Protein AF-0000000078517292 (afdb_homodimer)

Structure (mmCIF, N/CA/C/O backbone):
data_AF-0000000078517292-model_v1
#
loop_
_entity.id
_entity.type
_entity.pdbx_description
1 polymer 'Transcription factor, fungi'
#
loop_
_atom_site.group_PDB
_atom_site.id
_atom_site.type_symbol
_atom_site.label_atom_id
_atom_site.label_alt_id
_atom_site.label_comp_id
_atom_site.label_asym_id
_atom_site.label_entity_id
_atom_site.label_seq_id
_atom_site.pdbx_PDB_ins_code
_atom_site.Cartn_x
_atom_site.Cartn_y
_atom_site.Cartn_z
_atom_site.occupancy
_atom_site.B_iso_or_equiv
_atom_site.auth_seq_id
_atom_site.auth_comp_id
_atom_site.auth_asym_id
_atom_site.auth_atom_id
_atom_site.pdbx_PDB_model_num
ATOM 1 N N . MET A 1 1 ? 47.906 -2.555 8.75 1 21.08 1 MET A N 1
ATOM 2 C CA . MET A 1 1 ? 47.125 -3.656 8.203 1 21.08 1 MET A CA 1
ATOM 3 C C . MET A 1 1 ? 45.688 -3.246 8.023 1 21.08 1 MET A C 1
ATOM 5 O O . MET A 1 1 ? 45.031 -2.795 8.969 1 21.08 1 MET A O 1
ATOM 9 N N . ALA A 1 2 ? 45.156 -2.877 6.801 1 26.45 2 ALA A N 1
ATOM 10 C CA . ALA A 1 2 ? 43.812 -2.307 6.641 1 26.45 2 ALA A CA 1
ATOM 11 C C . ALA A 1 2 ? 42.781 -3.193 7.293 1 26.45 2 ALA A C 1
ATOM 13 O O . ALA A 1 2 ? 42.75 -4.406 7.074 1 26.45 2 ALA A O 1
ATOM 14 N N . ASP A 1 3 ? 42.281 -3.16 8.391 1 32.34 3 ASP A N 1
ATOM 15 C CA . ASP A 1 3 ? 41.375 -4.098 9.039 1 32.34 3 ASP A CA 1
ATOM 16 C C . ASP A 1 3 ? 40.25 -4.504 8.102 1 32.34 3 ASP A C 1
ATOM 18 O O . ASP A 1 3 ? 39.5 -3.65 7.594 1 32.34 3 ASP A O 1
ATOM 22 N N . PRO A 1 4 ? 40.219 -5.527 7.25 1 37.81 4 PRO A N 1
ATOM 23 C CA . PRO A 1 4 ? 39.656 -5.996 5.973 1 37.81 4 PRO A CA 1
ATOM 24 C C . PRO A 1 4 ? 38.156 -6.051 5.957 1 37.81 4 PRO A C 1
ATOM 26 O O . PRO A 1 4 ? 37.531 -6.246 4.902 1 37.81 4 PRO A O 1
ATOM 29 N N . THR A 1 5 ? 37.531 -6.48 6.934 1 38.91 5 THR A N 1
ATOM 30 C CA . THR A 1 5 ? 36.156 -6.922 7.055 1 38.91 5 THR A CA 1
ATOM 31 C C . THR A 1 5 ? 35.188 -5.789 6.711 1 38.91 5 THR A C 1
ATOM 33 O O . THR A 1 5 ? 34 -6.012 6.551 1 38.91 5 THR A O 1
ATOM 36 N N . ASN A 1 6 ? 35.438 -4.605 7.086 1 44.72 6 ASN A N 1
ATOM 37 C CA . ASN A 1 6 ? 34.625 -3.375 7.055 1 44.72 6 ASN A CA 1
ATOM 38 C C . ASN A 1 6 ? 34.375 -2.914 5.625 1 44.72 6 ASN A C 1
ATOM 40 O O . ASN A 1 6 ? 34 -1.766 5.398 1 44.72 6 ASN A O 1
ATOM 44 N N . SER A 1 7 ? 34.938 -3.566 4.582 1 52.31 7 SER A N 1
ATOM 45 C CA . SER A 1 7 ? 35.25 -3.074 3.246 1 52.31 7 SER A CA 1
ATOM 46 C C . SER A 1 7 ? 34.031 -3 2.371 1 52.31 7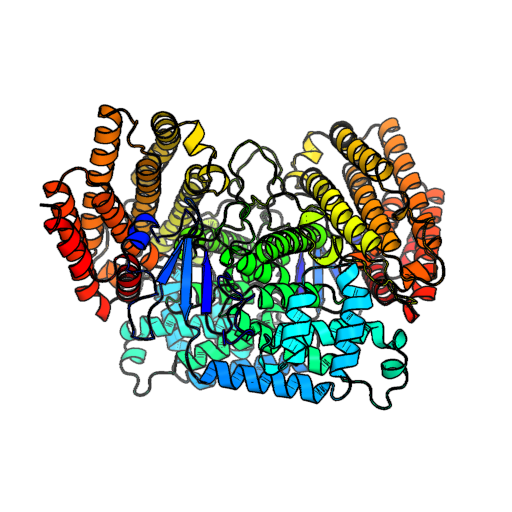 SER A C 1
ATOM 48 O O . SER A 1 7 ? 33.75 -1.963 1.767 1 52.31 7 SER A O 1
ATOM 50 N N . ARG A 1 8 ? 33.375 -4.246 2.152 1 54.84 8 ARG A N 1
ATOM 51 C CA . ARG A 1 8 ? 32.375 -4.211 1.077 1 54.84 8 ARG A CA 1
ATOM 52 C C . ARG A 1 8 ? 31.156 -3.396 1.482 1 54.84 8 ARG A C 1
ATOM 54 O O . ARG A 1 8 ? 30.422 -2.898 0.625 1 54.84 8 ARG A O 1
ATOM 61 N N . LEU A 1 9 ? 31.062 -3.232 2.762 1 60.78 9 LEU A N 1
ATOM 62 C CA . LEU A 1 9 ? 29.859 -2.561 3.258 1 60.78 9 LEU A CA 1
ATOM 63 C C . LEU A 1 9 ? 30.094 -1.059 3.387 1 60.78 9 LEU A C 1
ATOM 65 O O . LEU A 1 9 ? 29.156 -0.299 3.635 1 60.78 9 LEU A O 1
ATOM 69 N N . ASP A 1 10 ? 31.297 -0.71 3.094 1 65.06 10 ASP A N 1
ATOM 70 C CA . ASP A 1 10 ? 31.578 0.718 3.195 1 65.06 10 ASP A CA 1
ATOM 71 C C . ASP A 1 10 ? 30.875 1.5 2.094 1 65.06 10 ASP A C 1
ATOM 73 O O . ASP A 1 10 ? 30.938 1.127 0.92 1 65.06 10 ASP A O 1
ATOM 77 N N . GLY A 1 11 ? 30.094 2.391 2.463 1 67.25 11 GLY A N 1
ATOM 78 C CA . GLY A 1 11 ? 29.438 3.26 1.504 1 67.25 11 GLY A CA 1
ATOM 79 C C . GLY A 1 11 ? 28.047 2.785 1.124 1 67.25 11 GLY A C 1
ATOM 80 O O . GLY A 1 11 ? 27.391 3.375 0.257 1 67.25 11 GLY A O 1
ATOM 81 N N . THR A 1 12 ? 27.609 1.725 1.794 1 74.75 12 THR A N 1
ATOM 82 C CA . THR A 1 12 ? 26.312 1.182 1.438 1 74.75 12 THR A CA 1
ATOM 83 C C . THR A 1 12 ? 25.188 2.047 2.008 1 74.75 12 THR A C 1
ATOM 85 O O . THR A 1 12 ? 25.422 2.859 2.904 1 74.75 12 THR A O 1
ATOM 88 N N . LEU A 1 13 ? 24.172 2.018 1.21 1 73.44 13 LEU A N 1
ATOM 89 C CA . LEU A 1 13 ? 22.969 2.742 1.604 1 73.44 13 LEU A CA 1
ATOM 90 C C . LEU A 1 13 ? 21.922 1.793 2.191 1 73.44 13 LEU A C 1
ATOM 92 O O . LEU A 1 13 ? 21.297 1.028 1.46 1 73.44 13 LEU A O 1
ATOM 96 N N . GLY A 1 14 ? 21.953 1.544 3.512 1 64.56 14 GLY A N 1
ATOM 97 C CA . GLY A 1 14 ? 20.875 0.747 4.086 1 64.56 14 GLY A CA 1
ATOM 98 C C . GLY A 1 14 ? 21.344 -0.613 4.574 1 64.56 14 GLY A C 1
ATOM 99 O O . GLY A 1 14 ? 20.516 -1.468 4.914 1 64.56 14 GLY A O 1
ATOM 100 N N . LEU A 1 15 ? 22.594 -0.859 4.504 1 70.44 15 LEU A N 1
ATOM 101 C CA . LEU A 1 15 ? 23.047 -2.189 4.895 1 70.44 15 LEU A CA 1
ATOM 102 C C . LEU A 1 15 ? 23.906 -2.123 6.16 1 70.44 15 LEU A C 1
ATOM 104 O O . LEU A 1 15 ? 24.281 -3.158 6.711 1 70.44 15 LEU A O 1
ATOM 108 N N . GLU A 1 16 ? 24.062 -0.933 6.555 1 74.31 16 GLU A N 1
ATOM 109 C CA . GLU A 1 16 ? 24.781 -0.789 7.812 1 74.31 16 GLU A CA 1
ATOM 110 C C . GLU A 1 16 ? 23.922 -1.219 9 1 74.31 16 GLU A C 1
ATOM 112 O O . GLU A 1 16 ? 22.719 -0.952 9.031 1 74.31 16 GLU A O 1
ATOM 117 N N . LEU A 1 17 ? 24.531 -1.807 9.852 1 74 17 LEU A N 1
ATOM 118 C CA . LEU A 1 17 ? 23.812 -2.438 10.953 1 74 17 LEU A CA 1
ATOM 119 C C . LEU A 1 17 ? 23.219 -1.39 11.891 1 74 17 LEU A C 1
ATOM 121 O O . LEU A 1 17 ? 22.125 -1.576 12.422 1 74 17 LEU A O 1
ATOM 125 N N . HIS A 1 18 ? 23.859 -0.258 12.031 1 80.38 18 HIS A N 1
ATOM 126 C CA . HIS A 1 18 ? 23.422 0.654 13.086 1 80.38 18 HIS A CA 1
ATOM 127 C C . HIS A 1 18 ? 22.891 1.952 12.492 1 80.38 18 HIS A C 1
ATOM 129 O O . HIS A 1 18 ? 22.688 2.93 13.219 1 80.38 18 HIS A O 1
ATOM 135 N N . LEU A 1 19 ? 22.719 1.96 11.195 1 83.81 19 LEU A N 1
ATOM 136 C CA . LEU A 1 19 ? 22.156 3.127 10.523 1 83.81 19 LEU A CA 1
ATOM 137 C C . LEU A 1 19 ? 21.047 2.717 9.547 1 83.81 19 LEU A C 1
ATOM 139 O O . LEU A 1 19 ? 21.078 1.612 9 1 83.81 19 LEU A O 1
ATOM 143 N N . HIS A 1 20 ? 20.094 3.504 9.461 1 87.81 20 HIS A N 1
ATOM 144 C CA . HIS A 1 20 ? 19.125 3.322 8.391 1 87.81 20 HIS A CA 1
ATOM 145 C C . HIS A 1 20 ? 18.859 4.633 7.66 1 87.81 20 HIS A C 1
ATOM 147 O O . HIS A 1 20 ? 18.984 5.711 8.25 1 87.81 20 HIS A O 1
ATOM 153 N N . SER A 1 21 ? 18.656 4.57 6.441 1 90.25 21 SER A N 1
ATOM 154 C CA . SER A 1 21 ? 18.453 5.738 5.59 1 90.25 21 SER A CA 1
ATOM 155 C C . SER A 1 21 ? 17.062 5.75 4.977 1 90.25 21 SER A C 1
ATOM 157 O O . SER A 1 21 ? 16.531 4.699 4.609 1 90.25 21 SER A O 1
ATOM 159 N N . GLU A 1 22 ? 16.484 6.922 4.969 1 91.5 22 GLU A N 1
ATOM 160 C CA . GLU A 1 22 ? 15.164 7.109 4.375 1 91.5 22 GLU A CA 1
ATOM 161 C C . GLU A 1 22 ? 15.219 8.07 3.193 1 91.5 22 GLU A C 1
ATOM 163 O O . GLU A 1 22 ? 15.828 9.141 3.287 1 91.5 22 GLU A O 1
ATOM 168 N N . TYR A 1 23 ? 14.609 7.676 2.098 1 93.12 23 TYR A N 1
ATOM 169 C CA . TYR A 1 23 ? 14.586 8.477 0.877 1 93.12 23 TYR A CA 1
ATOM 170 C C . TYR A 1 23 ? 13.766 9.742 1.072 1 93.12 23 TYR A C 1
ATOM 172 O O . TYR A 1 23 ? 12.695 9.703 1.689 1 93.12 23 TYR A O 1
ATOM 180 N N . ILE A 1 24 ? 14.242 10.836 0.586 1 92.06 24 ILE A N 1
ATOM 181 C CA . ILE A 1 24 ? 13.516 12.102 0.625 1 92.06 24 ILE A CA 1
ATOM 182 C C . ILE A 1 24 ? 12.805 12.336 -0.708 1 92.06 24 ILE A C 1
ATOM 184 O O . ILE A 1 24 ? 13.43 12.734 -1.69 1 92.06 24 ILE A O 1
ATOM 188 N N . GLY A 1 25 ? 11.57 12.156 -0.739 1 93 25 GLY A N 1
ATOM 189 C CA . GLY A 1 25 ? 10.789 12.352 -1.954 1 93 25 GLY A CA 1
ATOM 190 C C . GLY A 1 25 ? 10.609 13.812 -2.309 1 93 25 GLY A C 1
ATOM 191 O O . GLY A 1 25 ? 10.758 14.688 -1.455 1 93 25 GLY A O 1
ATOM 192 N N . PRO A 1 26 ? 10.281 14.023 -3.521 1 92.44 26 PRO A N 1
ATOM 193 C CA . PRO A 1 26 ? 10.156 15.406 -3.986 1 92.44 26 PRO A CA 1
ATOM 194 C C . PRO A 1 26 ? 9.016 16.156 -3.295 1 92.44 26 PRO A C 1
ATOM 196 O O . PRO A 1 26 ? 9.047 17.391 -3.213 1 92.44 26 PRO A O 1
ATOM 199 N N . ALA A 1 27 ? 8.07 15.461 -2.844 1 94.19 27 ALA A N 1
ATOM 200 C CA . ALA A 1 27 ? 6.926 16.125 -2.219 1 94.19 27 ALA A CA 1
ATOM 201 C C . ALA A 1 27 ? 7.125 16.25 -0.713 1 94.19 27 ALA A C 1
ATOM 203 O O . ALA A 1 27 ? 6.312 16.875 -0.026 1 94.19 27 ALA A O 1
ATOM 204 N N . SER A 1 28 ? 8.211 15.727 -0.179 1 94.06 28 SER A N 1
ATOM 205 C CA . SER A 1 28 ? 8.5 15.781 1.25 1 94.06 28 SER A CA 1
ATOM 206 C C . SER A 1 28 ? 8.688 17.219 1.715 1 94.06 28 SER A C 1
ATOM 208 O O . SER A 1 28 ? 9.094 18.094 0.932 1 94.06 28 SER A O 1
ATOM 210 N N . TYR A 1 29 ? 8.422 17.438 2.971 1 92.5 29 TYR A N 1
ATOM 211 C CA . TYR A 1 29 ? 8.68 18.781 3.494 1 92.5 29 TYR A CA 1
ATOM 212 C C . TYR A 1 29 ? 10.18 19.047 3.557 1 92.5 29 TYR A C 1
ATOM 214 O O . TYR A 1 29 ? 10.602 20.219 3.594 1 92.5 29 TYR A O 1
ATOM 222 N N . HIS A 1 30 ? 10.992 18.016 3.488 1 89.44 30 HIS A N 1
ATOM 223 C CA . HIS A 1 30 ? 12.445 18.188 3.449 1 89.44 30 HIS A CA 1
ATOM 224 C C . HIS A 1 30 ? 12.875 18.891 2.164 1 89.44 30 HIS A C 1
ATOM 226 O O . HIS A 1 30 ? 12.32 18.625 1.094 1 89.44 30 HIS A O 1
ATOM 232 N N . GLU A 1 31 ? 13.812 19.688 2.352 1 86.94 31 GLU A N 1
ATOM 233 C CA . GLU A 1 31 ? 14.367 20.375 1.193 1 86.94 31 GLU A CA 1
ATOM 234 C C . GLU A 1 31 ? 15.836 20 0.98 1 86.94 31 GLU A C 1
ATOM 236 O O . GLU A 1 31 ? 16.703 20.422 1.744 1 86.94 31 GLU A O 1
ATOM 241 N N . PRO A 1 32 ? 16.062 19.344 -0.082 1 80.31 32 PRO A N 1
ATOM 242 C CA . PRO A 1 32 ? 17.438 18.875 -0.314 1 80.31 32 PRO A CA 1
ATOM 243 C C . PRO A 1 32 ? 18.453 20 -0.36 1 80.31 32 PRO A C 1
ATOM 245 O O . PRO A 1 32 ? 19.609 19.812 0.014 1 80.31 32 PRO A O 1
ATOM 248 N N . GLU A 1 33 ? 18.094 21.109 -0.796 1 78.69 33 GLU A N 1
ATOM 249 C CA . GLU A 1 33 ? 19 22.234 -0.878 1 78.69 33 GLU A CA 1
ATOM 250 C C . GLU A 1 33 ? 19.484 22.656 0.507 1 78.69 33 GLU A C 1
ATOM 252 O O . GLU A 1 33 ? 20.578 23.219 0.647 1 78.69 33 GLU A O 1
ATOM 257 N N . LEU A 1 34 ? 18.672 22.453 1.415 1 79.38 34 LEU A N 1
ATOM 258 C CA . LEU A 1 34 ? 19.016 22.828 2.783 1 79.38 34 LEU A CA 1
ATOM 259 C C . LEU A 1 34 ? 19.844 21.734 3.447 1 79.38 34 LEU A C 1
ATOM 261 O O . LEU A 1 34 ? 20.641 22.016 4.352 1 79.38 34 LEU A O 1
ATOM 265 N N . LEU A 1 35 ? 19.656 20.594 2.969 1 72 35 LEU A N 1
ATOM 266 C CA . LEU A 1 35 ? 20.344 19.438 3.561 1 72 35 LEU A CA 1
ATOM 267 C C . LEU A 1 35 ? 21.844 19.484 3.246 1 72 35 LEU A C 1
ATOM 269 O O . LEU A 1 35 ? 22.656 19.016 4.039 1 72 35 LEU A O 1
ATOM 273 N N . ASP A 1 36 ? 22.156 20.172 2.168 1 65.56 36 ASP A N 1
ATOM 274 C CA . ASP A 1 36 ? 23.547 20.266 1.743 1 65.56 36 ASP A CA 1
ATOM 275 C C . ASP A 1 36 ? 24.312 21.266 2.602 1 65.56 36 ASP A C 1
ATOM 277 O O . ASP A 1 36 ? 25.547 21.25 2.621 1 65.56 36 ASP A O 1
ATOM 281 N N . LEU A 1 37 ? 23.547 22.016 3.289 1 63.69 37 LEU A N 1
ATOM 282 C CA . LEU A 1 37 ? 24.188 23.031 4.137 1 63.69 37 LEU A CA 1
ATOM 283 C C . LEU A 1 37 ? 24.578 22.438 5.484 1 63.69 37 LEU A C 1
ATOM 285 O O . LEU A 1 37 ? 25.344 23.031 6.238 1 63.69 37 LEU A O 1
ATOM 289 N N . ARG A 1 38 ? 24.062 21.312 5.734 1 62.28 38 ARG A N 1
ATOM 290 C CA . ARG A 1 38 ? 24.375 20.641 6.996 1 62.28 38 ARG A CA 1
ATOM 291 C C . ARG A 1 38 ? 25.703 19.906 6.918 1 62.28 38 ARG A C 1
ATOM 293 O O . ARG A 1 38 ? 26.078 19.406 5.855 1 62.28 38 ARG A O 1
ATOM 300 N N . PRO A 1 39 ? 26.625 20.219 7.941 1 52.81 39 PRO A N 1
ATOM 301 C CA . PRO A 1 39 ? 27.859 19.438 7.926 1 52.81 39 PRO A CA 1
ATOM 302 C C . PRO A 1 39 ? 27.609 17.938 7.832 1 52.81 39 PRO A C 1
ATOM 304 O O . PRO A 1 39 ? 26.656 17.438 8.406 1 52.81 39 PRO A O 1
ATOM 307 N N . SER A 1 40 ? 28.016 17.359 6.695 1 47.69 40 SER A N 1
ATOM 308 C CA . SER A 1 40 ? 27.953 15.914 6.508 1 47.69 40 SER A CA 1
ATOM 309 C C . SER A 1 40 ? 28.344 15.172 7.785 1 47.69 40 SER A C 1
ATOM 311 O O . SER A 1 40 ? 29.062 15.711 8.625 1 47.69 40 SER A O 1
ATOM 313 N N . ALA A 1 41 ? 27.766 14.086 8.117 1 44.12 41 ALA A N 1
ATOM 314 C CA . ALA A 1 41 ? 28.062 13.188 9.234 1 44.12 41 ALA A CA 1
ATOM 315 C C . ALA A 1 41 ? 29.562 13.211 9.57 1 44.12 41 ALA A C 1
ATOM 317 O O . ALA A 1 41 ? 29.984 12.555 10.523 1 44.12 41 ALA A O 1
ATOM 318 N N . VAL A 1 42 ? 30.531 13.367 8.609 1 40.41 42 VAL A N 1
ATOM 319 C CA . VAL A 1 42 ? 31.891 13 9.016 1 40.41 42 VAL A CA 1
ATOM 320 C C . VAL A 1 42 ? 32.25 13.734 10.305 1 40.41 42 VAL A C 1
ATOM 322 O O . VAL A 1 42 ? 32.969 13.195 11.141 1 40.41 42 VAL A O 1
ATOM 325 N N . SER A 1 43 ? 32.219 15.039 10.328 1 37.28 43 SER A N 1
ATOM 326 C CA . SER A 1 43 ? 33 15.742 11.344 1 37.28 43 SER A CA 1
ATOM 327 C C . SER A 1 43 ? 32.312 15.711 12.695 1 37.28 43 SER A C 1
ATOM 329 O O . SER A 1 43 ? 32.875 16.156 13.703 1 37.28 43 SER A O 1
ATOM 331 N N . LEU A 1 44 ? 31.031 15.984 12.773 1 38.28 44 LEU A N 1
ATOM 332 C CA . LEU A 1 44 ? 30.625 16.297 14.141 1 38.28 44 LEU A CA 1
ATOM 333 C C . LEU A 1 44 ? 30.625 15.039 15.008 1 38.28 44 LEU A C 1
ATOM 335 O O . LEU A 1 44 ? 30.047 14.016 14.617 1 38.28 44 LEU A O 1
ATOM 339 N N . SER A 1 45 ? 31.531 14.875 15.836 1 36.88 45 SER A N 1
ATOM 340 C CA . SER A 1 45 ? 31.75 13.914 16.906 1 36.88 45 SER A CA 1
ATOM 341 C C . SER A 1 45 ? 30.422 13.336 17.406 1 36.88 45 SER A C 1
ATOM 343 O O . SER A 1 45 ? 30.422 12.32 18.109 1 36.88 45 SER A O 1
ATOM 345 N N . GLY A 1 46 ? 29.469 14.211 18.078 1 39.81 46 GLY A N 1
ATOM 346 C CA . GLY A 1 46 ? 28.422 13.719 18.969 1 39.81 46 GLY A CA 1
ATOM 347 C C . GLY A 1 46 ? 27.312 12.992 18.234 1 39.81 46 GLY A C 1
ATOM 348 O O . GLY A 1 46 ? 26.984 13.336 17.094 1 39.81 46 GLY A O 1
ATOM 349 N N . HIS A 1 47 ? 26.922 11.625 18.469 1 44.19 47 HIS A N 1
ATOM 350 C CA . HIS A 1 47 ? 26.188 10.414 18.141 1 44.19 47 HIS A CA 1
ATOM 351 C C . HIS A 1 47 ? 24.812 10.742 17.578 1 44.19 47 HIS A C 1
ATOM 353 O O . HIS A 1 47 ? 24.109 9.859 17.094 1 44.19 47 HIS A O 1
ATOM 359 N N . GLU A 1 48 ? 23.766 11.641 18.25 1 54.47 48 GLU A N 1
ATOM 360 C CA . GLU A 1 48 ? 22.328 11.492 18.375 1 54.47 48 GLU A CA 1
ATOM 361 C C . GLU A 1 48 ? 21.594 12.133 17.203 1 54.47 48 GLU A C 1
ATOM 363 O O . GLU A 1 48 ? 20.375 12.312 17.25 1 54.47 48 GLU A O 1
ATOM 368 N N . ARG A 1 49 ? 22.328 12.578 15.992 1 67.62 49 ARG A N 1
ATOM 369 C CA . ARG A 1 49 ? 21.469 13.352 15.109 1 67.62 49 ARG A CA 1
ATOM 370 C C . ARG A 1 49 ? 21.453 12.758 13.703 1 67.62 49 ARG A C 1
ATOM 372 O O . ARG A 1 49 ? 22.406 12.117 13.281 1 67.62 49 ARG A O 1
ATOM 379 N N . CYS A 1 50 ? 20.375 12.75 13.039 1 78.69 50 CYS A N 1
ATOM 380 C CA . CYS A 1 50 ? 20.156 12.367 11.648 1 78.69 50 CYS A CA 1
ATOM 381 C C . CYS A 1 50 ? 20.938 13.266 10.703 1 78.69 50 CYS A C 1
ATOM 383 O O . CYS A 1 50 ? 21.219 14.414 11.031 1 78.69 50 CYS A O 1
ATOM 385 N N . TYR A 1 51 ? 21.562 12.75 9.609 1 80.75 51 TYR A N 1
ATOM 386 C CA . TYR A 1 51 ? 22.281 13.562 8.633 1 80.75 51 TYR A CA 1
ATOM 387 C C . TYR A 1 51 ? 21.859 13.203 7.211 1 80.75 51 TYR A C 1
ATOM 389 O O . TYR A 1 51 ? 21.547 12.047 6.922 1 80.75 51 TYR A O 1
ATOM 397 N N . PRO A 1 52 ? 21.906 14.211 6.398 1 82.94 52 PRO A N 1
ATOM 398 C CA . PRO A 1 52 ? 21.547 13.977 5 1 82.94 52 PRO A CA 1
ATOM 399 C C . PRO A 1 52 ? 22.688 13.367 4.188 1 82.94 52 PRO A C 1
ATOM 401 O O . PRO A 1 52 ? 23.859 13.656 4.453 1 82.94 52 PRO A O 1
ATOM 404 N N . ARG A 1 53 ? 22.375 12.477 3.307 1 83.88 53 ARG A N 1
ATOM 405 C CA . ARG A 1 53 ? 23.328 11.875 2.377 1 83.88 53 ARG A CA 1
ATOM 406 C C . ARG A 1 53 ? 22.828 11.984 0.939 1 83.88 53 ARG A C 1
ATOM 408 O O . ARG A 1 53 ? 21.797 11.406 0.587 1 83.88 53 ARG A O 1
ATOM 415 N N . ARG A 1 54 ? 23.562 12.719 0.23 1 87.75 54 ARG A N 1
ATOM 416 C CA . ARG A 1 54 ? 23.25 12.836 -1.188 1 87.75 54 ARG A CA 1
ATOM 417 C C . ARG A 1 54 ? 23.906 11.734 -1.999 1 87.75 54 ARG A C 1
ATOM 419 O O . ARG A 1 54 ? 25.109 11.492 -1.861 1 87.75 54 ARG A O 1
ATOM 426 N N . VAL A 1 55 ? 23.141 11.062 -2.805 1 90.81 55 VAL A N 1
ATOM 427 C CA . VAL A 1 55 ? 23.688 9.953 -3.574 1 90.81 55 VAL A CA 1
ATOM 428 C C . VAL A 1 55 ? 23.859 10.367 -5.035 1 90.81 55 VAL A C 1
ATOM 430 O O . VAL A 1 55 ? 24.594 9.734 -5.785 1 90.81 55 VAL A O 1
ATOM 433 N N . ASN A 1 56 ? 23.156 11.258 -5.457 1 88.31 56 ASN A N 1
ATOM 434 C CA . ASN A 1 56 ? 23.344 11.914 -6.75 1 88.31 56 ASN A CA 1
ATOM 435 C C . ASN A 1 56 ? 22.703 13.297 -6.77 1 88.31 56 ASN A C 1
ATOM 437 O O . ASN A 1 56 ? 22.344 13.836 -5.719 1 88.31 56 ASN A O 1
ATOM 441 N N . GLN A 1 57 ? 22.625 13.93 -7.891 1 79 57 GLN A N 1
ATOM 442 C CA . GLN A 1 57 ? 22.156 15.312 -7.984 1 79 57 GLN A CA 1
ATOM 443 C C . GLN A 1 57 ? 20.672 15.414 -7.629 1 79 57 GLN A C 1
ATOM 445 O O . GLN A 1 57 ? 20.234 16.422 -7.094 1 79 57 GLN A O 1
ATOM 450 N N . SER A 1 58 ? 19.906 14.344 -7.801 1 81.62 58 SER A N 1
ATOM 451 C CA . SER A 1 58 ? 18.453 14.445 -7.68 1 81.62 58 SER A CA 1
ATOM 452 C C . SER A 1 58 ? 17.938 13.625 -6.5 1 81.62 58 SER A C 1
ATOM 454 O O . SER A 1 58 ? 16.75 13.695 -6.156 1 81.62 58 SER A O 1
ATOM 456 N N . ALA A 1 59 ? 18.859 12.836 -5.938 1 88.62 59 ALA A N 1
ATOM 457 C CA . ALA A 1 59 ? 18.375 11.93 -4.895 1 88.62 59 ALA A CA 1
ATOM 458 C C . ALA A 1 59 ? 19.156 12.125 -3.6 1 88.62 59 ALA A C 1
ATOM 460 O O . ALA A 1 59 ? 20.391 12.211 -3.617 1 88.62 59 ALA A O 1
ATOM 461 N N . ALA A 1 60 ? 18.422 12.281 -2.531 1 90 60 ALA A N 1
ATOM 462 C CA . ALA A 1 60 ? 19.016 12.438 -1.205 1 90 60 ALA A CA 1
ATOM 463 C C . ALA A 1 60 ? 18.281 11.586 -0.173 1 90 60 ALA A C 1
ATOM 465 O O . ALA A 1 60 ? 17.109 11.25 -0.354 1 90 60 ALA A O 1
ATOM 466 N N . PHE A 1 61 ? 19.016 11.188 0.824 1 90.62 61 PHE A N 1
ATOM 467 C CA . PHE A 1 61 ? 18.484 10.375 1.916 1 90.62 61 PHE A CA 1
ATOM 468 C C . PHE A 1 61 ? 18.766 11.031 3.262 1 90.62 61 PHE A C 1
ATOM 470 O O . PHE A 1 61 ? 19.719 11.812 3.391 1 90.62 61 PHE A O 1
ATOM 477 N N . MET A 1 62 ? 17.875 10.789 4.148 1 87.62 62 MET A N 1
ATOM 478 C CA . MET A 1 62 ? 18.156 11.117 5.539 1 87.62 62 MET A CA 1
ATOM 479 C C . MET A 1 62 ? 18.609 9.883 6.316 1 87.62 62 MET A C 1
ATOM 481 O O . MET A 1 62 ? 17.922 8.859 6.301 1 87.62 62 MET A O 1
ATOM 485 N N . THR A 1 63 ? 19.734 9.914 6.863 1 87.19 63 THR A N 1
ATOM 486 C CA . THR A 1 63 ? 20.297 8.773 7.59 1 87.19 63 THR A CA 1
ATOM 487 C C . THR A 1 63 ? 20.125 8.961 9.094 1 87.19 63 THR A C 1
ATOM 489 O O . THR A 1 63 ? 20.422 10.031 9.633 1 87.19 63 THR A O 1
ATOM 492 N N . TYR A 1 64 ? 19.609 7.965 9.742 1 83.88 64 TYR A N 1
ATOM 493 C CA . TYR A 1 64 ? 19.359 7.977 11.18 1 83.88 64 TYR A CA 1
ATOM 494 C C . TYR A 1 64 ? 20.172 6.891 11.883 1 83.88 64 TYR A C 1
ATOM 496 O O . TYR A 1 64 ? 20.328 5.785 11.359 1 83.88 64 TYR A O 1
ATOM 504 N N . PRO A 1 65 ? 20.75 7.262 13.016 1 83.19 65 PRO A N 1
ATOM 505 C CA . PRO A 1 65 ? 21.344 6.191 13.828 1 83.19 65 PRO A CA 1
ATOM 506 C C . PRO A 1 65 ? 20.281 5.312 14.492 1 83.19 65 PRO A C 1
ATOM 508 O O . PRO A 1 65 ? 19.234 5.805 14.898 1 83.19 65 PRO A O 1
ATOM 511 N N . ASP A 1 66 ? 20.516 4.074 14.422 1 77.75 66 ASP A N 1
ATOM 512 C CA . ASP A 1 66 ? 19.578 3.168 15.07 1 77.75 66 ASP A CA 1
ATOM 513 C C . ASP A 1 66 ? 19.641 3.309 16.594 1 77.75 66 ASP A C 1
ATOM 515 O O . ASP A 1 66 ? 20.703 3.531 17.156 1 77.75 66 ASP A O 1
ATOM 519 N N . LYS A 1 67 ? 18.656 3.898 17.047 1 63.34 67 LYS A N 1
ATOM 520 C CA . LYS A 1 67 ? 18.625 4.27 18.469 1 63.34 67 LYS A CA 1
ATOM 521 C C . LYS A 1 67 ? 19.438 3.291 19.312 1 63.34 67 LYS A C 1
ATOM 523 O O . LYS A 1 67 ? 19.938 2.293 18.797 1 63.34 67 LYS A O 1
ATOM 528 N N . ASP A 1 68 ? 18.906 2.684 20.469 1 60.78 68 ASP A N 1
ATOM 529 C CA . ASP A 1 68 ? 19.25 2.398 21.859 1 60.78 68 ASP A CA 1
ATOM 530 C C . ASP A 1 68 ? 19.812 0.988 22 1 60.78 68 ASP A C 1
ATOM 532 O O . ASP A 1 68 ? 19.562 0.125 21.156 1 60.78 68 ASP A O 1
ATOM 536 N N . SER A 1 69 ? 20.641 0.906 22.75 1 60.31 69 SER A N 1
ATOM 537 C CA . SER A 1 69 ? 21.203 -0.302 23.344 1 60.31 69 SER A CA 1
ATOM 538 C C . SER A 1 69 ? 20.141 -1.385 23.5 1 60.31 69 SER A C 1
ATOM 540 O O . SER A 1 69 ? 20.406 -2.561 23.25 1 60.31 69 SER A O 1
ATOM 542 N N . ALA A 1 70 ? 18.922 -0.942 23.578 1 61.19 70 ALA A N 1
ATOM 543 C CA . ALA A 1 70 ? 17.859 -1.916 23.812 1 61.19 70 ALA A CA 1
ATOM 544 C C . ALA A 1 70 ? 17.453 -2.611 22.516 1 61.19 70 ALA A C 1
ATOM 546 O O . ALA A 1 70 ? 17.203 -3.82 22.516 1 61.19 70 ALA A O 1
ATOM 547 N N . SER A 1 71 ? 17.562 -1.879 21.469 1 76.5 71 SER A N 1
ATOM 548 C CA . SER A 1 71 ? 17.219 -2.473 20.188 1 76.5 71 SER A CA 1
ATOM 549 C C . SER A 1 71 ? 18.281 -3.477 19.734 1 76.5 71 SER A C 1
ATOM 551 O O . SER A 1 71 ? 17.953 -4.535 19.203 1 76.5 71 SER A O 1
ATOM 553 N N . GLU A 1 72 ? 19.469 -3.121 20.094 1 82.81 72 GLU A N 1
ATOM 554 C CA . GLU A 1 72 ? 20.562 -4.027 19.734 1 82.81 72 GLU A CA 1
ATOM 555 C C . GLU A 1 72 ? 20.516 -5.305 20.562 1 82.81 72 GLU A C 1
ATOM 557 O O . GLU A 1 72 ? 20.734 -6.398 20.047 1 82.81 72 GLU A O 1
ATOM 562 N N . MET A 1 73 ? 20.203 -5.156 21.812 1 87 73 MET A N 1
ATOM 563 C CA . MET A 1 73 ? 20.094 -6.32 22.688 1 87 73 MET A CA 1
ATOM 564 C C . MET A 1 73 ? 18.953 -7.234 22.234 1 87 73 MET A C 1
ATOM 566 O O . MET A 1 73 ? 19.109 -8.461 22.234 1 87 73 MET A O 1
ATOM 570 N N . GLN A 1 74 ? 17.906 -6.594 21.906 1 88.19 74 GLN A N 1
ATOM 571 C CA . GLN A 1 74 ? 16.766 -7.371 21.438 1 88.19 74 GLN A CA 1
ATOM 572 C C . GLN A 1 74 ? 17.094 -8.078 20.125 1 88.19 74 GLN A C 1
ATOM 574 O O . GLN A 1 74 ? 16.688 -9.227 19.922 1 88.19 74 GLN A O 1
ATOM 579 N N . ARG A 1 75 ? 17.766 -7.414 19.266 1 90.38 75 ARG A N 1
ATOM 580 C CA . ARG A 1 75 ? 18.156 -7.996 17.984 1 90.38 75 ARG A CA 1
ATOM 581 C C . ARG A 1 75 ? 19 -9.25 18.188 1 90.38 75 ARG A C 1
ATOM 583 O O . ARG A 1 75 ? 18.719 -10.289 17.594 1 90.38 75 ARG A O 1
ATOM 590 N N . ILE A 1 76 ? 19.969 -9.125 19.094 1 93.06 76 ILE A N 1
ATOM 591 C CA . ILE A 1 76 ? 20.875 -10.242 19.359 1 93.06 76 ILE A CA 1
ATOM 592 C C . ILE A 1 76 ? 20.094 -11.383 20.016 1 93.06 76 ILE A C 1
ATOM 594 O O . ILE A 1 76 ? 20.297 -12.555 19.672 1 93.06 76 ILE A O 1
ATOM 598 N N . ALA A 1 77 ? 19.203 -11.039 20.875 1 95.19 77 ALA A N 1
ATOM 599 C CA . ALA A 1 77 ? 18.391 -12.047 21.531 1 95.19 77 ALA A CA 1
ATOM 600 C C . ALA A 1 77 ? 17.516 -12.797 20.516 1 95.19 77 ALA A C 1
ATOM 602 O O . ALA A 1 77 ? 17.359 -14.016 20.609 1 95.19 77 ALA A O 1
ATOM 603 N N . ASP A 1 78 ? 16.938 -12.078 19.625 1 95.31 78 ASP A N 1
ATOM 604 C CA . ASP A 1 78 ? 16.125 -12.695 18.594 1 95.31 78 ASP A CA 1
ATOM 605 C C . ASP A 1 78 ? 16.953 -13.633 17.719 1 95.31 78 ASP A C 1
ATOM 607 O O . ASP A 1 78 ? 16.516 -14.734 17.375 1 95.31 78 ASP A O 1
ATOM 611 N N . LEU A 1 79 ? 18.141 -13.219 17.391 1 96.25 79 LEU A N 1
ATOM 612 C CA . LEU A 1 79 ? 19.031 -14.023 16.562 1 96.25 79 LEU A CA 1
ATOM 613 C C . LEU A 1 79 ? 19.438 -15.312 17.281 1 96.25 79 LEU A C 1
ATOM 615 O O . LEU A 1 79 ? 19.469 -16.375 16.672 1 96.25 79 LEU A O 1
ATOM 619 N N . ASP A 1 80 ? 19.703 -15.156 18.531 1 97.19 80 ASP A N 1
ATOM 620 C CA . ASP A 1 80 ? 20.078 -16.328 19.312 1 97.19 80 ASP A CA 1
ATOM 621 C C . ASP A 1 80 ? 18.922 -17.328 19.391 1 97.19 80 ASP A C 1
ATOM 623 O O . ASP A 1 80 ? 19.125 -18.531 19.312 1 97.19 80 ASP A O 1
ATOM 627 N N . ARG A 1 81 ? 17.734 -16.812 19.578 1 96.94 81 ARG A N 1
ATOM 628 C CA . ARG A 1 81 ? 16.547 -17.672 19.625 1 96.94 81 ARG A CA 1
ATOM 629 C C . ARG A 1 81 ? 16.328 -18.375 18.281 1 96.94 81 ARG A C 1
ATOM 631 O O . ARG A 1 81 ? 15.984 -19.547 18.234 1 96.94 81 ARG A O 1
ATOM 638 N N . ILE A 1 82 ? 16.484 -17.641 17.203 1 97.25 82 ILE A N 1
ATOM 639 C CA . ILE A 1 82 ? 16.328 -18.188 15.852 1 97.25 82 ILE A CA 1
ATOM 640 C C . ILE A 1 82 ? 17.359 -19.281 15.609 1 97.25 82 ILE A C 1
ATOM 642 O O . ILE A 1 82 ? 17.031 -20.375 15.156 1 97.25 82 ILE A O 1
ATOM 646 N N . GLU A 1 83 ? 18.578 -19.016 16.016 1 95.69 83 GLU A N 1
ATOM 647 C CA . GLU A 1 83 ? 19.656 -20 15.82 1 95.69 83 GLU A CA 1
ATOM 648 C C . GLU A 1 83 ? 19.438 -21.234 16.688 1 95.69 83 GLU A C 1
ATOM 650 O O . GLU A 1 83 ? 19.703 -22.359 16.25 1 95.69 83 GLU A O 1
ATOM 655 N N . GLU A 1 84 ? 18.953 -21 17.844 1 95.44 84 GLU A N 1
ATOM 656 C CA . GLU A 1 84 ? 18.719 -22.109 18.766 1 95.44 84 GLU A CA 1
ATOM 657 C C . GLU A 1 84 ? 17.625 -23.031 18.266 1 95.44 84 GLU A C 1
ATOM 659 O O . GLU A 1 84 ? 17.656 -24.234 18.516 1 95.44 84 GLU A O 1
ATOM 664 N N . SER A 1 85 ? 16.688 -22.5 17.562 1 94.62 85 SER A N 1
ATOM 665 C CA . SER A 1 85 ? 15.539 -23.281 17.078 1 94.62 85 SER A CA 1
ATOM 666 C C . SER A 1 85 ? 15.953 -24.234 15.961 1 94.62 85 SER A C 1
ATOM 668 O O . SER A 1 85 ? 15.25 -25.203 15.68 1 94.62 85 SER A O 1
ATOM 670 N N . ILE A 1 86 ? 17.062 -23.984 15.305 1 94 86 ILE A N 1
ATOM 671 C CA . ILE A 1 86 ? 17.422 -24.797 14.141 1 94 86 ILE A CA 1
ATOM 672 C C . ILE A 1 86 ? 18.75 -25.5 14.383 1 94 86 ILE A C 1
ATOM 674 O O . ILE A 1 86 ? 19.172 -26.344 13.594 1 94 86 ILE A O 1
ATOM 678 N N . ARG A 1 87 ? 19.484 -25.203 15.406 1 90.62 87 ARG A N 1
ATOM 679 C CA . ARG A 1 87 ? 20.812 -25.766 15.664 1 90.62 87 ARG A CA 1
ATOM 680 C C . ARG A 1 87 ? 20.766 -27.297 15.664 1 90.62 87 ARG A C 1
ATOM 682 O O . ARG A 1 87 ? 19.844 -27.891 16.234 1 90.62 87 ARG A O 1
ATOM 689 N N . PRO A 1 88 ? 21.719 -27.922 15.031 1 92.69 88 PRO A N 1
ATOM 690 C CA . PRO A 1 88 ? 22.938 -27.469 14.367 1 92.69 88 PRO A CA 1
ATOM 691 C C . PRO A 1 88 ? 22.797 -27.422 12.844 1 92.69 88 PRO A C 1
ATOM 693 O O . PRO A 1 88 ? 23.781 -27.641 12.125 1 92.69 88 PRO A O 1
ATOM 696 N N . LEU A 1 89 ? 21.688 -27.188 12.383 1 94.44 89 LEU A N 1
ATOM 697 C CA . LEU A 1 89 ? 21.391 -27.359 10.969 1 94.44 89 LEU A CA 1
ATOM 698 C C . LEU A 1 89 ? 21.547 -26.031 10.227 1 94.44 89 LEU A C 1
ATOM 700 O O . LEU A 1 89 ? 21.281 -25.953 9.023 1 94.44 89 LEU A O 1
ATOM 704 N N . GLY A 1 90 ? 21.969 -24.984 10.844 1 94.31 90 GLY A N 1
ATOM 705 C CA . GLY A 1 90 ? 22.047 -23.656 10.281 1 94.31 90 GLY A CA 1
ATOM 706 C C . GLY A 1 90 ? 22.844 -23.594 8.992 1 94.31 90 GLY A C 1
ATOM 707 O O . GLY A 1 90 ? 22.297 -23.219 7.945 1 94.31 90 GLY A O 1
ATOM 708 N N . PRO A 1 91 ? 24.062 -24.031 9.039 1 94.69 91 PRO A N 1
ATOM 709 C CA . PRO A 1 91 ? 24.891 -23.969 7.828 1 94.69 91 PRO A CA 1
ATOM 710 C C . PRO A 1 91 ? 24.312 -24.812 6.684 1 94.69 91 PRO A C 1
ATOM 712 O O . PRO A 1 91 ? 24.406 -24.406 5.523 1 94.69 91 PRO A O 1
ATOM 715 N N . THR A 1 92 ? 23.766 -25.922 6.98 1 94.81 92 THR A N 1
ATOM 716 C CA . THR A 1 92 ? 23.188 -26.781 5.961 1 94.81 92 THR A CA 1
ATOM 717 C C . THR A 1 92 ? 21.984 -26.094 5.297 1 94.81 92 THR A C 1
ATOM 719 O O . THR A 1 92 ? 21.812 -26.188 4.078 1 94.81 92 THR A O 1
ATOM 722 N N . LEU A 1 93 ? 21.203 -25.422 6.117 1 96 93 LEU A N 1
ATOM 723 C CA . LEU A 1 93 ? 20.047 -24.719 5.594 1 96 93 LEU A CA 1
ATOM 724 C C . LEU A 1 93 ? 20.469 -23.562 4.691 1 96 93 LEU A C 1
ATOM 726 O O . LEU A 1 93 ? 19.859 -23.344 3.641 1 96 93 LEU A O 1
ATOM 730 N N . VAL A 1 94 ? 21.5 -22.828 5.105 1 95.94 94 VAL A N 1
ATOM 731 C CA . VAL A 1 94 ? 22 -21.719 4.309 1 95.94 94 VAL A CA 1
ATOM 732 C C . VAL A 1 94 ? 22.5 -22.234 2.959 1 95.94 94 VAL A C 1
ATOM 734 O O . VAL A 1 94 ? 22.203 -21.641 1.915 1 95.94 94 VAL A O 1
ATOM 737 N N . ASN A 1 95 ? 23.219 -23.312 2.965 1 93 95 ASN A N 1
ATOM 738 C CA . ASN A 1 95 ? 23.719 -23.891 1.729 1 93 95 ASN A CA 1
ATOM 739 C C . ASN A 1 95 ? 22.578 -24.359 0.824 1 93 95 ASN A C 1
ATOM 741 O O . ASN A 1 95 ? 22.641 -24.172 -0.394 1 93 95 ASN A O 1
ATOM 745 N N . LEU A 1 96 ? 21.656 -24.984 1.454 1 92.31 96 LEU A N 1
ATOM 746 C CA . LEU A 1 96 ? 20.5 -25.453 0.699 1 92.31 96 LEU A CA 1
ATOM 747 C C . LEU A 1 96 ? 19.75 -24.281 0.064 1 92.31 96 LEU A C 1
ATOM 749 O O . LEU A 1 96 ? 19.297 -24.375 -1.081 1 92.31 96 LEU A O 1
ATOM 753 N N . TYR A 1 97 ? 19.594 -23.203 0.763 1 94.62 97 TYR A N 1
ATOM 754 C CA . TYR A 1 97 ? 18.938 -22.016 0.249 1 94.62 97 TYR A CA 1
ATOM 755 C C . TYR A 1 97 ? 19.609 -21.516 -1.025 1 94.62 97 TYR A C 1
ATOM 757 O O . TYR A 1 97 ? 18.938 -21.25 -2.025 1 94.62 97 TYR A O 1
ATOM 765 N N . PHE A 1 98 ? 20.922 -21.328 -1.026 1 92.5 98 PHE A N 1
ATOM 766 C CA . PHE A 1 98 ? 21.641 -20.734 -2.146 1 92.5 98 PHE A CA 1
ATOM 767 C C . PHE A 1 98 ? 21.719 -21.703 -3.316 1 92.5 98 PHE A C 1
ATOM 769 O O . PHE A 1 98 ? 21.875 -21.281 -4.465 1 92.5 98 PHE A O 1
ATOM 776 N N . ARG A 1 99 ? 21.469 -22.984 -3.055 1 88.25 99 ARG A N 1
ATOM 777 C CA . ARG A 1 99 ? 21.516 -24 -4.113 1 88.25 99 ARG A CA 1
ATOM 778 C C . ARG A 1 99 ? 20.188 -24.062 -4.855 1 88.25 99 ARG A C 1
ATOM 780 O O . ARG A 1 99 ? 20.156 -24.391 -6.047 1 88.25 99 ARG A O 1
ATOM 787 N N . ILE A 1 100 ? 19.156 -23.703 -4.148 1 88.31 100 ILE A N 1
ATOM 788 C CA . ILE A 1 100 ? 17.844 -23.922 -4.758 1 88.31 100 ILE A CA 1
ATOM 789 C C . ILE A 1 100 ? 17.125 -22.594 -4.938 1 88.31 100 ILE A C 1
ATOM 791 O O . ILE A 1 100 ? 17 -22.094 -6.059 1 88.31 100 ILE A O 1
ATOM 795 N N . MET A 1 101 ? 16.844 -21.922 -3.838 1 89.62 101 MET A N 1
ATOM 796 C CA . MET A 1 101 ? 15.953 -20.766 -3.869 1 89.62 101 MET A CA 1
ATOM 797 C C . MET A 1 101 ? 16.656 -19.547 -4.477 1 89.62 101 MET A C 1
ATOM 799 O O . MET A 1 101 ? 16.062 -18.828 -5.273 1 89.62 101 MET A O 1
ATOM 803 N N . HIS A 1 102 ? 17.844 -19.281 -4.066 1 92.56 102 HIS A N 1
ATOM 804 C CA . HIS A 1 102 ? 18.562 -18.078 -4.504 1 92.56 102 HIS A CA 1
ATOM 805 C C . HIS A 1 102 ? 18.719 -18.062 -6.023 1 92.56 102 HIS A C 1
ATOM 807 O O . HIS A 1 102 ? 18.688 -17 -6.641 1 92.56 102 HIS A O 1
ATOM 813 N N . ARG A 1 103 ? 18.859 -19.188 -6.629 1 89.56 103 ARG A N 1
ATOM 814 C CA . ARG A 1 103 ? 19.094 -19.266 -8.07 1 89.56 103 ARG A CA 1
ATOM 815 C C . ARG A 1 103 ? 17.812 -18.922 -8.844 1 89.56 103 ARG A C 1
ATOM 817 O O . ARG A 1 103 ? 17.891 -18.406 -9.961 1 89.56 103 ARG A O 1
ATOM 824 N N . THR A 1 104 ? 16.703 -19.188 -8.258 1 88.25 104 THR A N 1
ATOM 825 C CA . THR A 1 104 ? 15.43 -18.906 -8.906 1 88.25 104 THR A CA 1
ATOM 826 C C . THR A 1 104 ? 14.922 -17.516 -8.523 1 88.25 104 THR A C 1
ATOM 828 O O . THR A 1 104 ? 14.289 -16.844 -9.328 1 88.25 104 THR A O 1
ATOM 831 N N . PHE A 1 105 ? 15.141 -17.156 -7.324 1 93.94 105 PHE A N 1
ATOM 832 C CA . PHE A 1 105 ? 14.703 -15.883 -6.754 1 93.94 105 PHE A CA 1
ATOM 833 C C . PHE A 1 105 ? 15.867 -15.141 -6.105 1 93.94 105 PHE A C 1
ATOM 835 O O . PHE A 1 105 ? 15.953 -15.078 -4.879 1 93.94 105 PHE A O 1
ATOM 842 N N . PRO A 1 106 ? 16.656 -14.5 -6.973 1 95.12 106 PRO A N 1
ATOM 843 C CA . PRO A 1 106 ? 17.953 -13.977 -6.539 1 95.12 106 PRO A CA 1
ATOM 844 C C . PRO A 1 106 ? 17.859 -12.586 -5.922 1 95.12 106 PRO A C 1
ATOM 846 O O . PRO A 1 106 ? 18.375 -11.617 -6.48 1 95.12 106 PRO A O 1
ATOM 849 N N . ILE A 1 107 ? 17.391 -12.492 -4.727 1 96.31 107 ILE A N 1
ATOM 850 C CA . ILE A 1 107 ? 17.188 -11.172 -4.129 1 96.31 107 ILE A CA 1
ATOM 851 C C . ILE A 1 107 ? 18.219 -10.953 -3.012 1 96.31 107 ILE A C 1
ATOM 853 O O . ILE A 1 107 ? 18.125 -9.984 -2.258 1 96.31 107 ILE A O 1
ATOM 857 N N . LEU A 1 108 ? 19.172 -11.898 -2.842 1 94.62 108 LEU A N 1
ATOM 858 C CA . LEU A 1 108 ? 20.312 -11.719 -1.938 1 94.62 108 LEU A CA 1
ATOM 859 C C . LEU A 1 108 ? 21.625 -11.672 -2.711 1 94.62 108 LEU A C 1
ATOM 861 O O . LEU A 1 108 ? 21.672 -12.031 -3.891 1 94.62 108 LEU A O 1
ATOM 865 N N . ASP A 1 109 ? 22.562 -11.094 -2.102 1 90.31 109 ASP A N 1
ATOM 866 C CA . ASP A 1 109 ? 23.938 -11.227 -2.584 1 90.31 109 ASP A CA 1
ATOM 867 C C . ASP A 1 109 ? 24.656 -12.359 -1.867 1 90.31 109 ASP A C 1
ATOM 869 O O . ASP A 1 109 ? 24.969 -12.258 -0.68 1 90.31 109 ASP A O 1
ATOM 873 N N . GLN A 1 110 ? 24.938 -13.383 -2.609 1 90.5 110 GLN A N 1
ATOM 874 C CA . GLN A 1 110 ? 25.484 -14.602 -2.023 1 90.5 110 GLN A CA 1
ATOM 875 C C . GLN A 1 110 ? 26.844 -14.336 -1.368 1 90.5 110 GLN A C 1
ATOM 877 O O . GLN A 1 110 ? 27.109 -14.812 -0.262 1 90.5 110 GLN A O 1
ATOM 882 N N . GLY A 1 111 ? 27.688 -13.602 -2.055 1 87 111 GLY A N 1
ATOM 883 C CA . GLY A 1 111 ? 29 -13.305 -1.514 1 87 111 GLY A CA 1
ATOM 884 C C . GLY A 1 111 ? 28.953 -12.555 -0.196 1 87 111 GLY A C 1
ATOM 885 O O . GLY A 1 111 ? 29.609 -12.945 0.773 1 87 111 GLY A O 1
ATOM 886 N N . VAL A 1 112 ? 28.156 -11.586 -0.141 1 86 112 VAL A N 1
ATOM 887 C CA . VAL A 1 112 ? 28.031 -10.758 1.052 1 86 112 VAL A CA 1
ATOM 888 C C . VAL A 1 112 ? 27.391 -11.57 2.182 1 86 112 VAL A C 1
ATOM 890 O O . VAL A 1 112 ? 27.828 -11.484 3.332 1 86 112 VAL A O 1
ATOM 893 N N . PHE A 1 113 ? 26.391 -12.375 1.878 1 91.56 113 PHE A N 1
ATOM 894 C CA . PHE A 1 113 ? 25.688 -13.172 2.873 1 91.56 113 PHE A CA 1
ATOM 895 C C . PHE A 1 113 ? 26.609 -14.203 3.5 1 91.56 113 PHE A C 1
ATOM 897 O O . PHE A 1 113 ? 26.656 -14.352 4.723 1 91.56 113 PHE A O 1
ATOM 904 N N . LEU A 1 114 ? 27.359 -14.883 2.682 1 91.88 114 LEU A N 1
ATOM 905 C CA . LEU A 1 114 ? 28.219 -15.961 3.17 1 91.88 114 LEU A CA 1
ATOM 906 C C . LEU A 1 114 ? 29.391 -15.406 3.965 1 91.88 114 LEU A C 1
ATOM 908 O O . LEU A 1 114 ? 29.844 -16.031 4.93 1 91.88 114 LEU A O 1
ATOM 912 N N . GLU A 1 115 ? 29.844 -14.266 3.535 1 88.56 115 GLU A N 1
ATOM 913 C CA . GLU A 1 115 ? 30.906 -13.617 4.301 1 88.56 115 GLU A CA 1
ATOM 914 C C . GLU A 1 115 ? 30.422 -13.234 5.699 1 88.56 115 GLU A C 1
ATOM 916 O O . GLU A 1 115 ? 31.109 -13.484 6.688 1 88.56 115 GLU A O 1
ATOM 921 N N . LYS A 1 116 ? 29.266 -12.672 5.738 1 89.12 116 LYS A N 1
ATOM 922 C CA . LYS A 1 116 ? 28.688 -12.289 7.023 1 89.12 116 LYS A CA 1
ATOM 923 C C . LYS A 1 116 ? 28.406 -13.516 7.891 1 89.12 116 LYS A C 1
ATOM 925 O O . LYS A 1 116 ? 28.656 -13.492 9.102 1 89.12 116 LYS A O 1
ATOM 930 N N . TYR A 1 117 ? 27.906 -14.57 7.301 1 92.31 117 TYR A N 1
ATOM 931 C CA . TYR A 1 117 ? 27.531 -15.781 8.031 1 92.31 117 TYR A CA 1
ATOM 932 C C . TYR A 1 117 ? 28.781 -16.484 8.562 1 92.31 117 TYR A C 1
ATOM 934 O O . TYR A 1 117 ? 28.734 -17.109 9.625 1 92.31 117 TYR A O 1
ATOM 942 N N . ALA A 1 118 ? 29.859 -16.391 7.781 1 92.38 118 ALA A N 1
ATOM 943 C CA . ALA A 1 118 ? 31.109 -16.984 8.211 1 92.38 118 ALA A CA 1
ATOM 944 C C . ALA A 1 118 ? 31.672 -16.281 9.445 1 92.38 118 ALA A C 1
ATOM 946 O O . ALA A 1 118 ? 32.312 -16.891 10.289 1 92.38 118 ALA A O 1
ATOM 947 N N . ARG A 1 119 ? 31.391 -15.047 9.547 1 91.88 119 ARG A N 1
ATOM 948 C CA . ARG A 1 119 ? 31.844 -14.289 10.719 1 91.88 119 ARG A CA 1
ATOM 949 C C . ARG A 1 119 ? 30.953 -14.57 11.922 1 91.88 119 ARG A C 1
ATOM 951 O O . ARG A 1 119 ? 31.406 -15.094 12.938 1 91.88 119 ARG A O 1
ATOM 958 N N . SER A 1 120 ? 29.688 -14.156 11.758 1 93.25 120 SER A N 1
ATOM 959 C CA . SER A 1 120 ? 28.734 -14.414 12.836 1 93.25 120 SER A CA 1
ATOM 960 C C . SER A 1 120 ? 27.297 -14.219 12.359 1 93.25 120 SER A C 1
ATOM 962 O O . SER A 1 120 ? 27 -13.273 11.633 1 93.25 120 SER A O 1
ATOM 964 N N . TYR A 1 121 ? 26.438 -15.125 12.844 1 93.69 121 TYR A N 1
ATOM 965 C CA . TYR A 1 121 ? 25.031 -14.969 12.523 1 93.69 121 TYR A CA 1
ATOM 966 C C . TYR A 1 121 ? 24.453 -13.734 13.211 1 93.69 121 TYR A C 1
ATOM 968 O O . TYR A 1 121 ? 23.375 -13.258 12.836 1 93.69 121 TYR A O 1
ATOM 976 N N . ARG A 1 122 ? 25.156 -13.156 14.172 1 91.75 122 ARG A N 1
ATOM 977 C CA . ARG A 1 122 ? 24.688 -12.016 14.953 1 91.75 122 ARG A CA 1
ATOM 978 C C . ARG A 1 122 ? 24.812 -10.719 14.164 1 91.75 122 ARG A C 1
ATOM 980 O O . ARG A 1 122 ? 24.344 -9.672 14.602 1 91.75 122 ARG A O 1
ATOM 987 N N . GLU A 1 123 ? 25.328 -10.812 12.953 1 88.94 123 GLU A N 1
ATOM 988 C CA . GLU A 1 123 ? 25.469 -9.633 12.102 1 88.94 123 GLU A CA 1
ATOM 989 C C . GLU A 1 123 ? 24.266 -9.461 11.18 1 88.94 123 GLU A C 1
ATOM 991 O O . GLU A 1 123 ? 24.156 -8.445 10.492 1 88.94 123 GLU A O 1
ATOM 996 N N . PHE A 1 124 ? 23.375 -10.383 11.289 1 92.5 124 PHE A N 1
ATOM 997 C CA . PHE A 1 124 ? 22.25 -10.367 10.359 1 92.5 124 PHE A CA 1
ATOM 998 C C . PHE A 1 124 ? 21.031 -9.68 10.984 1 92.5 124 PHE A C 1
ATOM 1000 O O . PHE A 1 124 ? 21 -9.469 12.195 1 92.5 124 PHE A O 1
ATOM 1007 N N . SER A 1 125 ? 20.172 -9.25 10.086 1 92.69 125 SER A N 1
ATOM 1008 C CA . SER A 1 125 ? 18.812 -8.969 10.523 1 92.69 125 SER A CA 1
ATOM 1009 C C . SER A 1 125 ? 18.078 -10.25 10.906 1 92.69 125 SER A C 1
ATOM 1011 O O . SER A 1 125 ? 18.094 -11.227 10.164 1 92.69 125 SER A O 1
ATOM 1013 N N . PRO A 1 126 ? 17.438 -10.242 12.047 1 95.88 126 PRO A N 1
ATOM 1014 C CA . PRO A 1 126 ? 16.812 -11.477 12.516 1 95.88 126 PRO A CA 1
ATOM 1015 C C . PRO A 1 126 ? 15.766 -12.008 11.531 1 95.88 126 PRO A C 1
ATOM 1017 O O . PRO A 1 126 ? 15.766 -13.203 11.219 1 95.88 126 PRO A O 1
ATOM 1020 N N . PRO A 1 127 ? 14.875 -11.172 11.031 1 96.25 127 PRO A N 1
ATOM 1021 C CA . PRO A 1 127 ? 13.891 -11.734 10.109 1 96.25 127 PRO A CA 1
ATOM 1022 C C . PRO A 1 127 ? 14.523 -12.281 8.828 1 96.25 127 PRO A C 1
ATOM 1024 O O . PRO A 1 127 ? 14.031 -13.25 8.258 1 96.25 127 PRO A O 1
ATOM 1027 N N . LEU A 1 128 ? 15.602 -11.734 8.352 1 96.69 128 LEU A N 1
ATOM 1028 C CA . LEU A 1 128 ? 16.234 -12.227 7.137 1 96.69 128 LEU A CA 1
ATOM 1029 C C . LEU A 1 128 ? 16.844 -13.617 7.359 1 96.69 128 LEU A C 1
ATOM 1031 O O . LEU A 1 128 ? 16.656 -14.508 6.531 1 96.69 128 LEU A O 1
ATOM 1035 N N . LEU A 1 129 ? 17.578 -13.711 8.453 1 97.5 129 LEU A N 1
ATOM 1036 C CA . LEU A 1 129 ? 18.156 -15.016 8.758 1 97.5 129 LEU A CA 1
ATOM 1037 C C . LEU A 1 129 ? 17.062 -16.062 8.914 1 97.5 129 LEU A C 1
ATOM 1039 O O . LEU A 1 129 ? 17.172 -17.172 8.367 1 97.5 129 LEU A O 1
ATOM 1043 N N . ALA A 1 130 ? 16.016 -15.711 9.641 1 97.75 130 ALA A N 1
ATOM 1044 C CA . ALA A 1 130 ? 14.906 -16.625 9.844 1 97.75 130 ALA A CA 1
ATOM 1045 C C . ALA A 1 130 ? 14.242 -16.984 8.516 1 97.75 130 ALA A C 1
ATOM 1047 O O . ALA A 1 130 ? 13.859 -18.141 8.297 1 97.75 130 ALA A O 1
ATOM 1048 N N . ALA A 1 131 ? 14.055 -15.992 7.66 1 96.94 131 ALA A N 1
ATOM 1049 C CA . ALA A 1 131 ? 13.422 -16.219 6.363 1 96.94 131 ALA A CA 1
ATOM 1050 C C . ALA A 1 131 ? 14.227 -17.203 5.52 1 96.94 131 ALA A C 1
ATOM 1052 O O . ALA A 1 131 ? 13.664 -18.094 4.883 1 96.94 131 ALA A O 1
ATOM 1053 N N . VAL A 1 132 ? 15.547 -17.031 5.508 1 97.31 132 VAL A N 1
ATOM 1054 C CA . VAL A 1 132 ? 16.422 -17.906 4.746 1 97.31 132 VAL A CA 1
ATOM 1055 C C . VAL A 1 132 ? 16.297 -19.344 5.277 1 97.31 132 VAL A C 1
ATOM 1057 O O . VAL A 1 132 ? 16.156 -20.281 4.5 1 97.31 132 VAL A O 1
ATOM 1060 N N . TYR A 1 133 ? 16.297 -19.5 6.613 1 97.19 133 TYR A N 1
ATOM 1061 C CA . TYR A 1 133 ? 16.141 -20.812 7.227 1 97.19 133 TYR A CA 1
ATOM 1062 C C . TYR A 1 133 ? 14.789 -21.422 6.883 1 97.19 133 TYR A C 1
ATOM 1064 O O . TYR A 1 133 ? 14.711 -22.594 6.523 1 97.19 133 TYR A O 1
ATOM 1072 N N . LEU A 1 134 ? 13.758 -20.641 6.941 1 94.94 134 LEU A N 1
ATOM 1073 C CA . LEU A 1 134 ? 12.391 -21.109 6.73 1 94.94 134 LEU A CA 1
ATOM 1074 C C . LEU A 1 134 ? 12.195 -21.578 5.293 1 94.94 134 LEU A C 1
ATOM 1076 O O . LEU A 1 134 ? 11.641 -22.656 5.059 1 94.94 134 LEU A O 1
ATOM 1080 N N . VAL A 1 135 ? 12.641 -20.812 4.379 1 92.94 135 VAL A N 1
ATOM 1081 C CA . VAL A 1 135 ? 12.477 -21.141 2.965 1 92.94 135 VAL A CA 1
ATOM 1082 C C . VAL A 1 135 ? 13.297 -22.391 2.627 1 92.94 135 VAL A C 1
ATOM 1084 O O . VAL A 1 135 ? 12.844 -23.234 1.853 1 92.94 135 VAL A O 1
ATOM 1087 N N . ALA A 1 136 ? 14.445 -22.469 3.219 1 93.5 136 ALA A N 1
ATOM 1088 C CA . ALA A 1 136 ? 15.281 -23.656 3.002 1 93.5 136 ALA A CA 1
ATOM 1089 C C . ALA A 1 136 ? 14.633 -24.891 3.602 1 93.5 136 ALA A C 1
ATOM 1091 O O . ALA A 1 136 ? 14.719 -25.984 3.029 1 93.5 136 ALA A O 1
ATOM 1092 N N . LEU A 1 137 ? 14 -24.734 4.75 1 91.81 137 LEU A N 1
ATOM 1093 C CA . LEU A 1 137 ? 13.367 -25.859 5.445 1 91.81 137 LEU A CA 1
ATOM 1094 C C . LEU A 1 137 ? 12.281 -26.484 4.586 1 91.81 137 LEU A C 1
ATOM 1096 O O . LEU A 1 137 ? 12.016 -27.688 4.691 1 91.81 137 LEU A O 1
ATOM 1100 N N . ASP A 1 138 ? 11.648 -25.734 3.746 1 86.19 138 ASP A N 1
ATOM 1101 C CA . ASP A 1 138 ? 10.617 -26.25 2.848 1 86.19 138 ASP A CA 1
ATOM 1102 C C . ASP A 1 138 ? 11.195 -27.234 1.846 1 86.19 138 ASP A C 1
ATOM 1104 O O . ASP A 1 138 ? 10.461 -28.047 1.257 1 86.19 138 ASP A O 1
ATOM 1108 N N . TRP A 1 139 ? 12.586 -27.297 1.757 1 86.44 139 TRP A N 1
ATOM 1109 C CA . TRP A 1 139 ? 13.273 -28.156 0.811 1 86.44 139 TRP A CA 1
ATOM 1110 C C . TRP A 1 139 ? 14.141 -29.188 1.542 1 86.44 139 TRP A C 1
ATOM 1112 O O . TRP A 1 139 ? 15.125 -29.688 0.988 1 86.44 139 TRP A O 1
ATOM 1122 N N . LYS A 1 140 ? 13.812 -29.469 2.715 1 87.19 140 LYS A N 1
ATOM 1123 C CA . LYS A 1 140 ? 14.648 -30.312 3.576 1 87.19 140 LYS A CA 1
ATOM 1124 C C . LYS A 1 140 ? 14.906 -31.672 2.936 1 87.19 140 LYS A C 1
ATOM 1126 O O . LYS A 1 140 ? 15.969 -32.25 3.146 1 87.19 140 LYS A O 1
ATOM 1131 N N . LEU A 1 141 ? 14.039 -32.188 2.127 1 84.25 141 LEU A N 1
ATOM 1132 C CA . LEU A 1 141 ? 14.156 -33.5 1.552 1 84.25 141 LEU A CA 1
ATOM 1133 C C . LEU A 1 141 ? 15.242 -33.562 0.486 1 84.25 141 LEU A C 1
ATOM 1135 O O . LEU A 1 141 ? 15.695 -34.625 0.093 1 84.25 141 LEU A O 1
ATOM 1139 N N . PHE A 1 142 ? 15.727 -32.406 0.066 1 84.5 142 PHE A N 1
ATOM 1140 C CA . PHE A 1 142 ? 16.719 -32.344 -1.006 1 84.5 142 PHE A CA 1
ATOM 1141 C C . PHE A 1 142 ? 18.125 -32.312 -0.44 1 84.5 142 PHE A C 1
ATOM 1143 O O . PHE A 1 142 ? 19.094 -32.219 -1.189 1 84.5 142 PHE A O 1
ATOM 1150 N N . ASP A 1 143 ? 18.203 -32.375 0.826 1 88.25 143 ASP A N 1
ATOM 1151 C CA . ASP A 1 143 ? 19.484 -32.469 1.514 1 88.25 143 ASP A CA 1
ATOM 1152 C C . ASP A 1 143 ? 19.531 -33.688 2.434 1 88.25 143 ASP A C 1
ATOM 1154 O O . ASP A 1 143 ? 18.656 -33.844 3.295 1 88.25 143 ASP A O 1
ATOM 1158 N N . ARG A 1 144 ? 20.547 -34.469 2.344 1 88.81 144 ARG A N 1
ATOM 1159 C CA . ARG A 1 144 ? 20.641 -35.719 3.072 1 88.81 144 ARG A CA 1
ATOM 1160 C C . ARG A 1 144 ? 20.703 -35.469 4.578 1 88.81 144 ARG A C 1
ATOM 1162 O O . ARG A 1 144 ? 20.062 -36.188 5.352 1 88.81 144 ARG A O 1
ATOM 1169 N N . THR A 1 145 ? 21.422 -34.531 4.922 1 89.88 145 THR A N 1
ATOM 1170 C CA . THR A 1 145 ? 21.578 -34.219 6.34 1 89.88 145 THR A CA 1
ATOM 1171 C C . THR A 1 145 ? 20.25 -33.781 6.949 1 89.88 145 THR A C 1
ATOM 1173 O O . THR A 1 145 ? 19.906 -34.188 8.062 1 89.88 145 THR A O 1
ATOM 1176 N N . LEU A 1 146 ? 19.531 -33 6.23 1 89.62 146 LEU A N 1
ATOM 1177 C CA . LEU A 1 146 ? 18.266 -32.469 6.719 1 89.62 146 LEU A CA 1
ATOM 1178 C C . LEU A 1 146 ? 17.172 -33.531 6.676 1 89.62 146 LEU A C 1
ATOM 1180 O O . LEU A 1 146 ? 16.328 -33.625 7.566 1 89.62 146 LEU A O 1
ATOM 1184 N N . ALA A 1 147 ? 17.234 -34.375 5.727 1 88.19 147 ALA A N 1
ATOM 1185 C CA . ALA A 1 147 ? 16.234 -35.406 5.555 1 88.19 147 ALA A CA 1
ATOM 1186 C C . ALA A 1 147 ? 16.344 -36.469 6.645 1 88.19 147 ALA A C 1
ATOM 1188 O O . ALA A 1 147 ? 15.352 -37.094 7.027 1 88.19 147 ALA A O 1
ATOM 1189 N N . THR A 1 148 ? 17.531 -36.656 7.109 1 89.75 148 THR A N 1
ATOM 1190 C CA . THR A 1 148 ? 17.766 -37.719 8.086 1 89.75 148 THR A CA 1
ATOM 1191 C C . THR A 1 148 ? 17.875 -37.125 9.492 1 89.75 148 THR A C 1
ATOM 1193 O O . THR A 1 148 ? 18.188 -37.844 10.438 1 89.75 148 THR A O 1
ATOM 1196 N N . ALA A 1 149 ? 17.672 -35.938 9.523 1 88 149 ALA A N 1
ATOM 1197 C CA . ALA A 1 149 ? 17.781 -35.312 10.844 1 88 149 ALA A CA 1
ATOM 1198 C C . ALA A 1 149 ? 16.766 -35.906 11.812 1 88 149 ALA A C 1
ATOM 1200 O O . ALA A 1 149 ? 15.609 -36.094 11.453 1 88 149 ALA A O 1
ATOM 1201 N N . PRO A 1 150 ? 17.188 -36.281 13.016 1 85.5 150 PRO A N 1
ATOM 1202 C CA . PRO A 1 150 ? 16.281 -36.906 13.992 1 85.5 150 PRO A CA 1
ATOM 1203 C C . PRO A 1 150 ? 15.133 -35.969 14.406 1 85.5 150 PRO A C 1
ATOM 1205 O O . PRO A 1 150 ? 14.023 -36.469 14.648 1 85.5 150 PRO A O 1
ATOM 1208 N N . ARG A 1 151 ? 15.461 -34.781 14.641 1 87 151 ARG A N 1
ATOM 1209 C CA . ARG A 1 151 ? 14.43 -33.812 15.016 1 87 151 ARG A CA 1
ATOM 1210 C C . ARG A 1 151 ? 14.266 -32.75 13.945 1 87 151 ARG A C 1
ATOM 1212 O O . ARG A 1 151 ? 15.242 -32.094 13.547 1 87 151 ARG A O 1
ATOM 1219 N N . THR A 1 152 ? 13.023 -32.625 13.461 1 85.62 152 THR A N 1
ATOM 1220 C CA . THR A 1 152 ? 12.742 -31.578 12.492 1 85.62 152 THR A CA 1
ATOM 1221 C C . THR A 1 152 ? 12.438 -30.266 13.203 1 85.62 152 THR A C 1
ATOM 1223 O O . THR A 1 152 ? 11.617 -30.219 14.133 1 85.62 152 THR A O 1
ATOM 1226 N N . PRO A 1 153 ? 13.125 -29.25 12.836 1 91.12 153 PRO A N 1
ATOM 1227 C CA . PRO A 1 153 ? 12.836 -27.953 13.445 1 91.12 153 PRO A CA 1
ATOM 1228 C C . PRO A 1 153 ? 11.375 -27.531 13.273 1 91.12 153 PRO A C 1
ATOM 1230 O O . PRO A 1 153 ? 10.742 -27.891 12.273 1 91.12 153 PRO A O 1
ATOM 1233 N N . ASP A 1 154 ? 10.898 -26.859 14.227 1 91.81 154 ASP A N 1
ATOM 1234 C CA . ASP A 1 154 ? 9.516 -26.375 14.203 1 91.81 154 ASP A CA 1
ATOM 1235 C C . ASP A 1 154 ? 9.383 -25.141 13.312 1 91.81 154 ASP A C 1
ATOM 1237 O O . ASP A 1 154 ? 9.648 -24.016 13.742 1 91.81 154 ASP A O 1
ATOM 1241 N N . ALA A 1 155 ? 8.906 -25.344 12.133 1 91 155 ALA A N 1
ATOM 1242 C CA . ALA A 1 155 ? 8.789 -24.281 11.141 1 91 155 ALA A CA 1
ATOM 1243 C C . ALA A 1 155 ? 7.805 -23.219 11.594 1 91 155 ALA A C 1
ATOM 1245 O O . ALA A 1 155 ? 8.008 -22.031 11.328 1 91 155 ALA A O 1
ATOM 1246 N N . GLU A 1 156 ? 6.781 -23.609 12.266 1 89.62 156 GLU A N 1
ATOM 1247 C CA . GLU A 1 156 ? 5.773 -22.672 12.727 1 89.62 156 GLU A CA 1
ATOM 1248 C C . GLU A 1 156 ? 6.336 -21.734 13.789 1 89.62 156 GLU A C 1
ATOM 1250 O O . GLU A 1 156 ? 6.07 -20.531 13.781 1 89.62 156 GLU A O 1
ATOM 1255 N N . ALA A 1 157 ? 7.062 -22.297 14.688 1 93 157 ALA A N 1
ATOM 1256 C CA . ALA A 1 157 ? 7.699 -21.484 15.727 1 93 157 ALA A CA 1
ATOM 1257 C C . ALA A 1 157 ? 8.703 -20.516 15.125 1 93 157 ALA A C 1
ATOM 1259 O O . ALA A 1 157 ? 8.812 -19.359 15.57 1 93 157 ALA A O 1
ATOM 1260 N N . LEU A 1 158 ? 9.5 -21 14.18 1 95.25 158 LEU A N 1
ATOM 1261 C CA . LEU A 1 158 ? 10.477 -20.156 13.508 1 95.25 158 LEU A CA 1
ATOM 1262 C C . LEU A 1 158 ? 9.789 -19.031 12.75 1 95.25 158 LEU A C 1
ATOM 1264 O O . LEU A 1 158 ? 10.281 -17.891 12.711 1 95.25 158 LEU A O 1
ATOM 1268 N N . GLU A 1 159 ? 8.688 -19.344 12.133 1 92.44 159 GLU A N 1
ATOM 1269 C CA . GLU A 1 159 ? 7.922 -18.328 11.422 1 92.44 159 GLU A CA 1
ATOM 1270 C C . GLU A 1 159 ? 7.395 -17.266 12.375 1 92.44 159 GLU A C 1
ATOM 1272 O O . GLU A 1 159 ? 7.391 -16.078 12.039 1 92.44 159 GLU A O 1
ATOM 1277 N N . ASP A 1 160 ? 6.926 -17.672 13.492 1 90.25 160 ASP A N 1
ATOM 1278 C CA . ASP A 1 160 ? 6.457 -16.734 14.5 1 90.25 160 ASP A CA 1
ATOM 1279 C C . ASP A 1 160 ? 7.582 -15.797 14.938 1 90.25 160 ASP A C 1
ATOM 1281 O O . ASP A 1 160 ? 7.371 -14.594 15.109 1 90.25 160 ASP A O 1
ATOM 1285 N N . LEU A 1 161 ? 8.719 -16.375 15.164 1 94.31 161 LEU A N 1
ATOM 1286 C CA . LEU A 1 161 ? 9.883 -15.578 15.531 1 94.31 161 LEU A CA 1
ATOM 1287 C C . LEU A 1 161 ? 10.234 -14.594 14.422 1 94.31 161 LEU A C 1
ATOM 1289 O O . LEU A 1 161 ? 10.562 -13.43 14.695 1 94.31 161 LEU A O 1
ATOM 1293 N N . ALA A 1 162 ? 10.188 -15.055 13.195 1 94.62 162 ALA A N 1
ATOM 1294 C CA . ALA A 1 162 ? 10.5 -14.211 12.039 1 94.62 162 ALA A CA 1
ATOM 1295 C C . ALA A 1 162 ? 9.539 -13.031 11.945 1 94.62 162 ALA A C 1
ATOM 1297 O O . ALA A 1 162 ? 9.969 -11.891 11.734 1 94.62 162 ALA A O 1
ATOM 1298 N N . MET A 1 163 ? 8.281 -13.289 12.18 1 90.31 163 MET A N 1
ATOM 1299 C CA . MET A 1 163 ? 7.27 -12.25 12.031 1 90.31 163 MET A CA 1
ATOM 1300 C C . MET A 1 163 ? 7.348 -11.25 13.172 1 90.31 163 MET A C 1
ATOM 1302 O O . MET A 1 163 ? 7.113 -10.055 12.977 1 90.31 163 MET A O 1
ATOM 1306 N N . GLN A 1 164 ? 7.645 -11.742 14.281 1 89.19 164 GLN A N 1
ATOM 1307 C CA . GLN A 1 164 ? 7.852 -10.844 15.406 1 89.19 164 GLN A CA 1
ATOM 1308 C C . GLN A 1 164 ? 9.047 -9.922 15.164 1 89.19 164 GLN A C 1
ATOM 1310 O O . GLN A 1 164 ? 8.969 -8.719 15.422 1 89.19 164 GLN A O 1
ATOM 1315 N N . ALA A 1 165 ? 10.094 -10.523 14.734 1 93.31 165 ALA A N 1
ATOM 1316 C CA . ALA A 1 165 ? 11.289 -9.734 14.438 1 93.31 165 ALA A CA 1
ATOM 1317 C C . ALA A 1 165 ? 11.031 -8.766 13.297 1 93.31 165 ALA A C 1
ATOM 1319 O O . ALA A 1 165 ? 11.578 -7.66 13.273 1 93.31 165 ALA A O 1
ATOM 1320 N N . MET A 1 166 ? 10.211 -9.18 12.375 1 92.38 166 MET A N 1
ATOM 1321 C CA . MET A 1 166 ? 9.859 -8.328 11.242 1 92.38 166 MET A CA 1
ATOM 1322 C C . MET A 1 166 ? 9.156 -7.059 11.711 1 92.38 166 MET A C 1
ATOM 1324 O O . MET A 1 166 ? 9.445 -5.969 11.211 1 92.38 166 MET A O 1
ATOM 1328 N N . ALA A 1 167 ? 8.297 -7.188 12.617 1 86.5 167 ALA A N 1
ATOM 1329 C CA . ALA A 1 167 ? 7.562 -6.039 13.148 1 86.5 167 ALA A CA 1
ATOM 1330 C C . ALA A 1 167 ? 8.516 -5.02 13.766 1 86.5 167 ALA A C 1
ATOM 1332 O O . ALA A 1 167 ? 8.305 -3.811 13.641 1 86.5 167 ALA A O 1
ATOM 1333 N N . ASP A 1 168 ? 9.516 -5.5 14.359 1 86.94 168 ASP A N 1
ATOM 1334 C CA . ASP A 1 168 ? 10.508 -4.617 14.961 1 86.94 168 ASP A CA 1
ATOM 1335 C C . ASP A 1 168 ? 11.383 -3.963 13.898 1 86.94 168 ASP A C 1
ATOM 1337 O O . ASP A 1 168 ? 11.703 -2.777 14 1 86.94 168 ASP A O 1
ATOM 1341 N N . ASP A 1 169 ? 11.766 -4.738 12.93 1 90 169 ASP A N 1
ATOM 1342 C CA . ASP A 1 169 ? 12.672 -4.246 11.891 1 90 169 ASP A CA 1
ATOM 1343 C C . ASP A 1 169 ? 11.977 -3.213 11.008 1 90 169 ASP A C 1
ATOM 1345 O O . ASP A 1 169 ? 12.633 -2.346 10.43 1 90 169 ASP A O 1
ATOM 1349 N N . LEU A 1 170 ? 10.711 -3.281 10.945 1 89.25 170 LEU A N 1
ATOM 1350 C CA . LEU A 1 170 ? 9.969 -2.363 10.086 1 89.25 170 LEU A CA 1
ATOM 1351 C C . LEU A 1 170 ? 10.031 -0.94 10.625 1 89.25 170 LEU A C 1
ATOM 1353 O O . LEU A 1 170 ? 9.773 0.019 9.898 1 89.25 170 LEU A O 1
ATOM 1357 N N . LYS A 1 171 ? 10.352 -0.798 11.859 1 84.25 171 LYS A N 1
ATOM 1358 C CA . LYS A 1 171 ? 10.492 0.529 12.453 1 84.25 171 LYS A CA 1
ATOM 1359 C C . LYS A 1 171 ? 11.789 1.195 12 1 84.25 171 LYS A C 1
ATOM 1361 O O . LYS A 1 171 ? 11.93 2.418 12.078 1 84.25 171 LYS A O 1
ATOM 1366 N N . ARG A 1 172 ? 12.727 0.399 11.547 1 88.62 172 ARG A N 1
ATOM 1367 C CA . ARG A 1 172 ? 14.016 0.846 11.023 1 88.62 172 ARG A CA 1
ATOM 1368 C C . ARG A 1 172 ? 14.25 0.3 9.617 1 88.62 172 ARG A C 1
ATOM 1370 O O . ARG A 1 172 ? 14.945 -0.705 9.445 1 88.62 172 ARG A O 1
ATOM 1377 N N . PRO A 1 173 ? 13.797 0.996 8.695 1 90 173 PRO A N 1
ATOM 1378 C CA . PRO A 1 173 ? 13.805 0.492 7.32 1 90 173 PRO A CA 1
ATOM 1379 C C . PRO A 1 173 ? 15.203 0.139 6.824 1 90 173 PRO A C 1
ATOM 1381 O O . PRO A 1 173 ? 16.109 0.974 6.875 1 90 173 PRO A O 1
ATOM 1384 N N . LYS A 1 174 ? 15.375 -1.079 6.41 1 92.38 174 LYS A N 1
ATOM 1385 C CA . LYS A 1 174 ? 16.609 -1.572 5.812 1 92.38 174 LYS A CA 1
ATOM 1386 C C . LYS A 1 174 ? 16.328 -2.504 4.637 1 92.38 174 LYS A C 1
ATOM 1388 O O . LYS A 1 174 ? 15.227 -3.068 4.543 1 92.38 174 LYS A O 1
ATOM 1393 N N . LEU A 1 175 ? 17.297 -2.658 3.742 1 94.56 175 LEU A N 1
ATOM 1394 C CA . LEU A 1 175 ? 17.141 -3.551 2.6 1 94.56 175 LEU A CA 1
ATOM 1395 C C . LEU A 1 175 ? 16.922 -4.988 3.057 1 94.56 175 LEU A C 1
ATOM 1397 O O . LEU A 1 175 ? 16.156 -5.73 2.432 1 94.56 175 LEU A O 1
ATOM 1401 N N . SER A 1 176 ? 17.562 -5.348 4.172 1 94.69 176 SER A N 1
ATOM 1402 C CA . SER A 1 176 ? 17.453 -6.707 4.688 1 94.69 176 SER A CA 1
ATOM 1403 C C . SER A 1 176 ? 16.016 -7.031 5.098 1 94.69 176 SER A C 1
ATOM 1405 O O . SER A 1 176 ? 15.562 -8.164 4.926 1 94.69 176 SER A O 1
ATOM 1407 N N . THR A 1 177 ? 15.32 -6.051 5.648 1 95 177 THR A N 1
ATOM 1408 C CA . THR A 1 177 ? 13.93 -6.258 6.035 1 95 177 THR A CA 1
ATOM 1409 C C . THR A 1 177 ? 13.062 -6.516 4.809 1 95 177 THR A C 1
ATOM 1411 O O . THR A 1 177 ? 12.164 -7.363 4.844 1 95 177 THR A O 1
ATOM 1414 N N . LEU A 1 178 ? 13.328 -5.758 3.752 1 96.56 178 LEU A N 1
ATOM 1415 C CA . LEU A 1 178 ? 12.617 -5.957 2.492 1 96.56 178 LEU A CA 1
ATOM 1416 C C . LEU A 1 178 ? 12.883 -7.352 1.933 1 96.56 178 LEU A C 1
ATOM 1418 O O . LEU A 1 178 ? 11.961 -8.031 1.479 1 96.56 178 LEU A O 1
ATOM 1422 N N . GLN A 1 179 ? 14.133 -7.754 1.981 1 97.19 179 GLN A N 1
ATOM 1423 C CA . GLN A 1 179 ? 14.516 -9.086 1.521 1 97.19 179 GLN A CA 1
ATOM 1424 C C . GLN A 1 179 ? 13.805 -10.172 2.322 1 97.19 179 GLN A C 1
ATOM 1426 O O . GLN A 1 179 ? 13.266 -11.117 1.748 1 97.19 179 GLN A O 1
ATOM 1431 N N . ALA A 1 180 ? 13.812 -10 3.617 1 96.88 180 ALA A N 1
ATOM 1432 C CA . ALA A 1 180 ? 13.172 -10.977 4.496 1 96.88 180 ALA A CA 1
ATOM 1433 C C . ALA A 1 180 ? 11.688 -11.109 4.176 1 96.88 180 ALA A C 1
ATOM 1435 O O . ALA A 1 180 ? 11.164 -12.219 4.043 1 96.88 180 ALA A O 1
ATOM 1436 N N . GLY A 1 181 ? 11.023 -9.945 4.051 1 96.25 181 GLY A N 1
ATOM 1437 C CA . GLY A 1 181 ? 9.594 -9.969 3.754 1 96.25 181 GLY A CA 1
ATOM 1438 C C . GLY A 1 181 ? 9.273 -10.633 2.43 1 96.25 181 GLY A C 1
ATOM 1439 O O . GLY A 1 181 ? 8.32 -11.414 2.34 1 96.25 181 GLY A O 1
ATOM 1440 N N . LEU A 1 182 ? 10.008 -10.375 1.407 1 96.75 182 LEU A N 1
ATOM 1441 C CA . LEU A 1 182 ? 9.781 -10.953 0.086 1 96.75 182 LEU A CA 1
ATOM 1442 C C . LEU A 1 182 ? 9.977 -12.461 0.109 1 96.75 182 LEU A C 1
ATOM 1444 O O . LEU A 1 182 ? 9.242 -13.203 -0.556 1 96.75 182 LEU A O 1
ATOM 1448 N N . LEU A 1 183 ? 10.977 -12.883 0.869 1 95.88 183 LEU A N 1
ATOM 1449 C CA . LEU A 1 183 ? 11.203 -14.32 0.988 1 95.88 183 LEU A CA 1
ATOM 1450 C C . LEU A 1 183 ? 10.055 -14.992 1.726 1 95.88 183 LEU A C 1
ATOM 1452 O O . LEU A 1 183 ? 9.562 -16.047 1.298 1 95.88 183 LEU A O 1
ATOM 1456 N N . LEU A 1 184 ? 9.625 -14.383 2.779 1 93.75 184 LEU A N 1
ATOM 1457 C CA . LEU A 1 184 ? 8.547 -14.953 3.578 1 93.75 184 LEU A CA 1
ATOM 1458 C C . LEU A 1 184 ? 7.258 -15.047 2.768 1 93.75 184 LEU A C 1
ATOM 1460 O O . LEU A 1 184 ? 6.477 -15.984 2.934 1 93.75 184 LEU A O 1
ATOM 1464 N N . LEU A 1 185 ? 7.039 -14.094 1.871 1 93.12 185 LEU A N 1
ATOM 1465 C CA . LEU A 1 185 ? 5.832 -14.047 1.054 1 93.12 185 LEU A CA 1
ATOM 1466 C C . LEU A 1 185 ? 5.832 -15.172 0.023 1 93.12 185 LEU A C 1
ATOM 1468 O O . LEU A 1 185 ? 4.797 -15.484 -0.565 1 93.12 185 LEU A O 1
ATOM 1472 N N . GLN A 1 186 ? 6.973 -15.734 -0.22 1 91.5 186 GLN A N 1
ATOM 1473 C CA . GLN A 1 186 ? 7.047 -16.797 -1.208 1 91.5 186 GLN A CA 1
ATOM 1474 C C . GLN A 1 186 ? 6.59 -18.125 -0.614 1 91.5 186 GLN A C 1
ATOM 1476 O O . GLN A 1 186 ? 6.375 -19.109 -1.343 1 91.5 186 GLN A O 1
ATOM 1481 N N . ARG A 1 187 ? 6.398 -18.047 0.715 1 85.12 187 ARG A N 1
ATOM 1482 C CA . ARG A 1 187 ? 5.949 -19.281 1.349 1 85.12 187 ARG A CA 1
ATOM 1483 C C . ARG A 1 187 ? 4.438 -19.438 1.232 1 85.12 187 ARG A C 1
ATOM 1485 O O . ARG A 1 187 ? 3.699 -18.453 1.276 1 85.12 187 ARG A O 1
ATOM 1492 N N . MET A 1 188 ? 3.861 -20.469 0.852 1 65.94 188 MET A N 1
ATOM 1493 C CA . MET A 1 188 ? 2.479 -20.734 0.471 1 65.94 188 MET A CA 1
ATOM 1494 C C . MET A 1 188 ? 1.533 -20.484 1.643 1 65.94 188 MET A C 1
ATOM 1496 O O . MET A 1 188 ? 0.386 -20.078 1.444 1 65.94 188 MET A O 1
ATOM 1500 N N . ARG A 1 189 ? 1.792 -20.781 2.912 1 58.12 189 ARG A N 1
ATOM 1501 C CA . ARG A 1 189 ? 0.822 -20.797 4 1 58.12 189 ARG A CA 1
ATOM 1502 C C . ARG A 1 189 ? 0.583 -19.375 4.527 1 58.12 189 ARG A C 1
ATOM 1504 O O . ARG A 1 189 ? -0.272 -19.172 5.391 1 58.12 189 ARG A O 1
ATOM 1511 N N . SER A 1 190 ? 1.318 -18.344 3.846 1 54.47 190 SER A N 1
ATOM 1512 C CA . SER A 1 190 ? 1.335 -17.078 4.594 1 54.47 190 SER A CA 1
ATOM 1513 C C . SER A 1 190 ? 0.098 -16.25 4.293 1 54.47 190 SER A C 1
ATOM 1515 O O . SER A 1 190 ? -0.252 -16.047 3.127 1 54.47 190 SER A O 1
ATOM 1517 N N . SER A 1 191 ? -0.885 -16.25 5.328 1 58.28 191 SER A N 1
ATOM 1518 C CA . SER A 1 191 ? -2.121 -15.477 5.375 1 58.28 191 SER A CA 1
ATOM 1519 C C . SER A 1 191 ? -1.836 -13.992 5.566 1 58.28 191 SER A C 1
ATOM 1521 O O . SER A 1 191 ? -2.721 -13.227 5.969 1 58.28 191 SER A O 1
ATOM 1523 N N . HIS A 1 192 ? -0.697 -13.578 5.199 1 62.66 192 HIS A N 1
ATOM 1524 C CA . HIS A 1 192 ? -0.425 -12.211 5.617 1 62.66 192 HIS A CA 1
ATOM 1525 C C . HIS A 1 192 ? -0.909 -11.211 4.574 1 62.66 192 HIS A C 1
ATOM 1527 O O . HIS A 1 192 ? -0.112 -10.688 3.793 1 62.66 192 HIS A O 1
ATOM 1533 N N . GLY A 1 193 ? -2.092 -10.945 4.809 1 79.19 193 GLY A N 1
ATOM 1534 C CA . GLY A 1 193 ? -2.783 -10.258 3.729 1 79.19 193 GLY A CA 1
ATOM 1535 C C . GLY A 1 193 ? -2.277 -8.852 3.488 1 79.19 193 GLY A C 1
ATOM 1536 O O . GLY A 1 193 ? -2.307 -8.359 2.359 1 79.19 193 GLY A O 1
ATOM 1537 N N . THR A 1 194 ? -1.609 -8.242 4.531 1 89.75 194 THR A N 1
ATOM 1538 C CA . THR A 1 194 ? -1.273 -6.836 4.344 1 89.75 194 THR A CA 1
ATOM 1539 C C . THR A 1 194 ? 0.236 -6.652 4.207 1 89.75 194 THR A C 1
ATOM 1541 O O . THR A 1 194 ? 0.711 -5.551 3.93 1 89.75 194 THR A O 1
ATOM 1544 N N . LEU A 1 195 ? 1.012 -7.695 4.32 1 92.25 195 LEU A N 1
ATOM 1545 C CA . LEU A 1 195 ? 2.469 -7.617 4.301 1 92.25 195 LEU A CA 1
ATOM 1546 C C . LEU A 1 195 ? 2.967 -7.059 2.973 1 92.25 195 LEU A C 1
ATOM 1548 O O . LEU A 1 195 ? 3.883 -6.234 2.945 1 92.25 195 LEU A O 1
ATOM 1552 N N . PRO A 1 196 ? 2.396 -7.492 1.851 1 94.56 196 PRO A N 1
ATOM 1553 C CA . PRO A 1 196 ? 2.883 -6.938 0.584 1 94.56 196 PRO A CA 1
ATOM 1554 C C . PRO A 1 196 ? 2.809 -5.414 0.541 1 94.56 196 PRO A C 1
ATOM 1556 O O . PRO A 1 196 ? 3.734 -4.762 0.051 1 94.56 196 PRO A O 1
ATOM 1559 N N . ALA A 1 197 ? 1.735 -4.867 1.066 1 95.5 197 ALA A N 1
ATOM 1560 C CA . ALA A 1 197 ? 1.596 -3.414 1.087 1 95.5 197 ALA A CA 1
ATOM 1561 C C . ALA A 1 197 ? 2.648 -2.775 1.988 1 95.5 197 ALA A C 1
ATOM 1563 O O . ALA A 1 197 ? 3.188 -1.713 1.667 1 95.5 197 ALA A O 1
ATOM 1564 N N . GLN A 1 198 ? 2.904 -3.371 3.051 1 94.69 198 GLN A N 1
ATOM 1565 C CA . GLN A 1 198 ? 3.934 -2.879 3.961 1 94.69 198 GLN A CA 1
ATOM 1566 C C . GLN A 1 198 ? 5.305 -2.883 3.293 1 94.69 198 GLN A C 1
ATOM 1568 O O . GLN A 1 198 ? 6.086 -1.942 3.463 1 94.69 198 GLN A O 1
ATOM 1573 N N . LEU A 1 199 ? 5.551 -3.936 2.621 1 96.44 199 LEU A N 1
ATOM 1574 C CA . LEU A 1 199 ? 6.844 -4.051 1.956 1 96.44 199 LEU A CA 1
ATOM 1575 C C . LEU A 1 199 ? 6.988 -3.002 0.859 1 96.44 199 LEU A C 1
ATOM 1577 O O . LEU A 1 199 ? 8.086 -2.488 0.625 1 96.44 199 LEU A O 1
ATOM 1581 N N . LEU A 1 200 ? 5.906 -2.742 0.168 1 96.88 200 LEU A N 1
ATOM 1582 C CA . LEU A 1 200 ? 5.969 -1.695 -0.846 1 96.88 200 LEU A CA 1
ATOM 1583 C C . LEU A 1 200 ? 6.27 -0.341 -0.213 1 96.88 200 LEU A C 1
ATOM 1585 O O . LEU A 1 200 ? 7.098 0.418 -0.723 1 96.88 200 LEU A O 1
ATOM 1589 N N . SER A 1 201 ? 5.582 -0.047 0.89 1 96.19 201 SER A N 1
ATOM 1590 C CA . SER A 1 201 ? 5.855 1.191 1.612 1 96.19 201 SER A CA 1
ATOM 1591 C C . SER A 1 201 ? 7.309 1.254 2.072 1 96.19 201 SER A C 1
ATOM 1593 O O . SER A 1 201 ? 7.949 2.303 1.979 1 96.19 201 SER A O 1
ATOM 1595 N N . LEU A 1 202 ? 7.809 0.161 2.543 1 95.88 202 LEU A N 1
ATOM 1596 C CA . LEU A 1 202 ? 9.211 0.062 2.934 1 95.88 202 LEU A CA 1
ATOM 1597 C C . LEU A 1 202 ? 10.125 0.307 1.739 1 95.88 202 LEU A C 1
ATOM 1599 O O . LEU A 1 202 ? 11.117 1.028 1.852 1 95.88 202 LEU A O 1
ATOM 1603 N N . GLY A 1 203 ? 9.789 -0.352 0.629 1 96.81 203 GLY A N 1
ATOM 1604 C CA . GLY A 1 203 ? 10.562 -0.133 -0.586 1 96.81 203 GLY A CA 1
ATOM 1605 C C . GLY A 1 203 ? 10.633 1.326 -0.994 1 96.81 203 GLY A C 1
ATOM 1606 O O . GLY A 1 203 ? 11.688 1.813 -1.4 1 96.81 203 GLY A O 1
ATOM 1607 N N . HIS A 1 204 ? 9.539 2.043 -0.844 1 96.38 204 HIS A N 1
ATOM 1608 C CA . HIS A 1 204 ? 9.508 3.469 -1.149 1 96.38 204 HIS A CA 1
ATOM 1609 C C . HIS A 1 204 ? 10.414 4.254 -0.201 1 96.38 204 HIS A C 1
ATOM 1611 O O . HIS A 1 204 ? 11.109 5.176 -0.625 1 96.38 204 HIS A O 1
ATOM 1617 N N . THR A 1 205 ? 10.336 3.885 1.046 1 94.88 205 THR A N 1
ATOM 1618 C CA . THR A 1 205 ? 11.156 4.555 2.051 1 94.88 205 THR A CA 1
ATOM 1619 C C . THR A 1 205 ? 12.641 4.359 1.756 1 94.88 205 THR A C 1
ATOM 1621 O O . THR A 1 205 ? 13.453 5.246 2.02 1 94.88 205 THR A O 1
ATOM 1624 N N . LEU A 1 206 ? 12.969 3.23 1.169 1 95.38 206 LEU A N 1
ATOM 1625 C CA . LEU A 1 206 ? 14.359 2.891 0.888 1 95.38 206 LEU A CA 1
ATOM 1626 C C . LEU A 1 206 ? 14.773 3.402 -0.487 1 95.38 206 LEU A C 1
ATOM 1628 O O . LEU A 1 206 ? 15.93 3.26 -0.881 1 95.38 206 LEU A O 1
ATOM 1632 N N . GLY A 1 207 ? 13.883 3.951 -1.239 1 95.75 207 GLY A N 1
ATOM 1633 C CA . GLY A 1 207 ? 14.188 4.488 -2.557 1 95.75 207 GLY A CA 1
ATOM 1634 C C . GLY A 1 207 ? 14.328 3.416 -3.619 1 95.75 207 GLY A C 1
ATOM 1635 O O . GLY A 1 207 ? 15.016 3.619 -4.621 1 95.75 207 GLY A O 1
ATOM 1636 N N . ILE A 1 208 ? 13.664 2.291 -3.41 1 96.56 208 ILE A N 1
ATOM 1637 C CA . ILE A 1 208 ? 13.773 1.158 -4.324 1 96.56 208 ILE A CA 1
ATOM 1638 C C . ILE A 1 208 ? 13.07 1.488 -5.641 1 96.56 208 ILE A C 1
ATOM 1640 O O . ILE A 1 208 ? 13.43 0.956 -6.691 1 96.56 208 ILE A O 1
ATOM 1644 N N . HIS A 1 209 ? 12.117 2.352 -5.656 1 95.75 209 HIS A N 1
ATOM 1645 C CA . HIS A 1 209 ? 11.297 2.676 -6.816 1 95.75 209 HIS A CA 1
ATOM 1646 C C . HIS A 1 209 ? 12 3.68 -7.727 1 95.75 209 HIS A C 1
ATOM 1648 O O . HIS A 1 209 ? 11.445 4.098 -8.742 1 95.75 209 HIS A O 1
ATOM 1654 N N . ILE A 1 210 ? 13.234 4.031 -7.402 1 94.56 210 ILE A N 1
ATOM 1655 C CA . ILE A 1 210 ? 13.969 5.055 -8.141 1 94.56 210 ILE A CA 1
ATOM 1656 C C . ILE A 1 210 ? 15.156 4.418 -8.859 1 94.56 210 ILE A C 1
ATOM 1658 O O . ILE A 1 210 ? 15.797 3.508 -8.336 1 94.56 210 ILE A O 1
ATOM 1662 N N . ASP A 1 211 ? 15.422 4.879 -10.039 1 93.81 211 ASP A N 1
ATOM 1663 C CA . ASP A 1 211 ? 16.578 4.422 -10.797 1 93.81 211 ASP A CA 1
ATOM 1664 C C . ASP A 1 211 ? 17.875 4.809 -10.094 1 93.81 211 ASP A C 1
ATOM 1666 O O . ASP A 1 211 ? 18.203 5.992 -9.984 1 93.81 211 ASP A O 1
ATOM 1670 N N . CYS A 1 212 ? 18.656 3.852 -9.688 1 94.62 212 CYS A N 1
ATOM 1671 C CA . CYS A 1 212 ? 19.844 4.113 -8.891 1 94.62 212 CYS A CA 1
ATOM 1672 C C . CYS A 1 212 ? 21.109 4.039 -9.758 1 94.62 212 CYS A C 1
ATOM 1674 O O . CYS A 1 212 ? 22.219 3.938 -9.242 1 94.62 212 CYS A O 1
ATOM 1676 N N . THR A 1 213 ? 21 4.004 -11.039 1 93.25 213 THR A N 1
ATOM 1677 C CA . THR A 1 213 ? 22.125 3.848 -11.953 1 93.25 213 THR A CA 1
ATOM 1678 C C . THR A 1 213 ? 23.188 4.91 -11.688 1 93.25 213 THR A C 1
ATOM 1680 O O . THR A 1 213 ? 24.391 4.621 -11.742 1 93.25 213 THR A O 1
ATOM 1683 N N . GLY A 1 214 ? 22.859 6.082 -11.383 1 91.94 214 GLY A N 1
ATOM 1684 C CA . GLY A 1 214 ? 23.797 7.176 -11.195 1 91.94 214 GLY A CA 1
ATOM 1685 C C . GLY A 1 214 ? 24.109 7.453 -9.734 1 91.94 214 GLY A C 1
ATOM 1686 O O . GLY A 1 214 ? 24.719 8.469 -9.406 1 91.94 214 GLY A O 1
ATOM 1687 N N . TRP A 1 215 ? 23.75 6.578 -8.828 1 93.56 215 TRP A N 1
ATOM 1688 C CA . TRP A 1 215 ? 23.938 6.816 -7.402 1 93.56 215 TRP A CA 1
ATOM 1689 C C . TRP A 1 215 ? 25.375 6.539 -6.988 1 93.56 215 TRP A C 1
ATOM 1691 O O . TRP A 1 215 ? 26.031 5.648 -7.543 1 93.56 215 TRP A O 1
ATOM 1701 N N . LYS A 1 216 ? 25.891 7.297 -6.039 1 92.19 216 LYS A N 1
ATOM 1702 C CA . LYS A 1 216 ? 27.203 7.066 -5.457 1 92.19 216 LYS A CA 1
ATOM 1703 C C . LYS A 1 216 ? 27.156 5.984 -4.379 1 92.19 216 LYS A C 1
ATOM 1705 O O . LYS A 1 216 ? 27.375 6.258 -3.201 1 92.19 216 LYS A O 1
ATOM 1710 N N . ILE A 1 217 ? 26.906 4.77 -4.773 1 91.56 217 ILE A N 1
ATOM 1711 C CA . ILE A 1 217 ? 26.891 3.568 -3.949 1 91.56 217 ILE A CA 1
ATOM 1712 C C . ILE A 1 217 ? 27.594 2.428 -4.691 1 91.56 217 ILE A C 1
ATOM 1714 O O . ILE A 1 217 ? 27.844 2.521 -5.895 1 91.56 217 ILE A O 1
ATOM 1718 N N . PRO A 1 218 ? 27.969 1.372 -3.975 1 90.12 218 PRO A N 1
ATOM 1719 C CA . PRO A 1 218 ? 28.656 0.265 -4.648 1 90.12 218 PRO A CA 1
ATOM 1720 C C . PRO A 1 218 ? 27.812 -0.36 -5.758 1 90.12 218 PRO A C 1
ATOM 1722 O O . PRO A 1 218 ? 26.594 -0.449 -5.633 1 90.12 218 PRO A O 1
ATOM 1725 N N . GLU A 1 219 ? 28.5 -0.861 -6.801 1 90.12 219 GLU A N 1
ATOM 1726 C CA . GLU A 1 219 ? 27.828 -1.42 -7.973 1 90.12 219 GLU A CA 1
ATOM 1727 C C . GLU A 1 219 ? 26.984 -2.631 -7.594 1 90.12 219 GLU A C 1
ATOM 1729 O O . GLU A 1 219 ? 25.906 -2.836 -8.156 1 90.12 219 GLU A O 1
ATOM 1734 N N . TRP A 1 220 ? 27.453 -3.416 -6.707 1 88.56 220 TRP A N 1
ATOM 1735 C CA . TRP A 1 220 ? 26.703 -4.609 -6.324 1 88.56 220 TRP A CA 1
ATOM 1736 C C . TRP A 1 220 ? 25.375 -4.23 -5.66 1 88.56 220 TRP A C 1
ATOM 1738 O O . TRP A 1 220 ? 24.375 -4.941 -5.805 1 88.56 220 TRP A O 1
ATOM 1748 N N . GLU A 1 221 ? 25.375 -3.162 -4.867 1 92.94 221 GLU A N 1
ATOM 1749 C CA . GLU A 1 221 ? 24.141 -2.717 -4.23 1 92.94 221 GLU A CA 1
ATOM 1750 C C . GLU A 1 221 ? 23.141 -2.205 -5.262 1 92.94 221 GLU A C 1
ATOM 1752 O O . GLU A 1 221 ? 21.938 -2.363 -5.094 1 92.94 221 GLU A O 1
ATOM 1757 N N . LYS A 1 222 ? 23.703 -1.519 -6.301 1 94.75 222 LYS A N 1
ATOM 1758 C CA . LYS A 1 222 ? 22.828 -1.07 -7.371 1 94.75 222 LYS A CA 1
ATOM 1759 C C . LYS A 1 222 ? 22.078 -2.246 -8 1 94.75 222 LYS A C 1
ATOM 1761 O O . LYS A 1 222 ? 20.875 -2.18 -8.219 1 94.75 222 LYS A O 1
ATOM 1766 N N . GLY A 1 223 ? 22.891 -3.289 -8.312 1 94.88 223 GLY A N 1
ATOM 1767 C CA . GLY A 1 223 ? 22.281 -4.488 -8.859 1 94.88 223 GLY A CA 1
ATOM 1768 C C . GLY A 1 223 ? 21.266 -5.121 -7.93 1 94.88 223 GLY A C 1
ATOM 1769 O O . GLY A 1 223 ? 20.203 -5.57 -8.367 1 94.88 223 GLY A O 1
ATOM 1770 N N . LEU A 1 224 ? 21.562 -5.16 -6.664 1 95 224 LEU A N 1
ATOM 1771 C CA . LEU A 1 224 ? 20.641 -5.723 -5.672 1 95 224 LEU A CA 1
ATOM 1772 C C . LEU A 1 224 ? 19.359 -4.918 -5.602 1 95 224 LEU A C 1
ATOM 1774 O O . LEU A 1 224 ? 18.266 -5.492 -5.543 1 95 224 LEU A O 1
ATOM 1778 N N . ARG A 1 225 ? 19.469 -3.596 -5.602 1 96.62 225 ARG A N 1
ATOM 1779 C CA . ARG A 1 225 ? 18.297 -2.721 -5.531 1 96.62 225 ARG A CA 1
ATOM 1780 C C . ARG A 1 225 ? 17.375 -2.938 -6.73 1 96.62 225 ARG A C 1
ATOM 1782 O O . ARG A 1 225 ? 16.156 -2.953 -6.582 1 96.62 225 ARG A O 1
ATOM 1789 N N . ARG A 1 226 ? 17.969 -3.076 -7.898 1 97.44 226 ARG A N 1
ATOM 1790 C CA . ARG A 1 226 ? 17.156 -3.326 -9.086 1 97.44 226 ARG A CA 1
ATOM 1791 C C . ARG A 1 226 ? 16.453 -4.672 -8.992 1 97.44 226 ARG A C 1
ATOM 1793 O O . ARG A 1 226 ? 15.266 -4.781 -9.312 1 97.44 226 ARG A O 1
ATOM 1800 N N . ARG A 1 227 ? 17.172 -5.715 -8.57 1 97.62 227 ARG A N 1
ATOM 1801 C CA . ARG A 1 227 ? 16.547 -7.027 -8.406 1 97.62 227 ARG A CA 1
ATOM 1802 C C . ARG A 1 227 ? 15.414 -6.977 -7.387 1 97.62 227 ARG A C 1
ATOM 1804 O O . ARG A 1 227 ? 14.359 -7.57 -7.598 1 97.62 227 ARG A O 1
ATOM 1811 N N . LEU A 1 228 ? 15.617 -6.23 -6.32 1 98 228 LEU A N 1
ATOM 1812 C CA . LEU A 1 228 ? 14.594 -6.094 -5.293 1 98 228 LEU A CA 1
ATOM 1813 C C . LEU A 1 228 ? 13.383 -5.328 -5.824 1 98 228 LEU A C 1
ATOM 1815 O O . LEU A 1 228 ? 12.242 -5.668 -5.512 1 98 228 LEU A O 1
ATOM 1819 N N . ALA A 1 229 ? 13.641 -4.293 -6.602 1 98.12 229 ALA A N 1
ATOM 1820 C CA . ALA A 1 229 ? 12.555 -3.502 -7.18 1 98.12 229 ALA A CA 1
ATOM 1821 C C . ALA A 1 229 ? 11.656 -4.371 -8.055 1 98.12 229 ALA A C 1
ATOM 1823 O O . ALA A 1 229 ? 10.43 -4.316 -7.934 1 98.12 229 ALA A O 1
ATOM 1824 N N . TRP A 1 230 ? 12.242 -5.152 -8.828 1 98.06 230 TRP A N 1
ATOM 1825 C CA . TRP A 1 230 ? 11.453 -5.957 -9.758 1 98.06 2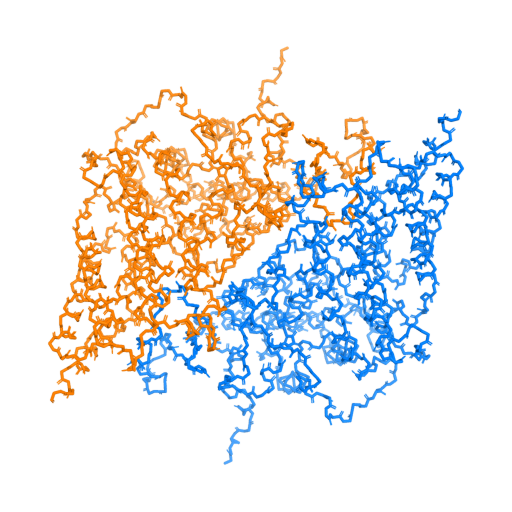30 TRP A CA 1
ATOM 1826 C C . TRP A 1 230 ? 10.812 -7.141 -9.047 1 98.06 230 TRP A C 1
ATOM 1828 O O . TRP A 1 230 ? 9.727 -7.59 -9.43 1 98.06 230 TRP A O 1
ATOM 1838 N N . ALA A 1 231 ? 11.484 -7.699 -8 1 98.19 231 ALA A N 1
ATOM 1839 C CA . ALA A 1 231 ? 10.828 -8.703 -7.168 1 98.19 231 ALA A CA 1
ATOM 1840 C C . ALA A 1 231 ? 9.57 -8.141 -6.508 1 98.19 231 ALA A C 1
ATOM 1842 O O . ALA A 1 231 ? 8.539 -8.805 -6.453 1 98.19 231 ALA A O 1
ATOM 1843 N N . LEU A 1 232 ? 9.68 -6.902 -6.027 1 98 232 LEU A N 1
ATOM 1844 C CA . LEU A 1 232 ? 8.539 -6.215 -5.43 1 98 232 LEU A CA 1
ATOM 1845 C C . LEU A 1 232 ? 7.441 -5.98 -6.465 1 98 232 LEU A C 1
ATOM 1847 O O . LEU A 1 232 ? 6.254 -6.137 -6.164 1 98 232 LEU A O 1
ATOM 1851 N N . TYR A 1 233 ? 7.863 -5.582 -7.684 1 97.62 233 TYR A N 1
ATOM 1852 C CA . TYR A 1 233 ? 6.934 -5.371 -8.789 1 97.62 233 TYR A CA 1
ATOM 1853 C C . TYR A 1 233 ? 6.145 -6.645 -9.086 1 97.62 233 TYR A C 1
ATOM 1855 O O . TYR A 1 233 ? 4.918 -6.605 -9.211 1 97.62 233 TYR A O 1
ATOM 1863 N N . MET A 1 234 ? 6.828 -7.754 -9.164 1 97.75 234 MET A N 1
ATOM 1864 C CA . MET A 1 234 ? 6.18 -9.031 -9.469 1 97.75 234 MET A CA 1
ATOM 1865 C C . MET A 1 234 ? 5.234 -9.438 -8.344 1 97.75 234 MET A C 1
ATOM 1867 O O . MET A 1 234 ? 4.129 -9.914 -8.602 1 97.75 234 MET A O 1
ATOM 1871 N N . GLN A 1 235 ? 5.688 -9.242 -7.094 1 96.62 235 GLN A N 1
ATOM 1872 C CA . GLN A 1 235 ? 4.852 -9.562 -5.941 1 96.62 235 GLN A CA 1
ATOM 1873 C C . GLN A 1 235 ? 3.545 -8.781 -5.977 1 96.62 235 GLN A C 1
ATOM 1875 O O . GLN A 1 235 ? 2.479 -9.328 -5.688 1 96.62 235 GLN A O 1
ATOM 1880 N N . ASP A 1 236 ? 3.643 -7.531 -6.32 1 96.75 236 ASP A N 1
ATOM 1881 C CA . ASP A 1 236 ? 2.479 -6.652 -6.332 1 96.75 236 ASP A CA 1
ATOM 1882 C C . ASP A 1 236 ? 1.53 -7.012 -7.473 1 96.75 236 ASP A C 1
ATOM 1884 O O . ASP A 1 236 ? 0.318 -7.109 -7.273 1 96.75 236 ASP A O 1
ATOM 1888 N N . LYS A 1 237 ? 2.039 -7.23 -8.625 1 97.56 237 LYS A N 1
ATOM 1889 C CA . LYS A 1 237 ? 1.202 -7.422 -9.805 1 97.56 237 LYS A CA 1
ATOM 1890 C C . LYS A 1 237 ? 0.495 -8.773 -9.766 1 97.56 237 LYS A C 1
ATOM 1892 O O . LYS A 1 237 ? -0.706 -8.859 -10.039 1 97.56 237 LYS A O 1
ATOM 1897 N N . TRP A 1 238 ? 1.212 -9.82 -9.414 1 97.12 238 TRP A N 1
ATOM 1898 C CA . TRP A 1 238 ? 0.577 -11.133 -9.367 1 97.12 238 TRP A CA 1
ATOM 1899 C C . TRP A 1 238 ? -0.326 -11.266 -8.148 1 97.12 238 TRP A C 1
ATOM 1901 O O . TRP A 1 238 ? -1.192 -12.141 -8.094 1 97.12 238 TRP A O 1
ATOM 1911 N N . GLY A 1 239 ? -0.089 -10.336 -7.172 1 95.06 239 GLY A N 1
ATOM 1912 C CA . GLY A 1 239 ? -0.956 -10.336 -6.004 1 95.06 239 GLY A CA 1
ATOM 1913 C C . GLY A 1 239 ? -2.41 -10.055 -6.344 1 95.06 239 GLY A C 1
ATOM 1914 O O . GLY A 1 239 ? -3.311 -10.445 -5.594 1 95.06 239 GLY A O 1
ATOM 1915 N N . VAL A 1 240 ? -2.646 -9.422 -7.469 1 95.69 240 VAL A N 1
ATOM 1916 C CA . VAL A 1 240 ? -4.008 -9.078 -7.879 1 95.69 240 VAL A CA 1
ATOM 1917 C C . VAL A 1 240 ? -4.812 -10.359 -8.109 1 95.69 240 VAL A C 1
ATOM 1919 O O . VAL A 1 240 ? -6.012 -10.398 -7.828 1 95.69 240 VAL A O 1
ATOM 1922 N N . LEU A 1 241 ? -4.156 -11.383 -8.633 1 95.69 241 LEU A N 1
ATOM 1923 C CA . LEU A 1 241 ? -4.805 -12.664 -8.883 1 95.69 241 LEU A CA 1
ATOM 1924 C C . LEU A 1 241 ? -5.059 -13.414 -7.582 1 95.69 241 LEU A C 1
ATOM 1926 O O . LEU A 1 241 ? -6.105 -14.047 -7.414 1 95.69 241 LEU A O 1
ATOM 1930 N N . VAL A 1 242 ? -4.152 -13.289 -6.672 1 93.06 242 VAL A N 1
ATOM 1931 C CA . VAL A 1 242 ? -4.16 -14.078 -5.441 1 93.06 242 VAL A CA 1
ATOM 1932 C C . VAL A 1 242 ? -5.148 -13.477 -4.449 1 93.06 242 VAL A C 1
ATOM 1934 O O . VAL A 1 242 ? -5.965 -14.195 -3.865 1 93.06 242 VAL A O 1
ATOM 1937 N N . HIS A 1 243 ? -5.105 -12.133 -4.344 1 90.5 243 HIS A N 1
ATOM 1938 C CA . HIS A 1 243 ? -5.879 -11.477 -3.297 1 90.5 243 HIS A CA 1
ATOM 1939 C C . HIS A 1 243 ? -7.117 -10.789 -3.869 1 90.5 243 HIS A C 1
ATOM 1941 O O . HIS A 1 243 ? -8.055 -10.477 -3.135 1 90.5 243 HIS A O 1
ATOM 1947 N N . GLY A 1 244 ? -7.113 -10.555 -5.152 1 91.31 244 GLY A N 1
ATOM 1948 C CA . GLY A 1 244 ? -8.25 -9.891 -5.781 1 91.31 244 GLY A CA 1
ATOM 1949 C C . GLY A 1 244 ? -8.258 -8.391 -5.562 1 91.31 244 GLY A C 1
ATOM 1950 O O . GLY A 1 244 ? -9.211 -7.707 -5.941 1 91.31 244 GLY A O 1
ATOM 1951 N N . ARG A 1 245 ? -7.273 -7.867 -4.91 1 93.19 245 ARG A N 1
ATOM 1952 C CA . ARG A 1 245 ? -7.141 -6.434 -4.691 1 93.19 245 ARG A CA 1
ATOM 1953 C C . ARG A 1 245 ? -6.363 -5.773 -5.824 1 93.19 245 ARG A C 1
ATOM 1955 O O . ARG A 1 245 ? -5.551 -6.422 -6.484 1 93.19 245 ARG A O 1
ATOM 1962 N N . PRO A 1 246 ? -6.656 -4.488 -6.043 1 93.62 246 PRO A N 1
ATOM 1963 C CA . PRO A 1 246 ? -5.871 -3.812 -7.078 1 93.62 246 PRO A CA 1
ATOM 1964 C C . PRO A 1 246 ? -4.391 -3.705 -6.719 1 93.62 246 PRO A C 1
ATOM 1966 O O . PRO A 1 246 ? -4.039 -3.705 -5.535 1 93.62 246 PRO A O 1
ATOM 1969 N N . SER A 1 247 ? -3.586 -3.697 -7.727 1 94.81 247 SER A N 1
ATOM 1970 C CA . SER A 1 247 ? -2.156 -3.5 -7.504 1 94.81 247 SER A CA 1
ATOM 1971 C C . SER A 1 247 ? -1.868 -2.094 -6.984 1 94.81 247 SER A C 1
ATOM 1973 O O . SER A 1 247 ? -2.662 -1.176 -7.191 1 94.81 247 SER A O 1
ATOM 1975 N N . LEU A 1 248 ? -0.819 -1.939 -6.281 1 94.81 248 LEU A N 1
ATOM 1976 C CA . LEU A 1 248 ? -0.465 -0.66 -5.68 1 94.81 248 LEU A CA 1
ATOM 1977 C C . LEU A 1 248 ? 0.543 0.089 -6.543 1 94.81 248 LEU A C 1
ATOM 1979 O O . LEU A 1 248 ? 0.573 1.321 -6.543 1 94.81 248 LEU A O 1
ATOM 1983 N N . ILE A 1 249 ? 1.365 -0.652 -7.227 1 94.5 249 ILE A N 1
ATOM 1984 C CA . ILE A 1 249 ? 2.293 -0.034 -8.164 1 94.5 249 ILE A CA 1
ATOM 1985 C C . ILE A 1 249 ? 1.557 0.331 -9.453 1 94.5 249 ILE A C 1
ATOM 1987 O O . ILE A 1 249 ? 0.745 -0.451 -9.953 1 94.5 249 ILE A O 1
ATOM 1991 N N . PRO A 1 250 ? 1.822 1.507 -9.914 1 87.94 250 PRO A N 1
ATOM 1992 C CA . PRO A 1 250 ? 1.115 1.921 -11.125 1 87.94 250 PRO A CA 1
ATOM 1993 C C . PRO A 1 250 ? 1.284 0.93 -12.273 1 87.94 250 PRO A C 1
ATOM 1995 O O . PRO A 1 250 ? 2.348 0.319 -12.422 1 87.94 250 PRO A O 1
ATOM 1998 N N . ALA A 1 251 ? 0.245 0.841 -13.117 1 80.75 251 ALA A N 1
ATOM 1999 C CA . ALA A 1 251 ? 0.234 -0.106 -14.227 1 80.75 251 ALA A CA 1
ATOM 2000 C C . ALA A 1 251 ? 1.207 0.324 -15.32 1 80.75 251 ALA A C 1
ATOM 2002 O O . ALA A 1 251 ? 1.905 -0.51 -15.906 1 80.75 251 ALA A O 1
ATOM 2003 N N . GLN A 1 252 ? 1.168 1.566 -15.523 1 78.06 252 GLN A N 1
ATOM 2004 C CA . GLN A 1 252 ? 2.055 2.072 -16.562 1 78.06 252 GLN A CA 1
ATOM 2005 C C . GLN A 1 252 ? 3.342 2.631 -15.969 1 78.06 252 GLN A C 1
ATOM 2007 O O . GLN A 1 252 ? 3.34 3.715 -15.375 1 78.06 252 GLN A O 1
ATOM 2012 N N . ILE A 1 253 ? 4.379 1.871 -16.141 1 77.75 253 ILE A N 1
ATOM 2013 C CA . ILE A 1 253 ? 5.637 2.301 -15.539 1 77.75 253 ILE A CA 1
ATOM 2014 C C . ILE A 1 253 ? 6.574 2.834 -16.625 1 77.75 253 ILE A C 1
ATOM 2016 O O . ILE A 1 253 ? 7.496 3.596 -16.328 1 77.75 253 ILE A O 1
ATOM 2020 N N . ASP A 1 254 ? 6.395 2.471 -17.844 1 67.94 254 ASP A N 1
ATOM 2021 C CA . ASP A 1 254 ? 7.301 2.906 -18.906 1 67.94 254 ASP A CA 1
ATOM 2022 C C . ASP A 1 254 ? 6.727 4.105 -19.656 1 67.94 254 ASP A C 1
ATOM 2024 O O . ASP A 1 254 ? 7.129 4.387 -20.797 1 67.94 254 ASP A O 1
ATOM 2028 N N . ASP A 1 255 ? 5.902 4.859 -18.938 1 62.69 255 ASP A N 1
ATOM 2029 C CA . ASP A 1 255 ? 5.199 5.875 -19.703 1 62.69 255 ASP A CA 1
ATOM 2030 C C . ASP A 1 255 ? 6.062 7.125 -19.891 1 62.69 255 ASP A C 1
ATOM 2032 O O . ASP A 1 255 ? 6.871 7.453 -19.016 1 62.69 255 ASP A O 1
ATOM 2036 N N . ASP A 1 256 ? 6.047 7.617 -21.047 1 60.53 256 ASP A N 1
ATOM 2037 C CA . ASP A 1 256 ? 6.742 8.812 -21.516 1 60.53 256 ASP A CA 1
ATOM 2038 C C . ASP A 1 256 ? 6.121 10.078 -20.922 1 60.53 256 ASP A C 1
ATOM 2040 O O . ASP A 1 256 ? 6.707 11.156 -21 1 60.53 256 ASP A O 1
ATOM 2044 N N . GLU A 1 257 ? 5.004 9.922 -20.344 1 64.31 257 GLU A N 1
ATOM 2045 C CA . GLU A 1 257 ? 4.281 11.133 -19.969 1 64.31 257 GLU A CA 1
ATOM 2046 C C . GLU A 1 257 ? 4.879 11.773 -18.719 1 64.31 257 GLU A C 1
ATOM 2048 O O . GLU A 1 257 ? 4.57 12.922 -18.391 1 64.31 257 GLU A O 1
ATOM 2053 N N . GLY A 1 258 ? 5.715 11.07 -18.109 1 66.81 258 GLY A N 1
ATOM 2054 C CA . GLY A 1 258 ? 6.504 11.68 -17.062 1 66.81 258 GLY A CA 1
ATOM 2055 C C . GLY A 1 258 ? 5.734 11.852 -15.758 1 66.81 258 GLY A C 1
ATOM 2056 O O . GLY A 1 258 ? 5.93 12.828 -15.031 1 66.81 258 GLY A O 1
ATOM 2057 N N . THR A 1 259 ? 4.73 11.031 -15.484 1 75.81 259 THR A N 1
ATOM 2058 C CA . THR A 1 259 ? 3.986 11.234 -14.25 1 75.81 259 THR A CA 1
ATOM 2059 C C . THR A 1 259 ? 4.062 10 -13.359 1 75.81 259 THR A C 1
ATOM 2061 O O . THR A 1 259 ? 3.523 9.992 -12.25 1 75.81 259 THR A O 1
ATOM 2064 N N . SER A 1 260 ? 4.816 9.062 -13.734 1 84.69 260 SER A N 1
ATOM 2065 C CA . SER A 1 260 ? 4.871 7.836 -12.945 1 84.69 260 SER A CA 1
ATOM 2066 C C . SER A 1 260 ? 5.816 7.984 -11.758 1 84.69 260 SER A C 1
ATOM 2068 O O . SER A 1 260 ? 6.848 8.648 -11.859 1 84.69 260 SER A O 1
ATOM 2070 N N . ASP A 1 261 ? 5.418 7.395 -10.648 1 90 261 ASP A N 1
ATOM 2071 C CA . ASP A 1 261 ? 6.242 7.434 -9.445 1 90 261 ASP A CA 1
ATOM 2072 C C . ASP A 1 261 ? 7.086 6.164 -9.312 1 90 261 ASP A C 1
ATOM 2074 O O . ASP A 1 261 ? 7.707 5.93 -8.281 1 90 261 ASP A O 1
ATOM 2078 N N . TRP A 1 262 ? 7.066 5.309 -10.305 1 91.56 262 TRP A N 1
ATOM 2079 C CA . TRP A 1 262 ? 7.898 4.109 -10.352 1 91.56 262 TRP A CA 1
ATOM 2080 C C . TRP A 1 262 ? 8.867 4.164 -11.531 1 91.56 262 TRP A C 1
ATOM 2082 O O . TRP A 1 262 ? 8.469 3.934 -12.68 1 91.56 262 TRP A O 1
ATOM 2092 N N . HIS A 1 263 ? 10.055 4.5 -11.258 1 92.06 263 HIS A N 1
ATOM 2093 C CA . HIS A 1 263 ? 11.086 4.652 -12.273 1 92.06 263 HIS A CA 1
ATOM 2094 C C . HIS A 1 263 ? 12.312 3.809 -11.945 1 92.06 263 HIS A C 1
ATOM 2096 O O . HIS A 1 263 ? 13.305 4.328 -11.43 1 92.06 263 HIS A O 1
ATOM 2102 N N . VAL A 1 264 ? 12.234 2.611 -12.32 1 93.56 264 VAL A N 1
ATOM 2103 C CA . VAL A 1 264 ? 13.312 1.672 -12.055 1 93.56 264 VAL A CA 1
ATOM 2104 C C . VAL A 1 264 ? 13.953 1.234 -13.375 1 93.56 264 VAL A C 1
ATOM 2106 O O . VAL A 1 264 ? 13.25 1.013 -14.367 1 93.56 264 VAL A O 1
ATOM 2109 N N . GLY A 1 265 ? 15.203 1.213 -13.43 1 91.38 265 GLY A N 1
ATOM 2110 C CA . GLY A 1 265 ? 15.875 0.725 -14.625 1 91.38 265 GLY A CA 1
ATOM 2111 C C . GLY A 1 265 ? 15.625 -0.747 -14.891 1 91.38 265 GLY A C 1
ATOM 2112 O O . GLY A 1 265 ? 15.242 -1.492 -13.984 1 91.38 265 GLY A O 1
ATOM 2113 N N . PRO A 1 266 ? 15.781 -1.114 -16.125 1 93.88 266 PRO A N 1
ATOM 2114 C CA . PRO A 1 266 ? 15.609 -2.535 -16.438 1 93.88 266 PRO A CA 1
ATOM 2115 C C . PRO A 1 266 ? 16.609 -3.424 -15.711 1 93.88 266 PRO A C 1
ATOM 2117 O O . PRO A 1 266 ? 17.75 -3.008 -15.469 1 93.88 266 PRO A O 1
ATOM 2120 N N . CYS A 1 267 ? 16.141 -4.543 -15.297 1 96 267 CYS A N 1
ATOM 2121 C CA . CYS A 1 267 ? 17.031 -5.543 -14.719 1 96 267 CYS A CA 1
ATOM 2122 C C . CYS A 1 267 ? 17.75 -6.328 -15.812 1 96 267 CYS A C 1
ATOM 2124 O O . CYS A 1 267 ? 17.109 -6.824 -16.75 1 96 267 CYS A O 1
ATOM 2126 N N . THR A 1 268 ? 19.047 -6.379 -15.758 1 95.69 268 THR A N 1
ATOM 2127 C CA . THR A 1 268 ? 19.859 -7.066 -16.766 1 95.69 268 THR A CA 1
ATOM 2128 C C . THR A 1 268 ? 20.781 -8.086 -16.094 1 95.69 268 THR A C 1
ATOM 2130 O O . THR A 1 268 ? 20.844 -8.164 -14.875 1 95.69 268 THR A O 1
ATOM 2133 N N . LEU A 1 269 ? 21.547 -8.859 -16.906 1 93.44 269 LEU A N 1
ATOM 2134 C CA . LEU A 1 269 ? 22.453 -9.883 -16.406 1 93.44 269 LEU A CA 1
ATOM 2135 C C . LEU A 1 269 ? 23.578 -9.266 -15.602 1 93.44 269 LEU A C 1
ATOM 2137 O O . LEU A 1 269 ? 24.141 -9.906 -14.711 1 93.44 269 LEU A O 1
ATOM 2141 N N . ASN A 1 270 ? 23.812 -8.008 -15.789 1 91.81 270 ASN A N 1
ATOM 2142 C CA . ASN A 1 270 ? 24.875 -7.305 -15.086 1 91.81 270 ASN A CA 1
ATOM 2143 C C . ASN A 1 270 ? 24.5 -7.027 -13.633 1 91.81 270 ASN A C 1
ATOM 2145 O O . ASN A 1 270 ? 25.359 -6.695 -12.82 1 91.81 270 ASN A O 1
ATOM 2149 N N . ASP A 1 271 ? 23.281 -7.188 -13.375 1 94.38 271 ASP A N 1
ATOM 2150 C CA . ASP A 1 271 ? 22.812 -6.887 -12.023 1 94.38 271 ASP A CA 1
ATOM 2151 C C . ASP A 1 271 ? 23 -8.086 -11.094 1 94.38 271 ASP A C 1
ATOM 2153 O O . ASP A 1 271 ? 22.734 -7.992 -9.898 1 94.38 271 ASP A O 1
ATOM 2157 N N . PHE A 1 272 ? 23.5 -9.211 -11.688 1 92.88 272 PHE A N 1
ATOM 2158 C CA . PHE A 1 272 ? 23.734 -10.43 -10.914 1 92.88 272 PHE A CA 1
ATOM 2159 C C . PHE A 1 272 ? 25.219 -10.648 -10.688 1 92.88 272 PHE A C 1
ATOM 2161 O O . PHE A 1 272 ? 25.953 -10.961 -11.625 1 92.88 272 PHE A O 1
ATOM 2168 N N . PRO A 1 273 ? 25.594 -10.516 -9.516 1 82.88 273 PRO A N 1
ATOM 2169 C CA . PRO A 1 273 ? 27.031 -10.688 -9.266 1 82.88 273 PRO A CA 1
ATOM 2170 C C . PRO A 1 273 ? 27.547 -12.055 -9.695 1 82.88 273 PRO A C 1
ATOM 2172 O O . PRO A 1 273 ? 28.703 -12.188 -10.086 1 82.88 273 PRO A O 1
ATOM 2175 N N . GLU A 1 274 ? 26.797 -13.07 -9.664 1 73.88 274 GLU A N 1
ATOM 2176 C CA . GLU A 1 274 ? 27.203 -14.445 -9.953 1 73.88 274 GLU A CA 1
ATOM 2177 C C . GLU A 1 274 ? 27.297 -14.688 -11.453 1 73.88 274 GLU A C 1
ATOM 2179 O O . GLU A 1 274 ? 27.844 -15.703 -11.891 1 73.88 274 GLU A O 1
ATOM 2184 N N . ALA A 1 275 ? 26.766 -13.859 -12.164 1 70 275 ALA A N 1
ATOM 2185 C CA . ALA A 1 275 ? 26.719 -14.078 -13.609 1 70 275 ALA A CA 1
ATOM 2186 C C . ALA A 1 275 ? 28.125 -14.172 -14.188 1 70 275 ALA A C 1
ATOM 2188 O O . ALA A 1 275 ? 28.359 -14.859 -15.188 1 70 275 ALA A O 1
ATOM 2189 N N . THR A 1 276 ? 28.969 -13.562 -13.562 1 57.44 276 THR A N 1
ATOM 2190 C CA . THR A 1 276 ? 30.328 -13.555 -14.094 1 57.44 276 THR A CA 1
ATOM 2191 C C . THR A 1 276 ? 31.156 -14.695 -13.5 1 57.44 276 THR A C 1
ATOM 2193 O O . THR A 1 276 ? 32.25 -15.008 -13.992 1 57.44 276 THR A O 1
ATOM 2196 N N . ALA A 1 277 ? 30.578 -15.289 -12.508 1 58.91 277 ALA A N 1
ATOM 2197 C CA . ALA A 1 277 ? 31.391 -16.281 -11.82 1 58.91 277 ALA A CA 1
ATOM 2198 C C . ALA A 1 277 ? 31.031 -17.703 -12.281 1 58.91 277 ALA A C 1
ATOM 2200 O O . ALA A 1 277 ? 29.891 -17.953 -12.664 1 58.91 277 ALA A O 1
ATOM 2201 N N . GLU A 1 278 ? 32 -18.469 -12.609 1 54.84 278 GLU A N 1
ATOM 2202 C CA . GLU A 1 278 ? 31.812 -19.875 -12.914 1 54.84 278 GLU A CA 1
ATOM 2203 C C . GLU A 1 278 ? 31.016 -20.578 -11.82 1 54.84 278 GLU A C 1
ATOM 2205 O O . GLU A 1 278 ? 31.438 -20.641 -10.672 1 54.84 278 GLU A O 1
ATOM 2210 N N . GLU A 1 279 ? 29.719 -20.625 -11.906 1 62.72 279 GLU A N 1
ATOM 2211 C CA . GLU A 1 279 ? 28.875 -21.25 -10.883 1 62.72 279 GLU A CA 1
ATOM 2212 C C . GLU A 1 279 ? 28.938 -22.766 -10.992 1 62.72 279 GLU A C 1
ATOM 2214 O O . GLU A 1 279 ? 28.828 -23.328 -12.086 1 62.72 279 GLU A O 1
ATOM 2219 N N . GLU A 1 280 ? 29.562 -23.375 -10.008 1 58.5 280 GLU A N 1
ATOM 2220 C CA . GLU A 1 280 ? 29.516 -24.828 -9.961 1 58.5 280 GLU A CA 1
ATOM 2221 C C . GLU A 1 280 ? 28.094 -25.328 -9.766 1 58.5 280 GLU A C 1
ATOM 2223 O O . GLU A 1 280 ? 27.406 -24.938 -8.82 1 58.5 280 GLU A O 1
ATOM 2228 N N . ASN A 1 281 ? 27.516 -25.766 -10.859 1 59.88 281 ASN A N 1
ATOM 2229 C CA . ASN A 1 281 ? 26.172 -26.344 -10.766 1 59.88 281 ASN A CA 1
ATOM 2230 C C . ASN A 1 281 ? 26.219 -27.734 -10.117 1 59.88 281 ASN A C 1
ATOM 2232 O O . ASN A 1 281 ? 26.75 -28.688 -10.695 1 59.88 281 ASN A O 1
ATOM 2236 N N . GLY A 1 282 ? 26.391 -27.672 -8.812 1 57.72 282 GLY A N 1
ATOM 2237 C CA . GLY A 1 282 ? 26.391 -28.953 -8.148 1 57.72 282 GLY A CA 1
ATOM 2238 C C . GLY A 1 282 ? 25.219 -29.828 -8.547 1 57.72 282 GLY A C 1
ATOM 2239 O O . GLY A 1 282 ? 24.344 -29.391 -9.297 1 57.72 282 GLY A O 1
ATOM 2240 N N . ASP A 1 283 ? 25.234 -31.047 -8.133 1 62.25 283 ASP A N 1
ATOM 2241 C CA . ASP A 1 283 ? 24.25 -32.094 -8.453 1 62.25 283 ASP A CA 1
ATOM 2242 C C . ASP A 1 283 ? 22.875 -31.734 -7.891 1 62.25 283 ASP A C 1
ATOM 2244 O O . ASP A 1 283 ? 22.766 -31.359 -6.723 1 62.25 283 ASP A O 1
ATOM 2248 N N . GLY A 1 284 ? 21.797 -31.625 -8.656 1 65.19 284 GLY A N 1
ATOM 2249 C CA . GLY A 1 284 ? 20.391 -31.656 -8.297 1 65.19 284 GLY A CA 1
ATOM 2250 C C . GLY A 1 284 ? 19.797 -30.266 -8.109 1 65.19 284 GLY A C 1
ATOM 2251 O O . GLY A 1 284 ? 18.578 -30.125 -7.98 1 65.19 284 GLY A O 1
ATOM 2252 N N . GLY A 1 285 ? 20.719 -29.25 -8.148 1 75.56 285 GLY A N 1
ATOM 2253 C CA . GLY A 1 285 ? 20.172 -27.922 -7.91 1 75.56 285 GLY A CA 1
ATOM 2254 C C . GLY A 1 285 ? 19.766 -27.203 -9.18 1 75.56 285 GLY A C 1
ATOM 2255 O O . GLY A 1 285 ? 19.641 -27.828 -10.234 1 75.56 285 GLY A O 1
ATOM 2256 N N . VAL A 1 286 ? 19.266 -26 -9.07 1 79.56 286 VAL A N 1
ATOM 2257 C CA . VAL A 1 286 ? 18.828 -25.188 -10.211 1 79.56 286 VAL A CA 1
ATOM 2258 C C . VAL A 1 286 ? 20.047 -24.641 -10.945 1 79.56 286 VAL A C 1
ATOM 2260 O O . VAL A 1 286 ? 21.016 -24.234 -10.32 1 79.56 286 VAL A O 1
ATOM 2263 N N . ASP A 1 287 ? 20.016 -24.781 -12.164 1 84.75 287 ASP A N 1
ATOM 2264 C CA . ASP A 1 287 ? 21.047 -24.141 -12.977 1 84.75 287 ASP A CA 1
ATOM 2265 C C . ASP A 1 287 ? 21.031 -22.625 -12.805 1 84.75 287 ASP A C 1
ATOM 2267 O O . ASP A 1 287 ? 19.984 -21.984 -13.016 1 84.75 287 ASP A O 1
ATOM 2271 N N . GLY A 1 288 ? 22.141 -22.047 -12.43 1 86.38 288 GLY A N 1
ATOM 2272 C CA . GLY A 1 288 ? 22.219 -20.641 -12.125 1 86.38 288 GLY A CA 1
ATOM 2273 C C . GLY A 1 288 ? 21.844 -19.75 -13.297 1 86.38 288 GLY A C 1
ATOM 2274 O O . GLY A 1 288 ? 21.109 -18.781 -13.133 1 86.38 288 GLY A O 1
ATOM 2275 N N . ALA A 1 289 ? 22.391 -20.031 -14.484 1 88.62 289 ALA A N 1
ATOM 2276 C CA . ALA A 1 289 ? 22.125 -19.234 -15.68 1 88.62 289 ALA A CA 1
ATOM 2277 C C . ALA A 1 289 ? 20.656 -19.312 -16.062 1 88.62 289 ALA A C 1
ATOM 2279 O O . ALA A 1 289 ? 20.047 -18.297 -16.453 1 88.62 289 ALA A O 1
ATOM 2280 N N . ALA A 1 290 ? 20.078 -20.484 -15.961 1 88.69 290 ALA A N 1
ATOM 2281 C CA . ALA A 1 290 ? 18.672 -20.672 -16.281 1 88.69 290 ALA A CA 1
ATOM 2282 C C . ALA A 1 290 ? 17.781 -19.938 -15.273 1 88.69 290 ALA A C 1
ATOM 2284 O O . ALA A 1 290 ? 16.75 -19.375 -15.641 1 88.69 290 ALA A O 1
ATOM 2285 N N . GLY A 1 291 ? 18.25 -20.016 -14.055 1 90.88 291 GLY A N 1
ATOM 2286 C CA . GLY A 1 291 ? 17.5 -19.312 -13.023 1 90.88 291 GLY A CA 1
ATOM 2287 C C . GLY A 1 291 ? 17.469 -17.812 -13.227 1 90.88 291 GLY A C 1
ATOM 2288 O O . GLY A 1 291 ? 16.406 -17.188 -13.102 1 90.88 291 GLY A O 1
ATOM 2289 N N . ARG A 1 292 ? 18.594 -17.234 -13.555 1 93.38 292 ARG A N 1
ATOM 2290 C CA . ARG A 1 292 ? 18.672 -15.797 -13.805 1 93.38 292 ARG A CA 1
ATOM 2291 C C . ARG A 1 292 ? 17.859 -15.406 -15.031 1 93.38 292 ARG A C 1
ATOM 2293 O O . ARG A 1 292 ? 17.156 -14.391 -15.031 1 93.38 292 ARG A O 1
ATOM 2300 N N . ALA A 1 293 ? 17.953 -16.234 -16.047 1 93.94 293 ALA A N 1
ATOM 2301 C CA . ALA A 1 293 ? 17.172 -15.977 -17.266 1 93.94 293 ALA A CA 1
ATOM 2302 C C . ALA A 1 293 ? 15.68 -16.047 -16.969 1 93.94 293 ALA A C 1
ATOM 2304 O O . ALA A 1 293 ? 14.906 -15.242 -17.5 1 93.94 293 ALA A O 1
ATOM 2305 N N . ALA A 1 294 ? 15.305 -17.047 -16.188 1 94.69 294 ALA A N 1
ATOM 2306 C CA . ALA A 1 294 ? 13.898 -17.188 -15.82 1 94.69 294 ALA A CA 1
ATOM 2307 C C . ALA A 1 294 ? 13.414 -15.977 -15.039 1 94.69 294 ALA A C 1
ATOM 2309 O O . ALA A 1 294 ? 12.281 -15.516 -15.227 1 94.69 294 ALA A O 1
ATOM 2310 N N . PHE A 1 295 ? 14.258 -15.5 -14.133 1 96.31 295 PHE A N 1
ATOM 2311 C CA . PHE A 1 295 ? 13.914 -14.32 -13.352 1 96.31 295 PHE A CA 1
ATOM 2312 C C . PHE A 1 295 ? 13.664 -13.125 -14.258 1 96.31 295 PHE A C 1
ATOM 2314 O O . PHE A 1 295 ? 12.672 -12.414 -14.109 1 96.31 295 PHE A O 1
ATOM 2321 N N . LEU A 1 296 ? 14.516 -12.906 -15.211 1 97.06 296 LEU A N 1
ATOM 2322 C CA . LEU A 1 296 ? 14.414 -11.781 -16.141 1 97.06 296 LEU A CA 1
ATOM 2323 C C . LEU A 1 296 ? 13.164 -11.914 -17.016 1 97.06 296 LEU A C 1
ATOM 2325 O O . LEU A 1 296 ? 12.445 -10.93 -17.219 1 97.06 296 LEU A O 1
ATOM 2329 N N . GLN A 1 297 ? 12.875 -13.102 -17.438 1 97.19 297 GLN A N 1
ATOM 2330 C CA . GLN A 1 297 ? 11.703 -13.312 -18.281 1 97.19 297 GLN A CA 1
ATOM 2331 C C . GLN A 1 297 ? 10.414 -13.188 -17.484 1 97.19 297 GLN A C 1
ATOM 2333 O O . GLN A 1 297 ? 9.391 -12.742 -18.016 1 97.19 297 GLN A O 1
ATOM 2338 N N . SER A 1 298 ? 10.5 -13.609 -16.234 1 97.62 298 SER A N 1
ATOM 2339 C CA . SER A 1 298 ? 9.336 -13.43 -15.359 1 97.62 298 SER A CA 1
ATOM 2340 C C . SER A 1 298 ? 8.977 -11.961 -15.211 1 97.62 298 SER A C 1
ATOM 2342 O O . SER A 1 298 ? 7.801 -11.609 -15.109 1 97.62 298 SER A O 1
ATOM 2344 N N . ILE A 1 299 ? 9.984 -11.07 -15.133 1 97.12 299 ILE A N 1
ATOM 2345 C CA . ILE A 1 299 ? 9.758 -9.633 -15.047 1 97.12 299 ILE A CA 1
ATOM 2346 C C . ILE A 1 299 ? 9.023 -9.156 -16.297 1 97.12 299 ILE A C 1
ATOM 2348 O O . ILE A 1 299 ? 8.008 -8.461 -16.203 1 97.12 299 ILE A O 1
ATOM 2352 N N . GLU A 1 300 ? 9.492 -9.547 -17.422 1 97.12 300 GLU A N 1
ATOM 2353 C CA . GLU A 1 300 ? 8.898 -9.117 -18.688 1 97.12 300 GLU A CA 1
ATOM 2354 C C . GLU A 1 300 ? 7.465 -9.625 -18.828 1 97.12 300 GLU A C 1
ATOM 2356 O O . GLU A 1 300 ? 6.582 -8.898 -19.297 1 97.12 300 GLU A O 1
ATOM 2361 N N . LEU A 1 301 ? 7.312 -10.883 -18.484 1 98.12 301 LEU A N 1
ATOM 2362 C CA . LEU A 1 301 ? 5.969 -11.453 -18.516 1 98.12 301 LEU A CA 1
ATOM 2363 C C . LEU A 1 301 ? 5.031 -10.688 -17.594 1 98.12 301 LEU A C 1
ATOM 2365 O O . LEU A 1 301 ? 3.875 -10.438 -17.938 1 98.12 301 LEU A O 1
ATOM 2369 N N . THR A 1 302 ? 5.535 -10.352 -16.406 1 97.88 302 THR A N 1
ATOM 2370 C CA . THR A 1 302 ? 4.727 -9.633 -15.422 1 97.88 302 THR A CA 1
ATOM 2371 C C . THR A 1 302 ? 4.324 -8.266 -15.953 1 97.88 302 THR A C 1
ATOM 2373 O O . THR A 1 302 ? 3.219 -7.785 -15.672 1 97.88 302 THR A O 1
ATOM 2376 N N . LYS A 1 303 ? 5.176 -7.594 -16.703 1 96.5 303 LYS A N 1
ATOM 2377 C CA . LYS A 1 303 ? 4.82 -6.32 -17.328 1 96.5 303 LYS A CA 1
ATOM 2378 C C . LYS A 1 303 ? 3.619 -6.48 -18.25 1 96.5 303 LYS A C 1
ATOM 2380 O O . LYS A 1 303 ? 2.707 -5.652 -18.25 1 96.5 303 LYS A O 1
ATOM 2385 N N . ILE A 1 304 ? 3.643 -7.492 -19.031 1 97.31 304 ILE A N 1
ATOM 2386 C CA . ILE A 1 304 ? 2.539 -7.77 -19.938 1 97.31 304 ILE A CA 1
ATOM 2387 C C . ILE A 1 304 ? 1.271 -8.062 -19.141 1 97.31 304 ILE A C 1
ATOM 2389 O O . ILE A 1 304 ? 0.199 -7.535 -19.453 1 97.31 304 ILE A O 1
ATOM 2393 N N . PHE A 1 305 ? 1.448 -8.945 -18.188 1 98 305 PHE A N 1
ATOM 2394 C CA . PHE A 1 305 ? 0.326 -9.273 -17.312 1 98 305 PHE A CA 1
ATOM 2395 C C . PHE A 1 305 ? -0.284 -8.016 -16.703 1 98 305 PHE A C 1
ATOM 2397 O O . PHE A 1 305 ? -1.508 -7.883 -16.641 1 98 305 PHE A O 1
ATOM 2404 N N . SER A 1 306 ? 0.554 -7.133 -16.234 1 96.56 306 SER A N 1
ATOM 2405 C CA . SER A 1 306 ? 0.099 -5.879 -15.648 1 96.56 306 SER A CA 1
ATOM 2406 C C . SER A 1 306 ? -0.754 -5.082 -16.625 1 96.56 306 SER A C 1
ATOM 2408 O O . SER A 1 306 ? -1.79 -4.531 -16.25 1 96.56 306 SER A O 1
ATOM 2410 N N . ARG A 1 307 ? -0.394 -4.961 -17.844 1 95.25 307 ARG A N 1
ATOM 2411 C CA . ARG A 1 307 ? -1.152 -4.234 -18.859 1 95.25 307 ARG A CA 1
ATOM 2412 C C . ARG A 1 307 ? -2.49 -4.91 -19.125 1 95.25 307 ARG A C 1
ATOM 2414 O O . ARG A 1 307 ? -3.506 -4.238 -19.312 1 95.25 307 ARG A O 1
ATOM 2421 N N . ILE A 1 308 ? -2.449 -6.211 -19.141 1 96.81 308 ILE A N 1
ATOM 2422 C CA . ILE A 1 308 ? -3.676 -6.965 -19.375 1 96.81 308 ILE A CA 1
ATOM 2423 C C . ILE A 1 308 ? -4.66 -6.719 -18.234 1 96.81 308 ILE A C 1
ATOM 2425 O O . ILE A 1 308 ? -5.844 -6.461 -18.469 1 96.81 308 ILE A O 1
ATOM 2429 N N . VAL A 1 309 ? -4.191 -6.789 -17.031 1 96.44 309 VAL A N 1
ATOM 2430 C CA . VAL A 1 309 ? -5.039 -6.574 -15.867 1 96.44 309 VAL A CA 1
ATOM 2431 C C . VAL A 1 309 ? -5.582 -5.148 -15.875 1 96.44 309 VAL A C 1
ATOM 2433 O O . VAL A 1 309 ? -6.766 -4.926 -15.602 1 96.44 309 VAL A O 1
ATOM 2436 N N . ALA A 1 310 ? -4.758 -4.211 -16.203 1 93.56 310 ALA A N 1
ATOM 2437 C CA . ALA A 1 310 ? -5.188 -2.814 -16.25 1 93.56 310 ALA A CA 1
ATOM 2438 C C . ALA A 1 310 ? -6.273 -2.615 -17.312 1 93.56 310 ALA A C 1
ATOM 2440 O O . ALA A 1 310 ? -7.203 -1.829 -17.109 1 93.56 310 ALA A O 1
ATOM 2441 N N . THR A 1 311 ? -6.199 -3.33 -18.344 1 94.56 311 THR A N 1
ATOM 2442 C CA . THR A 1 311 ? -7.105 -3.16 -19.469 1 94.56 311 THR A CA 1
ATOM 2443 C C . THR A 1 311 ? -8.43 -3.879 -19.219 1 94.56 311 THR A C 1
ATOM 2445 O O . THR A 1 311 ? -9.5 -3.352 -19.531 1 94.56 311 THR A O 1
ATOM 2448 N N . PHE A 1 312 ? -8.328 -5.023 -18.578 1 95.81 312 PHE A N 1
ATOM 2449 C CA . PHE A 1 312 ? -9.516 -5.871 -18.578 1 95.81 312 PHE A CA 1
ATOM 2450 C C . PHE A 1 312 ? -10.031 -6.09 -17.172 1 95.81 312 PHE A C 1
ATOM 2452 O O . PHE A 1 312 ? -11.172 -6.512 -16.969 1 95.81 312 PHE A O 1
ATOM 2459 N N . CYS A 1 313 ? -9.195 -5.863 -16.203 1 94.75 313 CYS A N 1
ATOM 2460 C CA . CYS A 1 313 ? -9.586 -6.273 -14.867 1 94.75 313 CYS A CA 1
ATOM 2461 C C . CYS A 1 313 ? -9.531 -5.098 -13.898 1 94.75 313 CYS A C 1
ATOM 2463 O O . CYS A 1 313 ? -9.531 -5.289 -12.68 1 94.75 313 CYS A O 1
ATOM 2465 N N . SER A 1 314 ? -9.422 -3.908 -14.359 1 92.06 314 SER A N 1
ATOM 2466 C CA . SER A 1 314 ? -9.523 -2.744 -13.484 1 92.06 314 SER A CA 1
ATOM 2467 C C . SER A 1 314 ? -10.977 -2.463 -13.109 1 92.06 314 SER A C 1
ATOM 2469 O O . SER A 1 314 ? -11.898 -2.908 -13.797 1 92.06 314 SER A O 1
ATOM 2471 N N . ILE A 1 315 ? -11.203 -1.785 -12.07 1 91.38 315 ILE A N 1
ATOM 2472 C CA . ILE A 1 315 ? -12.555 -1.457 -11.633 1 91.38 315 ILE A CA 1
ATOM 2473 C C . ILE A 1 315 ? -13.227 -0.561 -12.664 1 91.38 315 ILE A C 1
ATOM 2475 O O . ILE A 1 315 ? -14.398 -0.766 -13.008 1 91.38 315 ILE A O 1
ATOM 2479 N N . GLY A 1 316 ? -12.484 0.415 -13.164 1 89.94 316 GLY A N 1
ATOM 2480 C CA . GLY A 1 316 ? -13.031 1.299 -14.18 1 89.94 316 GLY A CA 1
ATOM 2481 C C . GLY A 1 316 ? -13.422 0.571 -15.453 1 89.94 316 GLY A C 1
ATOM 2482 O O . GLY A 1 316 ? -14.367 0.975 -16.141 1 89.94 316 GLY A O 1
ATOM 2483 N N . ALA A 1 317 ? -12.773 -0.505 -15.742 1 92.25 317 ALA A N 1
ATOM 2484 C CA . ALA A 1 317 ? -13.07 -1.278 -16.938 1 92.25 317 ALA A CA 1
ATOM 2485 C C . ALA A 1 317 ? -14.273 -2.188 -16.734 1 92.25 317 ALA A C 1
ATOM 2487 O O . ALA A 1 317 ? -15.094 -2.369 -17.641 1 92.25 317 ALA A O 1
ATOM 2488 N N . THR A 1 318 ? -14.461 -2.713 -15.523 1 92.31 318 THR A N 1
ATOM 2489 C CA . THR A 1 318 ? -15.391 -3.818 -15.336 1 92.31 318 THR A CA 1
ATOM 2490 C C . THR A 1 318 ? -16.672 -3.34 -14.641 1 92.31 318 THR A C 1
ATOM 2492 O O . THR A 1 318 ? -17.688 -4.039 -14.648 1 92.31 318 THR A O 1
ATOM 2495 N N . LYS A 1 319 ? -16.672 -2.205 -14.047 1 87.69 319 LYS A N 1
ATOM 2496 C CA . LYS A 1 319 ? -17.859 -1.716 -13.352 1 87.69 319 LYS A CA 1
ATOM 2497 C C . LYS A 1 319 ? -19.031 -1.539 -14.312 1 87.69 319 LYS A C 1
ATOM 2499 O O . LYS A 1 319 ? -18.828 -1.526 -15.531 1 87.69 319 LYS A O 1
ATOM 2504 N N . LYS A 1 320 ? -20.219 -1.482 -13.688 1 87.88 320 LYS A N 1
ATOM 2505 C CA . LYS A 1 320 ? -21.391 -1.189 -14.523 1 87.88 320 LYS A CA 1
ATOM 2506 C C . LYS A 1 320 ? -21.219 0.134 -15.258 1 87.88 320 LYS A C 1
ATOM 2508 O O . LYS A 1 320 ? -20.906 1.158 -14.648 1 87.88 320 LYS A O 1
ATOM 2513 N N . GLY A 1 321 ? -21.359 0.093 -16.547 1 87.12 321 GLY A N 1
ATOM 2514 C CA . GLY A 1 321 ? -21.141 1.277 -17.359 1 87.12 321 GLY A CA 1
ATOM 2515 C C . GLY A 1 321 ? -19.672 1.556 -17.625 1 87.12 321 GLY A C 1
ATOM 2516 O O . GLY A 1 321 ? -19.328 2.611 -18.156 1 87.12 321 GLY A O 1
ATOM 2517 N N . GLY A 1 322 ? -18.859 0.652 -17.266 1 90.12 322 GLY A N 1
ATOM 2518 C CA . GLY A 1 322 ? -17.422 0.814 -17.438 1 90.12 322 GLY A CA 1
ATOM 2519 C C . GLY A 1 322 ? -16.984 0.703 -18.891 1 90.12 322 GLY A C 1
ATOM 2520 O O . GLY A 1 322 ? -17.812 0.616 -19.797 1 90.12 322 GLY A O 1
ATOM 2521 N N . ARG A 1 323 ? -15.711 0.756 -19.109 1 92.38 323 ARG A N 1
ATOM 2522 C CA . ARG A 1 323 ? -15.117 0.795 -20.438 1 92.38 323 ARG A CA 1
ATOM 2523 C C . ARG A 1 323 ? -15.516 -0.432 -21.25 1 92.38 323 ARG A C 1
ATOM 2525 O O . ARG A 1 323 ? -15.898 -0.313 -22.422 1 92.38 323 ARG A O 1
ATOM 2532 N N . LEU A 1 324 ? -15.422 -1.664 -20.703 1 93.94 324 LEU A N 1
ATOM 2533 C CA . LEU A 1 324 ? -15.672 -2.906 -21.422 1 93.94 324 LEU A CA 1
ATOM 2534 C C . LEU A 1 324 ? -17.141 -3.02 -21.828 1 93.94 324 LEU A C 1
ATOM 2536 O O . LEU A 1 324 ? -17.453 -3.52 -22.906 1 93.94 324 LEU A O 1
ATOM 2540 N N . GLU A 1 325 ? -18.016 -2.602 -20.953 1 91.44 325 GLU A N 1
ATOM 2541 C CA . GLU A 1 325 ? -19.422 -2.594 -21.297 1 91.44 325 GLU A CA 1
ATOM 2542 C C . GLU A 1 325 ? -19.719 -1.602 -22.422 1 91.44 325 GLU A C 1
ATOM 2544 O O . GLU A 1 325 ? -20.547 -1.863 -23.297 1 91.44 325 GLU A O 1
ATOM 2549 N N . ARG A 1 326 ? -19.094 -0.492 -22.391 1 92.31 326 ARG A N 1
ATOM 2550 C CA . ARG A 1 326 ? -19.328 0.564 -23.375 1 92.31 326 ARG A CA 1
ATOM 2551 C C . ARG A 1 326 ? -18.828 0.142 -24.75 1 92.31 326 ARG A C 1
ATOM 2553 O O . ARG A 1 326 ? -19.5 0.384 -25.766 1 92.31 326 ARG A O 1
ATOM 2560 N N . ILE A 1 327 ? -17.688 -0.465 -24.812 1 93.75 327 ILE A N 1
ATOM 2561 C CA . ILE A 1 327 ? -17.109 -0.808 -26.109 1 93.75 327 ILE A CA 1
ATOM 2562 C C . ILE A 1 327 ? -17.703 -2.127 -26.609 1 93.75 327 ILE A C 1
ATOM 2564 O O . ILE A 1 327 ? -17.625 -2.439 -27.797 1 93.75 327 ILE A O 1
ATOM 2568 N N . GLY A 1 328 ? -18.172 -3.002 -25.719 1 93.75 328 GLY A N 1
ATOM 2569 C CA . GLY A 1 328 ? -18.812 -4.258 -26.078 1 93.75 328 GLY A CA 1
ATOM 2570 C C . GLY A 1 328 ? -17.812 -5.355 -26.406 1 93.75 328 GLY A C 1
ATOM 2571 O O . GLY A 1 328 ? -16.594 -5.141 -26.328 1 93.75 328 GLY A O 1
ATOM 2572 N N . PRO A 1 329 ? -18.297 -6.582 -26.766 1 95.25 329 PRO A N 1
ATOM 2573 C CA . PRO A 1 329 ? -17.406 -7.723 -27.016 1 95.25 329 PRO A CA 1
ATOM 2574 C C . PRO A 1 329 ? -16.469 -7.5 -28.203 1 95.25 329 PRO A C 1
ATOM 2576 O O . PRO A 1 329 ? -15.312 -7.914 -28.172 1 95.25 329 PRO A O 1
ATOM 2579 N N . SER A 1 330 ? -17.016 -6.887 -29.234 1 95.38 330 SER A N 1
ATOM 2580 C CA . SER A 1 330 ? -16.172 -6.617 -30.391 1 95.38 330 SER A CA 1
ATOM 2581 C C . SER A 1 330 ? -15.039 -5.66 -30.047 1 95.38 330 SER A C 1
ATOM 2583 O O . SER A 1 330 ? -13.906 -5.844 -30.5 1 95.38 330 SER A O 1
ATOM 2585 N N . GLY A 1 331 ? -15.383 -4.594 -29.297 1 95.69 331 GLY A N 1
ATOM 2586 C CA . GLY A 1 331 ? -14.359 -3.666 -28.828 1 95.69 331 GLY A CA 1
ATOM 2587 C C . GLY A 1 331 ? -13.336 -4.312 -27.922 1 95.69 331 GLY A C 1
ATOM 2588 O O . GLY A 1 331 ? -12.148 -4.012 -28 1 95.69 331 GLY A O 1
ATOM 2589 N N . ALA A 1 332 ? -13.805 -5.172 -27.047 1 96.5 332 ALA A N 1
ATOM 2590 C CA . ALA A 1 332 ? -12.914 -5.883 -26.141 1 96.5 332 ALA A CA 1
ATOM 2591 C C . ALA A 1 332 ? -11.945 -6.781 -26.906 1 96.5 332 ALA A C 1
ATOM 2593 O O . ALA A 1 332 ? -10.766 -6.887 -26.547 1 96.5 332 ALA A O 1
ATOM 2594 N N . MET A 1 333 ? -12.414 -7.449 -27.922 1 95.75 333 MET A N 1
ATOM 2595 C CA . MET A 1 333 ? -11.57 -8.305 -28.766 1 95.75 333 MET A CA 1
ATOM 2596 C C . MET A 1 333 ? -10.484 -7.48 -29.453 1 95.75 333 MET A C 1
ATOM 2598 O O . MET A 1 333 ? -9.352 -7.93 -29.578 1 95.75 333 MET A O 1
ATOM 2602 N N . SER A 1 334 ? -10.891 -6.285 -29.828 1 96.62 334 SER A N 1
ATOM 2603 C CA . SER A 1 334 ? -9.93 -5.398 -30.469 1 96.62 334 SER A CA 1
ATOM 2604 C C . SER A 1 334 ? -8.836 -4.961 -29.516 1 96.62 334 SER A C 1
ATOM 2606 O O . SER A 1 334 ? -7.684 -4.789 -29.906 1 96.62 334 SER A O 1
ATOM 2608 N N . LEU A 1 335 ? -9.203 -4.762 -28.281 1 95.62 335 LEU A N 1
ATOM 2609 C CA . LEU A 1 335 ? -8.234 -4.398 -27.266 1 95.62 335 LEU A CA 1
ATOM 2610 C C . LEU A 1 335 ? -7.32 -5.578 -26.938 1 95.62 335 LEU A C 1
ATOM 2612 O O . LEU A 1 335 ? -6.168 -5.387 -26.547 1 95.62 335 LEU A O 1
ATOM 2616 N N . ALA A 1 336 ? -7.793 -6.797 -27.078 1 97.5 336 ALA A N 1
ATOM 2617 C CA . ALA A 1 336 ? -7.082 -8.008 -26.672 1 97.5 336 ALA A CA 1
ATOM 2618 C C . ALA A 1 336 ? -6.023 -8.391 -27.703 1 97.5 336 ALA A C 1
ATOM 2620 O O . ALA A 1 336 ? -5.004 -8.992 -27.344 1 97.5 336 ALA A O 1
ATOM 2621 N N . LYS A 1 337 ? -6.234 -8.047 -28.906 1 97.06 337 LYS A N 1
ATOM 2622 C CA . LYS A 1 337 ? -5.402 -8.508 -30.016 1 97.06 337 LYS A CA 1
ATOM 2623 C C . LYS A 1 337 ? -3.943 -8.109 -29.812 1 97.06 337 LYS A C 1
ATOM 2625 O O . LYS A 1 337 ? -3.049 -8.953 -29.859 1 97.06 337 LYS A O 1
ATOM 2630 N N . PRO A 1 338 ? -3.68 -6.777 -29.562 1 97.75 338 PRO A N 1
ATOM 2631 C CA . PRO A 1 338 ? -2.273 -6.406 -29.391 1 97.75 338 PRO A CA 1
ATOM 2632 C C . PRO A 1 338 ? -1.64 -7.062 -28.156 1 97.75 338 PRO A C 1
ATOM 2634 O O . PRO A 1 338 ? -0.448 -7.383 -28.172 1 97.75 338 PRO A O 1
ATOM 2637 N N . LEU A 1 339 ? -2.352 -7.242 -27.141 1 97.69 339 LEU A N 1
ATOM 2638 C CA . LEU A 1 339 ? -1.837 -7.859 -25.922 1 97.69 339 LEU A CA 1
ATOM 2639 C C . LEU A 1 339 ? -1.56 -9.344 -26.141 1 97.69 339 LEU A C 1
ATOM 2641 O O . LEU A 1 339 ? -0.55 -9.867 -25.672 1 97.69 339 LEU A O 1
ATOM 2645 N N . ALA A 1 340 ? -2.463 -10.031 -26.859 1 97.31 340 ALA A N 1
ATOM 2646 C CA . ALA A 1 340 ? -2.262 -11.438 -27.188 1 97.31 340 ALA A CA 1
ATOM 2647 C C . ALA A 1 340 ? -1.033 -11.625 -28.078 1 97.31 340 ALA A C 1
ATOM 2649 O O . ALA A 1 340 ? -0.296 -12.602 -27.922 1 97.31 340 ALA A O 1
ATOM 2650 N N . MET A 1 341 ? -0.854 -10.672 -28.938 1 97.81 341 MET A N 1
ATOM 2651 C CA . MET A 1 341 ? 0.31 -10.727 -29.812 1 97.81 341 MET A CA 1
ATOM 2652 C C . MET A 1 341 ? 1.601 -10.547 -29.016 1 97.81 341 MET A C 1
ATOM 2654 O O . MET A 1 341 ? 2.596 -11.227 -29.281 1 97.81 341 MET A O 1
ATOM 2658 N N . GLU A 1 342 ? 1.587 -9.648 -28.109 1 97.5 342 GLU A N 1
ATOM 2659 C CA . GLU A 1 342 ? 2.748 -9.438 -27.25 1 97.5 342 GLU A CA 1
ATOM 2660 C C . GLU A 1 342 ? 3.096 -10.711 -26.469 1 97.5 342 GLU A C 1
ATOM 2662 O O . GLU A 1 342 ? 4.273 -11.031 -26.281 1 97.5 342 GLU A O 1
ATOM 2667 N N . LEU A 1 343 ? 2.09 -11.414 -25.969 1 97.38 343 LEU A N 1
ATOM 2668 C CA . LEU A 1 343 ? 2.291 -12.656 -25.219 1 97.38 343 LEU A CA 1
ATOM 2669 C C . LEU A 1 343 ? 2.879 -13.734 -26.125 1 97.38 343 LEU A C 1
ATOM 2671 O O . LEU A 1 343 ? 3.75 -14.5 -25.703 1 97.38 343 LEU A O 1
ATOM 2675 N N . ARG A 1 344 ? 2.391 -13.781 -27.312 1 96.75 344 ARG A N 1
ATOM 2676 C CA . ARG A 1 344 ? 2.908 -14.75 -28.266 1 96.75 344 ARG A CA 1
ATOM 2677 C C . ARG A 1 344 ? 4.367 -14.461 -28.609 1 96.75 344 ARG A C 1
ATOM 2679 O O . ARG A 1 344 ? 5.176 -15.383 -28.734 1 96.75 344 ARG A O 1
ATOM 2686 N N . GLU A 1 345 ? 4.641 -13.188 -28.797 1 97.75 345 GLU A N 1
ATOM 2687 C CA . GLU A 1 345 ? 6.008 -12.789 -29.109 1 97.75 345 GLU A CA 1
ATOM 2688 C C . GLU A 1 345 ? 6.945 -13.094 -27.938 1 97.75 345 GLU A C 1
ATOM 2690 O O . GLU A 1 345 ? 8.078 -13.547 -28.156 1 97.75 345 GLU A O 1
ATOM 2695 N N . TRP A 1 346 ? 6.512 -12.836 -26.781 1 97.81 346 TRP A N 1
ATOM 2696 C CA . TRP A 1 346 ? 7.293 -13.156 -25.594 1 97.81 346 TRP A CA 1
ATOM 2697 C C . TRP A 1 346 ? 7.602 -14.648 -25.531 1 97.81 346 TRP A C 1
ATOM 2699 O O . TRP A 1 346 ? 8.742 -15.039 -25.266 1 97.81 346 TRP A O 1
ATOM 2709 N N . HIS A 1 347 ? 6.609 -15.516 -25.719 1 96.38 347 HIS A N 1
ATOM 2710 C CA . HIS A 1 347 ? 6.781 -16.953 -25.672 1 96.38 347 HIS A CA 1
ATOM 2711 C C . HIS A 1 347 ? 7.723 -17.453 -26.766 1 96.38 347 HIS A C 1
ATOM 2713 O O . HIS A 1 347 ? 8.547 -18.344 -26.531 1 96.38 347 HIS A O 1
ATOM 2719 N N . ALA A 1 348 ? 7.617 -16.812 -27.906 1 96 348 ALA A N 1
ATOM 2720 C CA . ALA A 1 348 ? 8.453 -17.203 -29.047 1 96 348 ALA A CA 1
ATOM 2721 C C . ALA A 1 348 ? 9.906 -16.797 -28.812 1 96 348 ALA A C 1
ATOM 2723 O O . ALA A 1 348 ? 10.82 -17.469 -29.312 1 96 348 ALA A O 1
ATOM 2724 N N . ALA A 1 349 ? 10.125 -15.758 -28.078 1 95.69 349 ALA A N 1
ATOM 2725 C CA . ALA A 1 349 ? 11.477 -15.234 -27.859 1 95.69 349 ALA A CA 1
ATOM 2726 C C . ALA A 1 349 ? 12.133 -15.906 -26.656 1 95.69 349 ALA A C 1
ATOM 2728 O O . ALA A 1 349 ? 13.297 -15.625 -26.344 1 95.69 349 ALA A O 1
ATOM 2729 N N . LEU A 1 350 ? 11.469 -16.859 -26.016 1 95.5 350 LEU A N 1
ATOM 2730 C CA . LEU A 1 350 ? 12.031 -17.531 -24.844 1 95.5 350 LEU A CA 1
ATOM 2731 C C . LEU A 1 350 ? 13.258 -18.344 -25.234 1 95.5 350 LEU A C 1
ATOM 2733 O O . LEU A 1 350 ? 13.234 -19.094 -26.219 1 95.5 350 LEU A O 1
ATOM 2737 N N . PRO A 1 351 ? 14.336 -18.172 -24.516 1 93 351 PRO A N 1
ATOM 2738 C CA . PRO A 1 351 ? 15.516 -19.016 -24.781 1 93 351 PRO A CA 1
ATOM 2739 C C . PRO A 1 351 ? 15.203 -20.516 -24.672 1 93 351 PRO A C 1
ATOM 2741 O O . PRO A 1 351 ? 14.281 -20.906 -23.953 1 93 351 PRO A O 1
ATOM 2744 N N . ALA A 1 352 ? 15.977 -21.344 -25.281 1 91.94 352 ALA A N 1
ATOM 2745 C CA . ALA A 1 352 ? 15.773 -22.797 -25.328 1 91.94 352 ALA A CA 1
ATOM 2746 C C . ALA A 1 352 ? 15.852 -23.406 -23.938 1 91.94 352 ALA A C 1
ATOM 2748 O O . ALA A 1 352 ? 15.148 -24.375 -23.625 1 91.94 352 ALA A O 1
ATOM 2749 N N . SER A 1 353 ? 16.641 -22.812 -23.109 1 89.81 353 SER A N 1
ATOM 2750 C CA . SER A 1 353 ? 16.844 -23.344 -21.766 1 89.81 353 SER A CA 1
ATOM 2751 C C . SER A 1 353 ? 15.602 -23.156 -20.906 1 89.81 353 SER A C 1
ATOM 2753 O O . SER A 1 353 ? 15.453 -23.812 -19.875 1 89.81 353 SER A O 1
ATOM 2755 N N . LEU A 1 354 ? 14.672 -22.297 -21.359 1 93.38 354 LEU A N 1
ATOM 2756 C CA . LEU A 1 354 ? 13.508 -22 -20.531 1 93.38 354 LEU A CA 1
ATOM 2757 C C . LEU A 1 354 ? 12.25 -22.656 -21.109 1 93.38 354 LEU A C 1
ATOM 2759 O O . LEU A 1 354 ? 11.156 -22.5 -20.562 1 93.38 354 LEU A O 1
ATOM 2763 N N . GLN A 1 355 ? 12.477 -23.406 -22.156 1 92.44 355 GLN A N 1
ATOM 2764 C CA . GLN A 1 355 ? 11.352 -24.156 -22.703 1 92.44 355 GLN A CA 1
ATOM 2765 C C . GLN A 1 355 ? 10.984 -25.328 -21.797 1 92.44 355 GLN A C 1
ATOM 2767 O O . GLN A 1 355 ? 11.852 -25.906 -21.141 1 92.44 355 GLN A O 1
ATOM 2772 N N . LEU A 1 356 ? 9.766 -25.656 -21.719 1 89.56 356 LEU A N 1
ATOM 2773 C CA . LEU A 1 356 ? 9.297 -26.719 -20.828 1 89.56 356 LEU A CA 1
ATOM 2774 C C . LEU A 1 356 ? 9.961 -28.047 -21.141 1 89.56 356 LEU A C 1
ATOM 2776 O O . LEU A 1 356 ? 10.305 -28.812 -20.25 1 89.56 356 LEU A O 1
ATOM 2780 N N . GLU A 1 357 ? 10.195 -28.297 -22.406 1 84.81 357 GLU A N 1
ATOM 2781 C CA . GLU A 1 357 ? 10.727 -29.578 -22.859 1 84.81 357 GLU A CA 1
ATOM 2782 C C . GLU A 1 357 ? 12.234 -29.672 -22.609 1 84.81 357 GLU A C 1
ATOM 2784 O O . GLU A 1 357 ? 12.805 -30.766 -22.609 1 84.81 357 GLU A O 1
ATOM 2789 N N . SER A 1 358 ? 12.852 -28.562 -22.359 1 81.19 358 SER A N 1
ATOM 2790 C CA . SER A 1 358 ? 14.297 -28.516 -22.203 1 81.19 358 SER A CA 1
ATOM 2791 C C . SER A 1 358 ? 14.711 -28.75 -20.75 1 81.19 358 SER A C 1
ATOM 2793 O O . SER A 1 358 ? 15.852 -28.484 -20.375 1 81.19 358 SER A O 1
ATOM 2795 N N . THR A 1 359 ? 13.938 -29.328 -20 1 76.88 359 THR A N 1
ATOM 2796 C CA . THR A 1 359 ? 14.266 -29.547 -18.594 1 76.88 359 THR A CA 1
ATOM 2797 C C . THR A 1 359 ? 15.203 -30.734 -18.438 1 76.88 359 THR A C 1
ATOM 2799 O O . THR A 1 359 ? 14.883 -31.844 -18.891 1 76.88 359 THR A O 1
ATOM 2802 N N . PRO A 1 360 ? 16.406 -30.297 -17.953 1 75.69 360 PRO A N 1
ATOM 2803 C CA . PRO A 1 360 ? 17.328 -31.406 -17.781 1 75.69 360 PRO A CA 1
ATOM 2804 C C . PRO A 1 360 ? 16.828 -32.438 -16.75 1 75.69 360 PRO A C 1
ATOM 2806 O O . PRO A 1 360 ? 16.156 -32.062 -15.781 1 75.69 360 PRO A O 1
ATOM 2809 N N . SER A 1 361 ? 17.297 -33.594 -16.969 1 79.38 361 SER A N 1
ATOM 2810 C CA . SER A 1 361 ? 16.891 -34.688 -16.078 1 79.38 361 SER A CA 1
ATOM 2811 C C . SER A 1 361 ? 17.609 -34.594 -14.727 1 79.38 361 SER A C 1
ATOM 2813 O O . SER A 1 361 ? 18.797 -34.25 -14.664 1 79.38 361 SER A O 1
ATOM 2815 N N . LEU A 1 362 ? 16.844 -34.781 -13.648 1 78.56 362 LEU A N 1
ATOM 2816 C CA . LEU A 1 362 ? 17.344 -34.906 -12.281 1 78.56 362 LEU A CA 1
ATOM 2817 C C . LEU A 1 362 ? 17.781 -33.562 -11.727 1 78.56 362 LEU A C 1
ATOM 2819 O O . LEU A 1 362 ? 18.688 -33.5 -10.891 1 78.56 362 LEU A O 1
ATOM 2823 N N . ARG A 1 363 ? 17.281 -32.531 -12.414 1 82.75 363 ARG A N 1
ATOM 2824 C CA . ARG A 1 363 ? 17.547 -31.188 -11.883 1 82.75 363 ARG A CA 1
ATOM 2825 C C . ARG A 1 363 ? 16.25 -30.406 -11.695 1 82.75 363 ARG A C 1
ATOM 2827 O O . ARG A 1 363 ? 15.328 -30.531 -12.492 1 82.75 363 ARG A O 1
ATOM 2834 N N . LEU A 1 364 ? 16.312 -29.609 -10.633 1 84.12 364 LEU A N 1
ATOM 2835 C CA . LEU A 1 364 ? 15.141 -28.781 -10.406 1 84.12 364 LEU A CA 1
ATOM 2836 C C . LEU A 1 364 ? 15.016 -27.703 -11.484 1 84.12 364 LEU A C 1
ATOM 2838 O O . LEU A 1 364 ? 16.016 -27.141 -11.93 1 84.12 364 LEU A O 1
ATOM 2842 N N . SER A 1 365 ? 13.82 -27.578 -11.992 1 84.75 365 SER A N 1
ATOM 2843 C CA . SER A 1 365 ? 13.617 -26.656 -13.109 1 84.75 365 SER A CA 1
ATOM 2844 C C . SER A 1 365 ? 12.609 -25.578 -12.758 1 84.75 365 SER A C 1
ATOM 2846 O O . SER A 1 365 ? 11.539 -25.859 -12.211 1 84.75 365 SER A O 1
ATOM 2848 N N . THR A 1 366 ? 12.977 -24.406 -13.094 1 85.12 366 THR A N 1
ATOM 2849 C CA . THR A 1 366 ? 12.109 -23.25 -12.859 1 85.12 366 THR A CA 1
ATOM 2850 C C . THR A 1 366 ? 11.156 -23.047 -14.039 1 85.12 366 THR A C 1
ATOM 2852 O O . THR A 1 366 ? 10.312 -22.156 -14.008 1 85.12 366 THR A O 1
ATOM 2855 N N . ASN A 1 367 ? 11.227 -23.828 -15.031 1 91.38 367 ASN A N 1
ATOM 2856 C CA . ASN A 1 367 ? 10.484 -23.625 -16.266 1 91.38 367 ASN A CA 1
ATOM 2857 C C . ASN A 1 367 ? 8.984 -23.828 -16.062 1 91.38 367 ASN A C 1
ATOM 2859 O O . ASN A 1 367 ? 8.172 -23.141 -16.688 1 91.38 367 ASN A O 1
ATOM 2863 N N . GLY A 1 368 ? 8.68 -24.797 -15.203 1 92.88 368 GLY A N 1
ATOM 2864 C CA . GLY A 1 368 ? 7.273 -25.062 -14.953 1 92.88 368 GLY A CA 1
ATOM 2865 C C . GLY A 1 368 ? 6.527 -23.828 -14.453 1 92.88 368 GLY A C 1
ATOM 2866 O O . GLY A 1 368 ? 5.477 -23.469 -15 1 92.88 368 GLY A O 1
ATOM 2867 N N . ALA A 1 369 ? 7.09 -23.172 -13.492 1 93.62 369 ALA A N 1
ATOM 2868 C CA . ALA A 1 369 ? 6.465 -22 -12.906 1 93.62 369 ALA A CA 1
ATOM 2869 C C . ALA A 1 369 ? 6.328 -20.875 -13.938 1 93.62 369 ALA A C 1
ATOM 2871 O O . ALA A 1 369 ? 5.324 -20.172 -13.961 1 93.62 369 ALA A O 1
ATOM 2872 N N . LEU A 1 370 ? 7.312 -20.672 -14.75 1 96 370 LEU A N 1
ATOM 2873 C CA . LEU A 1 370 ? 7.301 -19.625 -15.781 1 96 370 LEU A CA 1
ATOM 2874 C C . LEU A 1 370 ? 6.176 -19.875 -16.781 1 96 370 LEU A C 1
ATOM 2876 O O . LEU A 1 370 ? 5.434 -18.953 -17.125 1 96 370 LEU A O 1
ATOM 2880 N N . HIS A 1 371 ? 6.023 -21.094 -17.234 1 96.81 371 HIS A N 1
ATOM 2881 C CA . HIS A 1 371 ? 4.992 -21.438 -18.203 1 96.81 371 HIS A CA 1
ATOM 2882 C C . HIS A 1 371 ? 3.604 -21.391 -17.578 1 96.81 371 HIS A C 1
ATOM 2884 O O . HIS A 1 371 ? 2.625 -21.062 -18.266 1 96.81 371 HIS A O 1
ATOM 2890 N N . LEU A 1 372 ? 3.545 -21.781 -16.359 1 97.25 372 LEU A N 1
ATOM 2891 C CA . LEU A 1 372 ? 2.273 -21.641 -15.656 1 97.25 372 LEU A CA 1
ATOM 2892 C C . LEU A 1 372 ? 1.831 -20.188 -15.602 1 97.25 372 LEU A C 1
ATOM 2894 O O . LEU A 1 372 ? 0.655 -19.875 -15.812 1 97.25 372 LEU A O 1
ATOM 2898 N N . SER A 1 373 ? 2.748 -19.297 -15.305 1 98 373 SER A N 1
ATOM 2899 C CA . SER A 1 373 ? 2.441 -17.875 -15.273 1 98 373 SER A CA 1
ATOM 2900 C C . SER A 1 373 ? 2.006 -17.375 -16.641 1 98 373 SER A C 1
ATOM 2902 O O . SER A 1 373 ? 1.105 -16.531 -16.75 1 98 373 SER A O 1
ATOM 2904 N N . HIS A 1 374 ? 2.68 -17.828 -17.641 1 98.31 374 HIS A N 1
ATOM 2905 C CA . HIS A 1 374 ? 2.295 -17.469 -19 1 98.31 374 HIS A CA 1
ATOM 2906 C C . HIS A 1 374 ? 0.868 -17.922 -19.312 1 98.31 374 HIS A C 1
ATOM 2908 O O . HIS A 1 374 ? 0.079 -17.156 -19.875 1 98.31 374 HIS A O 1
ATOM 2914 N N . MET A 1 375 ? 0.576 -19.125 -19 1 98 375 MET A N 1
ATOM 2915 C CA . MET A 1 375 ? -0.761 -19.688 -19.203 1 98 375 MET A CA 1
ATOM 2916 C C . MET A 1 375 ? -1.807 -18.859 -18.453 1 98 375 MET A C 1
ATOM 2918 O O . MET A 1 375 ? -2.865 -18.547 -19 1 98 375 MET A O 1
ATOM 2922 N N . ALA A 1 376 ? -1.521 -18.531 -17.188 1 98.31 376 ALA A N 1
ATOM 2923 C CA . ALA A 1 376 ? -2.449 -17.734 -16.391 1 98.31 376 ALA A CA 1
ATOM 2924 C C . ALA A 1 376 ? -2.711 -16.375 -17.047 1 98.31 376 ALA A C 1
ATOM 2926 O O . ALA A 1 376 ? -3.832 -15.875 -17 1 98.31 376 ALA A O 1
ATOM 2927 N N . THR A 1 377 ? -1.689 -15.758 -17.609 1 98.56 377 THR A N 1
ATOM 2928 C CA . THR A 1 377 ? -1.812 -14.477 -18.281 1 98.56 377 THR A CA 1
ATOM 2929 C C . THR A 1 377 ? -2.738 -14.594 -19.5 1 98.56 377 THR A C 1
ATOM 2931 O O . THR A 1 377 ? -3.602 -13.734 -19.703 1 98.56 377 THR A O 1
ATOM 2934 N N . GLU A 1 378 ? -2.602 -15.656 -20.234 1 98.06 378 GLU A N 1
ATOM 2935 C CA . GLU A 1 378 ? -3.467 -15.906 -21.375 1 98.06 378 GLU A CA 1
ATOM 2936 C C . GLU A 1 378 ? -4.914 -16.109 -20.938 1 98.06 378 GLU A C 1
ATOM 2938 O O . GLU A 1 378 ? -5.832 -15.555 -21.562 1 98.06 378 GLU A O 1
ATOM 2943 N N . LEU A 1 379 ? -5.059 -16.891 -19.969 1 98.19 379 LEU A N 1
ATOM 2944 C CA . LEU A 1 379 ? -6.402 -17.203 -19.5 1 98.19 379 LEU A CA 1
ATOM 2945 C C . LEU A 1 379 ? -7.105 -15.945 -19 1 98.19 379 LEU A C 1
ATOM 2947 O O . LEU A 1 379 ? -8.328 -15.828 -19.109 1 98.19 379 LEU A O 1
ATOM 2951 N N . THR A 1 380 ? -6.355 -15.039 -18.438 1 98.06 380 THR A N 1
ATOM 2952 C CA . THR A 1 380 ? -6.938 -13.805 -17.938 1 98.06 380 THR A CA 1
ATOM 2953 C C . THR A 1 380 ? -7.605 -13.023 -19.078 1 98.06 380 THR A C 1
ATOM 2955 O O . THR A 1 380 ? -8.688 -12.461 -18.891 1 98.06 380 THR A O 1
ATOM 2958 N N . ILE A 1 381 ? -6.992 -12.984 -20.266 1 98 381 ILE A N 1
ATOM 2959 C CA . ILE A 1 381 ? -7.574 -12.32 -21.422 1 98 381 ILE A CA 1
ATOM 2960 C C . ILE A 1 381 ? -8.883 -13.008 -21.812 1 98 381 ILE A C 1
ATOM 2962 O O . ILE A 1 381 ? -9.914 -12.344 -21.969 1 98 381 ILE A O 1
ATOM 2966 N N . HIS A 1 382 ? -8.82 -14.289 -21.922 1 97.94 382 HIS A N 1
ATOM 2967 C CA . HIS A 1 382 ? -9.977 -15.039 -22.406 1 97.94 382 HIS A CA 1
ATOM 2968 C C . HIS A 1 382 ? -11.109 -15.008 -21.375 1 97.94 382 HIS A C 1
ATOM 2970 O O . HIS A 1 382 ? -12.289 -15.008 -21.75 1 97.94 382 HIS A O 1
ATOM 2976 N N . ARG A 1 383 ? -10.758 -15.047 -20.156 1 96.75 383 ARG A N 1
ATOM 2977 C CA . ARG A 1 383 ? -11.766 -14.914 -19.109 1 96.75 383 ARG A CA 1
ATOM 2978 C C . ARG A 1 383 ? -12.5 -13.586 -19.234 1 96.75 383 ARG A C 1
ATOM 2980 O O . ARG A 1 383 ? -13.727 -13.539 -19.109 1 96.75 383 ARG A O 1
ATOM 2987 N N . ALA A 1 384 ? -11.75 -12.555 -19.453 1 96 384 ALA A N 1
ATOM 2988 C CA . ALA A 1 384 ? -12.352 -11.227 -19.609 1 96 384 ALA A CA 1
ATOM 2989 C C . ALA A 1 384 ? -13.273 -11.18 -20.828 1 96 384 ALA A C 1
ATOM 2991 O O . ALA A 1 384 ? -14.352 -10.578 -20.766 1 96 384 ALA A O 1
ATOM 2992 N N . LEU A 1 385 ? -12.844 -11.766 -21.906 1 97 385 LEU A N 1
ATOM 2993 C CA . LEU A 1 385 ? -13.648 -11.781 -23.125 1 97 385 LEU A CA 1
ATOM 2994 C C . LEU A 1 385 ? -14.938 -12.562 -22.922 1 97 385 LEU A C 1
ATOM 2996 O O . LEU A 1 385 ? -15.984 -12.18 -23.438 1 97 385 LEU A O 1
ATOM 3000 N N . LEU A 1 386 ? -14.898 -13.641 -22.156 1 95.56 386 LEU A N 1
ATOM 3001 C CA . LEU A 1 386 ? -16.094 -14.422 -21.859 1 95.56 386 LEU A CA 1
ATOM 3002 C C . LEU A 1 386 ? -17.062 -13.609 -21 1 95.56 386 LEU A C 1
ATOM 3004 O O . LEU A 1 386 ? -18.281 -13.68 -21.219 1 95.56 386 LEU A O 1
ATOM 3008 N N . ARG A 1 387 ? -16.562 -12.82 -20.094 1 92.75 387 ARG A N 1
ATOM 3009 C CA . ARG A 1 387 ? -17.391 -12.062 -19.156 1 92.75 387 ARG A CA 1
ATOM 3010 C C . ARG A 1 387 ? -18.125 -10.922 -19.844 1 92.75 387 ARG A C 1
ATOM 3012 O O . ARG A 1 387 ? -19.188 -10.5 -19.406 1 92.75 387 ARG A O 1
ATOM 3019 N N . VAL A 1 388 ? -17.516 -10.43 -20.969 1 93.81 388 VAL A N 1
ATOM 3020 C CA . VAL A 1 388 ? -18.078 -9.266 -21.641 1 93.81 388 VAL A CA 1
ATOM 3021 C C . VAL A 1 388 ? -19.234 -9.703 -22.547 1 93.81 388 VAL A C 1
ATOM 3023 O O . VAL A 1 388 ? -20.062 -8.875 -22.953 1 93.81 388 VAL A O 1
ATOM 3026 N N . LEU A 1 389 ? -19.375 -11.023 -22.766 1 93.5 389 LEU A N 1
ATOM 3027 C CA . LEU A 1 389 ? -20.438 -11.531 -23.641 1 93.5 389 LEU A CA 1
ATOM 3028 C C . LEU A 1 389 ? -21.812 -11.336 -23.016 1 93.5 389 LEU A C 1
ATOM 3030 O O . LEU A 1 389 ? -21.969 -11.5 -21.797 1 93.5 389 LEU A O 1
ATOM 3034 N N . THR A 1 390 ? -22.688 -10.891 -23.812 1 89.06 390 THR A N 1
ATOM 3035 C CA . THR A 1 390 ? -24.078 -10.734 -23.406 1 89.06 390 THR A CA 1
ATOM 3036 C C . THR A 1 390 ? -25 -11.578 -24.297 1 89.06 390 THR A C 1
ATOM 3038 O O . THR A 1 390 ? -24.578 -12.047 -25.359 1 89.06 390 THR A O 1
ATOM 3041 N N . PRO A 1 391 ? -26.203 -11.867 -23.812 1 86 391 PRO A N 1
ATOM 3042 C CA . PRO A 1 391 ? -27.125 -12.625 -24.641 1 86 391 PRO A CA 1
ATOM 3043 C C . PRO A 1 391 ? -27.406 -11.961 -25.984 1 86 391 PRO A C 1
ATOM 3045 O O . PRO A 1 391 ? -27.734 -12.648 -26.969 1 86 391 PRO A O 1
ATOM 3048 N N . ASP A 1 392 ? -27.188 -10.695 -26.094 1 89.25 392 ASP A N 1
ATOM 3049 C CA . ASP A 1 392 ? -27.453 -9.938 -27.312 1 89.25 392 ASP A CA 1
ATOM 3050 C C . ASP A 1 392 ? -26.234 -9.906 -28.219 1 89.25 392 ASP A C 1
ATOM 3052 O O . ASP A 1 392 ? -26.297 -9.359 -29.328 1 89.25 392 ASP A O 1
ATOM 3056 N N . SER A 1 393 ? -25.188 -10.562 -27.797 1 91.94 393 SER A N 1
ATOM 3057 C CA . SER A 1 393 ? -23.969 -10.57 -28.609 1 91.94 393 SER A CA 1
ATOM 3058 C C . SER A 1 393 ? -24.156 -11.406 -29.875 1 91.94 393 SER A C 1
ATOM 3060 O O . SER A 1 393 ? -24.891 -12.398 -29.859 1 91.94 393 SER A O 1
ATOM 3062 N N . ALA A 1 394 ? -23.547 -10.984 -30.969 1 93.12 394 ALA A N 1
ATOM 3063 C CA . ALA A 1 394 ? -23.641 -11.703 -32.25 1 93.12 394 ALA A CA 1
ATOM 3064 C C . ALA A 1 394 ? -23.203 -13.156 -32.062 1 93.12 394 ALA A C 1
ATOM 3066 O O . ALA A 1 394 ? -22.172 -13.438 -31.453 1 93.12 394 ALA A O 1
ATOM 3067 N N . PRO A 1 395 ? -23.953 -14.086 -32.625 1 92.81 395 PRO A N 1
ATOM 3068 C CA . PRO A 1 395 ? -23.641 -15.508 -32.469 1 92.81 395 PRO A CA 1
ATOM 3069 C C . PRO A 1 395 ? -22.266 -15.875 -33.031 1 92.81 395 PRO A C 1
ATOM 3071 O O . PRO A 1 395 ? -21.578 -16.734 -32.469 1 92.81 395 PRO A O 1
ATOM 3074 N N . SER A 1 396 ? -21.938 -15.219 -34.094 1 94.31 396 SER A N 1
ATOM 3075 C CA . SER A 1 396 ? -20.625 -15.508 -34.656 1 94.31 396 SER A CA 1
ATOM 3076 C C . SER A 1 396 ? -19.5 -15.117 -33.719 1 94.31 396 SER A C 1
ATOM 3078 O O . SER A 1 396 ? -18.516 -15.852 -33.562 1 94.31 396 SER A O 1
ATOM 3080 N N . LEU A 1 397 ? -19.703 -14 -33.094 1 94.44 397 LEU A N 1
ATOM 3081 C CA . LEU A 1 397 ? -18.719 -13.516 -32.156 1 94.44 397 LEU A CA 1
ATOM 3082 C C . LEU A 1 397 ? -18.672 -14.414 -30.922 1 94.44 397 LEU A C 1
ATOM 3084 O O . LEU A 1 397 ? -17.594 -14.734 -30.406 1 94.44 397 LEU A O 1
ATOM 3088 N N . ARG A 1 398 ? -19.766 -14.766 -30.438 1 94.75 398 ARG A N 1
ATOM 3089 C CA . ARG A 1 398 ? -19.844 -15.664 -29.281 1 94.75 398 ARG A CA 1
ATOM 3090 C C . ARG A 1 398 ? -19.156 -16.984 -29.578 1 94.75 398 ARG A C 1
ATOM 3092 O O . ARG A 1 398 ? -18.375 -17.484 -28.75 1 94.75 398 ARG A O 1
ATOM 3099 N N . SER A 1 399 ? -19.422 -17.5 -30.734 1 94.44 399 SER A N 1
ATOM 3100 C CA . SER A 1 399 ? -18.828 -18.766 -31.109 1 94.44 399 SER A CA 1
ATOM 3101 C C . SER A 1 399 ? -17.312 -18.656 -31.219 1 94.44 399 SER A C 1
ATOM 3103 O O . SER A 1 399 ? -16.578 -19.547 -30.797 1 94.44 399 SER A O 1
ATOM 3105 N N . ALA A 1 400 ? -16.859 -17.578 -31.734 1 95.69 400 ALA A N 1
ATOM 3106 C CA . ALA A 1 400 ? -15.43 -17.359 -31.891 1 95.69 400 ALA A CA 1
ATOM 3107 C C . ALA A 1 400 ? -14.742 -17.266 -30.531 1 95.69 400 ALA A C 1
ATOM 3109 O O . ALA A 1 400 ? -13.695 -17.891 -30.312 1 95.69 400 ALA A O 1
ATOM 3110 N N . ILE A 1 401 ? -15.328 -16.484 -29.641 1 96.44 401 ILE A N 1
ATOM 3111 C CA . ILE A 1 401 ? -14.75 -16.281 -28.328 1 96.44 401 ILE A CA 1
ATOM 3112 C C . ILE A 1 401 ? -14.773 -17.578 -27.531 1 96.44 401 ILE A C 1
ATOM 3114 O O . ILE A 1 401 ? -13.781 -17.953 -26.906 1 96.44 401 ILE A O 1
ATOM 3118 N N . ARG A 1 402 ? -15.797 -18.328 -27.562 1 95.94 402 ARG A N 1
ATOM 3119 C CA . ARG A 1 402 ? -15.922 -19.562 -26.797 1 95.94 402 ARG A CA 1
ATOM 3120 C C . ARG A 1 402 ? -15.016 -20.656 -27.359 1 95.94 402 ARG A C 1
ATOM 3122 O O . ARG A 1 402 ? -14.445 -21.453 -26.609 1 95.94 402 ARG A O 1
ATOM 3129 N N . THR A 1 403 ? -14.898 -20.703 -28.703 1 96.25 403 THR A N 1
ATOM 3130 C CA . THR A 1 403 ? -13.992 -21.672 -29.312 1 96.25 403 THR A CA 1
ATOM 3131 C C . THR A 1 403 ? -12.547 -21.406 -28.891 1 96.25 403 THR A C 1
ATOM 3133 O O . THR A 1 403 ? -11.812 -22.328 -28.562 1 96.25 403 THR A O 1
ATOM 3136 N N . ALA A 1 404 ? -12.227 -20.141 -28.953 1 96.81 404 ALA A N 1
ATOM 3137 C CA . ALA A 1 404 ? -10.883 -19.766 -28.516 1 96.81 404 ALA A CA 1
ATOM 3138 C C . ALA A 1 404 ? -10.672 -20.094 -27.047 1 96.81 404 ALA A C 1
ATOM 3140 O O . ALA A 1 404 ? -9.602 -20.562 -26.641 1 96.81 404 ALA A O 1
ATOM 3141 N N . ALA A 1 405 ? -11.641 -19.812 -26.219 1 97.56 405 ALA A N 1
ATOM 3142 C CA . ALA A 1 405 ? -11.57 -20.094 -24.781 1 97.56 405 ALA A CA 1
ATOM 3143 C C . ALA A 1 405 ? -11.422 -21.594 -24.516 1 97.56 405 ALA A C 1
ATOM 3145 O O . ALA A 1 405 ? -10.641 -22 -23.656 1 97.56 405 ALA A O 1
ATOM 3146 N N . ARG A 1 406 ? -12.156 -22.391 -25.234 1 96.81 406 ARG A N 1
ATOM 3147 C CA . ARG A 1 406 ? -12.062 -23.844 -25.078 1 96.81 406 ARG A CA 1
ATOM 3148 C C . ARG A 1 406 ? -10.672 -24.344 -25.453 1 96.81 406 ARG A C 1
ATOM 3150 O O . ARG A 1 406 ? -10.125 -25.219 -24.781 1 96.81 406 ARG A O 1
ATOM 3157 N N . ALA A 1 407 ? -10.188 -23.797 -26.5 1 97.5 407 ALA A N 1
ATOM 3158 C CA . ALA A 1 407 ? -8.852 -24.188 -26.938 1 97.5 407 ALA A CA 1
ATOM 3159 C C . ALA A 1 407 ? -7.809 -23.844 -25.875 1 97.5 407 ALA A C 1
ATOM 3161 O O . ALA A 1 407 ? -6.879 -24.625 -25.625 1 97.5 407 ALA A O 1
ATOM 3162 N N . ARG A 1 408 ? -7.926 -22.703 -25.281 1 97.19 408 ARG A N 1
ATOM 3163 C CA . ARG A 1 408 ? -6.973 -22.281 -24.25 1 97.19 408 ARG A CA 1
ATOM 3164 C C . ARG A 1 408 ? -7.117 -23.125 -23 1 97.19 408 ARG A C 1
ATOM 3166 O O . ARG A 1 408 ? -6.133 -23.406 -22.312 1 97.19 408 ARG A O 1
ATOM 3173 N N . LEU A 1 409 ? -8.367 -23.469 -22.625 1 97.88 409 LEU A N 1
ATOM 3174 C CA . LEU A 1 409 ? -8.562 -24.359 -21.484 1 97.88 409 LEU A CA 1
ATOM 3175 C C . LEU A 1 409 ? -7.883 -25.703 -21.703 1 97.88 409 LEU A C 1
ATOM 3177 O O . LEU A 1 409 ? -7.211 -26.219 -20.812 1 97.88 409 LEU A O 1
ATOM 3181 N N . THR A 1 410 ? -8.055 -26.234 -22.922 1 97.56 410 THR A N 1
ATOM 3182 C CA . THR A 1 410 ? -7.418 -27.5 -23.266 1 97.56 410 THR A CA 1
ATOM 3183 C C . THR A 1 410 ? -5.902 -27.391 -23.172 1 97.56 410 THR A C 1
ATOM 3185 O O . THR A 1 410 ? -5.238 -28.281 -22.641 1 97.56 410 THR A O 1
ATOM 3188 N N . SER A 1 411 ? -5.414 -26.312 -23.688 1 97.25 411 SER A N 1
ATOM 3189 C CA . SER A 1 411 ? -3.977 -26.078 -23.609 1 97.25 411 SER A CA 1
ATOM 3190 C C . SER A 1 411 ? -3.51 -25.984 -22.172 1 97.25 411 SER A C 1
ATOM 3192 O O . SER A 1 411 ? -2.422 -26.453 -21.828 1 97.25 411 SER A O 1
ATOM 3194 N N . ALA A 1 412 ? -4.246 -25.312 -21.344 1 97.94 412 ALA A N 1
ATOM 3195 C CA . ALA A 1 412 ? -3.904 -25.156 -19.922 1 97.94 412 ALA A CA 1
ATOM 3196 C C . ALA A 1 412 ? -3.9 -26.516 -19.219 1 97.94 412 ALA A C 1
ATOM 3198 O O . ALA A 1 412 ? -2.992 -26.797 -18.438 1 97.94 412 ALA A O 1
ATOM 3199 N N . MET A 1 413 ? -4.879 -27.328 -19.516 1 97.06 413 MET A N 1
ATOM 3200 C CA . MET A 1 413 ? -4.965 -28.656 -18.938 1 97.06 413 MET A CA 1
ATOM 3201 C C . MET A 1 413 ? -3.785 -29.531 -19.375 1 97.06 413 MET A C 1
ATOM 3203 O O . MET A 1 413 ? -3.189 -30.234 -18.547 1 97.06 413 MET A O 1
ATOM 3207 N N . ASN A 1 414 ? -3.494 -29.422 -20.609 1 96.5 414 ASN A N 1
ATOM 3208 C CA . ASN A 1 414 ? -2.359 -30.172 -21.141 1 96.5 414 ASN A CA 1
ATOM 3209 C C . ASN A 1 414 ? -1.05 -29.75 -20.484 1 96.5 414 ASN A C 1
ATOM 3211 O O . ASN A 1 414 ? -0.177 -30.578 -20.219 1 96.5 414 ASN A O 1
ATOM 3215 N N . LEU A 1 415 ? -0.901 -28.5 -20.25 1 96.5 415 LEU A N 1
ATOM 3216 C CA . LEU A 1 415 ? 0.3 -27.984 -19.609 1 96.5 415 LEU A CA 1
ATOM 3217 C C . LEU A 1 415 ? 0.455 -28.578 -18.203 1 96.5 415 LEU A C 1
ATOM 3219 O O . LEU A 1 415 ? 1.528 -29.078 -17.859 1 96.5 415 LEU A O 1
ATOM 3223 N N . ILE A 1 416 ? -0.557 -28.547 -17.406 1 95.12 416 ILE A N 1
ATOM 3224 C CA . ILE A 1 416 ? -0.519 -29.031 -16.031 1 95.12 416 ILE A CA 1
ATOM 3225 C C . ILE A 1 416 ? -0.223 -30.531 -16.031 1 95.12 416 ILE A C 1
ATOM 3227 O O . ILE A 1 416 ? 0.533 -31.016 -15.188 1 95.12 416 ILE A O 1
ATOM 3231 N N . GLU A 1 417 ? -0.731 -31.172 -17 1 93.38 417 GLU A N 1
ATOM 3232 C CA . GLU A 1 417 ? -0.517 -32.625 -17.109 1 93.38 417 GLU A CA 1
ATOM 3233 C C . GLU A 1 417 ? 0.916 -32.938 -17.531 1 93.38 417 GLU A C 1
ATOM 3235 O O . GLU A 1 417 ? 1.447 -34 -17.203 1 93.38 417 GLU A O 1
ATOM 3240 N N . SER A 1 418 ? 1.47 -32.062 -18.234 1 93.12 418 SER A N 1
ATOM 3241 C CA . SER A 1 418 ? 2.783 -32.312 -18.828 1 93.12 418 SER A CA 1
ATOM 3242 C C . SER A 1 418 ? 3.898 -32.031 -17.828 1 93.12 418 SER A C 1
ATOM 3244 O O . SER A 1 418 ? 5.066 -32.312 -18.094 1 93.12 418 SER A O 1
ATOM 3246 N N . PHE A 1 419 ? 3.598 -31.469 -16.688 1 92.25 419 PHE A N 1
ATOM 3247 C CA . PHE A 1 419 ? 4.645 -31.172 -15.711 1 92.25 419 PHE A CA 1
ATOM 3248 C C . PHE A 1 419 ? 5.348 -32.438 -15.266 1 92.25 419 PHE A C 1
ATOM 3250 O O . PHE A 1 419 ? 4.695 -33.406 -14.852 1 92.25 419 PHE A O 1
ATOM 3257 N N . GLN A 1 420 ? 6.59 -32.438 -15.367 1 90.31 420 GLN A N 1
ATOM 3258 C CA . GLN A 1 420 ? 7.434 -33.531 -14.93 1 90.31 420 GLN A CA 1
ATOM 3259 C C . GLN A 1 420 ? 7.828 -33.375 -13.469 1 90.31 420 GLN A C 1
ATOM 3261 O O . GLN A 1 420 ? 7.652 -32.312 -12.883 1 90.31 420 GLN A O 1
ATOM 3266 N N . PRO A 1 421 ? 8.375 -34.438 -12.883 1 85.5 421 PRO A N 1
ATOM 3267 C CA . PRO A 1 421 ? 8.789 -34.344 -11.477 1 85.5 421 PRO A CA 1
ATOM 3268 C C . PRO A 1 421 ? 9.812 -33.25 -11.234 1 85.5 421 PRO A C 1
ATOM 3270 O O . PRO A 1 421 ? 9.805 -32.594 -10.18 1 85.5 421 PRO A O 1
ATOM 3273 N N . GLU A 1 422 ? 10.625 -33 -12.266 1 86.69 422 GLU A N 1
ATOM 3274 C CA . GLU A 1 422 ? 11.625 -31.938 -12.156 1 86.69 422 GLU A CA 1
ATOM 3275 C C . GLU A 1 422 ? 10.961 -30.562 -12.047 1 86.69 422 GLU A C 1
ATOM 3277 O O . GLU A 1 422 ? 11.523 -29.656 -11.445 1 86.69 422 GLU A O 1
ATOM 3282 N N . HIS A 1 423 ? 9.75 -30.5 -12.602 1 87.81 423 HIS A N 1
ATOM 3283 C CA . HIS A 1 423 ? 8.984 -29.266 -12.5 1 87.81 423 HIS A CA 1
ATOM 3284 C C . HIS A 1 423 ? 8.242 -29.172 -11.172 1 87.81 423 HIS A C 1
ATOM 3286 O O . HIS A 1 423 ? 8.281 -28.141 -10.5 1 87.81 423 HIS A O 1
ATOM 3292 N N . ILE A 1 424 ? 7.668 -30.188 -10.797 1 85.56 424 ILE A N 1
ATOM 3293 C CA . ILE A 1 424 ? 6.758 -30.219 -9.656 1 85.56 424 ILE A CA 1
ATOM 3294 C C . ILE A 1 424 ? 7.539 -29.984 -8.367 1 85.56 424 ILE A C 1
ATOM 3296 O O . ILE A 1 424 ? 7.043 -29.344 -7.441 1 85.56 424 ILE A O 1
ATOM 3300 N N . GLN A 1 425 ? 8.711 -30.422 -8.344 1 82.06 425 GLN A N 1
ATOM 3301 C CA . GLN A 1 425 ? 9.516 -30.312 -7.133 1 82.06 425 GLN A CA 1
ATOM 3302 C C . GLN A 1 425 ? 10.359 -29.031 -7.156 1 82.06 425 GLN A C 1
ATOM 3304 O O . GLN A 1 425 ? 11.266 -28.875 -6.34 1 82.06 425 GLN A O 1
ATOM 3309 N N . SER A 1 426 ? 9.992 -28.141 -7.941 1 84.56 426 SER A N 1
ATOM 3310 C CA . SER A 1 426 ? 10.75 -26.891 -8.062 1 84.56 426 SER A CA 1
ATOM 3311 C C . SER A 1 426 ? 10.07 -25.766 -7.305 1 84.56 426 SER A C 1
ATOM 3313 O O . SER A 1 426 ? 9.047 -25.969 -6.641 1 84.56 426 SER A O 1
ATOM 3315 N N . PHE A 1 427 ? 10.68 -24.656 -7.391 1 85.12 427 PHE A N 1
ATOM 3316 C CA . PHE A 1 427 ? 10.141 -23.469 -6.738 1 85.12 427 PHE A CA 1
ATOM 3317 C C . PHE A 1 427 ? 9.047 -22.828 -7.594 1 85.12 427 PHE A C 1
ATOM 3319 O O . PHE A 1 427 ? 9.297 -22.438 -8.742 1 85.12 427 PHE A O 1
ATOM 3326 N N . TRP A 1 428 ? 7.832 -22.672 -7.172 1 85.5 428 TRP A N 1
ATOM 3327 C CA . TRP A 1 428 ? 6.695 -22.188 -7.949 1 85.5 428 TRP A CA 1
ATOM 3328 C C . TRP A 1 428 ? 6.316 -20.766 -7.539 1 85.5 428 TRP A C 1
ATOM 3330 O O . TRP A 1 428 ? 5.664 -20.047 -8.305 1 85.5 428 TRP A O 1
ATOM 3340 N N . GLY A 1 429 ? 6.836 -20.25 -6.492 1 86.12 429 GLY A N 1
ATOM 3341 C CA . GLY A 1 429 ? 6.473 -18.906 -6.062 1 86.12 429 GLY A CA 1
ATOM 3342 C C . GLY A 1 429 ? 5.137 -18.844 -5.348 1 86.12 429 GLY A C 1
ATOM 3343 O O . GLY A 1 429 ? 4.445 -19.859 -5.23 1 86.12 429 GLY A O 1
ATOM 3344 N N . PHE A 1 430 ? 4.625 -17.656 -5.059 1 91 430 PHE A N 1
ATOM 3345 C CA . PHE A 1 430 ? 3.459 -17.469 -4.203 1 91 430 PHE A CA 1
ATOM 3346 C C . PHE A 1 430 ? 2.176 -17.531 -5.023 1 91 430 PHE A C 1
ATOM 3348 O O . PHE A 1 430 ? 1.101 -17.797 -4.484 1 91 430 PHE A O 1
ATOM 3355 N N . ALA A 1 431 ? 2.219 -17.266 -6.312 1 94.38 431 ALA A N 1
ATOM 3356 C CA . ALA A 1 431 ? 1.016 -17.078 -7.121 1 94.38 431 ALA A CA 1
ATOM 3357 C C . ALA A 1 431 ? 0.607 -18.391 -7.793 1 94.38 431 ALA A C 1
ATOM 3359 O O . ALA A 1 431 ? -0.475 -18.484 -8.375 1 94.38 431 ALA A O 1
ATOM 3360 N N . ALA A 1 432 ? 1.427 -19.422 -7.746 1 94.38 432 ALA A N 1
ATOM 3361 C CA . ALA A 1 432 ? 1.246 -20.641 -8.523 1 94.38 432 ALA A CA 1
ATOM 3362 C C . ALA A 1 432 ? -0.083 -21.312 -8.188 1 94.38 432 ALA A C 1
ATOM 3364 O O . ALA A 1 432 ? -0.817 -21.734 -9.086 1 94.38 432 ALA A O 1
ATOM 3365 N N . ALA A 1 433 ? -0.384 -21.406 -6.941 1 94 433 ALA A N 1
ATOM 3366 C CA . ALA A 1 433 ? -1.63 -22.062 -6.551 1 94 433 ALA A CA 1
ATOM 3367 C C . ALA A 1 433 ? -2.838 -21.328 -7.129 1 94 433 ALA A C 1
ATOM 3369 O O . ALA A 1 433 ? -3.77 -21.969 -7.633 1 94 433 ALA A O 1
ATOM 3370 N N . ALA A 1 434 ? -2.84 -20.016 -7.016 1 94.69 434 ALA A N 1
ATOM 3371 C CA . ALA A 1 434 ? -3.941 -19.219 -7.555 1 94.69 434 ALA A CA 1
ATOM 3372 C C . ALA A 1 434 ? -4.012 -19.344 -9.078 1 94.69 434 ALA A C 1
ATOM 3374 O O . ALA A 1 434 ? -5.102 -19.312 -9.656 1 94.69 434 ALA A O 1
ATOM 3375 N N . GLN A 1 435 ? -2.885 -19.453 -9.711 1 97.12 435 GLN A N 1
ATOM 3376 C CA . GLN A 1 435 ? -2.834 -19.594 -11.156 1 97.12 435 GLN A CA 1
ATOM 3377 C C . GLN A 1 435 ? -3.459 -20.906 -11.609 1 97.12 435 GLN A C 1
ATOM 3379 O O . GLN A 1 435 ? -4.156 -20.969 -12.625 1 97.12 435 GLN A O 1
ATOM 3384 N N . VAL A 1 436 ? -3.205 -21.938 -10.828 1 96.44 436 VAL A N 1
ATOM 3385 C CA . VAL A 1 436 ? -3.828 -23.219 -11.133 1 96.44 436 VAL A CA 1
ATOM 3386 C C . VAL A 1 436 ? -5.328 -23.141 -10.844 1 96.44 436 VAL A C 1
ATOM 3388 O O . VAL A 1 436 ? -6.141 -23.656 -11.617 1 96.44 436 VAL A O 1
ATOM 3391 N N . ALA A 1 437 ? -5.648 -22.516 -9.75 1 94.44 437 ALA A N 1
ATOM 3392 C CA . ALA A 1 437 ? -7.059 -22.359 -9.406 1 94.44 437 ALA A CA 1
ATOM 3393 C C . ALA A 1 437 ? -7.793 -21.562 -10.484 1 94.44 437 ALA A C 1
ATOM 3395 O O . ALA A 1 437 ? -8.984 -21.781 -10.727 1 94.44 437 ALA A O 1
ATOM 3396 N N . LEU A 1 438 ? -7.117 -20.656 -11.094 1 96.69 438 LEU A N 1
ATOM 3397 C CA . LEU A 1 438 ? -7.688 -19.875 -12.18 1 96.69 438 LEU A CA 1
ATOM 3398 C C . LEU A 1 438 ? -8.141 -20.766 -13.328 1 96.69 438 LEU A C 1
ATOM 3400 O O . LEU A 1 438 ? -9.148 -20.5 -13.969 1 96.69 438 LEU A O 1
ATOM 3404 N N . VAL A 1 439 ? -7.41 -21.844 -13.578 1 96.88 439 VAL A N 1
ATOM 3405 C CA . VAL A 1 439 ? -7.797 -22.781 -14.617 1 96.88 439 VAL A CA 1
ATOM 3406 C C . VAL A 1 439 ? -9.141 -23.406 -14.266 1 96.88 439 VAL A C 1
ATOM 3408 O O . VAL A 1 439 ? -10.016 -23.531 -15.133 1 96.88 439 VAL A O 1
ATOM 3411 N N . GLY A 1 440 ? -9.266 -23.781 -13.031 1 94.06 440 GLY A N 1
ATOM 3412 C CA . GLY A 1 440 ? -10.539 -24.328 -12.594 1 94.06 440 GLY A CA 1
ATOM 3413 C C . GLY A 1 440 ? -11.68 -23.328 -12.672 1 94.06 440 GLY A C 1
ATOM 3414 O O . GLY A 1 440 ? -12.773 -23.672 -13.117 1 94.06 440 GLY A O 1
ATOM 3415 N N . ALA A 1 441 ? -11.414 -22.141 -12.234 1 93.38 441 ALA A N 1
ATOM 3416 C CA . ALA A 1 441 ? -12.422 -21.094 -12.305 1 93.38 441 ALA A CA 1
ATOM 3417 C C . ALA A 1 441 ? -12.82 -20.812 -13.75 1 93.38 441 ALA A C 1
ATOM 3419 O O . ALA A 1 441 ? -13.992 -20.562 -14.031 1 93.38 441 ALA A O 1
ATOM 3420 N N . PHE A 1 442 ? -11.836 -20.828 -14.617 1 95.56 442 PHE A N 1
ATOM 3421 C CA . PHE A 1 442 ? -12.07 -20.594 -16.047 1 95.56 442 PHE A CA 1
ATOM 3422 C C . PHE A 1 442 ? -12.945 -21.703 -16.625 1 95.56 442 PHE A C 1
ATOM 3424 O O . PHE A 1 442 ? -13.891 -21.422 -17.359 1 95.56 442 PHE A O 1
ATOM 3431 N N . ALA A 1 443 ? -12.633 -22.922 -16.266 1 94.94 443 ALA A N 1
ATOM 3432 C CA . ALA A 1 443 ? -13.477 -24.047 -16.688 1 94.94 443 ALA A CA 1
ATOM 3433 C C . ALA A 1 443 ? -14.891 -23.906 -16.125 1 94.94 443 ALA A C 1
ATOM 3435 O O . ALA A 1 443 ? -15.867 -24.219 -16.812 1 94.94 443 ALA A O 1
ATOM 3436 N N . GLY A 1 444 ? -14.953 -23.516 -14.914 1 91.69 444 GLY A N 1
ATOM 3437 C CA . GLY A 1 444 ? -16.25 -23.281 -14.305 1 91.69 444 GLY A CA 1
ATOM 3438 C C . GLY A 1 444 ? -17.047 -22.203 -15.016 1 91.69 444 GLY A C 1
ATOM 3439 O O . GLY A 1 444 ? -18.266 -22.328 -15.164 1 91.69 444 GLY A O 1
ATOM 3440 N N . LEU A 1 445 ? -16.406 -21.125 -15.359 1 92.25 445 LEU A N 1
ATOM 3441 C CA . LEU A 1 445 ? -17.062 -20.047 -16.094 1 92.25 445 LEU A CA 1
ATOM 3442 C C . LEU A 1 445 ? -17.594 -20.547 -17.422 1 92.25 445 LEU A C 1
ATOM 3444 O O . LEU A 1 445 ? -18.719 -20.219 -17.812 1 92.25 445 LEU A O 1
ATOM 3448 N N . LEU A 1 446 ? -16.766 -21.328 -18.156 1 94.31 446 LEU A N 1
ATOM 3449 C CA . LEU A 1 446 ? -17.219 -21.922 -19.406 1 94.31 446 LEU A CA 1
ATOM 3450 C C . LEU A 1 446 ? -18.406 -22.844 -19.188 1 94.31 446 LEU A C 1
ATOM 3452 O O . LEU A 1 446 ? -19.344 -22.844 -19.984 1 94.31 446 LEU A O 1
ATOM 3456 N N . TRP A 1 447 ? -18.375 -23.547 -18.156 1 91.81 447 TRP A N 1
ATOM 3457 C CA . TRP A 1 447 ? -19.469 -24.438 -17.797 1 91.81 447 TRP A CA 1
ATOM 3458 C C . TRP A 1 447 ? -20.75 -23.656 -17.516 1 91.81 447 TRP A C 1
ATOM 3460 O O . TRP A 1 447 ? -21.812 -23.953 -18.078 1 91.81 447 TRP A O 1
ATOM 3470 N N . ALA A 1 448 ? -20.656 -22.594 -16.672 1 87.44 448 ALA A N 1
ATOM 3471 C CA . ALA A 1 448 ? -21.812 -21.812 -16.234 1 87.44 448 ALA A CA 1
ATOM 3472 C C . ALA A 1 448 ? -22.438 -21.062 -17.406 1 87.44 448 ALA A C 1
ATOM 3474 O O . ALA A 1 448 ? -23.641 -20.781 -17.406 1 87.44 448 ALA A O 1
ATOM 3475 N N . THR A 1 449 ? -21.641 -20.734 -18.406 1 89.25 449 THR A N 1
ATOM 3476 C CA . THR A 1 449 ? -22.141 -19.938 -19.516 1 89.25 449 THR A CA 1
ATOM 3477 C C . THR A 1 449 ? -22.406 -20.812 -20.734 1 89.25 449 THR A C 1
ATOM 3479 O O . THR A 1 449 ? -22.656 -20.297 -21.828 1 89.25 449 THR A O 1
ATOM 3482 N N . SER A 1 450 ? -22.359 -22.109 -20.578 1 90.25 450 SER A N 1
ATOM 3483 C CA . SER A 1 450 ? -22.562 -23.031 -21.703 1 90.25 450 SER A CA 1
ATOM 3484 C C . SER A 1 450 ? -24.031 -23.047 -22.125 1 90.25 450 SER A C 1
ATOM 3486 O O . SER A 1 450 ? -24.922 -23.172 -21.281 1 90.25 450 SER A O 1
ATOM 3488 N N . PRO A 1 451 ? -24.219 -22.906 -23.438 1 86.19 451 PRO A N 1
ATOM 3489 C CA . PRO A 1 451 ? -25.609 -22.938 -23.906 1 86.19 451 PRO A CA 1
ATOM 3490 C C . PRO A 1 451 ? -26.172 -24.344 -23.984 1 86.19 451 PRO A C 1
ATOM 3492 O O . PRO A 1 451 ? -27.391 -24.531 -23.938 1 86.19 451 PRO A O 1
ATOM 3495 N N . GLN A 1 452 ? -25.375 -25.391 -24.188 1 88.31 452 GLN A N 1
ATOM 3496 C CA . GLN A 1 452 ? -25.812 -26.766 -24.359 1 88.31 452 GLN A CA 1
ATOM 3497 C C . GLN A 1 452 ? -25.328 -27.656 -23.234 1 88.31 452 GLN A C 1
ATOM 3499 O O . GLN A 1 452 ? -24.25 -27.422 -22.672 1 88.31 452 GLN A O 1
ATOM 3504 N N . MET A 1 453 ? -26.062 -28.625 -23.047 1 88.62 453 MET A N 1
ATOM 3505 C CA . MET A 1 453 ? -25.781 -29.547 -21.938 1 88.62 453 MET A CA 1
ATOM 3506 C C . MET A 1 453 ? -24.547 -30.391 -22.234 1 88.62 453 MET A C 1
ATOM 3508 O O . MET A 1 453 ? -23.766 -30.688 -21.328 1 88.62 453 MET A O 1
ATOM 3512 N N . ASP A 1 454 ? -24.469 -30.734 -23.422 1 88.31 454 ASP A N 1
ATOM 3513 C CA . ASP A 1 454 ? -23.312 -31.562 -23.781 1 88.31 454 ASP A CA 1
ATOM 3514 C C . ASP A 1 454 ? -22 -30.812 -23.562 1 88.31 454 ASP A C 1
ATOM 3516 O O . ASP A 1 454 ? -21.031 -31.391 -23.078 1 88.31 454 ASP A O 1
ATOM 3520 N N . GLU A 1 455 ? -22.078 -29.609 -23.953 1 90.31 455 GLU A N 1
ATOM 3521 C CA . GLU A 1 455 ? -20.891 -28.781 -23.734 1 90.31 455 GLU A CA 1
ATOM 3522 C C . GLU A 1 455 ? -20.609 -28.609 -22.234 1 90.31 455 GLU A C 1
ATOM 3524 O O . GLU A 1 455 ? -19.453 -28.672 -21.797 1 90.31 455 GLU A O 1
ATOM 3529 N N . ALA A 1 456 ? -21.594 -28.359 -21.516 1 91.19 456 ALA A N 1
ATOM 3530 C CA . ALA A 1 456 ? -21.469 -28.188 -20.078 1 91.19 456 ALA A CA 1
ATOM 3531 C C . ALA A 1 456 ? -20.891 -29.438 -19.422 1 91.19 456 ALA A C 1
ATOM 3533 O O . ALA A 1 456 ? -20.047 -29.344 -18.531 1 91.19 456 ALA A O 1
ATOM 3534 N N . ALA A 1 457 ? -21.344 -30.562 -19.859 1 91.19 457 ALA A N 1
ATOM 3535 C CA . ALA A 1 457 ? -20.859 -31.828 -19.312 1 91.19 457 ALA A CA 1
ATOM 3536 C C . ALA A 1 457 ? -19.375 -32 -19.578 1 91.19 457 ALA A C 1
ATOM 3538 O O . ALA A 1 457 ? -18.656 -32.594 -18.766 1 91.19 457 ALA A O 1
ATOM 3539 N N . GLY A 1 458 ? -18.953 -31.531 -20.719 1 92.56 458 GLY A N 1
ATOM 3540 C CA . GLY A 1 458 ? -17.531 -31.609 -21.047 1 92.56 458 GLY A CA 1
ATOM 3541 C C . GLY A 1 458 ? -16.656 -30.812 -20.094 1 92.56 458 GLY A C 1
ATOM 3542 O O . GLY A 1 458 ? -15.555 -31.25 -19.75 1 92.56 458 GLY A O 1
ATOM 3543 N N . TYR A 1 459 ? -17.141 -29.688 -19.703 1 93.69 459 TYR A N 1
ATOM 3544 C CA . TYR A 1 459 ? -16.359 -28.859 -18.797 1 93.69 459 TYR A CA 1
ATOM 3545 C C . TYR A 1 459 ? -16.359 -29.438 -17.391 1 93.69 459 TYR A C 1
ATOM 3547 O O . TYR A 1 459 ? -15.375 -29.281 -16.656 1 93.69 459 TYR A O 1
ATOM 3555 N N . VAL A 1 460 ? -17.375 -30.078 -16.953 1 90.5 460 VAL A N 1
ATOM 3556 C CA . VAL A 1 460 ? -17.406 -30.766 -15.672 1 90.5 460 VAL A CA 1
ATOM 3557 C C . VAL A 1 460 ? -16.344 -31.875 -15.664 1 90.5 460 VAL A C 1
ATOM 3559 O O . VAL A 1 460 ? -15.656 -32.062 -14.656 1 90.5 460 VAL A O 1
ATOM 3562 N N . GLU A 1 461 ? -16.266 -32.531 -16.75 1 92.88 461 GLU A N 1
ATOM 3563 C CA . GLU A 1 461 ? -15.234 -33.562 -16.859 1 92.88 461 GLU A CA 1
ATOM 3564 C C . GLU A 1 461 ? -13.836 -32.969 -16.75 1 92.88 461 GLU A C 1
ATOM 3566 O O . GLU A 1 461 ? -12.945 -33.594 -16.156 1 92.88 461 GLU A O 1
ATOM 3571 N N . GLN A 1 462 ? -13.672 -31.875 -17.359 1 93.88 462 GLN A N 1
ATOM 3572 C CA . GLN A 1 462 ? -12.383 -31.203 -17.266 1 93.88 462 GLN A CA 1
ATOM 3573 C C . GLN A 1 462 ? -12.078 -30.797 -15.82 1 93.88 462 GLN A C 1
ATOM 3575 O O . GLN A 1 462 ? -10.938 -30.906 -15.375 1 93.88 462 GLN A O 1
ATOM 3580 N N . LEU A 1 463 ? -13.086 -30.297 -15.125 1 92.69 463 LEU A N 1
ATOM 3581 C CA . LEU A 1 463 ? -12.914 -29.922 -13.727 1 92.69 463 LEU A CA 1
ATOM 3582 C C . LEU A 1 463 ? -12.57 -31.141 -12.867 1 92.69 463 LEU A C 1
ATOM 3584 O O . LEU A 1 463 ? -11.719 -31.047 -11.977 1 92.69 463 LEU A O 1
ATOM 3588 N N . GLU A 1 464 ? -13.148 -32.219 -13.148 1 91.88 464 GLU A N 1
ATOM 3589 C CA . GLU A 1 464 ? -12.852 -33.469 -12.43 1 91.88 464 GLU A CA 1
ATOM 3590 C C . GLU A 1 464 ? -11.43 -33.938 -12.727 1 91.88 464 GLU A C 1
ATOM 3592 O O . GLU A 1 464 ? -10.742 -34.438 -11.836 1 91.88 464 GLU A O 1
ATOM 3597 N N . LYS A 1 465 ? -11.148 -33.844 -13.953 1 94.25 465 LYS A N 1
ATOM 3598 C CA . LYS A 1 465 ? -9.789 -34.219 -14.352 1 94.25 465 LYS A CA 1
ATOM 3599 C C . LYS A 1 465 ? -8.75 -33.344 -13.641 1 94.25 465 LYS A C 1
ATOM 3601 O O . LYS A 1 465 ? -7.746 -33.875 -13.148 1 94.25 465 LYS A O 1
ATOM 3606 N N . LEU A 1 466 ? -8.969 -32.062 -13.633 1 94.56 466 LEU A N 1
ATOM 3607 C CA . LEU A 1 466 ? -8.055 -31.156 -12.953 1 94.56 466 LEU A CA 1
ATOM 3608 C C . LEU A 1 466 ? -7.945 -31.516 -11.469 1 94.56 466 LEU A C 1
ATOM 3610 O O . LEU A 1 466 ? -6.844 -31.547 -10.922 1 94.56 466 LEU A O 1
ATOM 3614 N N . ARG A 1 467 ? -9.039 -31.719 -10.844 1 92.75 467 ARG A N 1
ATOM 3615 C CA . ARG A 1 467 ? -9.062 -32.094 -9.438 1 92.75 467 ARG A CA 1
ATOM 3616 C C . ARG A 1 467 ? -8.242 -33.375 -9.203 1 92.75 467 ARG A C 1
ATOM 3618 O O . ARG A 1 467 ? -7.477 -33.469 -8.242 1 92.75 467 ARG A O 1
ATOM 3625 N N . TRP A 1 468 ? -8.422 -34.344 -10.094 1 92.88 468 TRP A N 1
ATOM 3626 C CA . TRP A 1 468 ? -7.699 -35.594 -9.977 1 92.88 468 TRP A CA 1
ATOM 3627 C C . TRP A 1 468 ? -6.195 -35.375 -10.102 1 92.88 468 TRP A C 1
ATOM 3629 O O . TRP A 1 468 ? -5.414 -35.938 -9.32 1 92.88 468 TRP A O 1
ATOM 3639 N N . ILE A 1 469 ? -5.848 -34.594 -11.062 1 93.06 469 ILE A N 1
ATOM 3640 C CA . ILE A 1 469 ? -4.434 -34.312 -11.297 1 93.06 469 ILE A CA 1
ATOM 3641 C C . ILE A 1 469 ? -3.83 -33.656 -10.055 1 93.06 469 ILE A C 1
ATOM 3643 O O . ILE A 1 469 ? -2.729 -34.031 -9.625 1 93.06 469 ILE A O 1
ATOM 3647 N N . LEU A 1 470 ? -4.496 -32.688 -9.469 1 93 470 LEU A N 1
ATOM 3648 C CA . LEU A 1 470 ? -4.004 -31.969 -8.305 1 93 470 LEU A CA 1
ATOM 3649 C C . LEU A 1 470 ? -3.982 -32.875 -7.074 1 93 470 LEU A C 1
ATOM 3651 O O . LEU A 1 470 ? -3.061 -32.812 -6.258 1 93 470 LEU A O 1
ATOM 3655 N N . GLN A 1 471 ? -4.949 -33.75 -6.941 1 92.12 471 GLN A N 1
ATOM 3656 C CA . GLN A 1 471 ? -5.031 -34.656 -5.805 1 92.12 471 GLN A CA 1
ATOM 3657 C C . GLN A 1 471 ? -3.842 -35.625 -5.781 1 92.12 471 GLN A C 1
ATOM 3659 O O . GLN A 1 471 ? -3.273 -35.875 -4.719 1 92.12 471 GLN A O 1
ATOM 3664 N N . VAL A 1 472 ? -3.512 -36.094 -6.914 1 91 472 VAL A N 1
ATOM 3665 C CA . VAL A 1 472 ? -2.406 -37.031 -7.031 1 91 472 VAL A CA 1
ATOM 3666 C C . VAL A 1 472 ? -1.092 -36.344 -6.695 1 91 472 VAL A C 1
ATOM 3668 O O . VAL A 1 472 ? -0.194 -36.938 -6.102 1 91 472 VAL A O 1
ATOM 3671 N N . ARG A 1 473 ? -1 -35.125 -6.953 1 89.31 473 ARG A N 1
ATOM 3672 C CA . ARG A 1 473 ? 0.251 -34.406 -6.789 1 89.31 473 ARG A CA 1
ATOM 3673 C C . ARG A 1 473 ? 0.28 -33.656 -5.453 1 89.31 473 ARG A C 1
ATOM 3675 O O . ARG A 1 473 ? 1.324 -33.156 -5.047 1 89.31 473 ARG A O 1
ATOM 3682 N N . ALA A 1 474 ? -0.788 -33.562 -4.793 1 87.38 474 ALA A N 1
ATOM 3683 C CA . ALA A 1 474 ? -0.953 -32.75 -3.598 1 87.38 474 ALA A CA 1
ATOM 3684 C C . ALA A 1 474 ? -0.016 -33.219 -2.484 1 87.38 474 ALA A C 1
ATOM 3686 O O . ALA A 1 474 ? 0.445 -32.375 -1.68 1 87.38 474 ALA A O 1
ATOM 3687 N N . SER A 1 475 ? 0.276 -34.438 -2.436 1 82.81 475 SER A N 1
ATOM 3688 C CA . SER A 1 475 ? 1.119 -34.938 -1.359 1 82.81 475 SER A CA 1
ATOM 3689 C C . SER A 1 475 ? 2.57 -34.5 -1.544 1 82.81 475 SER A C 1
ATOM 3691 O O . SER A 1 475 ? 3.281 -34.281 -0.565 1 82.81 475 SER A O 1
ATOM 3693 N N . ALA A 1 476 ? 2.92 -34.375 -2.77 1 78.25 476 ALA A N 1
ATOM 3694 C CA . ALA A 1 476 ? 4.328 -34.094 -3.053 1 78.25 476 ALA A CA 1
ATOM 3695 C C . ALA A 1 476 ? 4.566 -32.625 -3.295 1 78.25 476 ALA A C 1
ATOM 3697 O O . ALA A 1 476 ? 5.688 -32.125 -3.131 1 78.25 476 ALA A O 1
ATOM 3698 N N . ALA A 1 477 ? 3.58 -31.969 -3.68 1 84.5 477 ALA A N 1
ATOM 3699 C CA . ALA A 1 477 ? 3.773 -30.578 -4.113 1 84.5 477 ALA A CA 1
ATOM 3700 C C . ALA A 1 477 ? 2.867 -29.641 -3.336 1 84.5 477 ALA A C 1
ATOM 3702 O O . ALA A 1 477 ? 1.651 -29.609 -3.545 1 84.5 477 ALA A O 1
ATOM 3703 N N . PRO A 1 478 ? 3.461 -28.781 -2.545 1 83 478 PRO A N 1
ATOM 3704 C CA . PRO A 1 478 ? 2.664 -27.875 -1.719 1 83 478 PRO A CA 1
ATOM 3705 C C . PRO A 1 478 ? 1.767 -26.953 -2.547 1 83 478 PRO A C 1
ATOM 3707 O O . PRO A 1 478 ? 0.638 -26.656 -2.145 1 83 478 PRO A O 1
ATOM 3710 N N . PHE A 1 479 ? 2.252 -26.484 -3.68 1 86.31 479 PHE A N 1
ATOM 3711 C CA . PHE A 1 479 ? 1.414 -25.578 -4.461 1 86.31 479 PHE A CA 1
ATOM 3712 C C . PHE A 1 479 ? 0.181 -26.312 -4.984 1 86.31 479 PHE A C 1
ATOM 3714 O O . PHE A 1 479 ? -0.895 -25.719 -5.098 1 86.31 479 PHE A O 1
ATOM 3721 N N . ALA A 1 480 ? 0.307 -27.609 -5.25 1 90.19 480 ALA A N 1
ATOM 3722 C CA . ALA A 1 480 ? -0.826 -28.406 -5.723 1 90.19 480 ALA A CA 1
ATOM 3723 C C . ALA A 1 480 ? -1.859 -28.594 -4.613 1 90.19 480 ALA A C 1
ATOM 3725 O O . ALA A 1 480 ? -3.064 -28.578 -4.875 1 90.19 480 ALA A O 1
ATOM 3726 N N . ARG A 1 481 ? -1.354 -28.766 -3.477 1 89.25 481 ARG A N 1
ATOM 3727 C CA . ARG A 1 481 ? -2.252 -28.906 -2.336 1 89.25 481 ARG A CA 1
ATOM 3728 C C . ARG A 1 481 ? -3.053 -27.625 -2.109 1 89.25 481 ARG A C 1
ATOM 3730 O O . ARG A 1 481 ? -4.262 -27.672 -1.874 1 89.25 481 ARG A O 1
ATOM 3737 N N . GLU A 1 482 ? -2.344 -26.562 -2.164 1 89.75 482 GLU A N 1
ATOM 3738 C CA . GLU A 1 482 ? -3.021 -25.281 -1.991 1 89.75 482 GLU A CA 1
ATOM 3739 C C . GLU A 1 482 ? -3.979 -25 -3.146 1 89.75 482 GLU A C 1
ATOM 3741 O O . GLU A 1 482 ? -5.059 -24.453 -2.943 1 89.75 482 GLU A O 1
ATOM 3746 N N . ALA A 1 483 ? -3.58 -25.328 -4.316 1 92.5 483 ALA A N 1
ATOM 3747 C CA . ALA A 1 483 ? -4.445 -25.156 -5.477 1 92.5 483 ALA A CA 1
ATOM 3748 C C . ALA A 1 483 ? -5.727 -25.969 -5.34 1 92.5 483 ALA A C 1
ATOM 3750 O O . ALA A 1 483 ? -6.809 -25.5 -5.707 1 92.5 483 ALA A O 1
ATOM 3751 N N . LEU A 1 484 ? -5.574 -27.156 -4.824 1 91.44 484 LEU A N 1
ATOM 3752 C CA . LEU A 1 484 ? -6.73 -28.031 -4.605 1 91.44 484 LEU A CA 1
ATOM 3753 C C . LEU A 1 484 ? -7.688 -27.406 -3.592 1 91.44 484 LEU A C 1
ATOM 3755 O O . LEU A 1 484 ? -8.906 -27.422 -3.785 1 91.44 484 LEU A O 1
ATOM 3759 N N . ARG A 1 485 ? -7.129 -26.891 -2.557 1 87.81 485 ARG A N 1
ATOM 3760 C CA . ARG A 1 485 ? -7.949 -26.203 -1.565 1 87.81 485 ARG A CA 1
ATOM 3761 C C . ARG A 1 485 ? -8.703 -25.031 -2.195 1 87.81 485 ARG A C 1
ATOM 3763 O O . ARG A 1 485 ? -9.906 -24.859 -1.964 1 87.81 485 ARG A O 1
ATOM 3770 N N . MET A 1 486 ? -8.023 -24.25 -2.98 1 88.38 486 MET A N 1
ATOM 3771 C CA . MET A 1 486 ? -8.625 -23.109 -3.643 1 88.38 486 MET A CA 1
ATOM 3772 C C . MET A 1 486 ? -9.719 -23.547 -4.613 1 88.38 486 MET A C 1
ATOM 3774 O O . MET A 1 486 ? -10.758 -22.891 -4.723 1 88.38 486 MET A O 1
ATOM 3778 N N . LEU A 1 487 ? -9.438 -24.594 -5.281 1 88.56 487 LEU A N 1
ATOM 3779 C CA . LEU A 1 487 ? -10.406 -25.125 -6.234 1 88.56 487 LEU A CA 1
ATOM 3780 C C . LEU A 1 487 ? -11.68 -25.562 -5.523 1 88.56 487 LEU A C 1
ATOM 3782 O O . LEU A 1 487 ? -12.781 -25.328 -6.012 1 88.56 487 LEU A O 1
ATOM 3786 N N . HIS A 1 488 ? -11.492 -26.172 -4.398 1 83.31 488 HIS A N 1
ATOM 3787 C CA . HIS A 1 488 ? -12.641 -26.609 -3.619 1 83.31 488 HIS A CA 1
ATOM 3788 C C . HIS A 1 488 ? -13.445 -25.422 -3.102 1 83.31 488 HIS A C 1
ATOM 3790 O O . HIS A 1 488 ? -14.672 -25.484 -3.033 1 83.31 488 HIS A O 1
ATOM 3796 N N . GLU A 1 489 ? -12.75 -24.453 -2.758 1 78.75 489 GLU A N 1
ATOM 3797 C CA . GLU A 1 489 ? -13.422 -23.234 -2.311 1 78.75 489 GLU A CA 1
ATOM 3798 C C . GLU A 1 489 ? -14.195 -22.578 -3.451 1 78.75 489 GLU A C 1
ATOM 3800 O O . GLU A 1 489 ? -15.258 -21.984 -3.229 1 78.75 489 GLU A O 1
ATOM 3805 N N . GLU A 1 490 ? -13.727 -22.703 -4.598 1 79.88 490 GLU A N 1
ATOM 3806 C CA . GLU A 1 490 ? -14.305 -22.047 -5.766 1 79.88 490 GLU A CA 1
ATOM 3807 C C . GLU A 1 490 ? -15.477 -22.844 -6.328 1 79.88 490 GLU A C 1
ATOM 3809 O O . GLU A 1 490 ? -16.531 -22.281 -6.617 1 79.88 490 GLU A O 1
ATOM 3814 N N . VAL A 1 491 ? -15.312 -24.125 -6.617 1 74.56 491 VAL A N 1
ATOM 3815 C CA . VAL A 1 491 ? -16.297 -24.922 -7.34 1 74.56 491 VAL A CA 1
ATOM 3816 C C . VAL A 1 491 ? -17.156 -25.703 -6.348 1 74.56 491 VAL A C 1
ATOM 3818 O O . VAL A 1 491 ? -18.312 -26.031 -6.637 1 74.56 491 VAL A O 1
ATOM 3821 N N . GLY A 1 492 ? -16.766 -25.625 -5.094 1 66.38 492 GLY A N 1
ATOM 3822 C CA . GLY A 1 492 ? -17.516 -26.391 -4.105 1 66.38 492 GLY A CA 1
ATOM 3823 C C . GLY A 1 492 ? -17.531 -27.875 -4.391 1 66.38 492 GLY A C 1
ATOM 3824 O O . GLY A 1 492 ? -16.516 -28.469 -4.738 1 66.38 492 GLY A O 1
ATOM 3825 N N . ASP A 1 493 ? -18.828 -28.375 -4.18 1 63.5 493 ASP A N 1
ATOM 3826 C CA . ASP A 1 493 ? -19.047 -29.797 -4.391 1 63.5 493 ASP A CA 1
ATOM 3827 C C . ASP A 1 493 ? -19.328 -30.094 -5.863 1 63.5 493 ASP A C 1
ATOM 3829 O O . ASP A 1 493 ? -20.359 -29.703 -6.398 1 63.5 493 ASP A O 1
ATOM 3833 N N . LEU A 1 494 ? -18.328 -30.531 -6.578 1 66 494 LEU A N 1
ATOM 3834 C CA . LEU A 1 494 ? -18.422 -30.891 -7.988 1 66 494 LEU A CA 1
ATOM 3835 C C . LEU A 1 494 ? -19.641 -31.766 -8.242 1 66 494 LEU A C 1
ATOM 3837 O O . LEU A 1 494 ? -20.219 -31.75 -9.336 1 66 494 LEU A O 1
ATOM 3841 N N . ALA A 1 495 ? -19.953 -32.375 -7.211 1 63.69 495 ALA A N 1
ATOM 3842 C CA . ALA A 1 495 ? -21.156 -33.219 -7.344 1 63.69 495 ALA A CA 1
ATOM 3843 C C . ALA A 1 495 ? -22.391 -32.344 -7.566 1 63.69 495 ALA A C 1
ATOM 3845 O O . ALA A 1 495 ? -23.281 -32.719 -8.344 1 63.69 495 ALA A O 1
ATOM 3846 N N . ALA A 1 496 ? -22.328 -31.25 -6.941 1 66.69 496 ALA A N 1
ATOM 3847 C CA . ALA A 1 496 ? -23.453 -30.328 -7.102 1 66.69 496 ALA A CA 1
ATOM 3848 C C . ALA A 1 496 ? -23.453 -29.719 -8.5 1 66.69 496 ALA A C 1
ATOM 3850 O O . ALA A 1 496 ? -24.531 -29.516 -9.094 1 66.69 496 ALA A O 1
ATOM 3851 N N . VAL A 1 497 ? -22.266 -29.5 -9.008 1 68.88 497 VAL A N 1
ATOM 3852 C CA . VAL A 1 497 ? -22.141 -28.938 -10.359 1 68.88 497 VAL A CA 1
ATOM 3853 C C . VAL A 1 497 ? -22.594 -29.969 -11.383 1 68.88 497 VAL A C 1
ATOM 3855 O O . VAL A 1 497 ? -23.297 -29.641 -12.344 1 68.88 497 VAL A O 1
ATOM 3858 N N . LYS A 1 498 ? -22.312 -31.203 -11.07 1 72.44 498 LYS A N 1
ATOM 3859 C CA . LYS A 1 498 ? -22.734 -32.281 -11.953 1 72.44 498 LYS A CA 1
ATOM 3860 C C . LYS A 1 498 ? -24.25 -32.438 -11.93 1 72.44 498 LYS A C 1
ATOM 3862 O O . LYS A 1 498 ? -24.875 -32.594 -12.977 1 72.44 498 LYS A O 1
ATOM 3867 N N . ALA A 1 499 ? -24.734 -32.375 -10.766 1 70.81 499 ALA A N 1
ATOM 3868 C CA . ALA A 1 499 ? -26.188 -32.531 -10.617 1 70.81 499 ALA A CA 1
ATOM 3869 C C . ALA A 1 499 ? -26.938 -31.375 -11.305 1 70.81 499 ALA A C 1
ATOM 3871 O O . ALA A 1 499 ? -27.984 -31.594 -11.914 1 70.81 499 ALA A O 1
ATOM 3872 N N . ALA A 1 500 ? -26.375 -30.25 -11.172 1 67.81 500 ALA A N 1
ATOM 3873 C CA . ALA A 1 500 ? -27 -29.078 -11.797 1 67.81 500 ALA A CA 1
ATOM 3874 C C . ALA A 1 500 ? -26.969 -29.188 -13.312 1 67.81 500 ALA A C 1
ATOM 3876 O O . ALA A 1 500 ? -27.859 -28.672 -14 1 67.81 500 ALA A O 1
ATOM 3877 N N . THR A 1 501 ? -26 -29.766 -13.828 1 72.44 501 THR A N 1
ATOM 3878 C CA . THR A 1 501 ? -25.828 -29.906 -15.266 1 72.44 501 THR A CA 1
ATOM 3879 C C . THR A 1 501 ? -26.859 -30.891 -15.828 1 72.44 501 THR A C 1
ATOM 3881 O O . THR A 1 501 ? -27.422 -30.656 -16.906 1 72.44 501 THR A O 1
ATOM 3884 N N . PHE A 1 502 ? -27.219 -32 -15.039 1 69.5 502 PHE A N 1
ATOM 3885 C CA . PHE A 1 502 ? -28.078 -33.031 -15.57 1 69.5 502 PHE A CA 1
ATOM 3886 C C . PHE A 1 502 ? -29.531 -32.812 -15.18 1 69.5 502 PHE A C 1
ATOM 3888 O O . PHE A 1 502 ? -30.438 -33.469 -15.695 1 69.5 502 PHE A O 1
ATOM 3895 N N . ARG A 1 503 ? -29.875 -31.969 -14.211 1 59.56 503 ARG A N 1
ATOM 3896 C CA . ARG A 1 503 ? -31.266 -31.688 -13.859 1 59.56 503 ARG A CA 1
ATOM 3897 C C . ARG A 1 503 ? -31.969 -30.922 -14.977 1 59.56 503 ARG A C 1
ATOM 3899 O O . ARG A 1 503 ? -33.156 -31.078 -15.188 1 59.56 503 ARG A O 1
ATOM 3906 N N . ASP A 1 504 ? -31.531 -29.859 -15.484 1 48.41 504 ASP A N 1
ATOM 3907 C CA . ASP A 1 504 ? -32.281 -29.141 -16.484 1 48.41 504 ASP A CA 1
ATOM 3908 C C . ASP A 1 504 ? -32.469 -29.969 -17.766 1 48.41 504 ASP A C 1
ATOM 3910 O O . ASP A 1 504 ? -32.875 -29.453 -18.797 1 48.41 504 ASP A O 1
ATOM 3914 N N . SER A 1 505 ? -32.156 -31.188 -17.766 1 40.75 505 SER A N 1
ATOM 3915 C CA . SER A 1 505 ? -32.688 -32.031 -18.844 1 40.75 505 SER A CA 1
ATOM 3916 C C . SER A 1 505 ? -34.062 -32.562 -18.484 1 40.75 505 SER A C 1
ATOM 3918 O O . SER A 1 505 ? -34.344 -32.875 -17.328 1 40.75 505 SER A O 1
ATOM 3920 N N . MET B 1 1 ? -42.219 -11.164 20.641 1 20.78 1 MET B N 1
ATOM 3921 C CA . MET B 1 1 ? -41.5 -9.938 20.938 1 20.78 1 MET B CA 1
ATOM 3922 C C . MET B 1 1 ? -40.188 -9.867 20.156 1 20.78 1 MET B C 1
ATOM 3924 O O . MET B 1 1 ? -39.344 -10.773 20.234 1 20.78 1 MET B O 1
ATOM 3928 N N . ALA B 1 2 ? -40.031 -9.141 18.984 1 26.73 2 ALA B N 1
ATOM 3929 C CA . ALA B 1 2 ? -38.875 -9.211 18.094 1 26.73 2 ALA B CA 1
ATOM 3930 C C . ALA B 1 2 ? -37.594 -8.938 18.844 1 26.73 2 ALA B C 1
ATOM 3932 O O . ALA B 1 2 ? -37.5 -7.957 19.594 1 26.73 2 ALA B O 1
ATOM 3933 N N . ASP B 1 3 ? -36.781 -9.703 19.391 1 32.47 3 ASP B N 1
ATOM 3934 C CA . ASP B 1 3 ? -35.625 -9.453 20.203 1 32.47 3 ASP B CA 1
ATOM 3935 C C . ASP B 1 3 ? -34.75 -8.352 19.594 1 32.47 3 ASP B C 1
ATOM 3937 O O . ASP B 1 3 ? -34.312 -8.453 18.453 1 32.47 3 ASP B O 1
ATOM 3941 N N . PRO B 1 4 ? -34.812 -7.051 19.859 1 37.62 4 PRO B N 1
ATOM 3942 C CA . PRO B 1 4 ? -34.562 -5.727 19.281 1 37.62 4 PRO B CA 1
ATOM 3943 C C . PRO B 1 4 ? -33.094 -5.523 18.875 1 37.62 4 PRO B C 1
ATOM 3945 O O . PRO B 1 4 ? -32.781 -4.531 18.234 1 37.62 4 PRO B O 1
ATOM 3948 N N . THR B 1 5 ? -32.219 -5.918 19.641 1 38.81 5 THR B N 1
ATOM 3949 C CA . THR B 1 5 ? -30.812 -5.543 19.625 1 38.81 5 THR B CA 1
ATOM 3950 C C . THR B 1 5 ? -30.172 -5.902 18.281 1 38.81 5 THR B C 1
ATOM 3952 O O . THR B 1 5 ? -29.031 -5.516 18.016 1 38.81 5 THR B O 1
ATOM 3955 N N . ASN B 1 6 ? -30.484 -6.949 17.672 1 44.81 6 ASN B N 1
ATOM 3956 C CA . ASN B 1 6 ? -29.938 -7.637 16.516 1 44.81 6 ASN B CA 1
ATOM 3957 C C . ASN B 1 6 ? -30.109 -6.82 15.234 1 44.81 6 ASN B C 1
ATOM 3959 O O . ASN B 1 6 ? -30 -7.352 14.125 1 44.81 6 ASN B O 1
ATOM 3963 N N . SER B 1 7 ? -30.828 -5.664 15.234 1 52.47 7 SER B N 1
ATOM 3964 C CA . SER B 1 7 ? -31.562 -5.012 14.156 1 52.47 7 SER B CA 1
ATOM 3965 C C . SER B 1 7 ? -30.609 -4.281 13.211 1 52.47 7 SER B C 1
ATOM 3967 O O . SER B 1 7 ? -30.656 -4.496 11.992 1 52.47 7 SER B O 1
ATOM 3969 N N . ARG B 1 8 ? -29.922 -3.195 13.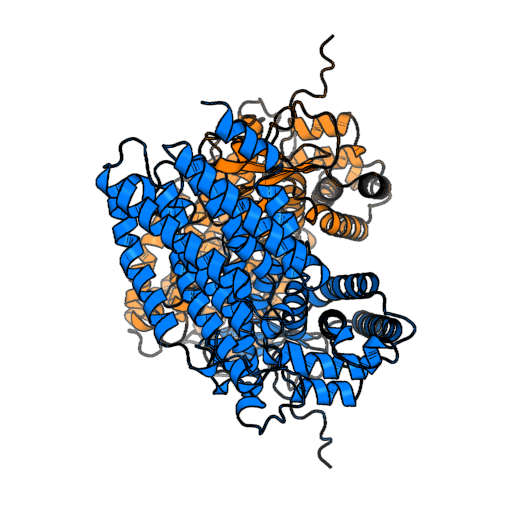805 1 55.28 8 ARG B N 1
ATOM 3970 C CA . ARG B 1 8 ? -29.281 -2.307 12.836 1 55.28 8 ARG B CA 1
ATOM 3971 C C . ARG B 1 8 ? -28.109 -2.998 12.141 1 55.28 8 ARG B C 1
ATOM 3973 O O . ARG B 1 8 ? -27.719 -2.605 11.047 1 55.28 8 ARG B O 1
ATOM 3980 N N . LEU B 1 9 ? -27.688 -4.031 12.797 1 61.06 9 LEU B N 1
ATOM 3981 C CA . LEU B 1 9 ? -26.5 -4.699 12.273 1 61.06 9 LEU B CA 1
ATOM 3982 C C . LEU B 1 9 ? -26.875 -5.824 11.32 1 61.06 9 LEU B C 1
ATOM 3984 O O . LEU B 1 9 ? -26.016 -6.398 10.656 1 61.06 9 LEU B O 1
ATOM 3988 N N . ASP B 1 10 ? -28.141 -5.984 11.219 1 65.56 10 ASP B N 1
ATOM 3989 C CA . ASP B 1 10 ? -28.578 -7.043 10.312 1 65.56 10 ASP B CA 1
ATOM 3990 C C . ASP B 1 10 ? -28.312 -6.664 8.859 1 65.56 10 ASP B C 1
ATOM 3992 O O . ASP B 1 10 ? -28.656 -5.562 8.43 1 65.56 10 ASP B O 1
ATOM 3996 N N . GLY B 1 11 ? -27.594 -7.434 8.211 1 67.69 11 GLY B N 1
ATOM 3997 C CA . GLY B 1 11 ? -27.344 -7.223 6.793 1 67.69 11 GLY B CA 1
ATOM 3998 C C . GLY B 1 11 ? -26.078 -6.453 6.512 1 67.69 11 GLY B C 1
ATOM 3999 O O . GLY B 1 11 ? -25.781 -6.117 5.363 1 67.69 11 GLY B O 1
ATOM 4000 N N . THR B 1 12 ? -25.328 -6.184 7.57 1 74.62 12 THR B N 1
ATOM 4001 C CA . THR B 1 12 ? -24.109 -5.395 7.379 1 74.62 12 THR B CA 1
ATOM 4002 C C . THR B 1 12 ? -23 -6.242 6.762 1 74.62 12 THR B C 1
ATOM 4004 O O . THR B 1 12 ? -23.078 -7.473 6.77 1 74.62 12 THR B O 1
ATOM 4007 N N . LEU B 1 13 ? -22.25 -5.496 6.008 1 74.69 13 LEU B N 1
ATOM 4008 C CA . LEU B 1 13 ? -21.094 -6.109 5.367 1 74.69 13 LEU B CA 1
ATOM 4009 C C . LEU B 1 13 ? -19.812 -5.785 6.129 1 74.69 13 LEU B C 1
ATOM 4011 O O . LEU B 1 13 ? -19.312 -4.66 6.055 1 74.69 13 LEU B O 1
ATOM 4015 N N . GLY B 1 14 ? -19.453 -6.586 7.148 1 64.81 14 GLY B N 1
ATOM 4016 C CA . GLY B 1 14 ? -18.156 -6.348 7.781 1 64.81 14 GLY B CA 1
ATOM 4017 C C . GLY B 1 14 ? -18.281 -5.863 9.211 1 64.81 14 GLY B C 1
ATOM 4018 O O . GLY B 1 14 ? -17.297 -5.449 9.82 1 64.81 14 GLY B O 1
ATOM 4019 N N . LEU B 1 15 ? -19.453 -5.801 9.703 1 70.5 15 LEU B N 1
ATOM 4020 C CA . LEU B 1 15 ? -19.594 -5.27 11.055 1 70.5 15 LEU B CA 1
ATOM 4021 C C . LEU B 1 15 ? -20.062 -6.359 12.023 1 70.5 15 LEU B C 1
ATOM 4023 O O . LEU B 1 15 ? -20.141 -6.129 13.234 1 70.5 15 LEU B O 1
ATOM 4027 N N . GLU B 1 16 ? -20.219 -7.465 11.43 1 74.25 16 GLU B N 1
ATOM 4028 C CA . GLU B 1 16 ? -20.578 -8.578 12.297 1 74.25 16 GLU B CA 1
ATOM 4029 C C . GLU B 1 16 ? -19.375 -9.055 13.102 1 74.25 16 GLU B C 1
ATOM 4031 O O . GLU B 1 16 ? -18.25 -9.094 12.578 1 74.25 16 GLU B O 1
ATOM 4036 N N . LEU B 1 17 ? -19.625 -9.375 14.227 1 73.69 17 LEU B N 1
ATOM 4037 C CA . LEU B 1 17 ? -18.547 -9.68 15.164 1 73.69 17 LEU B CA 1
ATOM 4038 C C . LEU B 1 17 ? -17.859 -10.984 14.797 1 73.69 17 LEU B C 1
ATOM 4040 O O . LEU B 1 17 ? -16.641 -11.109 14.945 1 73.69 17 LEU B O 1
ATOM 4044 N N . HIS B 1 18 ? -18.578 -11.914 14.234 1 80.25 18 HIS B N 1
ATOM 4045 C CA . HIS B 1 18 ? -17.984 -13.234 14.078 1 80.25 18 HIS B CA 1
ATOM 4046 C C . HIS B 1 18 ? -17.797 -13.594 12.609 1 80.25 18 HIS B C 1
ATOM 4048 O O . HIS B 1 18 ? -17.531 -14.75 12.273 1 80.25 18 HIS B O 1
ATOM 4054 N N . LEU B 1 19 ? -18.016 -12.617 11.766 1 83.62 19 LEU B N 1
ATOM 4055 C CA . LEU B 1 19 ? -17.828 -12.82 10.336 1 83.62 19 LEU B CA 1
ATOM 4056 C C . LEU B 1 19 ? -17 -11.695 9.727 1 83.62 19 LEU B C 1
ATOM 4058 O O . LEU B 1 19 ? -17.031 -10.562 10.211 1 83.62 19 LEU B O 1
ATOM 4062 N N . HIS B 1 20 ? -16.219 -12.023 8.812 1 87.88 20 HIS B N 1
ATOM 4063 C CA . HIS B 1 20 ? -15.586 -10.984 8.008 1 87.88 20 HIS B CA 1
ATOM 4064 C C . HIS B 1 20 ? -15.711 -11.281 6.52 1 87.88 20 HIS B C 1
ATOM 4066 O O . HIS B 1 20 ? -15.797 -12.445 6.117 1 87.88 20 HIS B O 1
ATOM 4072 N N . SER B 1 21 ? -15.852 -10.312 5.758 1 90.31 21 SER B N 1
ATOM 4073 C CA . SER B 1 21 ? -16.062 -10.438 4.32 1 90.31 21 SER B CA 1
ATOM 4074 C C . SER B 1 21 ? -14.914 -9.812 3.537 1 90.31 21 SER B C 1
ATOM 4076 O O . SER B 1 21 ? -14.375 -8.773 3.932 1 90.31 21 SER B O 1
ATOM 4078 N N . GLU B 1 22 ? -14.508 -10.516 2.502 1 91.5 22 GLU B N 1
ATOM 4079 C CA . GLU B 1 22 ? -13.445 -10.031 1.625 1 91.5 22 GLU B CA 1
ATOM 4080 C C . GLU B 1 22 ? -13.961 -9.812 0.206 1 91.5 22 GLU B C 1
ATOM 4082 O O . GLU B 1 22 ? -14.656 -10.664 -0.352 1 91.5 22 GLU B O 1
ATOM 4087 N N . TYR B 1 23 ? -13.648 -8.656 -0.352 1 93.06 23 TYR B N 1
ATOM 4088 C CA . TYR B 1 23 ? -14.078 -8.281 -1.694 1 93.06 23 TYR B CA 1
ATOM 4089 C C . TYR B 1 23 ? -13.406 -9.156 -2.746 1 93.06 23 TYR B C 1
ATOM 4091 O O . TYR B 1 23 ? -12.219 -9.453 -2.648 1 93.06 23 TYR B O 1
ATOM 4099 N N . ILE B 1 24 ? -14.148 -9.586 -3.717 1 92.12 24 ILE B N 1
ATOM 4100 C CA . ILE B 1 24 ? -13.625 -10.359 -4.836 1 92.12 24 ILE B CA 1
ATOM 4101 C C . ILE B 1 24 ? -13.359 -9.438 -6.023 1 92.12 24 ILE B C 1
ATOM 4103 O O . ILE B 1 24 ? -14.289 -9.07 -6.75 1 92.12 24 ILE B O 1
ATOM 4107 N N . GLY B 1 25 ? -12.18 -9.125 -6.262 1 93.12 25 GLY B N 1
ATOM 4108 C CA . GLY B 1 25 ? -11.812 -8.258 -7.371 1 93.12 25 GLY B CA 1
ATOM 4109 C C . GLY B 1 25 ? -11.93 -8.938 -8.727 1 93.12 25 GLY B C 1
ATOM 4110 O O . GLY B 1 25 ? -11.945 -10.172 -8.805 1 93.12 25 GLY B O 1
ATOM 4111 N N . PRO B 1 26 ? -12 -8.133 -9.703 1 92.62 26 PRO B N 1
ATOM 4112 C CA . PRO B 1 26 ? -12.188 -8.688 -11.047 1 92.62 26 PRO B CA 1
ATOM 4113 C C . PRO B 1 26 ? -11.008 -9.547 -11.5 1 92.62 26 PRO B C 1
ATOM 4115 O O . PRO B 1 26 ? -11.172 -10.43 -12.344 1 92.62 26 PRO B O 1
ATOM 4118 N N . ALA B 1 27 ? -9.891 -9.297 -10.992 1 94.38 27 ALA B N 1
ATOM 4119 C CA . ALA B 1 27 ? -8.711 -10.047 -11.43 1 94.38 27 ALA B CA 1
ATOM 4120 C C . ALA B 1 27 ? -8.492 -11.273 -10.547 1 94.38 27 ALA B C 1
ATOM 4122 O O . ALA B 1 27 ? -7.602 -12.086 -10.812 1 94.38 27 ALA B O 1
ATOM 4123 N N . SER B 1 28 ? -9.289 -11.453 -9.516 1 94.19 28 SER B N 1
ATOM 4124 C CA . SER B 1 28 ? -9.164 -12.586 -8.602 1 94.19 28 SER B CA 1
ATOM 4125 C C . SER B 1 28 ? -9.398 -13.906 -9.32 1 94.19 28 SER B C 1
ATOM 4127 O O . SER B 1 28 ? -10.117 -13.961 -10.32 1 94.19 28 SER B O 1
ATOM 4129 N N . TYR B 1 29 ? -8.805 -14.938 -8.789 1 92.81 29 TYR B N 1
ATOM 4130 C CA . TYR B 1 29 ? -9.078 -16.25 -9.383 1 92.81 29 TYR B CA 1
ATOM 4131 C C . TYR B 1 29 ? -10.516 -16.672 -9.117 1 92.81 29 TYR B C 1
ATOM 4133 O O . TYR B 1 29 ? -11.055 -17.531 -9.828 1 92.81 29 TYR B O 1
ATOM 4141 N N . HIS B 1 30 ? -11.172 -16.047 -8.148 1 89.62 30 HIS B N 1
ATOM 4142 C CA . HIS B 1 30 ? -12.578 -16.328 -7.891 1 89.62 30 HIS B CA 1
ATOM 4143 C C . HIS B 1 30 ? -13.445 -15.898 -9.07 1 89.62 30 HIS B C 1
ATOM 4145 O O . HIS B 1 30 ? -13.195 -14.859 -9.688 1 89.62 30 HIS B O 1
ATOM 4151 N N . GLU B 1 31 ? -14.398 -16.688 -9.266 1 87.25 31 GLU B N 1
ATOM 4152 C CA . GLU B 1 31 ? -15.344 -16.359 -10.328 1 87.25 31 GLU B CA 1
ATOM 4153 C C . GLU B 1 31 ? -16.75 -16.156 -9.766 1 87.25 31 GLU B C 1
ATOM 4155 O O . GLU B 1 31 ? -17.406 -17.109 -9.352 1 87.25 31 GLU B O 1
ATOM 4160 N N . PRO B 1 32 ? -17.188 -14.961 -9.859 1 80.31 32 PRO B N 1
ATOM 4161 C CA . PRO B 1 32 ? -18.484 -14.656 -9.258 1 80.31 32 PRO B CA 1
ATOM 4162 C C . PRO B 1 32 ? -19.625 -15.508 -9.828 1 80.31 32 PRO B C 1
ATOM 4164 O O . PRO B 1 32 ? -20.578 -15.812 -9.117 1 80.31 32 PRO B O 1
ATOM 4167 N N . GLU B 1 33 ? -19.547 -15.883 -11.016 1 78.62 33 GLU B N 1
ATOM 4168 C CA . GLU B 1 33 ? -20.594 -16.688 -11.633 1 78.62 33 GLU B CA 1
ATOM 4169 C C . GLU B 1 33 ? -20.703 -18.062 -10.961 1 78.62 33 GLU B C 1
ATOM 4171 O O . GLU B 1 33 ? -21.766 -18.672 -10.969 1 78.62 33 GLU B O 1
ATOM 4176 N N . LEU B 1 34 ? -19.625 -18.469 -10.492 1 79.5 34 LEU B N 1
ATOM 4177 C CA . LEU B 1 34 ? -19.609 -19.781 -9.836 1 79.5 34 LEU B CA 1
ATOM 4178 C C . LEU B 1 34 ? -20.062 -19.656 -8.391 1 79.5 34 LEU B C 1
ATOM 4180 O O . LEU B 1 34 ? -20.594 -20.625 -7.82 1 79.5 34 LEU B O 1
ATOM 4184 N N . LEU B 1 35 ? -19.844 -18.531 -7.883 1 72 35 LEU B N 1
ATOM 4185 C CA . LEU B 1 35 ? -20.188 -18.312 -6.48 1 72 35 LEU B CA 1
ATOM 4186 C C . LEU B 1 35 ? -21.688 -18.281 -6.273 1 72 35 LEU B C 1
ATOM 4188 O O . LEU B 1 35 ? -22.188 -18.672 -5.207 1 72 35 LEU B O 1
ATOM 4192 N N . ASP B 1 36 ? -22.375 -17.969 -7.344 1 65.81 36 ASP B N 1
ATOM 4193 C CA . ASP B 1 36 ? -23.828 -17.891 -7.262 1 65.81 36 ASP B CA 1
ATOM 4194 C C . ASP B 1 36 ? -24.469 -19.281 -7.254 1 65.81 36 ASP B C 1
ATOM 4196 O O . ASP B 1 36 ? -25.625 -19.438 -6.875 1 65.81 36 ASP B O 1
ATOM 4200 N N . LEU B 1 37 ? -23.641 -20.203 -7.617 1 63.78 37 LEU B N 1
ATOM 4201 C CA . LEU B 1 37 ? -24.156 -21.562 -7.66 1 63.78 37 LEU B CA 1
ATOM 4202 C C . LEU B 1 37 ? -24.062 -22.219 -6.285 1 63.78 37 LEU B C 1
ATOM 4204 O O . LEU B 1 37 ? -24.656 -23.266 -6.055 1 63.78 37 LEU B O 1
ATOM 4208 N N . ARG B 1 38 ? -23.359 -21.594 -5.445 1 62.31 38 ARG B N 1
ATOM 4209 C CA . ARG B 1 38 ? -23.203 -22.125 -4.094 1 62.31 38 ARG B CA 1
ATOM 4210 C C . ARG B 1 38 ? -24.391 -21.734 -3.221 1 62.31 38 ARG B C 1
ATOM 4212 O O . ARG B 1 38 ? -24.984 -20.656 -3.396 1 62.31 38 ARG B O 1
ATOM 4219 N N . PRO B 1 39 ? -25.031 -22.812 -2.545 1 53.12 39 PRO B N 1
ATOM 4220 C CA . PRO B 1 39 ? -26.109 -22.422 -1.632 1 53.12 39 PRO B CA 1
ATOM 4221 C C . PRO B 1 39 ? -25.688 -21.328 -0.657 1 53.12 39 PRO B C 1
ATOM 4223 O O . PRO B 1 39 ? -24.547 -21.297 -0.197 1 53.12 39 PRO B O 1
ATOM 4226 N N . SER B 1 40 ? -26.312 -20.141 -0.802 1 47.88 40 SER B N 1
ATOM 4227 C CA . SER B 1 40 ? -26.125 -19.047 0.132 1 47.88 40 SER B CA 1
ATOM 4228 C C . SER B 1 40 ? -26.031 -19.547 1.57 1 47.88 40 SER B C 1
ATOM 4230 O O . SER B 1 40 ? -26.562 -20.609 1.894 1 47.88 40 SER B O 1
ATOM 4232 N N . ALA B 1 41 ? -25.25 -19.031 2.42 1 44.06 41 ALA B N 1
ATOM 4233 C CA . ALA B 1 41 ? -25.094 -19.297 3.85 1 44.06 41 ALA B CA 1
ATOM 4234 C C . ALA B 1 41 ? -26.422 -19.719 4.469 1 44.06 41 ALA B C 1
ATOM 4236 O O . ALA B 1 41 ? -26.484 -20.047 5.656 1 44.06 41 ALA B O 1
ATOM 4237 N N . VAL B 1 42 ? -27.672 -19.219 4.059 1 40.59 42 VAL B N 1
ATOM 4238 C CA . VAL B 1 42 ? -28.781 -19.453 4.977 1 40.59 42 VAL B CA 1
ATOM 4239 C C . VAL B 1 42 ? -28.859 -20.922 5.34 1 40.59 42 VAL B C 1
ATOM 4241 O O . VAL B 1 42 ? -29.219 -21.281 6.469 1 40.59 42 VAL B O 1
ATOM 4244 N N . SER B 1 43 ? -29.016 -21.828 4.41 1 37.38 43 SER B N 1
ATOM 4245 C CA . SER B 1 43 ? -29.578 -23.125 4.75 1 37.38 43 SER B CA 1
ATOM 4246 C C . SER B 1 43 ? -28.516 -24.016 5.398 1 37.38 43 SER B C 1
ATOM 4248 O O . SER B 1 43 ? -28.828 -25.109 5.875 1 37.38 43 SER B O 1
ATOM 4250 N N . LEU B 1 44 ? -27.312 -24.062 4.898 1 38.75 44 LEU B N 1
ATOM 4251 C CA . LEU B 1 44 ? -26.594 -25.234 5.379 1 38.75 44 LEU B CA 1
ATOM 4252 C C . LEU B 1 44 ? -26.172 -25.047 6.832 1 38.75 44 LEU B C 1
ATOM 4254 O O . LEU B 1 44 ? -25.562 -24.031 7.184 1 38.75 44 LEU B O 1
ATOM 4258 N N . SER B 1 45 ? -26.812 -25.656 7.738 1 36.94 45 SER B N 1
ATOM 4259 C CA . SER B 1 45 ? -26.578 -25.844 9.164 1 36.94 45 SER B CA 1
ATOM 4260 C C . SER B 1 45 ? -25.109 -25.688 9.516 1 36.94 45 SER B C 1
ATOM 4262 O O . SER B 1 45 ? -24.75 -25.547 10.688 1 36.94 45 SER B O 1
ATOM 4264 N N . GLY B 1 46 ? -24.156 -26.672 9.016 1 39.75 46 GLY B N 1
ATOM 4265 C CA . GLY B 1 46 ? -22.844 -26.906 9.594 1 39.75 46 GLY B CA 1
ATOM 4266 C C . GLY B 1 46 ? -21.891 -25.75 9.367 1 39.75 46 GLY B C 1
ATOM 4267 O O . GLY B 1 46 ? -22.031 -25 8.398 1 39.75 46 GLY B O 1
ATOM 4268 N N . HIS B 1 47 ? -21.062 -25.141 10.414 1 43.72 47 HIS B N 1
ATOM 4269 C CA . HIS B 1 47 ? -20.219 -24.062 10.883 1 43.72 47 HIS B CA 1
ATOM 4270 C C . HIS B 1 47 ? -19.281 -23.578 9.773 1 43.72 47 HIS B C 1
ATOM 4272 O O . HIS B 1 47 ? -18.844 -22.422 9.773 1 43.72 47 HIS B O 1
ATOM 4278 N N . GLU B 1 48 ? -18.062 -24.438 9.25 1 53.66 48 GLU B N 1
ATOM 4279 C CA . GLU B 1 48 ? -16.656 -24.172 8.992 1 53.66 48 GLU B CA 1
ATOM 4280 C C . GLU B 1 48 ? -16.438 -23.625 7.586 1 53.66 48 GLU B C 1
ATOM 4282 O O . GLU B 1 48 ? -15.312 -23.609 7.086 1 53.66 48 GLU B O 1
ATOM 4287 N N . ARG B 1 49 ? -17.578 -23.156 6.742 1 67.06 49 ARG B N 1
ATOM 4288 C CA . ARG B 1 49 ? -17.156 -22.906 5.367 1 67.06 49 ARG B CA 1
ATOM 4289 C C . ARG B 1 49 ? -17.469 -21.469 4.953 1 67.06 49 ARG B C 1
ATOM 4291 O O . ARG B 1 49 ? -18.391 -20.844 5.465 1 67.06 49 ARG B O 1
ATOM 4298 N N . CYS B 1 50 ? -16.672 -20.828 4.254 1 78.38 50 CYS B N 1
ATOM 4299 C CA . CYS B 1 50 ? -16.797 -19.516 3.623 1 78.38 50 CYS B CA 1
ATOM 4300 C C . CYS B 1 50 ? -17.922 -19.516 2.598 1 78.38 50 CYS B C 1
ATOM 4302 O O . CYS B 1 50 ? -18.266 -20.562 2.033 1 78.38 50 CYS B O 1
ATOM 4304 N N . TYR B 1 51 ? -18.781 -18.453 2.512 1 80.69 51 TYR B N 1
ATOM 4305 C CA . TYR B 1 51 ? -19.844 -18.359 1.515 1 80.69 51 TYR B CA 1
ATOM 4306 C C . TYR B 1 51 ? -19.797 -17.031 0.791 1 80.69 51 TYR B C 1
ATOM 4308 O O . TYR B 1 51 ? -19.422 -16 1.377 1 80.69 51 TYR B O 1
ATOM 4316 N N . PRO B 1 52 ? -20.203 -17.094 -0.439 1 83 52 PRO B N 1
ATOM 4317 C CA . PRO B 1 52 ? -20.234 -15.859 -1.226 1 83 52 PRO B CA 1
ATOM 4318 C C . PRO B 1 52 ? -21.469 -15.008 -0.944 1 83 52 PRO B C 1
ATOM 4320 O O . PRO B 1 52 ? -22.547 -15.547 -0.655 1 83 52 PRO B O 1
ATOM 4323 N N . ARG B 1 53 ? -21.312 -13.727 -0.916 1 83.88 53 ARG B N 1
ATOM 4324 C CA . ARG B 1 53 ? -22.391 -12.766 -0.768 1 83.88 53 ARG B CA 1
ATOM 4325 C C . ARG B 1 53 ? -22.359 -11.719 -1.872 1 83.88 53 ARG B C 1
ATOM 4327 O O . ARG B 1 53 ? -21.406 -10.945 -1.963 1 83.88 53 ARG B O 1
ATOM 4334 N N . ARG B 1 54 ? -23.359 -11.789 -2.627 1 87.81 54 ARG B N 1
ATOM 4335 C CA . ARG B 1 54 ? -23.469 -10.781 -3.678 1 87.81 54 ARG B CA 1
ATOM 4336 C C . ARG B 1 54 ? -24.188 -9.539 -3.166 1 87.81 54 ARG B C 1
ATOM 4338 O O . ARG B 1 54 ? -25.25 -9.633 -2.559 1 87.81 54 ARG B O 1
ATOM 4345 N N . VAL B 1 55 ? -23.594 -8.398 -3.395 1 90.88 55 VAL B N 1
ATOM 4346 C CA . VAL B 1 55 ? -24.203 -7.168 -2.893 1 90.88 55 VAL B CA 1
ATOM 4347 C C . VAL B 1 55 ? -24.844 -6.395 -4.047 1 90.88 55 VAL B C 1
ATOM 4349 O O . VAL B 1 55 ? -25.672 -5.516 -3.824 1 90.88 55 VAL B O 1
ATOM 4352 N N . ASN B 1 56 ? -24.406 -6.574 -5.16 1 88.38 56 ASN B N 1
ATOM 4353 C CA . ASN B 1 56 ? -25.047 -6.082 -6.379 1 88.38 56 ASN B CA 1
ATOM 4354 C C . ASN B 1 56 ? -24.625 -6.906 -7.594 1 88.38 56 ASN B C 1
ATOM 4356 O O . ASN B 1 56 ? -24.047 -7.984 -7.453 1 88.38 56 ASN B O 1
ATOM 4360 N N . GLN B 1 57 ? -24.953 -6.496 -8.773 1 79 57 GLN B N 1
ATOM 4361 C CA . GLN B 1 57 ? -24.719 -7.277 -9.984 1 79 57 GLN B CA 1
ATOM 4362 C C . GLN B 1 57 ? -23.219 -7.406 -10.266 1 79 57 GLN B C 1
ATOM 4364 O O . GLN B 1 57 ? -22.766 -8.414 -10.812 1 79 57 GLN B O 1
ATOM 4369 N N . SER B 1 58 ? -22.406 -6.465 -9.812 1 81.62 58 SER B N 1
ATOM 4370 C CA . SER B 1 58 ? -21 -6.426 -10.227 1 81.62 58 SER B CA 1
ATOM 4371 C C . SER B 1 58 ? -20.062 -6.684 -9.047 1 81.62 58 SER B C 1
ATOM 4373 O O . SER B 1 58 ? -18.859 -6.836 -9.234 1 81.62 58 SER B O 1
ATOM 4375 N N . ALA B 1 59 ? -20.688 -6.703 -7.863 1 88.69 59 ALA B N 1
ATOM 4376 C CA . ALA B 1 59 ? -19.812 -6.812 -6.699 1 88.69 59 ALA B CA 1
ATOM 4377 C C . ALA B 1 59 ? -20.203 -7.996 -5.82 1 88.69 59 ALA B C 1
ATOM 4379 O O . ALA B 1 59 ? -21.391 -8.203 -5.547 1 88.69 59 ALA B O 1
ATOM 4380 N N . ALA B 1 60 ? -19.219 -8.789 -5.477 1 90 60 ALA B N 1
ATOM 4381 C CA . ALA B 1 60 ? -19.422 -9.945 -4.613 1 90 60 ALA B CA 1
ATOM 4382 C C . ALA B 1 60 ? -18.312 -10.047 -3.566 1 90 60 ALA B C 1
ATOM 4384 O O . ALA B 1 60 ? -17.219 -9.539 -3.768 1 90 60 ALA B O 1
ATOM 4385 N N . PHE B 1 61 ? -18.672 -10.625 -2.459 1 90.62 61 PHE B N 1
ATOM 4386 C CA . PHE B 1 61 ? -17.75 -10.82 -1.347 1 90.62 61 PHE B CA 1
ATOM 4387 C C . PHE B 1 61 ? -17.719 -12.281 -0.92 1 90.62 61 PHE B C 1
ATOM 4389 O O . PHE B 1 61 ? -18.688 -13.023 -1.143 1 90.62 61 PHE B O 1
ATOM 4396 N N . MET B 1 62 ? -16.578 -12.656 -0.45 1 87.62 62 MET B N 1
ATOM 4397 C CA . MET B 1 62 ? -16.484 -13.938 0.241 1 87.62 62 MET B CA 1
ATOM 4398 C C . MET B 1 62 ? -16.531 -13.75 1.753 1 87.62 62 MET B C 1
ATOM 4400 O O . MET B 1 62 ? -15.758 -12.969 2.307 1 87.62 62 MET B O 1
ATOM 4404 N N . THR B 1 63 ? -17.453 -14.312 2.385 1 87.25 63 THR B N 1
ATOM 4405 C CA . THR B 1 63 ? -17.625 -14.164 3.826 1 87.25 63 THR B CA 1
ATOM 4406 C C . THR B 1 63 ? -17.062 -15.375 4.566 1 87.25 63 THR B C 1
ATOM 4408 O O . THR B 1 63 ? -17.328 -16.516 4.188 1 87.25 63 THR B O 1
ATOM 4411 N N . TYR B 1 64 ? -16.25 -15.133 5.547 1 83.94 64 TYR B N 1
ATOM 4412 C CA . TYR B 1 64 ? -15.609 -16.156 6.352 1 83.94 64 TYR B CA 1
ATOM 4413 C C . TYR B 1 64 ? -16.031 -16.062 7.812 1 83.94 64 TYR B C 1
ATOM 4415 O O . TYR B 1 64 ? -16.188 -14.961 8.344 1 83.94 64 TYR B O 1
ATOM 4423 N N . PRO B 1 65 ? -16.266 -17.203 8.383 1 82.81 65 PRO B N 1
ATOM 4424 C CA . PRO B 1 65 ? -16.438 -17.172 9.836 1 82.81 65 PRO B CA 1
ATOM 4425 C C . PRO B 1 65 ? -15.133 -16.938 10.586 1 82.81 65 PRO B C 1
ATOM 4427 O O . PRO B 1 65 ? -14.078 -17.438 10.164 1 82.81 65 PRO B O 1
ATOM 4430 N N . ASP B 1 66 ? -15.117 -16.062 11.469 1 76.69 66 ASP B N 1
ATOM 4431 C CA . ASP B 1 66 ? -13.914 -15.82 12.258 1 76.69 66 ASP B CA 1
ATOM 4432 C C . ASP B 1 66 ? -13.547 -17.047 13.094 1 76.69 66 ASP B C 1
ATOM 4434 O O . ASP B 1 66 ? -14.43 -17.75 13.594 1 76.69 66 ASP B O 1
ATOM 4438 N N . LYS B 1 67 ? -12.305 -17.562 12.742 1 64.44 67 LYS B N 1
ATOM 4439 C CA . LYS B 1 67 ? -11.875 -18.797 13.398 1 64.44 67 LYS B CA 1
ATOM 4440 C C . LYS B 1 67 ? -12.18 -18.75 14.891 1 64.44 67 LYS B C 1
ATOM 4442 O O . LYS B 1 67 ? -12.281 -17.672 15.484 1 64.44 67 LYS B O 1
ATOM 4447 N N . ASP B 1 68 ? -12.359 -19.828 15.672 1 61.22 68 ASP B N 1
ATOM 4448 C CA . ASP B 1 68 ? -13.117 -20.359 16.797 1 61.22 68 ASP B CA 1
ATOM 4449 C C . ASP B 1 68 ? -12.812 -19.578 18.078 1 61.22 68 ASP B C 1
ATOM 4451 O O . ASP B 1 68 ? -12.047 -18.609 18.062 1 61.22 68 ASP B O 1
ATOM 4455 N N . SER B 1 69 ? -12.641 -20.188 19.172 1 59.09 69 SER B N 1
ATOM 4456 C CA . SER B 1 69 ? -12.797 -19.938 20.594 1 59.09 69 SER B CA 1
ATOM 4457 C C . SER B 1 69 ? -11.602 -19.141 21.156 1 59.09 69 SER B C 1
ATOM 4459 O O . SER B 1 69 ? -11.78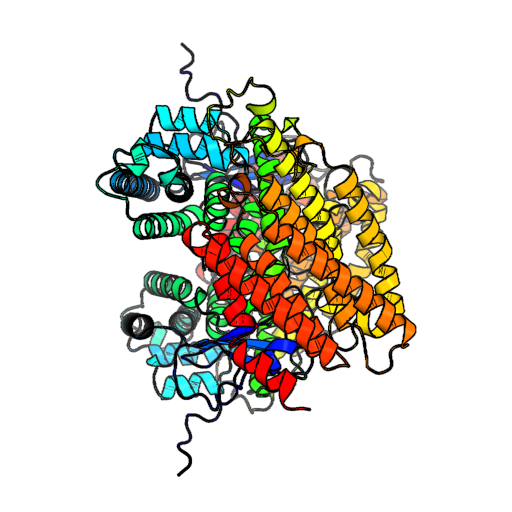1 -18.203 21.922 1 59.09 69 SER B O 1
ATOM 4461 N N . ALA B 1 70 ? -10.445 -19.297 20.422 1 60.31 70 ALA B N 1
ATOM 4462 C CA . ALA B 1 70 ? -9.242 -18.672 20.984 1 60.31 70 ALA B CA 1
ATOM 4463 C C . ALA B 1 70 ? -9.156 -17.203 20.594 1 60.31 70 ALA B C 1
ATOM 4465 O O . ALA B 1 70 ? -8.758 -16.359 21.406 1 60.31 70 ALA B O 1
ATOM 4466 N N . SER B 1 71 ? -9.641 -16.922 19.422 1 76.38 71 SER B N 1
ATOM 4467 C CA . SER B 1 71 ? -9.617 -15.539 18.969 1 76.38 71 SER B CA 1
ATOM 4468 C C . SER B 1 71 ? -10.625 -14.695 19.734 1 76.38 71 SER B C 1
ATOM 4470 O O . SER B 1 71 ? -10.336 -13.547 20.094 1 76.38 71 SER B O 1
ATOM 4472 N N . GLU B 1 72 ? -11.68 -15.383 20.047 1 82.75 72 GLU B N 1
ATOM 4473 C CA . GLU B 1 72 ? -12.703 -14.664 20.797 1 82.75 72 GLU B CA 1
ATOM 4474 C C . GLU B 1 72 ? -12.258 -14.422 22.234 1 82.75 72 GLU B C 1
ATOM 4476 O O . GLU B 1 72 ? -12.477 -13.344 22.797 1 82.75 72 GLU B O 1
ATOM 4481 N N . MET B 1 73 ? -11.617 -15.398 22.812 1 86.94 73 MET B N 1
ATOM 4482 C CA . MET B 1 73 ? -11.109 -15.258 24.172 1 86.94 73 MET B CA 1
ATOM 4483 C C . MET B 1 73 ? -10.039 -14.172 24.234 1 86.94 73 MET B C 1
ATOM 4485 O O . MET B 1 73 ? -10.016 -13.375 25.188 1 86.94 73 MET B O 1
ATOM 4489 N N . GLN B 1 74 ? -9.234 -14.211 23.25 1 88.19 74 GLN B N 1
ATOM 4490 C CA . GLN B 1 74 ? -8.188 -13.195 23.219 1 88.19 74 GLN B CA 1
ATOM 4491 C C . GLN B 1 74 ? -8.781 -11.797 23.031 1 88.19 74 GLN B C 1
ATOM 4493 O O . GLN B 1 74 ? -8.312 -10.828 23.625 1 88.19 74 GLN B O 1
ATOM 4498 N N . ARG B 1 75 ? -9.75 -11.703 22.188 1 90.38 75 ARG B N 1
ATOM 4499 C CA . ARG B 1 75 ? -10.414 -10.43 21.953 1 90.38 75 ARG B CA 1
ATOM 4500 C C . ARG B 1 75 ? -10.992 -9.859 23.25 1 90.38 75 ARG B C 1
ATOM 4502 O O . ARG B 1 75 ? -10.773 -8.695 23.578 1 90.38 75 ARG B O 1
ATOM 4509 N N . ILE B 1 76 ? -11.68 -10.727 24 1 93.12 76 ILE B N 1
ATOM 4510 C CA . ILE B 1 76 ? -12.305 -10.305 25.25 1 93.12 76 ILE B CA 1
ATOM 4511 C C . ILE B 1 76 ? -11.234 -9.93 26.266 1 93.12 76 ILE B C 1
ATOM 4513 O O . ILE B 1 76 ? -11.367 -8.938 26.984 1 93.12 76 ILE B O 1
ATOM 4517 N N . ALA B 1 77 ? -10.195 -10.68 26.281 1 95.12 77 ALA B N 1
ATOM 4518 C CA . ALA B 1 77 ? -9.094 -10.383 27.188 1 95.12 77 ALA B CA 1
ATOM 4519 C C . ALA B 1 77 ? -8.461 -9.031 26.875 1 95.12 77 ALA B C 1
ATOM 4521 O O . ALA B 1 77 ? -8.125 -8.273 27.781 1 95.12 77 ALA B O 1
ATOM 4522 N N . ASP B 1 78 ? -8.266 -8.773 25.625 1 95.19 78 ASP B N 1
ATOM 4523 C CA . ASP B 1 78 ? -7.711 -7.488 25.203 1 95.19 78 ASP B CA 1
ATOM 4524 C C . ASP B 1 78 ? -8.633 -6.336 25.609 1 95.19 78 ASP B C 1
ATOM 4526 O O . ASP B 1 78 ? -8.164 -5.301 26.094 1 95.19 78 ASP B O 1
ATOM 4530 N N . LEU B 1 79 ? -9.906 -6.535 25.453 1 96.25 79 LEU B N 1
ATOM 4531 C CA . LEU B 1 79 ? -10.875 -5.504 25.797 1 96.25 79 LEU B CA 1
ATOM 4532 C C . LEU B 1 79 ? -10.883 -5.234 27.297 1 96.25 79 LEU B C 1
ATOM 4534 O O . LEU B 1 79 ? -10.961 -4.082 27.719 1 96.25 79 LEU B O 1
ATOM 4538 N N . ASP B 1 80 ? -10.805 -6.293 28.016 1 97.19 80 ASP B N 1
ATOM 4539 C CA . ASP B 1 80 ? -10.773 -6.141 29.469 1 97.19 80 ASP B CA 1
ATOM 4540 C C . ASP B 1 80 ? -9.523 -5.391 29.922 1 97.19 80 ASP B C 1
ATOM 4542 O O . ASP B 1 80 ? -9.586 -4.547 30.812 1 97.19 80 ASP B O 1
ATOM 4546 N N . ARG B 1 81 ? -8.406 -5.703 29.328 1 96.94 81 ARG B N 1
ATOM 4547 C CA . ARG B 1 81 ? -7.16 -5.008 29.641 1 96.94 81 ARG B CA 1
ATOM 4548 C C . ARG B 1 81 ? -7.246 -3.531 29.266 1 96.94 81 ARG B C 1
ATOM 4550 O O . ARG B 1 81 ? -6.777 -2.67 30.016 1 96.94 81 ARG B O 1
ATOM 4557 N N . ILE B 1 82 ? -7.805 -3.236 28.109 1 97.19 82 ILE B N 1
ATOM 4558 C CA . ILE B 1 82 ? -7.969 -1.866 27.641 1 97.19 82 ILE B CA 1
ATOM 4559 C C . ILE B 1 82 ? -8.875 -1.097 28.594 1 97.19 82 ILE B C 1
ATOM 4561 O O . ILE B 1 82 ? -8.547 0.009 29.031 1 97.19 82 ILE B O 1
ATOM 4565 N N . GLU B 1 83 ? -9.945 -1.732 29 1 95.62 83 GLU B N 1
ATOM 4566 C CA . GLU B 1 83 ? -10.891 -1.083 29.906 1 95.62 83 GLU B CA 1
ATOM 4567 C C . GLU B 1 83 ? -10.273 -0.874 31.281 1 95.62 83 GLU B C 1
ATOM 4569 O O . GLU B 1 83 ? -10.5 0.156 31.922 1 95.62 83 GLU B O 1
ATOM 4574 N N . GLU B 1 84 ? -9.516 -1.824 31.688 1 95.38 84 GLU B N 1
ATOM 4575 C CA . GLU B 1 84 ? -8.883 -1.744 33 1 95.38 84 GLU B CA 1
ATOM 4576 C C . GLU B 1 84 ? -7.863 -0.614 33.062 1 95.38 84 GLU B C 1
ATOM 4578 O O . GLU B 1 84 ? -7.656 -0.003 34.094 1 95.38 84 GLU B O 1
ATOM 4583 N N . SER B 1 85 ? -7.246 -0.312 31.969 1 94.44 85 SER B N 1
ATOM 4584 C CA . SER B 1 85 ? -6.199 0.704 31.906 1 94.44 85 SER B CA 1
ATOM 4585 C C . SER B 1 85 ? -6.781 2.105 32.062 1 94.44 85 SER B C 1
ATOM 4587 O O . SER B 1 85 ? -6.066 3.047 32.406 1 94.44 85 SER B O 1
ATOM 4589 N N . ILE B 1 86 ? -8.047 2.283 31.797 1 93.94 86 ILE B N 1
ATOM 4590 C CA . ILE B 1 86 ? -8.609 3.629 31.781 1 93.94 86 ILE B CA 1
ATOM 4591 C C . ILE B 1 86 ? -9.719 3.736 32.844 1 93.94 86 ILE B C 1
ATOM 4593 O O . ILE B 1 86 ? -10.227 4.828 33.094 1 93.94 86 ILE B O 1
ATOM 4597 N N . ARG B 1 87 ? -10.148 2.697 33.469 1 90.56 87 ARG B N 1
ATOM 4598 C CA . ARG B 1 87 ? -11.25 2.701 34.406 1 90.56 87 ARG B CA 1
ATOM 4599 C C . ARG B 1 87 ? -11.008 3.719 35.531 1 90.56 87 ARG B C 1
ATOM 4601 O O . ARG B 1 87 ? -9.898 3.812 36.062 1 90.56 87 ARG B O 1
ATOM 4608 N N . PRO B 1 88 ? -12.023 4.48 35.844 1 92.56 88 PRO B N 1
ATOM 4609 C CA . PRO B 1 88 ? -13.43 4.512 35.469 1 92.56 88 PRO B CA 1
ATOM 4610 C C . PRO B 1 88 ? -13.734 5.625 34.469 1 92.56 88 PRO B C 1
ATOM 4612 O O . PRO B 1 88 ? -14.836 6.184 34.469 1 92.56 88 PRO B O 1
ATOM 4615 N N . LEU B 1 89 ? -12.852 5.945 33.688 1 94.31 89 LEU B N 1
ATOM 4616 C CA . LEU B 1 89 ? -12.961 7.141 32.844 1 94.31 89 LEU B CA 1
ATOM 4617 C C . LEU B 1 89 ? -13.484 6.785 31.469 1 94.31 89 LEU B C 1
ATOM 4619 O O . LEU B 1 89 ? -13.594 7.656 30.594 1 94.31 89 LEU B O 1
ATOM 4623 N N . GLY B 1 90 ? -13.859 5.594 31.203 1 94.25 90 GLY B N 1
ATOM 4624 C CA . GLY B 1 90 ? -14.273 5.113 29.906 1 94.25 90 GLY B CA 1
ATOM 4625 C C . GLY B 1 90 ? -15.398 5.922 29.297 1 94.25 90 GLY B C 1
ATOM 4626 O O . GLY B 1 90 ? -15.242 6.516 28.219 1 94.25 90 GLY B O 1
ATOM 4627 N N . PRO B 1 91 ? -16.484 6.02 29.984 1 94.62 91 PRO B N 1
ATOM 4628 C CA . PRO B 1 91 ? -17.625 6.762 29.438 1 94.62 91 PRO B CA 1
ATOM 4629 C C . PRO B 1 91 ? -17.312 8.234 29.203 1 94.62 91 PRO B C 1
ATOM 4631 O O . PRO B 1 91 ? -17.766 8.812 28.203 1 94.62 91 PRO B O 1
ATOM 4634 N N . THR B 1 92 ? -16.547 8.812 30.031 1 94.69 92 THR B N 1
ATOM 4635 C CA . THR B 1 92 ? -16.156 10.211 29.891 1 94.69 92 THR B CA 1
ATOM 4636 C C . THR B 1 92 ? -15.312 10.406 28.641 1 94.69 92 THR B C 1
ATOM 4638 O O . THR B 1 92 ? -15.477 11.398 27.906 1 94.69 92 THR B O 1
ATOM 4641 N N . LEU B 1 93 ? -14.43 9.469 28.422 1 95.94 93 LEU B N 1
ATOM 4642 C CA . LEU B 1 93 ? -13.562 9.539 27.234 1 95.94 93 LEU B CA 1
ATOM 4643 C C . LEU B 1 93 ? -14.375 9.383 25.953 1 95.94 93 LEU B C 1
ATOM 4645 O O . LEU B 1 93 ? -14.141 10.086 24.969 1 95.94 93 LEU B O 1
ATOM 4649 N N . VAL B 1 94 ? -15.328 8.461 25.969 1 95.81 94 VAL B N 1
ATOM 4650 C CA . VAL B 1 94 ? -16.172 8.242 24.797 1 95.81 94 VAL B CA 1
ATOM 4651 C C . VAL B 1 94 ? -16.969 9.516 24.5 1 95.81 94 VAL B C 1
ATOM 4653 O O . VAL B 1 94 ? -17.062 9.93 23.344 1 95.81 94 VAL B O 1
ATOM 4656 N N . ASN B 1 95 ? -17.516 10.125 25.5 1 92.88 95 ASN B N 1
ATOM 4657 C CA . ASN B 1 95 ? -18.266 11.367 25.312 1 92.88 95 ASN B CA 1
ATOM 4658 C C . ASN B 1 95 ? -17.375 12.484 24.781 1 92.88 95 ASN B C 1
ATOM 4660 O O . ASN B 1 95 ? -17.812 13.258 23.906 1 92.88 95 ASN B O 1
ATOM 4664 N N . LEU B 1 96 ? -16.234 12.555 25.359 1 92.31 96 LEU B N 1
ATOM 4665 C CA . LEU B 1 96 ? -15.289 13.57 24.906 1 92.31 96 LEU B CA 1
ATOM 4666 C C . LEU B 1 96 ? -14.922 13.359 23.453 1 92.31 96 LEU B C 1
ATOM 4668 O O . LEU B 1 96 ? -14.805 14.328 22.688 1 92.31 96 LEU B O 1
ATOM 4672 N N . TYR B 1 97 ? -14.719 12.156 23.047 1 94.56 97 TYR B N 1
ATOM 4673 C CA . TYR B 1 97 ? -14.398 11.828 21.656 1 94.56 97 TYR B CA 1
ATOM 4674 C C . TYR B 1 97 ? -15.469 12.352 20.703 1 94.56 97 TYR B C 1
ATOM 4676 O O . TYR B 1 97 ? -15.156 12.992 19.703 1 94.56 97 TYR B O 1
ATOM 4684 N N . PHE B 1 98 ? -16.734 12.055 20.938 1 92.38 98 PHE B N 1
ATOM 4685 C CA . PHE B 1 98 ? -17.812 12.391 20.031 1 92.38 98 PHE B CA 1
ATOM 4686 C C . PHE B 1 98 ? -18.109 13.883 20.047 1 92.38 98 PHE B C 1
ATOM 4688 O O . PHE B 1 98 ? -18.641 14.438 19.094 1 92.38 98 PHE B O 1
ATOM 4695 N N . ARG B 1 99 ? -17.625 14.578 21.094 1 88.06 99 ARG B N 1
ATOM 4696 C CA . ARG B 1 99 ? -17.844 16.016 21.188 1 88.06 99 ARG B CA 1
ATOM 4697 C C . ARG B 1 99 ? -16.781 16.781 20.406 1 88.06 99 ARG B C 1
ATOM 4699 O O . ARG B 1 99 ? -17.047 17.875 19.906 1 88.06 99 ARG B O 1
ATOM 4706 N N . ILE B 1 100 ? -15.641 16.156 20.266 1 88.06 100 ILE B N 1
ATOM 4707 C CA . ILE B 1 100 ? -14.547 16.922 19.688 1 88.06 100 ILE B CA 1
ATOM 4708 C C . ILE B 1 100 ? -14.086 16.266 18.391 1 88.06 100 ILE B C 1
ATOM 4710 O O . ILE B 1 100 ? -14.359 16.781 17.297 1 88.06 100 ILE B O 1
ATOM 4714 N N . MET B 1 101 ? -13.602 15.047 18.484 1 89.56 101 MET B N 1
ATOM 4715 C CA . MET B 1 101 ? -12.914 14.422 17.359 1 89.56 101 MET B CA 1
ATOM 4716 C C . MET B 1 101 ? -13.914 13.977 16.297 1 89.56 101 MET B C 1
ATOM 4718 O O . MET B 1 101 ? -13.68 14.164 15.102 1 89.56 101 MET B O 1
ATOM 4722 N N . HIS B 1 102 ? -14.969 13.344 16.688 1 92.62 102 HIS B N 1
ATOM 4723 C CA . HIS B 1 102 ? -15.93 12.789 15.734 1 92.62 102 HIS B CA 1
ATOM 4724 C C . HIS B 1 102 ? -16.516 13.875 14.844 1 92.62 102 HIS B C 1
ATOM 4726 O O . HIS B 1 102 ? -16.797 13.625 13.672 1 92.62 102 HIS B O 1
ATOM 4732 N N . ARG B 1 103 ? -16.688 15.031 15.352 1 89.56 103 ARG B N 1
ATOM 4733 C CA . ARG B 1 103 ? -17.297 16.125 14.594 1 89.56 103 ARG B CA 1
ATOM 4734 C C . ARG B 1 103 ? -16.359 16.625 13.508 1 89.56 103 ARG B C 1
ATOM 4736 O O . ARG B 1 103 ? -16.797 17.109 12.469 1 89.56 103 ARG B O 1
ATOM 4743 N N . THR B 1 104 ? -15.102 16.531 13.734 1 88.44 104 THR B N 1
ATOM 4744 C CA . THR B 1 104 ? -14.109 16.984 12.766 1 88.44 104 THR B CA 1
ATOM 4745 C C . THR B 1 104 ? -13.703 15.844 11.828 1 88.44 104 THR B C 1
ATOM 4747 O O . THR B 1 104 ? -13.43 16.062 10.648 1 88.44 104 THR B O 1
ATOM 4750 N N . PHE B 1 105 ? -13.617 14.688 12.359 1 93.94 105 PHE B N 1
ATOM 4751 C CA . PHE B 1 105 ? -13.195 13.484 11.648 1 93.94 105 PHE B CA 1
ATOM 4752 C C . PHE B 1 105 ? -14.211 12.367 11.836 1 93.94 105 PHE B C 1
ATOM 4754 O O . PHE B 1 105 ? -13.953 11.398 12.555 1 93.94 105 PHE B O 1
ATOM 4761 N N . PRO B 1 106 ? -15.297 12.477 11.055 1 95.12 106 PRO B N 1
ATOM 4762 C CA . PRO B 1 106 ? -16.469 11.641 11.305 1 95.12 106 PRO B CA 1
ATOM 4763 C C . PRO B 1 106 ? -16.375 10.273 10.625 1 95.12 106 PRO B C 1
ATOM 4765 O O . PRO B 1 106 ? -17.156 9.984 9.719 1 95.12 106 PRO B O 1
ATOM 4768 N N . ILE B 1 107 ? -15.617 9.383 11.156 1 96.25 107 ILE B N 1
ATOM 4769 C CA . ILE B 1 107 ? -15.438 8.102 10.492 1 96.25 107 ILE B CA 1
ATOM 4770 C C . ILE B 1 107 ? -16.109 7 11.312 1 96.25 107 ILE B C 1
ATOM 4772 O O . ILE B 1 107 ? -15.922 5.809 11.039 1 96.25 107 ILE B O 1
ATOM 4776 N N . LEU B 1 108 ? -16.844 7.367 12.375 1 94.62 108 LEU B N 1
ATOM 4777 C CA . LEU B 1 108 ? -17.688 6.438 13.125 1 94.62 108 LEU B CA 1
ATOM 4778 C C . LEU B 1 108 ? -19.156 6.809 13 1 94.62 108 LEU B C 1
ATOM 4780 O O . LEU B 1 108 ? -19.484 7.918 12.57 1 94.62 108 LEU B O 1
ATOM 4784 N N . ASP B 1 109 ? -19.953 5.852 13.219 1 90.31 109 ASP B N 1
ATOM 4785 C CA . ASP B 1 109 ? -21.375 6.121 13.414 1 90.31 109 ASP B CA 1
ATOM 4786 C C . ASP B 1 109 ? -21.703 6.254 14.898 1 90.31 109 ASP B C 1
ATOM 4788 O O . ASP B 1 109 ? -21.672 5.27 15.641 1 90.31 109 ASP B O 1
ATOM 4792 N N . GLN B 1 110 ? -22.062 7.434 15.266 1 90.38 110 GLN B N 1
ATOM 4793 C CA . GLN B 1 110 ? -22.25 7.742 16.672 1 90.38 110 GLN B CA 1
ATOM 4794 C C . GLN B 1 110 ? -23.375 6.91 17.266 1 90.38 110 GLN B C 1
ATOM 4796 O O . GLN B 1 110 ? -23.25 6.383 18.375 1 90.38 110 GLN B O 1
ATOM 4801 N N . GLY B 1 111 ? -24.469 6.812 16.547 1 86.81 111 GLY B N 1
ATOM 4802 C CA . GLY B 1 111 ? -25.609 6.047 17.047 1 86.81 111 GLY B CA 1
ATOM 4803 C C . GLY B 1 111 ? -25.281 4.586 17.281 1 86.81 111 GLY B C 1
ATOM 4804 O O . GLY B 1 111 ? -25.578 4.047 18.359 1 86.81 111 GLY B O 1
ATOM 4805 N N . VAL B 1 112 ? -24.625 4.008 16.375 1 85.94 112 VAL B N 1
ATOM 4806 C CA . VAL B 1 112 ? -24.281 2.594 16.469 1 85.94 112 VAL B CA 1
ATOM 4807 C C . VAL B 1 112 ? -23.25 2.385 17.578 1 85.94 112 VAL B C 1
ATOM 4809 O O . VAL B 1 112 ? -23.344 1.429 18.344 1 85.94 112 VAL B O 1
ATOM 4812 N N . PHE B 1 113 ? -22.281 3.268 17.688 1 91.44 113 PHE B N 1
ATOM 4813 C CA . PHE B 1 113 ? -21.219 3.154 18.688 1 91.44 113 PHE B CA 1
ATOM 4814 C C . PHE B 1 113 ? -21.781 3.26 20.094 1 91.44 113 PHE B C 1
ATOM 4816 O O . PHE B 1 113 ? -21.453 2.449 20.953 1 91.44 113 PHE B O 1
ATOM 4823 N N . LEU B 1 114 ? -22.641 4.223 20.297 1 91.81 114 LEU B N 1
ATOM 4824 C CA . LEU B 1 114 ? -23.172 4.465 21.641 1 91.81 114 LEU B CA 1
ATOM 4825 C C . LEU B 1 114 ? -24.125 3.359 22.062 1 91.81 114 LEU B C 1
ATOM 4827 O O . LEU B 1 114 ? -24.203 2.998 23.234 1 91.81 114 LEU B O 1
ATOM 4831 N N . GLU B 1 115 ? -24.828 2.848 21.094 1 88.38 115 GLU B N 1
ATOM 4832 C CA . GLU B 1 115 ? -25.703 1.717 21.391 1 88.38 115 GLU B CA 1
ATOM 4833 C C . GLU B 1 115 ? -24.891 0.497 21.828 1 88.38 115 GLU B C 1
ATOM 4835 O O . GLU B 1 115 ? -25.234 -0.159 22.812 1 88.38 115 GLU B O 1
ATOM 4840 N N . LYS B 1 116 ? -23.859 0.247 21.094 1 89 116 LYS B N 1
ATOM 4841 C CA . LYS B 1 116 ? -23 -0.879 21.438 1 89 116 LYS B CA 1
ATOM 4842 C C . LYS B 1 116 ? -22.328 -0.67 22.781 1 89 116 LYS B C 1
ATOM 4844 O O . LYS B 1 116 ? -22.219 -1.605 23.578 1 89 116 LYS B O 1
ATOM 4849 N N . TYR B 1 117 ? -21.859 0.527 23.062 1 92.25 117 TYR B N 1
ATOM 4850 C CA . TYR B 1 117 ? -21.156 0.842 24.297 1 92.25 117 TYR B CA 1
ATOM 4851 C C . TYR B 1 117 ? -22.078 0.755 25.5 1 92.25 117 TYR B C 1
ATOM 4853 O O . TYR B 1 117 ? -21.656 0.381 26.594 1 92.25 117 TYR B O 1
ATOM 4861 N N . ALA B 1 118 ? -23.344 1.131 25.266 1 92.31 118 ALA B N 1
ATOM 4862 C CA . ALA B 1 118 ? -24.344 1.046 26.328 1 92.31 118 ALA B CA 1
ATOM 4863 C C . ALA B 1 118 ? -24.609 -0.406 26.719 1 92.31 118 ALA B C 1
ATOM 4865 O O . ALA B 1 118 ? -24.906 -0.703 27.875 1 92.31 118 ALA B O 1
ATOM 4866 N N . ARG B 1 119 ? -24.469 -1.268 25.797 1 91.75 119 ARG B N 1
ATOM 4867 C CA . ARG B 1 119 ? -24.656 -2.688 26.078 1 91.75 119 ARG B CA 1
ATOM 4868 C C . ARG B 1 119 ? -23.438 -3.273 26.766 1 91.75 119 ARG B C 1
ATOM 4870 O O . ARG B 1 119 ? -23.516 -3.73 27.922 1 91.75 119 ARG B O 1
ATOM 4877 N N . SER B 1 120 ? -22.344 -3.27 26 1 93.31 120 SER B N 1
ATOM 4878 C CA . SER B 1 120 ? -21.094 -3.777 26.562 1 93.31 120 SER B CA 1
ATOM 4879 C C . SER B 1 120 ? -19.891 -3.367 25.734 1 93.31 120 SER B C 1
ATOM 4881 O O . SER B 1 120 ? -19.938 -3.422 24.5 1 93.31 120 SER B O 1
ATOM 4883 N N . TYR B 1 121 ? -18.828 -3.01 26.438 1 93.69 121 TYR B N 1
ATOM 4884 C CA . TYR B 1 121 ? -17.594 -2.695 25.719 1 93.69 121 TYR B CA 1
ATOM 4885 C C . TYR B 1 121 ? -17.016 -3.943 25.062 1 93.69 121 TYR B C 1
ATOM 4887 O O . TYR B 1 121 ? -16.172 -3.846 24.188 1 93.69 121 TYR B O 1
ATOM 4895 N N . ARG B 1 122 ? -17.484 -5.125 25.438 1 91.81 122 ARG B N 1
ATOM 4896 C CA . ARG B 1 122 ? -16.969 -6.395 24.938 1 91.81 122 ARG B CA 1
ATOM 4897 C C . ARG B 1 122 ? -17.484 -6.684 23.531 1 91.81 122 ARG B C 1
ATOM 4899 O O . ARG B 1 122 ? -17.047 -7.641 22.891 1 91.81 122 ARG B O 1
ATOM 4906 N N . GLU B 1 123 ? -18.312 -5.801 23.016 1 89 123 GLU B N 1
ATOM 4907 C CA . GLU B 1 123 ? -18.844 -5.973 21.672 1 89 123 GLU B CA 1
ATOM 4908 C C . GLU B 1 123 ? -17.984 -5.25 20.625 1 89 123 GLU B C 1
ATOM 4910 O O . GLU B 1 123 ? -18.203 -5.402 19.422 1 89 123 GLU B O 1
ATOM 4915 N N . PHE B 1 124 ? -16.969 -4.605 21.109 1 92.44 124 PHE B N 1
ATOM 4916 C CA . PHE B 1 124 ? -16.172 -3.783 20.219 1 92.44 124 PHE B CA 1
ATOM 4917 C C . PHE B 1 124 ? -14.938 -4.543 19.734 1 92.44 124 PHE B C 1
ATOM 4919 O O . PHE B 1 124 ? -14.586 -5.578 20.312 1 92.44 124 PHE B O 1
ATOM 4926 N N . SER B 1 125 ? -14.438 -4.043 18.641 1 92.62 125 SER B N 1
ATOM 4927 C CA . SER B 1 125 ? -13.055 -4.371 18.297 1 92.62 125 SER B CA 1
ATOM 4928 C C . SER B 1 125 ? -12.078 -3.713 19.281 1 92.62 125 SER B C 1
ATOM 4930 O O . SER B 1 125 ? -12.18 -2.514 19.547 1 92.62 125 SER B O 1
ATOM 4932 N N . PRO B 1 126 ? -11.141 -4.465 19.781 1 95.81 126 PRO B N 1
ATOM 4933 C CA . PRO B 1 126 ? -10.25 -3.904 20.797 1 95.81 126 PRO B CA 1
ATOM 4934 C C . PRO B 1 126 ? -9.469 -2.693 20.281 1 95.81 126 PRO B C 1
ATOM 4936 O O . PRO B 1 126 ? -9.398 -1.668 20.969 1 95.81 126 PRO B O 1
ATOM 4939 N N . PRO B 1 127 ? -8.875 -2.773 19.094 1 96.25 127 PRO B N 1
ATOM 4940 C CA . PRO B 1 127 ? -8.133 -1.589 18.656 1 96.25 127 PRO B CA 1
ATOM 4941 C C . PRO B 1 127 ? -9.031 -0.369 18.469 1 96.25 127 PRO B C 1
ATOM 4943 O O . PRO B 1 127 ? -8.594 0.764 18.688 1 96.25 127 PRO B O 1
ATOM 4946 N N . LEU B 1 128 ? -10.266 -0.523 18.094 1 96.62 128 LEU B N 1
ATOM 4947 C CA . LEU B 1 128 ? -11.156 0.615 17.891 1 96.62 128 LEU B CA 1
ATOM 4948 C C . LEU B 1 128 ? -11.477 1.293 19.219 1 96.62 128 LEU B C 1
ATOM 4950 O O . LEU B 1 128 ? -11.422 2.521 19.328 1 96.62 128 LEU B O 1
ATOM 4954 N N . LEU B 1 129 ? -11.852 0.457 20.172 1 97.5 129 LEU B N 1
ATOM 4955 C CA . LEU B 1 129 ? -12.141 1.021 21.484 1 97.5 129 LEU B CA 1
ATOM 4956 C C . LEU B 1 129 ? -10.922 1.748 22.047 1 97.5 129 LEU B C 1
ATOM 4958 O O . LEU B 1 129 ? -11.039 2.865 22.562 1 97.5 129 LEU B O 1
ATOM 4962 N N . ALA B 1 130 ? -9.766 1.117 21.922 1 97.75 130 ALA B N 1
ATOM 4963 C CA . ALA B 1 130 ? -8.523 1.723 22.406 1 97.75 130 ALA B CA 1
ATOM 4964 C C . ALA B 1 130 ? -8.227 3.023 21.672 1 97.75 130 ALA B C 1
ATOM 4966 O O . ALA B 1 130 ? -7.773 3.998 22.281 1 97.75 130 ALA B O 1
ATOM 4967 N N . ALA B 1 131 ? -8.43 3.018 20.359 1 96.88 131 ALA B N 1
ATOM 4968 C CA . ALA B 1 131 ? -8.164 4.203 19.547 1 96.88 131 ALA B CA 1
ATOM 4969 C C . ALA B 1 131 ? -9.047 5.371 19.984 1 96.88 131 ALA B C 1
ATOM 4971 O O . ALA B 1 131 ? -8.578 6.504 20.094 1 96.88 131 ALA B O 1
ATOM 4972 N N . VAL B 1 132 ? -10.328 5.094 20.234 1 97.25 132 VAL B N 1
ATOM 4973 C CA . VAL B 1 132 ? -11.258 6.129 20.672 1 97.25 132 VAL B CA 1
ATOM 4974 C C . VAL B 1 132 ? -10.797 6.699 22.016 1 97.25 132 VAL B C 1
ATOM 4976 O O . VAL B 1 132 ? -10.766 7.918 22.203 1 97.25 132 VAL B O 1
ATOM 4979 N N . TYR B 1 133 ? -10.383 5.82 22.938 1 97.12 133 TYR B N 1
ATOM 4980 C CA . TYR B 1 133 ? -9.891 6.258 24.234 1 97.12 133 TYR B CA 1
ATOM 4981 C C . TYR B 1 133 ? -8.625 7.098 24.094 1 97.12 133 TYR B C 1
ATOM 4983 O O . TYR B 1 133 ? -8.5 8.148 24.719 1 97.12 133 TYR B O 1
ATOM 4991 N N . LEU B 1 134 ? -7.73 6.664 23.25 1 94.88 134 LEU B N 1
ATOM 4992 C CA . LEU B 1 134 ? -6.438 7.312 23.078 1 94.88 134 LEU B CA 1
ATOM 4993 C C . LEU B 1 134 ? -6.602 8.711 22.5 1 94.88 134 LEU B C 1
ATOM 4995 O O . LEU B 1 134 ? -5.992 9.664 22.984 1 94.88 134 LEU B O 1
ATOM 4999 N N . VAL B 1 135 ? -7.395 8.812 21.5 1 92.88 135 VAL B N 1
ATOM 5000 C CA . VAL B 1 135 ? -7.598 10.094 20.828 1 92.88 135 VAL B CA 1
ATOM 5001 C C . VAL B 1 135 ? -8.305 11.07 21.781 1 92.88 135 VAL B C 1
ATOM 5003 O O . VAL B 1 135 ? -7.988 12.258 21.797 1 92.88 135 VAL B O 1
ATOM 5006 N N . ALA B 1 136 ? -9.219 10.531 22.531 1 93.44 136 ALA B N 1
ATOM 5007 C CA . ALA B 1 136 ? -9.914 11.367 23.516 1 93.44 136 ALA B CA 1
ATOM 5008 C C . ALA B 1 136 ? -8.969 11.836 24.609 1 93.44 136 ALA B C 1
ATOM 5010 O O . ALA B 1 136 ? -9.07 12.969 25.094 1 93.44 136 ALA B O 1
ATOM 5011 N N . LEU B 1 137 ? -8.055 10.969 25.016 1 91.81 137 LEU B N 1
ATOM 5012 C CA . LEU B 1 137 ? -7.105 11.273 26.078 1 91.81 137 LEU B CA 1
ATOM 5013 C C . LEU B 1 137 ? -6.234 12.469 25.703 1 91.81 137 LEU B C 1
ATOM 5015 O O . LEU B 1 137 ? -5.793 13.219 26.578 1 91.81 137 LEU B O 1
ATOM 5019 N N . ASP B 1 138 ? -5.98 12.672 24.469 1 86.25 138 ASP B N 1
ATOM 5020 C CA . ASP B 1 138 ? -5.188 13.805 23.984 1 86.25 138 ASP B CA 1
ATOM 5021 C C . ASP B 1 138 ? -5.898 15.125 24.281 1 86.25 138 ASP B C 1
ATOM 5023 O O . ASP B 1 138 ? -5.27 16.188 24.297 1 86.25 138 ASP B O 1
ATOM 5027 N N . TRP B 1 139 ? -7.238 15.039 24.656 1 86.31 139 TRP B N 1
ATOM 5028 C CA . TRP B 1 139 ? -8.047 16.219 24.922 1 86.31 139 TRP B CA 1
ATOM 5029 C C . TRP B 1 139 ? -8.531 16.25 26.359 1 86.31 139 TRP B C 1
ATOM 5031 O O . TRP B 1 139 ? -9.555 16.859 26.672 1 86.31 139 TRP B O 1
ATOM 5041 N N . LYS B 1 140 ? -7.848 15.625 27.203 1 87.12 140 LYS B N 1
ATOM 5042 C CA . LYS B 1 140 ? -8.281 15.438 28.578 1 87.12 140 LYS B CA 1
ATOM 5043 C C . LYS B 1 140 ? -8.539 16.781 29.266 1 87.12 140 LYS B C 1
ATOM 5045 O O . LYS B 1 140 ? -9.398 16.875 30.141 1 87.12 140 LYS B O 1
ATOM 5050 N N . LEU B 1 141 ? -7.875 17.828 28.906 1 84.12 141 LEU B N 1
ATOM 5051 C CA . LEU B 1 141 ? -7.977 19.125 29.562 1 84.12 141 LEU B CA 1
ATOM 5052 C C . LEU B 1 141 ? -9.312 19.797 29.25 1 84.12 141 LEU B C 1
ATOM 5054 O O . LEU B 1 141 ? -9.711 20.734 29.938 1 84.12 141 LEU B O 1
ATOM 5058 N N . PHE B 1 142 ? -10.031 19.266 28.281 1 84.31 142 PHE B N 1
ATOM 5059 C CA . PHE B 1 142 ? -11.281 19.891 27.875 1 84.31 142 PHE B CA 1
ATOM 5060 C C . PHE B 1 142 ? -12.461 19.266 28.594 1 84.31 142 PHE B C 1
ATOM 5062 O O . PHE B 1 142 ? -13.617 19.625 28.344 1 84.31 142 PHE B O 1
ATOM 5069 N N . ASP B 1 143 ? -12.172 18.359 29.422 1 88.06 143 ASP B N 1
ATOM 5070 C CA . ASP B 1 143 ? -13.18 17.734 30.281 1 88.06 143 ASP B CA 1
ATOM 5071 C C . ASP B 1 143 ? -12.797 17.859 31.766 1 88.06 143 ASP B C 1
ATOM 5073 O O . ASP B 1 143 ? -11.711 17.453 32.156 1 88.06 143 ASP B O 1
ATOM 5077 N N . ARG B 1 144 ? -13.703 18.312 32.562 1 88.56 144 ARG B N 1
ATOM 5078 C CA . ARG B 1 144 ? -13.414 18.609 33.969 1 88.56 144 ARG B CA 1
ATOM 5079 C C . ARG B 1 144 ? -13.07 17.328 34.75 1 88.56 144 ARG B C 1
ATOM 5081 O O . ARG B 1 144 ? -12.156 17.312 35.562 1 88.56 144 ARG B O 1
ATOM 5088 N N . THR B 1 145 ? -13.766 16.359 34.438 1 89.69 145 THR B N 1
ATOM 5089 C CA . THR B 1 145 ? -13.555 15.086 35.125 1 89.69 145 THR B CA 1
ATOM 5090 C C . THR B 1 145 ? -12.18 14.516 34.812 1 89.69 145 THR B C 1
ATOM 5092 O O . THR B 1 145 ? -11.477 14.008 35.688 1 89.69 145 THR B O 1
ATOM 5095 N N . LEU B 1 146 ? -11.797 14.633 33.594 1 89.5 146 LEU B N 1
ATOM 5096 C CA . LEU B 1 146 ? -10.516 14.086 33.156 1 89.5 146 LEU B CA 1
ATOM 5097 C C . LEU B 1 146 ? -9.359 14.977 33.594 1 89.5 146 LEU B C 1
ATOM 5099 O O . LEU B 1 146 ? -8.289 14.469 33.938 1 89.5 146 LEU B O 1
ATOM 5103 N N . ALA B 1 147 ? -9.594 16.219 33.656 1 87.94 147 ALA B N 1
ATOM 5104 C CA . ALA B 1 147 ? -8.555 17.172 34.031 1 87.94 147 ALA B CA 1
ATOM 5105 C C . ALA B 1 147 ? -8.211 17.062 35.5 1 87.94 147 ALA B C 1
ATOM 5107 O O . ALA B 1 147 ? -7.074 17.312 35.906 1 87.94 147 ALA B O 1
ATOM 5108 N N . THR B 1 148 ? -9.172 16.656 36.25 1 89.5 148 THR B N 1
ATOM 5109 C CA . THR B 1 148 ? -8.977 16.609 37.688 1 89.5 148 THR B CA 1
ATOM 5110 C C . THR B 1 148 ? -8.758 15.18 38.188 1 89.5 148 THR B C 1
ATOM 5112 O O . THR B 1 148 ? -8.68 14.922 39.375 1 89.5 148 THR B O 1
ATOM 5115 N N . ALA B 1 149 ? -8.695 14.383 37.219 1 87.81 149 ALA B N 1
ATOM 5116 C CA . ALA B 1 149 ? -8.508 12.984 37.625 1 87.81 149 ALA B CA 1
ATOM 5117 C C . ALA B 1 149 ? -7.184 12.789 38.344 1 87.81 149 ALA B C 1
ATOM 5119 O O . ALA B 1 149 ? -6.16 13.352 37.938 1 87.81 149 ALA B O 1
ATOM 5120 N N . PRO B 1 150 ? -7.188 12.109 39.469 1 85.44 150 PRO B N 1
ATOM 5121 C CA . PRO B 1 150 ? -5.973 11.922 40.281 1 85.44 150 PRO B CA 1
ATOM 5122 C C . PRO B 1 150 ? -4.883 11.164 39.531 1 85.44 150 PRO B C 1
ATOM 5124 O O . PRO B 1 150 ? -3.693 11.438 39.719 1 85.44 150 PRO B O 1
ATOM 5127 N N . ARG B 1 151 ? -5.285 10.148 38.844 1 86.81 151 ARG B N 1
ATOM 5128 C CA . ARG B 1 151 ? -4.328 9.359 38.094 1 86.81 151 ARG B CA 1
ATOM 5129 C C . ARG B 1 151 ? -4.621 9.453 36.594 1 86.81 151 ARG B C 1
ATOM 5131 O O . ARG B 1 151 ? -5.746 9.188 36.156 1 86.81 151 ARG B O 1
ATOM 5138 N N . THR B 1 152 ? -3.602 9.906 35.875 1 85.5 152 THR B N 1
ATOM 5139 C CA . THR B 1 152 ? -3.748 9.945 34.438 1 85.5 152 THR B CA 1
ATOM 5140 C C . THR B 1 152 ? -3.426 8.586 33.812 1 85.5 152 THR B C 1
ATOM 5142 O O . THR B 1 152 ? -2.395 7.988 34.125 1 85.5 152 THR B O 1
ATOM 5145 N N . PRO B 1 153 ? -4.316 8.109 33.031 1 90.88 153 PRO B N 1
ATOM 5146 C CA . PRO B 1 153 ? -4.039 6.836 32.375 1 90.88 153 PRO B CA 1
ATOM 5147 C C . PRO B 1 153 ? -2.762 6.875 31.531 1 90.88 153 PRO B C 1
ATOM 5149 O O . PRO B 1 153 ? -2.4 7.926 31 1 90.88 153 PRO B O 1
ATOM 5152 N N . ASP B 1 154 ? -2.121 5.785 31.484 1 91.69 154 ASP B N 1
ATOM 5153 C CA . ASP B 1 154 ? -0.885 5.656 30.719 1 91.69 154 ASP B CA 1
ATOM 5154 C C . ASP B 1 154 ? -1.176 5.52 29.219 1 91.69 154 ASP B C 1
ATOM 5156 O O . ASP B 1 154 ? -1.451 4.418 28.734 1 91.69 154 ASP B O 1
ATOM 5160 N N . ALA B 1 155 ? -1.031 6.578 28.516 1 90.94 155 ALA B N 1
ATOM 5161 C CA . ALA B 1 155 ? -1.348 6.621 27.094 1 90.94 155 ALA B CA 1
ATOM 5162 C C . ALA B 1 155 ? -0.424 5.703 26.297 1 90.94 155 ALA B C 1
ATOM 5164 O O . ALA B 1 155 ? -0.847 5.082 25.312 1 90.94 155 ALA B O 1
ATOM 5165 N N . GLU B 1 156 ? 0.793 5.605 26.703 1 89.62 156 GLU B N 1
ATOM 5166 C CA . GLU B 1 156 ? 1.758 4.77 26 1 89.62 156 GLU B CA 1
ATOM 5167 C C . GLU B 1 156 ? 1.402 3.289 26.125 1 89.62 156 GLU B C 1
ATOM 5169 O O . GLU B 1 156 ? 1.49 2.539 25.156 1 89.62 156 GLU B O 1
ATOM 5174 N N . ALA B 1 157 ? 1.051 2.908 27.297 1 93 157 ALA B N 1
ATOM 5175 C CA . ALA B 1 157 ? 0.64 1.523 27.516 1 93 157 ALA B CA 1
ATOM 5176 C C . ALA B 1 157 ? -0.618 1.191 26.719 1 93 157 ALA B C 1
ATOM 5178 O O . ALA B 1 157 ? -0.742 0.093 26.172 1 93 157 ALA B O 1
ATOM 5179 N N . LEU B 1 158 ? -1.576 2.107 26.734 1 95.25 158 LEU B N 1
ATOM 5180 C CA . LEU B 1 158 ? -2.809 1.913 25.984 1 95.25 158 LEU B CA 1
ATOM 5181 C C . LEU B 1 158 ? -2.521 1.822 24.484 1 95.25 158 LEU B C 1
ATOM 5183 O O . LEU B 1 158 ? -3.15 1.036 23.766 1 95.25 158 LEU B O 1
ATOM 5187 N N . GLU B 1 159 ? -1.617 2.623 24.031 1 92.5 159 GLU B N 1
ATOM 5188 C CA . GLU B 1 159 ? -1.232 2.578 22.625 1 92.5 159 GLU B CA 1
ATOM 5189 C C . GLU B 1 159 ? -0.599 1.237 22.266 1 92.5 159 GLU B C 1
ATOM 5191 O O . GLU B 1 159 ? -0.846 0.695 21.188 1 92.5 159 GLU B O 1
ATOM 5196 N N . ASP B 1 160 ? 0.219 0.754 23.125 1 90.31 160 ASP B N 1
ATOM 5197 C CA . ASP B 1 160 ? 0.828 -0.554 22.906 1 90.31 160 ASP B CA 1
ATOM 5198 C C . ASP B 1 160 ? -0.235 -1.646 22.812 1 90.31 160 ASP B C 1
ATOM 5200 O O . ASP B 1 160 ? -0.143 -2.539 21.969 1 90.31 160 ASP B O 1
ATOM 5204 N N . LEU B 1 161 ? -1.172 -1.574 23.703 1 94.31 161 LEU B N 1
ATOM 5205 C CA . LEU B 1 161 ? -2.275 -2.529 23.672 1 94.31 161 LEU B CA 1
ATOM 5206 C C . LEU B 1 161 ? -3.059 -2.408 22.375 1 94.31 161 LEU B C 1
ATOM 5208 O O . LEU B 1 161 ? -3.439 -3.418 21.766 1 94.31 161 LEU B O 1
ATOM 5212 N N . ALA B 1 162 ? -3.303 -1.192 21.938 1 94.56 162 ALA B N 1
ATOM 5213 C CA . ALA B 1 162 ? -4.039 -0.938 20.703 1 94.56 162 ALA B CA 1
ATOM 5214 C C . ALA B 1 162 ? -3.311 -1.528 19.5 1 94.56 162 ALA B C 1
ATOM 5216 O O . ALA B 1 162 ? -3.924 -2.186 18.656 1 94.56 162 ALA B O 1
ATOM 5217 N N . MET B 1 163 ? -2.021 -1.36 19.469 1 90.38 163 MET B N 1
ATOM 5218 C CA . MET B 1 163 ? -1.238 -1.808 18.328 1 90.38 163 MET B CA 1
ATOM 5219 C C . MET B 1 163 ? -1.117 -3.328 18.312 1 90.38 163 MET B C 1
ATOM 5221 O O . MET B 1 163 ? -1.104 -3.941 17.234 1 90.38 163 MET B O 1
ATOM 5225 N N . GLN B 1 164 ? -1.019 -3.859 19.438 1 89.19 164 GLN B N 1
ATOM 5226 C CA . GLN B 1 164 ? -1.01 -5.316 19.516 1 89.19 164 GLN B CA 1
ATOM 5227 C C . GLN B 1 164 ? -2.332 -5.902 19.031 1 89.19 164 GLN B C 1
ATOM 5229 O O . GLN B 1 164 ? -2.344 -6.875 18.281 1 89.19 164 GLN B O 1
ATOM 5234 N N . ALA B 1 165 ? -3.369 -5.316 19.531 1 93.31 165 ALA B N 1
ATOM 5235 C CA . ALA B 1 165 ? -4.688 -5.777 19.094 1 93.31 165 ALA B CA 1
ATOM 5236 C C . ALA B 1 165 ? -4.898 -5.539 17.609 1 93.31 165 ALA B C 1
ATOM 5238 O O . ALA B 1 165 ? -5.574 -6.328 16.938 1 93.31 165 ALA B O 1
ATOM 5239 N N . MET B 1 166 ? -4.332 -4.48 17.125 1 92.31 166 MET B N 1
ATOM 5240 C CA . MET B 1 166 ? -4.438 -4.16 15.703 1 92.31 166 MET B CA 1
ATOM 5241 C C . MET B 1 166 ? -3.803 -5.254 14.852 1 92.31 166 MET B C 1
ATOM 5243 O O . MET B 1 166 ? -4.355 -5.648 13.82 1 92.31 166 MET B O 1
ATOM 5247 N N . ALA B 1 167 ? -2.711 -5.719 15.25 1 86.44 167 ALA B N 1
ATOM 5248 C CA . ALA B 1 167 ? -2.01 -6.773 14.523 1 86.44 167 ALA B CA 1
ATOM 5249 C C . ALA B 1 167 ? -2.867 -8.031 14.422 1 86.44 167 ALA B C 1
ATOM 5251 O O . ALA B 1 167 ? -2.863 -8.711 13.391 1 86.44 167 ALA B O 1
ATOM 5252 N N . ASP B 1 168 ? -3.576 -8.289 15.422 1 86.81 168 ASP B N 1
ATOM 5253 C CA . ASP B 1 168 ? -4.457 -9.453 15.422 1 86.81 168 ASP B CA 1
ATOM 5254 C C . ASP B 1 168 ? -5.68 -9.219 14.539 1 86.81 168 ASP B C 1
ATOM 5256 O O . ASP B 1 168 ? -6.113 -10.117 13.82 1 86.81 168 ASP B O 1
ATOM 5260 N N . ASP B 1 169 ? -6.23 -8.039 14.633 1 89.88 169 ASP B N 1
ATOM 5261 C CA . ASP B 1 169 ? -7.449 -7.723 13.891 1 89.88 169 ASP B CA 1
ATOM 5262 C C . ASP B 1 169 ? -7.184 -7.664 12.391 1 89.88 169 ASP B C 1
ATOM 5264 O O . ASP B 1 169 ? -8.086 -7.902 11.586 1 89.88 169 ASP B O 1
ATOM 5268 N N . LEU B 1 170 ? -5.996 -7.406 12.039 1 89.12 170 LEU B N 1
ATOM 5269 C CA . LEU B 1 170 ? -5.656 -7.285 10.625 1 89.12 170 LEU B CA 1
ATOM 5270 C C . LEU B 1 170 ? -5.75 -8.633 9.922 1 89.12 170 LEU B C 1
ATOM 5272 O O . LEU B 1 170 ? -5.844 -8.695 8.695 1 89.12 170 LEU B O 1
ATOM 5276 N N . LYS B 1 171 ? -5.703 -9.688 10.664 1 84.06 171 LYS B N 1
ATOM 5277 C CA . LYS B 1 171 ? -5.848 -11.016 10.086 1 84.06 171 LYS B CA 1
ATOM 5278 C C . LYS B 1 171 ? -7.293 -11.289 9.688 1 84.06 171 LYS B C 1
ATOM 5280 O O . LYS B 1 171 ? -7.559 -12.18 8.867 1 84.06 171 LYS B O 1
ATOM 5285 N N . ARG B 1 172 ? -8.203 -10.555 10.266 1 88.5 172 ARG B N 1
ATOM 5286 C CA . ARG B 1 172 ? -9.633 -10.633 9.977 1 88.5 172 ARG B CA 1
ATOM 5287 C C . ARG B 1 172 ? -10.188 -9.258 9.594 1 88.5 172 ARG B C 1
ATOM 5289 O O . ARG B 1 172 ? -10.758 -8.555 10.43 1 88.5 172 ARG B O 1
ATOM 5296 N N . PRO B 1 173 ? -10.133 -8.984 8.383 1 89.94 173 PRO B N 1
ATOM 5297 C CA . PRO B 1 173 ? -10.461 -7.637 7.918 1 89.94 173 PRO B CA 1
ATOM 5298 C C . PRO B 1 173 ? -11.891 -7.219 8.273 1 89.94 173 PRO B C 1
ATOM 5300 O O . PRO B 1 173 ? -12.844 -7.93 7.953 1 89.94 173 PRO B O 1
ATOM 5303 N N . LYS B 1 174 ? -12.008 -6.125 8.984 1 92.38 174 LYS B N 1
ATOM 5304 C CA . LYS B 1 174 ? -13.281 -5.516 9.328 1 92.38 174 LYS B CA 1
ATOM 5305 C C . LYS B 1 174 ? -13.219 -3.994 9.219 1 92.38 174 LYS B C 1
ATOM 5307 O O . LYS B 1 174 ? -12.133 -3.41 9.266 1 92.38 174 LYS B O 1
ATOM 5312 N N . LEU B 1 175 ? -14.375 -3.357 9.062 1 94.56 175 LEU B N 1
ATOM 5313 C CA . LEU B 1 175 ? -14.438 -1.902 8.977 1 94.56 175 LEU B CA 1
ATOM 5314 C C . LEU B 1 175 ? -13.906 -1.26 10.25 1 94.56 175 LEU B C 1
ATOM 5316 O O . LEU B 1 175 ? -13.266 -0.208 10.195 1 94.56 175 LEU B O 1
ATOM 5320 N N . SER B 1 176 ? -14.156 -1.928 11.383 1 94.62 176 SER B N 1
ATOM 5321 C CA . SER B 1 176 ? -13.727 -1.393 12.672 1 94.62 176 SER B CA 1
ATOM 5322 C C . SER B 1 176 ? -12.203 -1.293 12.75 1 94.62 176 SER B C 1
ATOM 5324 O O . SER B 1 176 ? -11.672 -0.36 13.352 1 94.62 176 SER B O 1
ATOM 5326 N N . THR B 1 177 ? -11.508 -2.264 12.164 1 95.06 177 THR B N 1
ATOM 5327 C CA . THR B 1 177 ? -10.047 -2.229 12.156 1 95.06 177 THR B CA 1
ATOM 5328 C C . THR B 1 177 ? -9.539 -1.04 11.352 1 95.06 177 THR B C 1
ATOM 5330 O O . THR B 1 177 ? -8.57 -0.388 11.734 1 95.06 177 THR B O 1
ATOM 5333 N N . LEU B 1 178 ? -10.203 -0.792 10.219 1 96.56 178 LEU B N 1
ATOM 5334 C CA . LEU B 1 178 ? -9.867 0.36 9.391 1 96.56 178 LEU B CA 1
ATOM 5335 C C . LEU B 1 178 ? -10.094 1.662 10.148 1 96.56 178 LEU B C 1
ATOM 5337 O O . LEU B 1 178 ? -9.258 2.566 10.109 1 96.56 178 LEU B O 1
ATOM 5341 N N . GLN B 1 179 ? -11.211 1.726 10.836 1 97.19 179 GLN B N 1
ATOM 5342 C CA . GLN B 1 179 ? -11.531 2.896 11.641 1 97.19 179 GLN B CA 1
ATOM 5343 C C . GLN B 1 179 ? -10.484 3.121 12.734 1 97.19 179 GLN B C 1
ATOM 5345 O O . GLN B 1 179 ? -10.016 4.242 12.922 1 97.19 179 GLN B O 1
ATOM 5350 N N . ALA B 1 180 ? -10.141 2.055 13.398 1 96.88 180 ALA B N 1
ATOM 5351 C CA . ALA B 1 180 ? -9.148 2.137 14.469 1 96.88 180 ALA B CA 1
ATOM 5352 C C . ALA B 1 180 ? -7.816 2.654 13.945 1 96.88 180 ALA B C 1
ATOM 5354 O O . ALA B 1 180 ? -7.215 3.557 14.539 1 96.88 180 ALA B O 1
ATOM 5355 N N . GLY B 1 181 ? -7.371 2.068 12.828 1 96.25 181 GLY B N 1
ATOM 5356 C CA . GLY B 1 181 ? -6.102 2.486 12.25 1 96.25 181 GLY B CA 1
ATOM 5357 C C . GLY B 1 181 ? -6.086 3.945 11.836 1 96.25 181 GLY B C 1
ATOM 5358 O O . GLY B 1 181 ? -5.105 4.652 12.078 1 96.25 181 GLY B O 1
ATOM 5359 N N . LEU B 1 182 ? -7.117 4.43 11.234 1 96.69 182 LEU B N 1
ATOM 5360 C CA . LEU B 1 182 ? -7.207 5.812 10.781 1 96.69 182 LEU B CA 1
ATOM 5361 C C . LEU B 1 182 ? -7.191 6.773 11.969 1 96.69 182 LEU B C 1
ATOM 5363 O O . LEU B 1 182 ? -6.594 7.852 11.891 1 96.69 182 LEU B O 1
ATOM 5367 N N . LEU B 1 183 ? -7.859 6.359 13.039 1 95.88 183 LEU B N 1
ATOM 5368 C CA . LEU B 1 183 ? -7.855 7.195 14.234 1 95.88 183 LEU B CA 1
ATOM 5369 C C . LEU B 1 183 ? -6.461 7.246 14.852 1 95.88 183 LEU B C 1
ATOM 5371 O O . LEU B 1 183 ? -5.984 8.32 15.227 1 95.88 183 LEU B O 1
ATOM 5375 N N . LEU B 1 184 ? -5.828 6.125 14.914 1 93.81 184 LEU B N 1
ATOM 5376 C CA . LEU B 1 184 ? -4.504 6.055 15.516 1 93.81 184 LEU B CA 1
ATOM 5377 C C . LEU B 1 184 ? -3.5 6.879 14.711 1 93.81 184 LEU B C 1
ATOM 5379 O O . LEU B 1 184 ? -2.588 7.48 15.281 1 93.81 184 LEU B O 1
ATOM 5383 N N . LEU B 1 185 ? -3.678 6.941 13.398 1 93.19 185 LEU B N 1
ATOM 5384 C CA . LEU B 1 185 ? -2.771 7.672 12.523 1 93.19 185 LEU B CA 1
ATOM 5385 C C . LEU B 1 185 ? -2.922 9.18 12.719 1 93.19 185 LEU B C 1
ATOM 5387 O O . LEU B 1 185 ? -2.062 9.953 12.297 1 93.19 185 LEU B O 1
ATOM 5391 N N . GLN B 1 186 ? -4.008 9.578 13.32 1 91.62 186 GLN B N 1
ATOM 5392 C CA . GLN B 1 186 ? -4.223 11.008 13.523 1 91.62 186 GLN B CA 1
ATOM 5393 C C . GLN B 1 186 ? -3.443 11.508 14.734 1 91.62 186 GLN B C 1
ATOM 5395 O O . GLN B 1 186 ? -3.326 12.719 14.945 1 91.62 186 GLN B O 1
ATOM 5400 N N . ARG B 1 187 ? -2.885 10.5 15.422 1 85.31 187 ARG B N 1
ATOM 5401 C CA . ARG B 1 187 ? -2.113 10.906 16.594 1 85.31 187 ARG B CA 1
ATOM 5402 C C . ARG B 1 187 ? -0.692 11.305 16.203 1 85.31 187 ARG B C 1
ATOM 5404 O O . ARG B 1 187 ? -0.11 10.711 15.281 1 85.31 187 ARG B O 1
ATOM 5411 N N . MET B 1 188 ? -0.132 12.336 16.562 1 66.12 188 MET B N 1
ATOM 5412 C CA . MET B 1 188 ? 1.106 12.977 16.125 1 66.12 188 MET B CA 1
ATOM 5413 C C . MET B 1 188 ? 2.307 12.078 16.375 1 66.12 188 MET B C 1
ATOM 5415 O O . MET B 1 188 ? 3.283 12.109 15.633 1 66.12 188 MET B O 1
ATOM 5419 N N . ARG B 1 189 ? 2.463 11.297 17.422 1 58.44 189 ARG B N 1
ATOM 5420 C CA . ARG B 1 189 ? 3.697 10.609 17.797 1 58.44 189 ARG B CA 1
ATOM 5421 C C . ARG B 1 189 ? 3.855 9.305 17.031 1 58.44 189 ARG B C 1
ATOM 5423 O O . ARG B 1 189 ? 4.859 8.602 17.188 1 58.44 189 ARG B O 1
ATOM 5430 N N . SER B 1 190 ? 2.85 9.102 16.031 1 55.06 190 SER B N 1
ATOM 5431 C CA . SER B 1 190 ? 2.852 7.723 15.547 1 55.06 190 SER B CA 1
ATOM 5432 C C . SER B 1 190 ? 3.887 7.527 14.438 1 55.06 190 SER B C 1
ATOM 5434 O O . SER B 1 190 ? 3.951 8.312 13.5 1 55.06 190 SER B O 1
ATOM 5436 N N . SER B 1 191 ? 5.047 6.809 14.836 1 58.88 191 SER B N 1
ATOM 5437 C CA . SER B 1 191 ? 6.172 6.387 14.016 1 58.88 191 SER B CA 1
ATOM 5438 C C . SER B 1 191 ? 5.777 5.238 13.086 1 58.88 191 SER B C 1
ATOM 5440 O O . SER B 1 191 ? 6.641 4.562 12.523 1 58.88 191 SER B O 1
ATOM 5442 N N . HIS B 1 192 ? 4.543 5.109 12.859 1 62.84 192 HIS B N 1
ATOM 5443 C CA . HIS B 1 192 ? 4.238 3.861 12.172 1 62.84 192 HIS B CA 1
ATOM 5444 C C . HIS B 1 192 ? 4.254 4.047 10.656 1 62.84 192 HIS B C 1
ATOM 5446 O O . HIS B 1 192 ? 3.201 4.18 10.031 1 62.84 192 HIS B O 1
ATOM 5452 N N . GLY B 1 193 ? 5.391 3.875 10.266 1 79.38 193 GLY B N 1
ATOM 5453 C CA . GLY B 1 193 ? 5.641 4.32 8.906 1 79.38 193 GLY B CA 1
ATOM 5454 C C . GLY B 1 193 ? 4.914 3.496 7.867 1 79.38 193 GLY B C 1
ATOM 5455 O O . GLY B 1 193 ? 4.559 4.004 6.801 1 79.38 193 GLY B O 1
ATOM 5456 N N . THR B 1 194 ? 4.516 2.236 8.242 1 89.75 194 THR B N 1
ATOM 5457 C CA . THR B 1 194 ? 3.955 1.399 7.188 1 89.75 194 THR B CA 1
ATOM 5458 C C . THR B 1 194 ? 2.461 1.183 7.406 1 89.75 194 THR B C 1
ATOM 5460 O O . THR B 1 194 ? 1.786 0.584 6.562 1 89.75 194 THR B O 1
ATOM 5463 N N . LEU B 1 195 ? 1.899 1.693 8.461 1 92.31 195 LEU B N 1
ATOM 5464 C CA . LEU B 1 195 ? 0.501 1.465 8.812 1 92.31 195 LEU B CA 1
ATOM 5465 C C . LEU B 1 195 ? -0.425 2.008 7.727 1 92.31 195 LEU B C 1
ATOM 5467 O O . LEU B 1 195 ? -1.412 1.362 7.367 1 92.31 195 LEU B O 1
ATOM 5471 N N . PRO B 1 196 ? -0.151 3.195 7.191 1 94.56 196 PRO B N 1
ATOM 5472 C CA . PRO B 1 196 ? -1.046 3.695 6.148 1 94.56 196 PRO B CA 1
ATOM 5473 C C . PRO B 1 196 ? -1.187 2.725 4.977 1 94.56 196 PRO B C 1
ATOM 5475 O O . PRO B 1 196 ? -2.289 2.531 4.461 1 94.56 196 PRO B O 1
ATOM 5478 N N . ALA B 1 197 ? -0.091 2.121 4.59 1 95.56 197 ALA B N 1
ATOM 5479 C CA . ALA B 1 197 ? -0.143 1.159 3.494 1 95.56 197 ALA B CA 1
ATOM 5480 C C . ALA B 1 197 ? -0.968 -0.066 3.877 1 95.56 197 ALA B C 1
ATOM 5482 O O . ALA B 1 197 ? -1.711 -0.604 3.053 1 95.56 197 ALA B O 1
ATOM 5483 N N . GLN B 1 198 ? -0.825 -0.489 5.043 1 94.62 198 GLN B N 1
ATOM 5484 C CA . GLN B 1 198 ? -1.607 -1.618 5.535 1 94.62 198 GLN B CA 1
ATOM 5485 C C . GLN B 1 198 ? -3.1 -1.303 5.52 1 94.62 198 GLN B C 1
ATOM 5487 O O . GLN B 1 198 ? -3.914 -2.15 5.148 1 94.62 198 GLN B O 1
ATOM 5492 N N . LEU B 1 199 ? -3.391 -0.143 5.949 1 96.44 199 LEU B N 1
ATOM 5493 C CA . LEU B 1 199 ? -4.797 0.25 5.996 1 96.44 199 LEU B CA 1
ATOM 5494 C C . LEU B 1 199 ? -5.383 0.346 4.594 1 96.44 199 LEU B C 1
ATOM 5496 O O . LEU B 1 199 ? -6.555 0.03 4.383 1 96.44 199 LEU B O 1
ATOM 5500 N N . LEU B 1 200 ? -4.59 0.824 3.668 1 96.88 200 LEU B N 1
ATOM 5501 C CA . LEU B 1 200 ? -5.078 0.871 2.295 1 96.88 200 LEU B CA 1
ATOM 5502 C C . LEU B 1 200 ? -5.359 -0.533 1.769 1 96.88 200 LEU B C 1
ATOM 5504 O O . LEU B 1 200 ? -6.387 -0.768 1.134 1 96.88 200 LEU B O 1
ATOM 5508 N N . SER B 1 201 ? -4.426 -1.452 2.033 1 96.25 201 SER B N 1
ATOM 5509 C CA . SER B 1 201 ? -4.641 -2.84 1.639 1 96.25 201 SER B CA 1
ATOM 5510 C C . SER B 1 201 ? -5.898 -3.41 2.287 1 96.25 201 SER B C 1
ATOM 5512 O O . SER B 1 201 ? -6.672 -4.121 1.64 1 96.25 201 SER B O 1
ATOM 5514 N N . LEU B 1 202 ? -6.094 -3.104 3.527 1 95.88 202 LEU B N 1
ATOM 5515 C CA . LEU B 1 202 ? -7.301 -3.514 4.238 1 95.88 202 LEU B CA 1
ATOM 5516 C C . LEU B 1 202 ? -8.547 -2.914 3.592 1 95.88 202 LEU B C 1
ATOM 5518 O O . LEU B 1 202 ? -9.547 -3.605 3.412 1 95.88 202 LEU B O 1
ATOM 5522 N N . GLY B 1 203 ? -8.461 -1.611 3.307 1 96.81 203 GLY B N 1
ATOM 5523 C CA . GLY B 1 203 ? -9.57 -0.964 2.623 1 96.81 203 GLY B CA 1
ATOM 5524 C C . GLY B 1 203 ? -9.945 -1.639 1.314 1 96.81 203 GLY B C 1
ATOM 5525 O O . GLY B 1 203 ? -11.125 -1.801 1.007 1 96.81 203 GLY B O 1
ATOM 5526 N N . HIS B 1 204 ? -8.953 -2.074 0.565 1 96.38 204 HIS B N 1
ATOM 5527 C CA . HIS B 1 204 ? -9.203 -2.787 -0.683 1 96.38 204 HIS B CA 1
ATOM 5528 C C . HIS B 1 204 ? -9.883 -4.125 -0.427 1 96.38 204 HIS B C 1
ATOM 5530 O O . HIS B 1 204 ? -10.797 -4.512 -1.166 1 96.38 204 HIS B O 1
ATOM 5536 N N . THR B 1 205 ? -9.414 -4.801 0.583 1 94.88 205 THR B N 1
ATOM 5537 C CA . THR B 1 205 ? -9.992 -6.094 0.933 1 94.88 205 THR B CA 1
ATOM 5538 C C . THR B 1 205 ? -11.461 -5.941 1.325 1 94.88 205 THR B C 1
ATOM 5540 O O . THR B 1 205 ? -12.273 -6.828 1.066 1 94.88 205 THR B O 1
ATOM 5543 N N . LEU B 1 206 ? -11.781 -4.797 1.899 1 95.38 206 LEU B N 1
ATOM 5544 C CA . LEU B 1 206 ? -13.141 -4.547 2.377 1 95.38 206 LEU B CA 1
ATOM 5545 C C . LEU B 1 206 ? -14 -3.93 1.279 1 95.38 206 LEU B C 1
ATOM 5547 O O . LEU B 1 206 ? -15.195 -3.707 1.474 1 95.38 206 LEU B O 1
ATOM 5551 N N . GLY B 1 207 ? -13.445 -3.611 0.15 1 95.75 207 GLY B N 1
ATOM 5552 C CA . GLY B 1 207 ? -14.18 -3.037 -0.964 1 95.75 207 GLY B CA 1
ATOM 5553 C C . GLY B 1 207 ? -14.484 -1.562 -0.784 1 95.75 207 GLY B C 1
ATOM 5554 O O . GLY B 1 207 ? -15.445 -1.044 -1.355 1 95.75 207 GLY B O 1
ATOM 5555 N N . ILE B 1 208 ? -13.633 -0.889 -0.01 1 96.56 208 ILE B N 1
ATOM 5556 C CA . ILE B 1 208 ? -13.852 0.52 0.298 1 96.56 208 ILE B CA 1
ATOM 5557 C C . ILE B 1 208 ? -13.609 1.365 -0.95 1 96.56 208 ILE B C 1
ATOM 5559 O O . ILE B 1 208 ? -14.18 2.449 -1.097 1 96.56 208 ILE B O 1
ATOM 5563 N N . HIS B 1 209 ? -12.82 0.928 -1.871 1 95.88 209 HIS B N 1
ATOM 5564 C CA . HIS B 1 209 ? -12.422 1.677 -3.057 1 95.88 209 HIS B CA 1
ATOM 5565 C C . HIS B 1 209 ? -13.477 1.59 -4.148 1 95.88 209 HIS B C 1
ATOM 5567 O O . HIS B 1 209 ? -13.297 2.141 -5.238 1 95.88 209 HIS B O 1
ATOM 5573 N N . ILE B 1 210 ? -14.602 0.965 -3.859 1 94.62 210 ILE B N 1
ATOM 5574 C CA . ILE B 1 210 ? -15.641 0.732 -4.852 1 94.62 210 ILE B CA 1
ATOM 5575 C C . ILE B 1 210 ? -16.891 1.533 -4.488 1 94.62 210 ILE B C 1
ATOM 5577 O O . ILE B 1 210 ? -17.234 1.662 -3.309 1 94.62 210 ILE B O 1
ATOM 5581 N N . ASP B 1 211 ? -17.547 2.049 -5.473 1 93.88 211 ASP B N 1
ATOM 5582 C CA . ASP B 1 211 ? -18.812 2.758 -5.266 1 93.88 211 ASP B CA 1
ATOM 5583 C C . ASP B 1 211 ? -19.891 1.813 -4.746 1 93.88 211 ASP B C 1
ATOM 5585 O O . ASP B 1 211 ? -20.328 0.902 -5.457 1 93.88 211 ASP B O 1
ATOM 5589 N N . CYS B 1 212 ? -20.391 2.045 -3.57 1 94.69 212 CYS B N 1
ATOM 5590 C CA . CYS B 1 212 ? -21.328 1.133 -2.934 1 94.69 212 CYS B CA 1
ATOM 5591 C C . CYS B 1 212 ? -22.766 1.654 -3.053 1 94.69 212 CYS B C 1
ATOM 5593 O O . CYS B 1 212 ? -23.656 1.19 -2.344 1 94.69 212 CYS B O 1
ATOM 5595 N N . THR B 1 213 ? -23.016 2.641 -3.84 1 93.38 213 THR B N 1
ATOM 5596 C CA . THR B 1 213 ? -24.328 3.268 -3.965 1 93.38 213 THR B CA 1
ATOM 5597 C C . THR B 1 213 ? -25.406 2.225 -4.277 1 93.38 213 THR B C 1
ATOM 5599 O O . THR B 1 213 ? -26.516 2.297 -3.758 1 93.38 213 THR B O 1
ATOM 5602 N N . GLY B 1 214 ? -25.141 1.26 -5.055 1 92 214 GLY B N 1
ATOM 5603 C CA . GLY B 1 214 ? -26.125 0.273 -5.477 1 92 214 GLY B CA 1
ATOM 5604 C C . GLY B 1 214 ? -26.031 -1.028 -4.699 1 92 214 GLY B C 1
ATOM 5605 O O . GLY B 1 214 ? -26.656 -2.025 -5.078 1 92 214 GLY B O 1
ATOM 5606 N N . TRP B 1 215 ? -25.328 -1.067 -3.6 1 93.62 215 TRP B N 1
ATOM 5607 C CA . TRP B 1 215 ? -25.125 -2.303 -2.848 1 93.62 215 TRP B CA 1
ATOM 5608 C C . TRP B 1 215 ? -26.344 -2.611 -1.975 1 93.62 215 TRP B C 1
ATOM 5610 O O . TRP B 1 215 ? -27 -1.697 -1.478 1 93.62 215 TRP B O 1
ATOM 5620 N N . LYS B 1 216 ? -26.641 -3.875 -1.803 1 92.25 216 LYS B N 1
ATOM 5621 C CA . LYS B 1 216 ? -27.688 -4.324 -0.896 1 92.25 216 LYS B CA 1
ATOM 5622 C C . LYS B 1 216 ? -27.188 -4.387 0.543 1 92.25 216 LYS B C 1
ATOM 5624 O O . LYS B 1 216 ? -27.109 -5.465 1.132 1 92.25 216 LYS B O 1
ATOM 5629 N N . ILE B 1 217 ? -26.922 -3.266 1.114 1 91.69 217 ILE B N 1
ATOM 5630 C CA . ILE B 1 217 ? -26.516 -3.068 2.502 1 91.69 217 ILE B CA 1
ATOM 5631 C C . ILE B 1 217 ? -27.234 -1.858 3.086 1 91.69 217 ILE B C 1
ATOM 5633 O O . ILE B 1 217 ? -27.828 -1.067 2.348 1 91.69 217 ILE B O 1
ATOM 5637 N N . PRO B 1 218 ? -27.25 -1.728 4.414 1 90.19 218 PRO B N 1
ATOM 5638 C CA . PRO B 1 218 ? -27.953 -0.586 5.012 1 90.19 218 PRO B CA 1
ATOM 5639 C C . PRO B 1 218 ? -27.391 0.756 4.555 1 90.19 218 PRO B C 1
ATOM 5641 O O . PRO B 1 218 ? -26.172 0.883 4.344 1 90.19 218 PRO B O 1
ATOM 5644 N N . GLU B 1 219 ? -28.266 1.771 4.484 1 90.12 219 GLU B N 1
ATOM 5645 C CA . GLU B 1 219 ? -27.891 3.094 3.99 1 90.12 219 GLU B CA 1
ATOM 5646 C C . GLU B 1 219 ? -26.828 3.729 4.871 1 90.12 219 GLU B C 1
ATOM 5648 O O . GLU B 1 219 ? -25.938 4.418 4.371 1 90.12 219 GLU B O 1
ATOM 5653 N N . TRP B 1 220 ? -26.906 3.525 6.129 1 88.5 220 TRP B N 1
ATOM 5654 C CA . TRP B 1 220 ? -25.938 4.129 7.031 1 88.5 220 TRP B CA 1
ATOM 5655 C C . TRP B 1 220 ? -24.547 3.562 6.777 1 88.5 220 TRP B C 1
ATOM 5657 O O . TRP B 1 220 ? -23.547 4.27 6.926 1 88.5 220 TRP B O 1
ATOM 5667 N N . GLU B 1 221 ? -24.453 2.268 6.477 1 92.94 221 GLU B N 1
ATOM 5668 C CA . GLU B 1 221 ? -23.156 1.662 6.184 1 92.94 221 GLU B CA 1
ATOM 5669 C C . GLU B 1 221 ? -22.578 2.213 4.887 1 92.94 221 GLU B C 1
ATOM 5671 O O . GLU B 1 221 ? -21.359 2.348 4.762 1 92.94 221 GLU B O 1
ATOM 5676 N N . LYS B 1 222 ? -23.5 2.455 3.91 1 94.81 222 LYS B N 1
ATOM 5677 C CA . LYS B 1 222 ? -23.016 3.062 2.67 1 94.81 222 LYS B CA 1
ATOM 5678 C C . LYS B 1 222 ? -22.344 4.402 2.939 1 94.81 222 LYS B C 1
ATOM 5680 O O . LYS B 1 222 ? -21.266 4.676 2.41 1 94.81 222 LYS B O 1
ATOM 5685 N N . GLY B 1 223 ? -23.062 5.219 3.754 1 94.88 223 GLY B N 1
ATOM 5686 C CA . GLY B 1 223 ? -22.484 6.5 4.125 1 94.88 223 GLY B CA 1
ATOM 5687 C C . GLY B 1 223 ? -21.172 6.359 4.875 1 94.88 223 GLY B C 1
ATOM 5688 O O . GLY B 1 223 ? -20.219 7.117 4.633 1 94.88 223 GLY B O 1
ATOM 5689 N N . LEU B 1 224 ? -21.078 5.41 5.754 1 95.06 224 LEU B N 1
ATOM 5690 C CA . LEU B 1 224 ? -19.859 5.168 6.516 1 95.06 224 LEU B CA 1
ATOM 5691 C C . LEU B 1 224 ? -18.719 4.754 5.598 1 95.06 224 LEU B C 1
ATOM 5693 O O . LEU B 1 224 ? -17.594 5.23 5.742 1 95.06 224 LEU B O 1
ATOM 5697 N N . ARG B 1 225 ? -19 3.863 4.656 1 96.69 225 ARG B N 1
ATOM 5698 C CA . ARG B 1 225 ? -17.984 3.385 3.721 1 96.69 225 ARG B CA 1
ATOM 5699 C C . ARG B 1 225 ? -17.422 4.531 2.883 1 96.69 225 ARG B C 1
ATOM 5701 O O . ARG B 1 225 ? -16.219 4.594 2.631 1 96.69 225 ARG B O 1
ATOM 5708 N N . ARG B 1 226 ? -18.312 5.41 2.439 1 97.5 226 ARG B N 1
ATOM 5709 C CA . ARG B 1 226 ? -17.844 6.559 1.666 1 97.5 226 ARG B CA 1
ATOM 5710 C C . ARG B 1 226 ? -16.969 7.473 2.514 1 97.5 226 ARG B C 1
ATOM 5712 O O . ARG B 1 226 ? -15.922 7.938 2.057 1 97.5 226 ARG B O 1
ATOM 5719 N N . ARG B 1 227 ? -17.391 7.758 3.742 1 97.69 227 ARG B N 1
ATOM 5720 C CA . ARG B 1 227 ? -16.578 8.586 4.637 1 97.69 227 ARG B CA 1
ATOM 5721 C C . ARG B 1 227 ? -15.219 7.953 4.898 1 97.69 227 ARG B C 1
ATOM 5723 O O . ARG B 1 227 ? -14.203 8.641 4.902 1 97.69 227 ARG B O 1
ATOM 5730 N N . LEU B 1 228 ? -15.203 6.645 5.055 1 98 228 LEU B N 1
ATOM 5731 C CA . LEU B 1 228 ? -13.953 5.934 5.289 1 98 228 LEU B CA 1
ATOM 5732 C C . LEU B 1 228 ? -13.055 5.977 4.055 1 98 228 LEU B C 1
ATOM 5734 O O . LEU B 1 228 ? -11.836 6.121 4.172 1 98 228 LEU B O 1
ATOM 5738 N N . ALA B 1 229 ? -13.656 5.824 2.895 1 98.12 229 ALA B N 1
ATOM 5739 C CA . ALA B 1 229 ? -12.891 5.875 1.649 1 98.12 229 ALA B CA 1
ATOM 5740 C C . ALA B 1 229 ? -12.172 7.211 1.498 1 98.12 229 ALA B C 1
ATOM 5742 O O . ALA B 1 229 ? -10.984 7.25 1.183 1 98.12 229 ALA B O 1
ATOM 5743 N N . TRP B 1 230 ? -12.852 8.234 1.766 1 98.12 230 TRP B N 1
ATOM 5744 C CA . TRP B 1 230 ? -12.266 9.555 1.563 1 98.12 230 TRP B CA 1
ATOM 5745 C C . TRP B 1 230 ? -11.297 9.898 2.689 1 98.12 230 TRP B C 1
ATOM 5747 O O . TRP B 1 230 ? -10.32 10.617 2.477 1 98.12 230 TRP B O 1
ATOM 5757 N N . ALA B 1 231 ? -11.57 9.406 3.928 1 98.25 231 ALA B N 1
ATOM 5758 C CA . ALA B 1 231 ? -10.578 9.539 4.992 1 98.25 231 ALA B CA 1
ATOM 5759 C C . ALA B 1 231 ? -9.273 8.844 4.617 1 98.25 231 ALA B C 1
ATOM 5761 O O . ALA B 1 231 ? -8.188 9.383 4.852 1 98.25 231 ALA B O 1
ATOM 5762 N N . LEU B 1 232 ? -9.391 7.656 4.031 1 98 232 LEU B N 1
ATOM 5763 C CA . LEU B 1 232 ? -8.227 6.91 3.562 1 98 232 LEU B CA 1
ATOM 5764 C C . LEU B 1 232 ? -7.516 7.66 2.441 1 98 232 LEU B C 1
ATOM 5766 O O . LEU B 1 232 ? -6.285 7.695 2.398 1 98 232 LEU B O 1
ATOM 5770 N N . TYR B 1 233 ? -8.312 8.25 1.525 1 97.69 233 TYR B N 1
ATOM 5771 C CA . TYR B 1 233 ? -7.773 9.039 0.427 1 97.69 233 TYR B CA 1
ATOM 5772 C C . TYR B 1 233 ? -6.949 10.211 0.952 1 97.69 233 TYR B C 1
ATOM 5774 O O . TYR B 1 233 ? -5.824 10.438 0.5 1 97.69 233 TYR B O 1
ATOM 5782 N N . MET B 1 234 ? -7.48 10.914 1.923 1 97.75 234 MET B N 1
ATOM 5783 C CA . MET B 1 234 ? -6.785 12.062 2.488 1 97.75 234 MET B CA 1
ATOM 5784 C C . MET B 1 234 ? -5.512 11.633 3.207 1 97.75 234 MET B C 1
ATOM 5786 O O . MET B 1 234 ? -4.477 12.289 3.09 1 97.75 234 MET B O 1
ATOM 5790 N N . GLN B 1 235 ? -5.613 10.516 3.955 1 96.69 235 GLN B N 1
ATOM 5791 C CA . GLN B 1 235 ? -4.449 9.992 4.656 1 96.69 235 GLN B CA 1
ATOM 5792 C C . GLN B 1 235 ? -3.32 9.672 3.684 1 96.69 235 GLN B C 1
ATOM 5794 O O . GLN B 1 235 ? -2.154 9.961 3.957 1 96.69 235 GLN B O 1
ATOM 5799 N N . ASP B 1 236 ? -3.666 9.086 2.584 1 96.75 236 ASP B N 1
ATOM 5800 C CA . ASP B 1 236 ? -2.68 8.664 1.593 1 96.75 236 ASP B CA 1
ATOM 5801 C C . ASP B 1 236 ? -2.061 9.867 0.89 1 96.75 236 ASP B C 1
ATOM 5803 O O . ASP B 1 236 ? -0.84 9.945 0.735 1 96.75 236 ASP B O 1
ATOM 5807 N N . LYS B 1 237 ? -2.848 10.789 0.497 1 97.56 237 LYS B N 1
ATOM 5808 C CA . LYS B 1 237 ? -2.369 11.898 -0.328 1 97.56 237 LYS B CA 1
ATOM 5809 C C . LYS B 1 237 ? -1.511 12.859 0.488 1 97.56 237 LYS B C 1
ATOM 5811 O O . LYS B 1 237 ? -0.441 13.281 0.041 1 97.56 237 LYS B O 1
ATOM 5816 N N . TRP B 1 238 ? -1.952 13.195 1.682 1 97.12 238 TRP B N 1
ATOM 5817 C CA . TRP B 1 238 ? -1.165 14.117 2.494 1 97.12 238 TRP B CA 1
ATOM 5818 C C . TRP B 1 238 ? 0.061 13.422 3.074 1 97.12 238 TRP B C 1
ATOM 5820 O O . TRP B 1 238 ? 1.013 14.078 3.5 1 97.12 238 TRP B O 1
ATOM 5830 N N . GLY B 1 239 ? -0.011 12.055 3.064 1 95.12 239 GLY B N 1
ATOM 5831 C CA . GLY B 1 239 ? 1.147 11.305 3.529 1 95.12 239 GLY B CA 1
ATOM 5832 C C . GLY B 1 239 ? 2.393 11.562 2.703 1 95.12 239 GLY B C 1
ATOM 5833 O O . GLY B 1 239 ? 3.514 11.391 3.188 1 95.12 239 GLY B O 1
ATOM 5834 N N . VAL B 1 240 ? 2.217 12.008 1.478 1 95.75 240 VAL B N 1
ATOM 5835 C CA . VAL B 1 240 ? 3.344 12.258 0.587 1 95.75 240 VAL B CA 1
ATOM 5836 C C . VAL B 1 240 ? 4.211 13.383 1.153 1 95.75 240 VAL B C 1
ATOM 5838 O O . VAL B 1 240 ? 5.434 13.359 1.017 1 95.75 240 VAL B O 1
ATOM 5841 N N . LEU B 1 241 ? 3.578 14.367 1.783 1 95.62 241 LEU B N 1
ATOM 5842 C CA . LEU B 1 241 ? 4.289 15.484 2.387 1 95.62 241 LEU B CA 1
ATOM 5843 C C . LEU B 1 241 ? 5.004 15.055 3.664 1 95.62 241 LEU B C 1
ATOM 5845 O O . LEU B 1 241 ? 6.125 15.492 3.93 1 95.62 241 LEU B O 1
ATOM 5849 N N . VAL B 1 242 ? 4.383 14.18 4.379 1 93.12 242 VAL B N 1
ATOM 5850 C CA . VAL B 1 242 ? 4.84 13.789 5.711 1 93.12 242 VAL B CA 1
ATOM 5851 C C . VAL B 1 242 ? 5.988 12.789 5.59 1 93.12 242 VAL B C 1
ATOM 5853 O O . VAL B 1 242 ? 7.023 12.945 6.246 1 93.12 242 VAL B O 1
ATOM 5856 N N . HIS B 1 243 ? 5.793 11.82 4.676 1 90.44 243 HIS B N 1
ATOM 5857 C CA . HIS B 1 243 ? 6.742 10.719 4.609 1 90.44 243 HIS B CA 1
ATOM 5858 C C . HIS B 1 243 ? 7.664 10.852 3.402 1 90.44 243 HIS B C 1
ATOM 5860 O O . HIS B 1 243 ? 8.727 10.227 3.355 1 90.44 243 HIS B O 1
ATOM 5866 N N . GLY B 1 244 ? 7.266 11.633 2.441 1 91.25 244 GLY B N 1
ATOM 5867 C CA . GLY B 1 244 ? 8.07 11.805 1.244 1 91.25 244 GLY B CA 1
ATOM 5868 C C . GLY B 1 244 ? 7.941 10.648 0.268 1 91.25 244 GLY B C 1
ATOM 5869 O O . GLY B 1 244 ? 8.633 10.609 -0.75 1 91.25 244 GLY B O 1
ATOM 5870 N N . ARG B 1 245 ? 7.133 9.695 0.562 1 93.25 245 ARG B N 1
ATOM 5871 C CA . ARG B 1 245 ? 6.883 8.562 -0.321 1 93.25 245 ARG B CA 1
ATOM 5872 C C . ARG B 1 245 ? 5.738 8.859 -1.28 1 93.25 245 ARG B C 1
ATOM 5874 O O . ARG B 1 245 ? 4.863 9.672 -0.979 1 93.25 245 ARG B O 1
ATOM 5881 N N . PRO B 1 246 ? 5.789 8.203 -2.443 1 93.62 246 PRO B N 1
ATOM 5882 C CA . PRO B 1 246 ? 4.656 8.414 -3.35 1 93.62 246 PRO B CA 1
ATOM 5883 C C . PRO B 1 246 ? 3.342 7.883 -2.783 1 93.62 246 PRO B C 1
ATOM 5885 O O . PRO B 1 246 ? 3.344 6.969 -1.956 1 93.62 246 PRO B O 1
ATOM 5888 N N . SER B 1 247 ? 2.285 8.523 -3.186 1 94.81 247 SER B N 1
ATOM 5889 C CA . SER B 1 247 ? 0.968 8.039 -2.779 1 94.81 247 SER B CA 1
ATOM 5890 C C . SER B 1 247 ? 0.656 6.691 -3.414 1 94.81 247 SER B C 1
ATOM 5892 O O . SER B 1 247 ? 1.231 6.336 -4.445 1 94.81 247 SER B O 1
ATOM 5894 N N . LEU B 1 248 ? -0.156 5.934 -2.795 1 94.88 248 LEU B N 1
ATOM 5895 C CA . LEU B 1 248 ? -0.489 4.59 -3.264 1 94.88 248 LEU B CA 1
ATOM 5896 C C . LEU B 1 248 ? -1.79 4.598 -4.059 1 94.88 248 LEU B C 1
ATOM 5898 O O . LEU B 1 248 ? -1.977 3.777 -4.957 1 94.88 248 LEU B O 1
ATOM 5902 N N . ILE B 1 249 ? -2.668 5.488 -3.697 1 94.62 249 ILE B N 1
ATOM 5903 C CA . ILE B 1 249 ? -3.9 5.645 -4.465 1 94.62 249 ILE B CA 1
ATOM 5904 C C . ILE B 1 249 ? -3.621 6.445 -5.734 1 94.62 249 ILE B C 1
ATOM 5906 O O . ILE B 1 249 ? -2.893 7.438 -5.699 1 94.62 249 ILE B O 1
ATOM 5910 N N . PRO B 1 250 ? -4.156 5.98 -6.805 1 88.19 250 PRO B N 1
ATOM 5911 C CA . PRO B 1 250 ? -3.887 6.691 -8.055 1 88.19 250 PRO B CA 1
ATOM 5912 C C . PRO B 1 250 ? -4.242 8.172 -7.98 1 88.19 250 PRO B C 1
ATOM 5914 O O . PRO B 1 250 ? -5.211 8.547 -7.316 1 88.19 250 PRO B O 1
ATOM 5917 N N . ALA B 1 251 ? -3.486 8.984 -8.727 1 80.88 251 ALA B N 1
ATOM 5918 C CA . ALA B 1 251 ? -3.662 10.438 -8.711 1 80.88 251 ALA B CA 1
ATOM 5919 C C . ALA B 1 251 ? -4.957 10.836 -9.414 1 80.88 251 ALA B C 1
ATOM 5921 O O . ALA B 1 251 ? -5.668 11.734 -8.953 1 80.88 251 ALA B O 1
ATOM 5922 N N . GLN B 1 252 ? -5.148 10.156 -10.453 1 78.12 252 GLN B N 1
ATOM 5923 C CA . GLN B 1 252 ? -6.355 10.477 -11.211 1 78.12 252 GLN B CA 1
ATOM 5924 C C . GLN B 1 252 ? -7.48 9.5 -10.891 1 78.12 252 GLN B C 1
ATOM 5926 O O . GLN B 1 252 ? -7.449 8.344 -11.32 1 78.12 252 GLN B O 1
ATOM 5931 N N . ILE B 1 253 ? -8.422 10 -10.141 1 78.12 253 ILE B N 1
ATOM 5932 C CA . ILE B 1 253 ? -9.492 9.102 -9.727 1 78.12 253 ILE B CA 1
ATOM 5933 C C . ILE B 1 253 ? -10.758 9.422 -10.516 1 78.12 253 ILE B C 1
ATOM 5935 O O . ILE B 1 253 ? -11.648 8.578 -10.633 1 78.12 253 ILE B O 1
ATOM 5939 N N . ASP B 1 254 ? -10.906 10.594 -11.047 1 68.44 254 ASP B N 1
ATOM 5940 C CA . ASP B 1 254 ? -12.125 10.961 -11.766 1 68.44 254 ASP B CA 1
ATOM 5941 C C . ASP B 1 254 ? -11.938 10.812 -13.273 1 68.44 254 ASP B C 1
ATOM 5943 O O . ASP B 1 254 ? -12.656 11.445 -14.055 1 68.44 254 ASP B O 1
ATOM 5947 N N . ASP B 1 255 ? -11.078 9.859 -13.602 1 63.38 255 ASP B N 1
ATOM 5948 C CA . ASP B 1 255 ? -10.758 9.844 -15.023 1 63.38 255 ASP B CA 1
ATOM 5949 C C . ASP B 1 255 ? -11.789 9.047 -15.82 1 63.38 255 ASP B C 1
ATOM 5951 O O . ASP B 1 255 ? -12.367 8.086 -15.305 1 63.38 255 ASP B O 1
ATOM 5955 N N . ASP B 1 256 ? -12.141 9.586 -16.922 1 61.06 256 ASP B N 1
ATOM 5956 C CA . ASP B 1 256 ? -13.094 9.055 -17.891 1 61.06 256 ASP B CA 1
ATOM 5957 C C . ASP B 1 256 ? -12.508 7.852 -18.625 1 61.06 256 ASP B C 1
ATOM 5959 O O . ASP B 1 256 ? -13.242 7.113 -19.281 1 61.06 256 ASP B O 1
ATOM 5963 N N . GLU B 1 257 ? -11.273 7.668 -18.484 1 64.94 257 GLU B N 1
ATOM 5964 C CA . GLU B 1 257 ? -10.641 6.676 -19.359 1 64.94 257 GLU B CA 1
ATOM 5965 C C . GLU B 1 257 ? -10.938 5.258 -18.891 1 64.94 257 GLU B C 1
ATOM 5967 O O . GLU B 1 257 ? -10.711 4.289 -19.609 1 64.94 257 GLU B O 1
ATOM 5972 N N . GLY B 1 258 ? -11.453 5.172 -17.75 1 67.38 258 GLY B N 1
ATOM 5973 C CA . GLY B 1 258 ? -11.977 3.887 -17.312 1 67.38 258 GLY B CA 1
ATOM 5974 C C . GLY B 1 258 ? -10.891 2.926 -16.875 1 67.38 258 GLY B C 1
ATOM 5975 O O . GLY B 1 258 ? -10.992 1.719 -17.094 1 67.38 258 GLY B O 1
ATOM 5976 N N . THR B 1 259 ? -9.75 3.408 -16.391 1 76.31 259 THR B N 1
ATOM 5977 C CA . THR B 1 259 ? -8.711 2.463 -16 1 76.31 259 THR B CA 1
ATOM 5978 C C . THR B 1 259 ? -8.367 2.609 -14.523 1 76.31 259 THR B C 1
ATOM 5980 O O . THR B 1 259 ? -7.535 1.868 -13.992 1 76.31 259 THR B O 1
ATOM 5983 N N . SER B 1 260 ? -9.07 3.408 -13.852 1 85.06 260 SER B N 1
ATOM 5984 C CA . SER B 1 260 ? -8.742 3.625 -12.445 1 85.06 260 SER B CA 1
ATOM 5985 C C . SER B 1 260 ? -9.328 2.525 -11.57 1 85.06 260 SER B C 1
ATOM 5987 O O . SER B 1 260 ? -10.422 2.025 -11.836 1 85.06 260 SER B O 1
ATOM 5989 N N . ASP B 1 261 ? -8.562 2.141 -10.562 1 90.25 261 ASP B N 1
ATOM 5990 C CA . ASP B 1 261 ? -9.008 1.118 -9.617 1 90.25 261 ASP B CA 1
ATOM 5991 C C . ASP B 1 261 ? -9.617 1.751 -8.367 1 90.25 261 ASP B C 1
ATOM 5993 O O . ASP B 1 261 ? -9.898 1.058 -7.391 1 90.25 261 ASP B O 1
ATOM 5997 N N . TRP B 1 262 ? -9.75 3.059 -8.352 1 91.88 262 TRP B N 1
ATOM 5998 C CA . TRP B 1 262 ? -10.398 3.779 -7.262 1 91.88 262 TRP B CA 1
ATOM 5999 C C . TRP B 1 262 ? -11.664 4.484 -7.746 1 91.88 262 TRP B C 1
ATOM 6001 O O . TRP B 1 262 ? -11.586 5.527 -8.398 1 91.88 262 TRP B O 1
ATOM 6011 N N . HIS B 1 263 ? -12.758 3.906 -7.469 1 92.25 263 HIS B N 1
ATOM 6012 C CA . HIS B 1 263 ? -14.047 4.422 -7.906 1 92.25 263 HIS B CA 1
ATOM 6013 C C . HIS B 1 263 ? -15.008 4.574 -6.73 1 92.25 263 HIS B C 1
ATOM 6015 O O . HIS B 1 263 ? -15.867 3.719 -6.512 1 92.25 263 HIS B O 1
ATOM 6021 N N . VAL B 1 264 ? -14.883 5.645 -6.09 1 93.75 264 VAL B N 1
ATOM 6022 C CA . VAL B 1 264 ? -15.711 5.93 -4.926 1 93.75 264 VAL B CA 1
ATOM 6023 C C . VAL B 1 264 ? -16.641 7.109 -5.227 1 93.75 264 VAL B C 1
ATOM 6025 O O . VAL B 1 264 ? -16.219 8.078 -5.875 1 93.75 264 VAL B O 1
ATOM 6028 N N . GLY B 1 265 ? -17.828 7.008 -4.891 1 91.69 265 GLY B N 1
ATOM 6029 C CA . GLY B 1 265 ? -18.75 8.117 -5.066 1 91.69 265 GLY B CA 1
ATOM 6030 C C . GLY B 1 265 ? -18.391 9.328 -4.219 1 91.69 265 GLY B C 1
ATOM 6031 O O . GLY B 1 265 ? -17.672 9.203 -3.227 1 91.69 265 GLY B O 1
ATOM 6032 N N . PRO B 1 266 ? -18.859 10.461 -4.664 1 94 266 PRO B N 1
ATOM 6033 C CA . PRO B 1 266 ? -18.594 11.656 -3.859 1 94 266 PRO B CA 1
ATOM 6034 C C . PRO B 1 266 ? -19.219 11.578 -2.469 1 94 266 PRO B C 1
ATOM 6036 O O . PRO B 1 266 ? -20.281 10.977 -2.297 1 94 266 PRO B O 1
ATOM 6039 N N . CYS B 1 267 ? -18.5 12.062 -1.519 1 96 267 CYS B N 1
ATOM 6040 C CA . CYS B 1 267 ? -19.047 12.188 -0.172 1 96 267 CYS B CA 1
ATOM 6041 C C . CYS B 1 267 ? -19.938 13.422 -0.055 1 96 267 CYS B C 1
ATOM 6043 O O . CYS B 1 267 ? -19.547 14.523 -0.442 1 96 267 CYS B O 1
ATOM 6045 N N . THR B 1 268 ? -21.156 13.258 0.395 1 95.69 268 THR B N 1
ATOM 6046 C CA . THR B 1 268 ? -22.109 14.344 0.52 1 95.69 268 THR B CA 1
ATOM 6047 C C . THR B 1 268 ? -22.672 14.414 1.939 1 95.69 268 THR B C 1
ATOM 6049 O O . THR B 1 268 ? -22.375 13.555 2.771 1 95.69 268 THR B O 1
ATOM 6052 N N . LEU B 1 269 ? -23.531 15.414 2.225 1 93.5 269 LEU B N 1
ATOM 6053 C CA . LEU B 1 269 ? -24.109 15.609 3.547 1 93.5 269 LEU B CA 1
ATOM 6054 C C . LEU B 1 269 ? -25.031 14.445 3.908 1 93.5 269 LEU B C 1
ATOM 6056 O O . LEU B 1 269 ? -25.234 14.148 5.086 1 93.5 269 LEU B O 1
ATOM 6060 N N . ASN B 1 270 ? -25.469 13.727 2.918 1 91.81 270 ASN B N 1
ATOM 6061 C CA . ASN B 1 270 ? -26.375 12.602 3.137 1 91.81 270 ASN B CA 1
ATOM 6062 C C . ASN B 1 270 ? -25.641 11.398 3.713 1 91.81 270 ASN B C 1
ATOM 6064 O O . ASN B 1 270 ? -26.266 10.461 4.219 1 91.81 270 ASN B O 1
ATOM 6068 N N . ASP B 1 271 ? -24.391 11.461 3.645 1 94.44 271 ASP B N 1
ATOM 6069 C CA . ASP B 1 271 ? -23.594 10.328 4.113 1 94.44 271 ASP B CA 1
ATOM 6070 C C . ASP B 1 271 ? -23.344 10.422 5.617 1 94.44 271 ASP B C 1
ATOM 6072 O O . ASP B 1 271 ? -22.766 9.508 6.211 1 94.44 271 ASP B O 1
ATOM 6076 N N . PHE B 1 272 ? -23.844 11.531 6.227 1 92.88 272 PHE B N 1
ATOM 6077 C CA . PHE B 1 272 ? -23.688 11.742 7.66 1 92.88 272 PHE B CA 1
ATOM 6078 C C . PHE B 1 272 ? -25 11.516 8.391 1 92.88 272 PHE B C 1
ATOM 6080 O O . PHE B 1 272 ? -25.938 12.32 8.258 1 92.88 272 PHE B O 1
ATOM 6087 N N . PRO B 1 273 ? -25.031 10.523 9.117 1 82.94 273 PRO B N 1
ATOM 6088 C CA . PRO B 1 273 ? -26.297 10.258 9.812 1 82.94 273 PRO B CA 1
ATOM 6089 C C . PRO B 1 273 ? -26.734 11.422 10.703 1 82.94 273 PRO B C 1
ATOM 6091 O O . PRO B 1 273 ? -27.922 11.641 10.898 1 82.94 273 PRO B O 1
ATOM 6094 N N . GLU B 1 274 ? -25.875 12.172 11.25 1 74.81 274 GLU B N 1
ATOM 6095 C CA . GLU B 1 274 ? -26.156 13.242 12.203 1 74.81 274 GLU B CA 1
ATOM 6096 C C . GLU B 1 274 ? -26.656 14.5 11.484 1 74.81 274 GLU B C 1
ATOM 6098 O O . GLU B 1 274 ? -27.156 15.422 12.125 1 74.81 274 GLU B O 1
ATOM 6103 N N . ALA B 1 275 ? -26.469 14.531 10.289 1 70.06 275 ALA B N 1
ATOM 6104 C CA . ALA B 1 275 ? -26.812 15.75 9.562 1 70.06 275 ALA B CA 1
ATOM 6105 C C . ALA B 1 275 ? -28.297 16.062 9.672 1 70.06 275 ALA B C 1
ATOM 6107 O O . ALA B 1 275 ? -28.703 17.219 9.641 1 70.06 275 ALA B O 1
ATOM 6108 N N . THR B 1 276 ? -29.031 15.094 9.883 1 59.34 276 THR B N 1
ATOM 6109 C CA . THR B 1 276 ? -30.469 15.289 9.93 1 59.34 276 THR B CA 1
ATOM 6110 C C . THR B 1 276 ? -30.938 15.492 11.367 1 59.34 276 THR B C 1
ATOM 6112 O O . THR B 1 276 ? -32.094 15.891 11.609 1 59.34 276 THR B O 1
ATOM 6115 N N . ALA B 1 277 ? -30.031 15.266 12.234 1 58.06 277 ALA B N 1
ATOM 6116 C CA . ALA B 1 277 ? -30.469 15.312 13.625 1 58.06 277 ALA B CA 1
ATOM 6117 C C . ALA B 1 277 ? -30.109 16.641 14.266 1 58.06 277 ALA B C 1
ATOM 6119 O O . ALA B 1 277 ? -29.094 17.25 13.914 1 58.06 277 ALA B O 1
ATOM 6120 N N . GLU B 1 278 ? -30.969 17.219 14.93 1 54.12 278 GLU B N 1
ATOM 6121 C CA . GLU B 1 278 ? -30.688 18.422 15.719 1 54.12 278 GLU B CA 1
ATOM 6122 C C . GLU B 1 278 ? -29.516 18.203 16.672 1 54.12 278 GLU B C 1
ATOM 6124 O O . GLU B 1 278 ? -29.594 17.344 17.562 1 54.12 278 GLU B O 1
ATOM 6129 N N . GLU B 1 279 ? -28.344 18.5 16.281 1 62.72 279 GLU B N 1
ATOM 6130 C CA . GLU B 1 279 ? -27.172 18.281 17.125 1 62.72 279 GLU B CA 1
ATOM 6131 C C . GLU B 1 279 ? -27.031 19.375 18.172 1 62.72 279 GLU B C 1
ATOM 6133 O O . GLU B 1 279 ? -27.188 20.562 17.875 1 62.72 279 GLU B O 1
ATOM 6138 N N . GLU B 1 280 ? -27.25 18.953 19.422 1 58.38 280 GLU B N 1
ATOM 6139 C CA . GLU B 1 280 ? -26.984 19.891 20.516 1 58.38 280 GLU B CA 1
ATOM 6140 C C . GLU B 1 280 ? -25.516 20.25 20.594 1 58.38 280 GLU B C 1
ATOM 6142 O O . GLU B 1 280 ? -24.656 19.375 20.688 1 58.38 280 GLU B O 1
ATOM 6147 N N . ASN B 1 281 ? -25.203 21.422 20.078 1 59.59 281 ASN B N 1
ATOM 6148 C CA . ASN B 1 281 ? -23.828 21.906 20.188 1 59.59 281 ASN B CA 1
ATOM 6149 C C . ASN B 1 281 ? -23.516 22.344 21.609 1 59.59 281 ASN B C 1
ATOM 6151 O O . ASN B 1 281 ? -24.062 23.328 22.109 1 59.59 281 ASN B O 1
ATOM 6155 N N . GLY B 1 282 ? -23.297 21.297 22.406 1 57.66 282 GLY B N 1
ATOM 6156 C CA . GLY B 1 282 ? -22.922 21.656 23.766 1 57.66 282 GLY B CA 1
ATOM 6157 C C . GLY B 1 282 ? -21.812 22.688 23.828 1 57.66 282 GLY B C 1
ATOM 6158 O O . GLY B 1 282 ? -21.234 23.062 22.797 1 57.66 282 GLY B O 1
ATOM 6159 N N . ASP B 1 283 ? -21.562 23.203 24.984 1 62.25 283 ASP B N 1
ATOM 6160 C CA . ASP B 1 283 ? -20.578 24.234 25.281 1 62.25 283 ASP B CA 1
ATOM 6161 C C . ASP B 1 283 ? -19.156 23.75 24.969 1 62.25 283 ASP B C 1
ATOM 6163 O O . ASP B 1 283 ? -18.781 22.656 25.375 1 62.25 283 ASP B O 1
ATOM 6167 N N . GLY B 1 284 ? -18.375 24.391 24.141 1 65.06 284 GLY B N 1
ATOM 6168 C CA . GLY B 1 284 ? -16.922 24.297 23.984 1 65.06 284 GLY B CA 1
ATOM 6169 C C . GLY B 1 284 ? -16.5 23.312 22.906 1 65.06 284 GLY B C 1
ATOM 6170 O O . GLY B 1 284 ? -15.328 23.25 22.547 1 65.06 284 GLY B O 1
ATOM 6171 N N . GLY B 1 285 ? -17.531 22.578 22.375 1 75.69 285 GLY B N 1
ATOM 6172 C CA . GLY B 1 285 ? -17.141 21.594 21.391 1 75.69 285 GLY B CA 1
ATOM 6173 C C . GLY B 1 285 ? -17.203 22.125 19.969 1 75.69 285 GLY B C 1
ATOM 6174 O O . GLY B 1 285 ? -17.281 23.328 19.75 1 75.69 285 GLY B O 1
ATOM 6175 N N . VAL B 1 286 ? -16.859 21.297 19 1 79.69 286 VAL B N 1
ATOM 6176 C CA . VAL B 1 286 ? -16.891 21.672 17.578 1 79.69 286 VAL B CA 1
ATOM 6177 C C . VAL B 1 286 ? -18.328 21.688 17.078 1 79.69 286 VAL B C 1
ATOM 6179 O O . VAL B 1 286 ? -19.125 20.812 17.438 1 79.69 286 VAL B O 1
ATOM 6182 N N . ASP B 1 287 ? -18.625 22.688 16.422 1 84.75 287 ASP B N 1
ATOM 6183 C CA . ASP B 1 287 ? -19.922 22.719 15.758 1 84.75 287 ASP B CA 1
ATOM 6184 C C . ASP B 1 287 ? -20.047 21.578 14.742 1 84.75 287 ASP B C 1
ATOM 6186 O O . ASP B 1 287 ? -19.219 21.453 13.844 1 84.75 287 ASP B O 1
ATOM 6190 N N . GLY B 1 288 ? -21.078 20.781 14.875 1 86.38 288 GLY B N 1
ATOM 6191 C CA . GLY B 1 288 ? -21.25 19.609 14.039 1 86.38 288 GLY B CA 1
ATOM 6192 C C . GLY B 1 288 ? -21.344 19.938 12.555 1 86.38 288 GLY B C 1
ATOM 6193 O O . GLY B 1 288 ? -20.719 19.266 11.727 1 86.38 288 GLY B O 1
ATOM 6194 N N . ALA B 1 289 ? -22.172 20.938 12.203 1 88.56 289 ALA B N 1
ATOM 6195 C CA . ALA B 1 289 ? -22.359 21.328 10.805 1 88.56 289 ALA B CA 1
ATOM 6196 C C . ALA B 1 289 ? -21.062 21.844 10.195 1 88.56 289 ALA B C 1
ATOM 6198 O O . ALA B 1 289 ? -20.75 21.531 9.047 1 88.56 289 ALA B O 1
ATOM 6199 N N . ALA B 1 290 ? -20.344 22.625 10.961 1 88.62 290 ALA B N 1
ATOM 6200 C CA . ALA B 1 290 ? -19.078 23.156 10.5 1 88.62 290 ALA B CA 1
ATOM 6201 C C . ALA B 1 290 ? -18.047 22.047 10.312 1 88.62 290 ALA B C 1
ATOM 6203 O O . ALA B 1 290 ? -17.234 22.094 9.383 1 88.62 290 ALA B O 1
ATOM 6204 N N . GLY B 1 291 ? -18.109 21.156 11.25 1 90.88 291 GLY B N 1
ATOM 6205 C CA . GLY B 1 291 ? -17.203 20.031 11.148 1 90.88 291 GLY B CA 1
ATOM 6206 C C . GLY B 1 291 ? -17.422 19.188 9.906 1 90.88 291 GLY B C 1
ATOM 6207 O O . GLY B 1 291 ? -16.469 18.812 9.219 1 90.88 291 GLY B O 1
ATOM 6208 N N . ARG B 1 292 ? -18.672 18.891 9.602 1 93.38 292 ARG B N 1
ATOM 6209 C CA . ARG B 1 292 ? -19 18.109 8.414 1 93.38 292 ARG B CA 1
ATOM 6210 C C . ARG B 1 292 ? -18.625 18.875 7.141 1 93.38 292 ARG B C 1
ATOM 6212 O O . ARG B 1 292 ? -18.094 18.281 6.195 1 93.38 292 ARG B O 1
ATOM 6219 N N . ALA B 1 293 ? -18.906 20.156 7.16 1 93.88 293 ALA B N 1
ATOM 6220 C CA . ALA B 1 293 ? -18.547 20.984 6.008 1 93.88 293 ALA B CA 1
ATOM 6221 C C . ALA B 1 293 ? -17.047 21 5.805 1 93.88 293 ALA B C 1
ATOM 6223 O O . ALA B 1 293 ? -16.562 20.969 4.668 1 93.88 293 ALA B O 1
ATOM 6224 N N . ALA B 1 294 ? -16.344 21.141 6.906 1 94.69 294 ALA B N 1
ATOM 6225 C CA . ALA B 1 294 ? -14.875 21.141 6.836 1 94.69 294 ALA B CA 1
ATOM 6226 C C . ALA B 1 294 ? -14.344 19.828 6.285 1 94.69 294 ALA B C 1
ATOM 6228 O O . ALA B 1 294 ? -13.391 19.812 5.508 1 94.69 294 ALA B O 1
ATOM 6229 N N . PHE B 1 295 ? -14.945 18.734 6.73 1 96.25 295 PHE B N 1
ATOM 6230 C CA . PHE B 1 295 ? -14.539 17.422 6.238 1 96.25 295 PHE B CA 1
ATOM 6231 C C . PHE B 1 295 ? -14.727 17.328 4.727 1 96.25 295 PHE B C 1
ATOM 6233 O O . PHE B 1 295 ? -13.836 16.875 4.012 1 96.25 295 PHE B O 1
ATOM 6240 N N . LEU B 1 296 ? -15.836 17.781 4.23 1 97.06 296 LEU B N 1
ATOM 6241 C CA . LEU B 1 296 ? -16.156 17.734 2.807 1 97.06 296 LEU B CA 1
ATOM 6242 C C . LEU B 1 296 ? -15.203 18.625 2.014 1 97.06 296 LEU B C 1
ATOM 6244 O O . LEU B 1 296 ? -14.711 18.219 0.954 1 97.06 296 LEU B O 1
ATOM 6248 N N . GLN B 1 297 ? -14.891 19.766 2.543 1 97.19 297 GLN B N 1
ATOM 6249 C CA . GLN B 1 297 ? -14 20.688 1.845 1 97.19 297 GLN B CA 1
ATOM 6250 C C . GLN B 1 297 ? -12.562 20.172 1.87 1 97.19 297 GLN B C 1
ATOM 6252 O O . GLN B 1 297 ? -11.797 20.406 0.927 1 97.19 297 GLN B O 1
ATOM 6257 N N . SER B 1 298 ? -12.227 19.516 2.969 1 97.69 298 SER B N 1
ATOM 6258 C CA . SER B 1 298 ? -10.898 18.922 3.035 1 97.69 298 SER B CA 1
ATOM 6259 C C . SER B 1 298 ? -10.711 17.875 1.94 1 97.69 298 SER B C 1
ATOM 6261 O O . SER B 1 298 ? -9.609 17.719 1.406 1 97.69 298 SER B O 1
ATOM 6263 N N . ILE B 1 299 ? -11.766 17.094 1.622 1 97.12 299 ILE B N 1
ATOM 6264 C CA . ILE B 1 299 ? -11.711 16.109 0.549 1 97.12 299 ILE B CA 1
ATOM 6265 C C . ILE B 1 299 ? -11.438 16.812 -0.781 1 97.12 299 ILE B C 1
ATOM 6267 O O . ILE B 1 299 ? -10.539 16.406 -1.525 1 97.12 299 ILE B O 1
ATOM 6271 N N . GLU B 1 300 ? -12.148 17.844 -1.046 1 97.12 300 GLU B N 1
ATOM 6272 C CA . GLU B 1 300 ? -12.008 18.562 -2.307 1 97.12 300 GLU B CA 1
ATOM 6273 C C . GLU B 1 300 ? -10.617 19.188 -2.428 1 97.12 300 GLU B C 1
ATOM 6275 O O . GLU B 1 300 ? -10.008 19.156 -3.502 1 97.12 300 GLU B O 1
ATOM 6280 N N . LEU B 1 301 ? -10.211 19.781 -1.33 1 98.12 301 LEU B N 1
ATOM 6281 C CA . LEU B 1 301 ? -8.875 20.359 -1.322 1 98.12 301 LEU B CA 1
ATOM 6282 C C . LEU B 1 301 ? -7.812 19.297 -1.581 1 98.12 301 LEU B C 1
ATOM 6284 O O . LEU B 1 301 ? -6.848 19.547 -2.307 1 98.12 301 LEU B O 1
ATOM 6288 N N . THR B 1 302 ? -7.996 18.125 -0.966 1 97.88 302 THR B N 1
ATOM 6289 C CA . THR B 1 302 ? -7.043 17.031 -1.125 1 97.88 302 THR B CA 1
ATOM 6290 C C . THR B 1 302 ? -6.992 16.562 -2.578 1 97.88 302 THR B C 1
ATOM 6292 O O . THR B 1 302 ? -5.926 16.188 -3.076 1 97.88 302 THR B O 1
ATOM 6295 N N . LYS B 1 303 ? -8.102 16.578 -3.277 1 96.56 303 LYS B N 1
ATOM 6296 C CA . LYS B 1 303 ? -8.117 16.234 -4.699 1 96.56 303 LYS B CA 1
ATOM 6297 C C . LYS B 1 303 ? -7.219 17.188 -5.492 1 96.56 303 LYS B C 1
ATOM 6299 O O . LYS B 1 303 ? -6.461 16.75 -6.363 1 96.56 303 LYS B O 1
ATOM 6304 N N . ILE B 1 304 ? -7.332 18.422 -5.215 1 97.31 304 ILE B N 1
ATOM 6305 C CA . ILE B 1 304 ? -6.508 19.422 -5.887 1 97.31 304 ILE B CA 1
ATOM 6306 C C . ILE B 1 304 ? -5.039 19.203 -5.547 1 97.31 304 ILE B C 1
ATOM 6308 O O . ILE B 1 304 ? -4.18 19.219 -6.434 1 97.31 304 ILE B O 1
ATOM 6312 N N . PHE B 1 305 ? -4.816 19.047 -4.258 1 98 305 PHE B N 1
ATOM 6313 C CA . PHE B 1 305 ? -3.457 18.781 -3.805 1 98 305 PHE B CA 1
ATOM 6314 C C . PHE B 1 305 ? -2.869 17.578 -4.539 1 98 305 PHE B C 1
ATOM 6316 O O . PHE B 1 305 ? -1.707 17.609 -4.949 1 98 305 PHE B O 1
ATOM 6323 N N . SER B 1 306 ? -3.646 16.531 -4.668 1 96.56 306 SER B N 1
ATOM 6324 C CA . SER B 1 306 ? -3.207 15.328 -5.355 1 96.56 306 SER B CA 1
ATOM 6325 C C . SER B 1 306 ? -2.783 15.633 -6.789 1 96.56 306 SER B C 1
ATOM 6327 O O . SER B 1 306 ? -1.765 15.125 -7.262 1 96.56 306 SER B O 1
ATOM 6329 N N . ARG B 1 307 ? -3.496 16.406 -7.516 1 95.25 307 ARG B N 1
ATOM 6330 C CA . ARG B 1 307 ? -3.162 16.766 -8.891 1 95.25 307 ARG B CA 1
ATOM 6331 C C . ARG B 1 307 ? -1.882 17.594 -8.938 1 95.25 307 ARG B C 1
ATOM 6333 O O . ARG B 1 307 ? -1.061 17.422 -9.844 1 95.25 307 ARG B O 1
ATOM 6340 N N . ILE B 1 308 ? -1.752 18.453 -7.977 1 96.81 308 ILE B N 1
ATOM 6341 C CA . ILE B 1 308 ? -0.557 19.297 -7.914 1 96.81 308 ILE B CA 1
ATOM 6342 C C . ILE B 1 308 ? 0.673 18.422 -7.684 1 96.81 308 ILE B C 1
ATOM 6344 O O . ILE B 1 308 ? 1.692 18.578 -8.359 1 96.81 308 ILE B O 1
ATOM 6348 N N . VAL B 1 309 ? 0.583 17.5 -6.762 1 96.38 309 VAL B N 1
ATOM 6349 C CA . VAL B 1 309 ? 1.697 16.609 -6.449 1 96.38 309 VAL B CA 1
ATOM 6350 C C . VAL B 1 309 ? 2.021 15.742 -7.664 1 96.38 309 VAL B C 1
ATOM 6352 O O . VAL B 1 309 ? 3.193 15.547 -7.996 1 96.38 309 VAL B O 1
ATOM 6355 N N . ALA B 1 310 ? 1.029 15.258 -8.312 1 93.56 310 ALA B N 1
ATOM 6356 C CA . ALA B 1 310 ? 1.238 14.43 -9.5 1 93.56 310 ALA B CA 1
ATOM 6357 C C . ALA B 1 310 ? 1.944 15.219 -10.602 1 93.56 310 ALA B C 1
ATOM 6359 O O . ALA B 1 310 ? 2.781 14.672 -11.32 1 93.56 310 ALA B O 1
ATOM 6360 N N . THR B 1 311 ? 1.666 16.438 -10.695 1 94.56 311 THR B N 1
ATOM 6361 C CA . THR B 1 311 ? 2.182 17.281 -11.773 1 94.56 311 THR B CA 1
ATOM 6362 C C . THR B 1 311 ? 3.602 17.75 -11.461 1 94.56 311 THR B C 1
ATOM 6364 O O . THR B 1 311 ? 4.461 17.766 -12.352 1 94.56 311 THR B O 1
ATOM 6367 N N . PHE B 1 312 ? 3.836 18.016 -10.195 1 95.81 312 PHE B N 1
ATOM 6368 C CA . PHE B 1 312 ? 5.07 18.75 -9.906 1 95.81 312 PHE B CA 1
ATOM 6369 C C . PHE B 1 312 ? 5.996 17.922 -9.023 1 95.81 312 PHE B C 1
ATOM 6371 O O . PHE B 1 312 ? 7.188 18.203 -8.922 1 95.81 312 PHE B O 1
ATOM 6378 N N . CYS B 1 313 ? 5.449 16.938 -8.367 1 94.69 313 CYS B N 1
ATOM 6379 C CA . CYS B 1 313 ? 6.258 16.281 -7.355 1 94.69 313 CYS B CA 1
ATOM 6380 C C . CYS B 1 313 ? 6.336 14.781 -7.617 1 94.69 313 CYS B C 1
ATOM 6382 O O . CYS B 1 313 ? 6.715 14.008 -6.734 1 94.69 313 CYS B O 1
ATOM 6384 N N . SER B 1 314 ? 5.941 14.312 -8.742 1 92 314 SER B N 1
ATOM 6385 C CA . SER B 1 314 ? 6.141 12.914 -9.094 1 92 314 SER B CA 1
ATOM 6386 C C . SER B 1 314 ? 7.586 12.641 -9.492 1 92 314 SER B C 1
ATOM 6388 O O . SER B 1 314 ? 8.32 13.562 -9.852 1 92 314 SER B O 1
ATOM 6390 N N . ILE B 1 315 ? 8.008 11.461 -9.422 1 91.31 315 ILE B N 1
ATOM 6391 C CA . ILE B 1 315 ? 9.375 11.094 -9.781 1 91.31 315 ILE B CA 1
ATOM 6392 C C . ILE B 1 315 ? 9.602 11.344 -11.273 1 91.31 315 ILE B C 1
ATOM 6394 O O . ILE B 1 315 ? 10.641 11.875 -11.664 1 91.31 315 ILE B O 1
ATOM 6398 N N . GLY B 1 316 ? 8.617 10.969 -12.07 1 89.75 316 GLY B N 1
ATOM 6399 C CA . GLY B 1 316 ? 8.727 11.203 -13.508 1 89.75 316 GLY B CA 1
ATOM 6400 C C . GLY B 1 316 ? 8.836 12.672 -13.859 1 89.75 316 GLY B C 1
ATOM 6401 O O . GLY B 1 316 ? 9.477 13.039 -14.852 1 89.75 316 GLY B O 1
ATOM 6402 N N . ALA B 1 317 ? 8.273 13.516 -13.062 1 92.19 317 ALA B N 1
ATOM 6403 C CA . ALA B 1 317 ? 8.305 14.953 -13.312 1 92.19 317 ALA B CA 1
ATOM 6404 C C . ALA B 1 317 ? 9.625 15.555 -12.859 1 92.19 317 ALA B C 1
ATOM 6406 O O . ALA B 1 317 ? 10.164 16.453 -13.516 1 92.19 317 ALA B O 1
ATOM 6407 N N . THR B 1 318 ? 10.227 15.039 -11.789 1 92.25 318 THR B N 1
ATOM 6408 C CA . THR B 1 318 ? 11.305 15.75 -11.125 1 92.25 318 THR B CA 1
ATOM 6409 C C . THR B 1 318 ? 12.648 15.094 -11.422 1 92.25 318 THR B C 1
ATOM 6411 O O . THR B 1 318 ? 13.703 15.695 -11.211 1 92.25 318 THR B O 1
ATOM 6414 N N . LYS B 1 319 ? 12.68 13.906 -11.891 1 87.69 319 LYS B N 1
ATOM 6415 C CA . LYS B 1 319 ? 13.938 13.227 -12.172 1 87.69 319 LYS B CA 1
ATOM 6416 C C . LYS B 1 319 ? 14.75 13.969 -13.227 1 87.69 319 LYS B C 1
ATOM 6418 O O . LYS B 1 319 ? 14.211 14.836 -13.922 1 87.69 319 LYS B O 1
ATOM 6423 N N . LYS B 1 320 ? 16.062 13.641 -13.234 1 88 320 LYS B N 1
ATOM 6424 C CA . LYS B 1 320 ? 16.891 14.211 -14.289 1 88 320 LYS B CA 1
ATOM 6425 C C . LYS B 1 320 ? 16.344 13.859 -15.672 1 88 320 LYS B C 1
ATOM 6427 O O . LYS B 1 320 ? 16.094 12.688 -15.961 1 88 320 LYS B O 1
ATOM 6432 N N . GLY B 1 321 ? 16.125 14.844 -16.469 1 87.12 321 GLY B N 1
ATOM 6433 C CA . GLY B 1 321 ? 15.516 14.625 -17.766 1 87.12 321 GLY B CA 1
ATOM 6434 C C . GLY B 1 321 ? 14.016 14.445 -17.719 1 87.12 321 GLY B C 1
ATOM 6435 O O . GLY B 1 321 ? 13.391 14.094 -18.719 1 87.12 321 GLY B O 1
ATOM 6436 N N . GLY B 1 322 ? 13.461 14.68 -16.609 1 90.06 322 GLY B N 1
ATOM 6437 C CA . GLY B 1 322 ? 12.023 14.508 -16.422 1 90.06 322 GLY B CA 1
ATOM 6438 C C . GLY B 1 322 ? 11.203 15.586 -17.094 1 90.06 322 GLY B C 1
ATOM 6439 O O . GLY B 1 322 ? 11.742 16.422 -17.812 1 90.06 322 GLY B O 1
ATOM 6440 N N . ARG B 1 323 ? 9.93 15.555 -16.891 1 92.31 323 ARG B N 1
ATOM 6441 C CA . ARG B 1 323 ? 8.977 16.438 -17.578 1 92.31 323 ARG B CA 1
ATOM 6442 C C . ARG B 1 323 ? 9.281 17.906 -17.281 1 92.31 323 ARG B C 1
ATOM 6444 O O . ARG B 1 323 ? 9.297 18.734 -18.188 1 92.31 323 ARG B O 1
ATOM 6451 N N . LEU B 1 324 ? 9.516 18.297 -16 1 93.88 324 LEU B N 1
ATOM 6452 C CA . LEU B 1 324 ? 9.711 19.688 -15.602 1 93.88 324 LEU B CA 1
ATOM 6453 C C . LEU B 1 324 ? 11.008 20.25 -16.188 1 93.88 324 LEU B C 1
ATOM 6455 O O . LEU B 1 324 ? 11.062 21.406 -16.562 1 93.88 324 LEU B O 1
ATOM 6459 N N . GLU B 1 325 ? 12.031 19.438 -16.203 1 91.38 325 GLU B N 1
ATOM 6460 C CA . GLU B 1 325 ? 13.273 19.875 -16.828 1 91.38 325 GLU B CA 1
ATOM 6461 C C . GLU B 1 325 ? 13.086 20.078 -18.328 1 91.38 325 GLU B C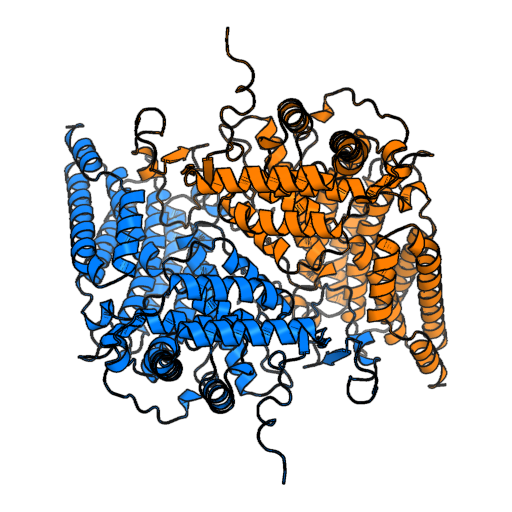 1
ATOM 6463 O O . GLU B 1 325 ? 13.672 21 -18.906 1 91.38 325 GLU B O 1
ATOM 6468 N N . ARG B 1 326 ? 12.367 19.25 -18.953 1 92.31 326 ARG B N 1
ATOM 6469 C CA . ARG B 1 326 ? 12.156 19.297 -20.391 1 92.31 326 ARG B CA 1
ATOM 6470 C C . ARG B 1 326 ? 11.352 20.531 -20.781 1 92.31 326 ARG B C 1
ATOM 6472 O O . ARG B 1 326 ? 11.664 21.203 -21.766 1 92.31 326 ARG B O 1
ATOM 6479 N N . ILE B 1 327 ? 10.344 20.828 -20.047 1 93.75 327 ILE B N 1
ATOM 6480 C CA . ILE B 1 327 ? 9.469 21.938 -20.422 1 93.75 327 ILE B CA 1
ATOM 6481 C C . ILE B 1 327 ? 10.055 23.25 -19.922 1 93.75 327 ILE B C 1
ATOM 6483 O O . ILE B 1 327 ? 9.688 24.328 -20.406 1 93.75 327 ILE B O 1
ATOM 6487 N N . GLY B 1 328 ? 10.875 23.25 -18.875 1 93.75 328 GLY B N 1
ATOM 6488 C CA . GLY B 1 328 ? 11.539 24.438 -18.359 1 93.75 328 GLY B CA 1
ATOM 6489 C C . GLY B 1 328 ? 10.641 25.266 -17.453 1 93.75 328 GLY B C 1
ATOM 6490 O O . GLY B 1 328 ? 9.484 24.906 -17.234 1 93.75 328 GLY B O 1
ATOM 6491 N N . PRO B 1 329 ? 11.148 26.406 -16.906 1 95.25 329 PRO B N 1
ATOM 6492 C CA . PRO B 1 329 ? 10.398 27.219 -15.969 1 95.25 329 PRO B CA 1
ATOM 6493 C C . PRO B 1 329 ? 9.141 27.828 -16.594 1 95.25 329 PRO B C 1
ATOM 6495 O O . PRO B 1 329 ? 8.102 27.922 -15.93 1 95.25 329 PRO B O 1
ATOM 6498 N N . SER B 1 330 ? 9.266 28.25 -17.828 1 95.38 330 SER B N 1
ATOM 6499 C CA . SER B 1 330 ? 8.102 28.828 -18.484 1 95.38 330 SER B CA 1
ATOM 6500 C C . SER B 1 330 ? 7 27.781 -18.656 1 95.38 330 SER B C 1
ATOM 6502 O O . SER B 1 330 ? 5.816 28.094 -18.469 1 95.38 330 SER B O 1
ATOM 6504 N N . GLY B 1 331 ? 7.398 26.578 -19.078 1 95.62 331 GLY B N 1
ATOM 6505 C CA . GLY B 1 331 ? 6.441 25.484 -19.203 1 95.62 331 GLY B CA 1
ATOM 6506 C C . GLY B 1 331 ? 5.816 25.094 -17.875 1 95.62 331 GLY B C 1
ATOM 6507 O O . GLY B 1 331 ? 4.621 24.797 -17.797 1 95.62 331 GLY B O 1
ATOM 6508 N N . ALA B 1 332 ? 6.625 25.078 -16.828 1 96.5 332 ALA B N 1
ATOM 6509 C CA . ALA B 1 332 ? 6.129 24.766 -15.492 1 96.5 332 ALA B CA 1
ATOM 6510 C C . ALA B 1 332 ? 5.113 25.797 -15.023 1 96.5 332 ALA B C 1
ATOM 6512 O O . ALA B 1 332 ? 4.113 25.453 -14.391 1 96.5 332 ALA B O 1
ATOM 6513 N N . MET B 1 333 ? 5.352 27.062 -15.289 1 95.69 333 MET B N 1
ATOM 6514 C CA . MET B 1 333 ? 4.422 28.125 -14.93 1 95.69 333 MET B CA 1
ATOM 6515 C C . MET B 1 333 ? 3.088 27.953 -15.648 1 95.69 333 MET B C 1
ATOM 6517 O O . MET B 1 333 ? 2.029 28.203 -15.062 1 95.69 333 MET B O 1
ATOM 6521 N N . SER B 1 334 ? 3.211 27.484 -16.875 1 96.56 334 SER B N 1
ATOM 6522 C CA . SER B 1 334 ? 1.997 27.25 -17.656 1 96.56 334 SER B CA 1
ATOM 6523 C C . SER B 1 334 ? 1.179 26.094 -17.062 1 96.56 334 SER B C 1
ATOM 6525 O O . SER B 1 334 ? -0.053 26.125 -17.109 1 96.56 334 SER B O 1
ATOM 6527 N N . LEU B 1 335 ? 1.843 25.109 -16.562 1 95.62 335 LEU B N 1
ATOM 6528 C CA . LEU B 1 335 ? 1.17 23.984 -15.93 1 95.62 335 LEU B CA 1
ATOM 6529 C C . LEU B 1 335 ? 0.555 24.406 -14.594 1 95.62 335 LEU B C 1
ATOM 6531 O O . LEU B 1 335 ? -0.457 23.844 -14.172 1 95.62 335 LEU B O 1
ATOM 6535 N N . ALA B 1 336 ? 1.126 25.391 -13.922 1 97.5 336 ALA B N 1
ATOM 6536 C CA . ALA B 1 336 ? 0.726 25.797 -12.578 1 97.5 336 ALA B CA 1
ATOM 6537 C C . ALA B 1 336 ? -0.523 26.672 -12.617 1 97.5 336 ALA B C 1
ATOM 6539 O O . ALA B 1 336 ? -1.313 26.672 -11.672 1 97.5 336 ALA B O 1
ATOM 6540 N N . LYS B 1 337 ? -0.72 27.359 -13.664 1 97.06 337 LYS B N 1
ATOM 6541 C CA . LYS B 1 337 ? -1.764 28.375 -13.758 1 97.06 337 LYS B CA 1
ATOM 6542 C C . LYS B 1 337 ? -3.145 27.781 -13.516 1 97.06 337 LYS B C 1
ATOM 6544 O O . LYS B 1 337 ? -3.896 28.25 -12.664 1 97.06 337 LYS B O 1
ATOM 6549 N N . PRO B 1 338 ? -3.498 26.672 -14.281 1 97.69 338 PRO B N 1
ATOM 6550 C CA . PRO B 1 338 ? -4.832 26.125 -14.039 1 97.69 338 PRO B CA 1
ATOM 6551 C C . PRO B 1 338 ? -4.996 25.562 -12.625 1 97.69 338 PRO B C 1
ATOM 6553 O O . PRO B 1 338 ? -6.086 25.625 -12.062 1 97.69 338 PRO B O 1
ATOM 6556 N N . LEU B 1 339 ? -4.012 25.016 -12.078 1 97.69 339 LEU B N 1
ATOM 6557 C CA . LEU B 1 339 ? -4.066 24.469 -10.734 1 97.69 339 LEU B CA 1
ATOM 6558 C C . LEU B 1 339 ? -4.199 25.562 -9.695 1 97.69 339 LEU B C 1
ATOM 6560 O O . LEU B 1 339 ? -4.949 25.438 -8.727 1 97.69 339 LEU B O 1
ATOM 6564 N N . ALA B 1 340 ? -3.449 26.672 -9.867 1 97.25 340 ALA B N 1
ATOM 6565 C CA . ALA B 1 340 ? -3.551 27.812 -8.977 1 97.25 340 ALA B CA 1
ATOM 6566 C C . ALA B 1 340 ? -4.945 28.438 -9.031 1 97.25 340 ALA B C 1
ATOM 6568 O O . ALA B 1 340 ? -5.473 28.875 -8.008 1 97.25 340 ALA B O 1
ATOM 6569 N N . MET B 1 341 ? -5.488 28.406 -10.211 1 97.81 341 MET B N 1
ATOM 6570 C CA . MET B 1 341 ? -6.836 28.953 -10.375 1 97.81 341 MET B CA 1
ATOM 6571 C C . MET B 1 341 ? -7.859 28.078 -9.656 1 97.81 341 MET B C 1
ATOM 6573 O O . MET B 1 341 ? -8.789 28.594 -9.031 1 97.81 341 MET B O 1
ATOM 6577 N N . GLU B 1 342 ? -7.699 26.812 -9.766 1 97.5 342 GLU B N 1
ATOM 6578 C CA . GLU B 1 342 ? -8.586 25.891 -9.055 1 97.5 342 GLU B CA 1
ATOM 6579 C C . GLU B 1 342 ? -8.523 26.109 -7.551 1 97.5 342 GLU B C 1
ATOM 6581 O O . GLU B 1 342 ? -9.547 26.047 -6.863 1 97.5 342 GLU B O 1
ATOM 6586 N N . LEU B 1 343 ? -7.336 26.344 -7.008 1 97.38 343 LEU B N 1
ATOM 6587 C CA . LEU B 1 343 ? -7.152 26.594 -5.582 1 97.38 343 LEU B CA 1
ATOM 6588 C C . LEU B 1 343 ? -7.824 27.891 -5.168 1 97.38 343 LEU B C 1
ATOM 6590 O O . LEU B 1 343 ? -8.43 27.969 -4.098 1 97.38 343 LEU B O 1
ATOM 6594 N N . ARG B 1 344 ? -7.691 28.859 -6 1 96.75 344 ARG B N 1
ATOM 6595 C CA . ARG B 1 344 ? -8.328 30.141 -5.723 1 96.75 344 ARG B CA 1
ATOM 6596 C C . ARG B 1 344 ? -9.844 30.016 -5.727 1 96.75 344 ARG B C 1
ATOM 6598 O O . ARG B 1 344 ? -10.531 30.594 -4.887 1 96.75 344 ARG B O 1
ATOM 6605 N N . GLU B 1 345 ? -10.328 29.266 -6.699 1 97.75 345 GLU B N 1
ATOM 6606 C CA . GLU B 1 345 ? -11.766 29.047 -6.785 1 97.75 345 GLU B CA 1
ATOM 6607 C C . GLU B 1 345 ? -12.281 28.266 -5.574 1 97.75 345 GLU B C 1
ATOM 6609 O 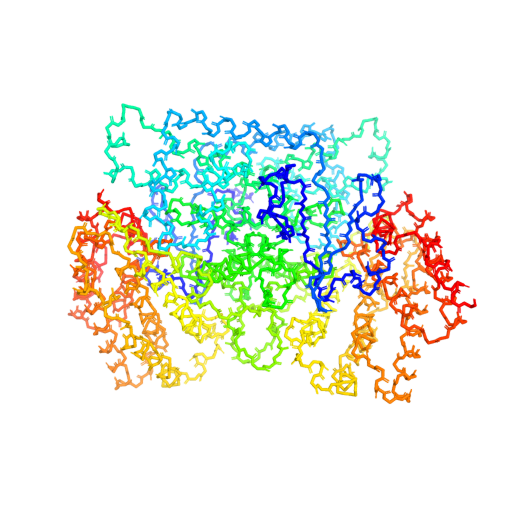O . GLU B 1 345 ? -13.352 28.578 -5.047 1 97.75 345 GLU B O 1
ATOM 6614 N N . TRP B 1 346 ? -11.57 27.297 -5.184 1 97.81 346 TRP B N 1
ATOM 6615 C CA . TRP B 1 346 ? -11.93 26.531 -3.992 1 97.81 346 TRP B CA 1
ATOM 6616 C C . TRP B 1 346 ? -12.008 27.438 -2.768 1 97.81 346 TRP B C 1
ATOM 6618 O O . TRP B 1 346 ? -12.969 27.359 -1.992 1 97.81 346 TRP B O 1
ATOM 6628 N N . HIS B 1 347 ? -11.016 28.297 -2.537 1 96.44 347 HIS B N 1
ATOM 6629 C CA . HIS B 1 347 ? -10.977 29.188 -1.384 1 96.44 347 HIS B CA 1
ATOM 6630 C C . HIS B 1 347 ? -12.117 30.188 -1.422 1 96.44 347 HIS B C 1
ATOM 6632 O O . HIS B 1 347 ? -12.711 30.5 -0.387 1 96.44 347 HIS B O 1
ATOM 6638 N N . ALA B 1 348 ? -12.43 30.625 -2.625 1 96.06 348 ALA B N 1
ATOM 6639 C CA . ALA B 1 348 ? -13.492 31.609 -2.797 1 96.06 348 ALA B CA 1
ATOM 6640 C C . ALA B 1 348 ? -14.859 30.984 -2.525 1 96.06 348 ALA B C 1
ATOM 6642 O O . ALA B 1 348 ? -15.781 31.672 -2.07 1 96.06 348 ALA B O 1
ATOM 6643 N N . ALA B 1 349 ? -14.984 29.734 -2.781 1 95.75 349 ALA B N 1
ATOM 6644 C CA . ALA B 1 349 ? -16.266 29.047 -2.648 1 95.75 349 ALA B CA 1
ATOM 6645 C C . ALA B 1 349 ? -16.469 28.516 -1.229 1 95.75 349 ALA B C 1
ATOM 6647 O O . ALA B 1 349 ? -17.516 27.953 -0.912 1 95.75 349 ALA B O 1
ATOM 6648 N N . LEU B 1 350 ? -15.523 28.75 -0.322 1 95.5 350 LEU B N 1
ATOM 6649 C CA . LEU B 1 350 ? -15.633 28.266 1.047 1 95.5 350 LEU B CA 1
ATOM 6650 C C . LEU B 1 350 ? -16.797 28.938 1.77 1 95.5 350 LEU B C 1
ATOM 6652 O O . LEU B 1 350 ? -16.953 30.156 1.709 1 95.5 350 LEU B O 1
ATOM 6656 N N . PRO B 1 351 ? -17.641 28.156 2.379 1 93.06 351 PRO B N 1
ATOM 6657 C CA . PRO B 1 351 ? -18.719 28.75 3.18 1 93.06 351 PRO B CA 1
ATOM 6658 C C . PRO B 1 351 ? -18.203 29.703 4.254 1 93.06 351 PRO B C 1
ATOM 6660 O O . PRO B 1 351 ? -17.062 29.562 4.719 1 93.06 351 PRO B O 1
ATOM 6663 N N . ALA B 1 352 ? -18.984 30.594 4.742 1 92 352 ALA B N 1
ATOM 6664 C CA . ALA B 1 352 ? -18.625 31.625 5.723 1 92 352 ALA B CA 1
ATOM 6665 C C . ALA B 1 352 ? -18.219 30.984 7.047 1 92 352 ALA B C 1
ATOM 6667 O O . ALA B 1 352 ? -17.344 31.5 7.746 1 92 352 ALA B O 1
ATOM 6668 N N . SER B 1 353 ? -18.812 29.891 7.328 1 89.88 353 SER B N 1
ATOM 6669 C CA . SER B 1 353 ? -18.547 29.234 8.602 1 89.88 353 SER B CA 1
ATOM 6670 C C . SER B 1 353 ? -17.141 28.625 8.633 1 89.88 353 SER B C 1
ATOM 6672 O O . SER B 1 353 ? -16.625 28.328 9.711 1 89.88 353 SER B O 1
ATOM 6674 N N . LEU B 1 354 ? -16.516 28.516 7.453 1 93.44 354 LEU B N 1
ATOM 6675 C CA . LEU B 1 354 ? -15.219 27.859 7.395 1 93.44 354 LEU B CA 1
ATOM 6676 C C . LEU B 1 354 ? -14.102 28.875 7.164 1 93.44 354 LEU B C 1
ATOM 6678 O O . LEU B 1 354 ? -12.93 28.516 7.066 1 93.44 354 LEU B O 1
ATOM 6682 N N . GLN B 1 355 ? -14.508 30.109 7.148 1 92.5 355 GLN B N 1
ATOM 6683 C CA . GLN B 1 355 ? -13.5 31.156 7.043 1 92.5 355 GLN B CA 1
ATOM 6684 C C . GLN B 1 355 ? -12.734 31.328 8.352 1 92.5 355 GLN B C 1
ATOM 6686 O O . GLN B 1 355 ? -13.297 31.109 9.43 1 92.5 355 GLN B O 1
ATOM 6691 N N . LEU B 1 356 ? -11.516 31.641 8.281 1 89.62 356 LEU B N 1
ATOM 6692 C CA . LEU B 1 356 ? -10.672 31.734 9.469 1 89.62 356 LEU B CA 1
ATOM 6693 C C . LEU B 1 356 ? -11.219 32.781 10.445 1 89.62 356 LEU B C 1
ATOM 6695 O O . LEU B 1 356 ? -11.18 32.562 11.656 1 89.62 356 LEU B O 1
ATOM 6699 N N . GLU B 1 357 ? -11.766 33.844 9.945 1 84.94 357 GLU B N 1
ATOM 6700 C CA . GLU B 1 357 ? -12.234 34.938 10.766 1 84.94 357 GLU B CA 1
ATOM 6701 C C . GLU B 1 357 ? -13.578 34.625 11.406 1 84.94 357 GLU B C 1
ATOM 6703 O O . GLU B 1 357 ? -13.977 35.281 12.383 1 84.94 357 GLU B O 1
ATOM 6708 N N . SER B 1 358 ? -14.242 33.625 10.938 1 81.5 358 SER B N 1
ATOM 6709 C CA . SER B 1 358 ? -15.586 33.281 11.414 1 81.5 358 SER B CA 1
ATOM 6710 C C . SER B 1 358 ? -15.523 32.344 12.602 1 81.5 358 SER B C 1
ATOM 6712 O O . SER B 1 358 ? -16.531 31.719 12.969 1 81.5 358 SER B O 1
ATOM 6714 N N . THR B 1 359 ? -14.5 32.25 13.242 1 77.12 359 THR B N 1
ATOM 6715 C CA . THR B 1 359 ? -14.383 31.312 14.359 1 77.12 359 THR B CA 1
ATOM 6716 C C . THR B 1 359 ? -15.07 31.875 15.602 1 77.12 359 THR B C 1
ATOM 6718 O O . THR B 1 359 ? -14.758 32.969 16.047 1 77.12 359 THR B O 1
ATOM 6721 N N . PRO B 1 360 ? -16.109 31.062 15.93 1 76.12 360 PRO B N 1
ATOM 6722 C CA . PRO B 1 360 ? -16.797 31.547 17.141 1 76.12 360 PRO B CA 1
ATOM 6723 C C . PRO B 1 360 ? -15.891 31.531 18.375 1 76.12 360 PRO B C 1
ATOM 6725 O O . PRO B 1 360 ? -15.023 30.656 18.484 1 76.12 360 PRO B O 1
ATOM 6728 N N . SER B 1 361 ? -16.25 32.406 19.234 1 79.69 361 SER B N 1
ATOM 6729 C CA . SER B 1 361 ? -15.469 32.5 20.453 1 79.69 361 SER B CA 1
ATOM 6730 C C . SER B 1 361 ? -15.758 31.359 21.422 1 79.69 361 SER B C 1
ATOM 6732 O O . SER B 1 361 ? -16.906 30.938 21.547 1 79.69 361 SER B O 1
ATOM 6734 N N . LEU B 1 362 ? -14.727 30.812 22 1 78.75 362 LEU B N 1
ATOM 6735 C CA . LEU B 1 362 ? -14.773 29.828 23.062 1 78.75 362 LEU B CA 1
ATOM 6736 C C . LEU B 1 362 ? -15.219 28.469 22.547 1 78.75 362 LEU B C 1
ATOM 6738 O O . LEU B 1 362 ? -15.852 27.688 23.266 1 78.75 362 LEU B O 1
ATOM 6742 N N . ARG B 1 363 ? -15.07 28.344 21.219 1 82.88 363 ARG B N 1
ATOM 6743 C CA . ARG B 1 363 ? -15.344 27.031 20.625 1 82.88 363 ARG B CA 1
ATOM 6744 C C . ARG B 1 363 ? -14.164 26.547 19.797 1 82.88 363 ARG B C 1
ATOM 6746 O O . ARG B 1 363 ? -13.477 27.344 19.156 1 82.88 363 ARG B O 1
ATOM 6753 N N . LEU B 1 364 ? -14.031 25.234 19.859 1 84.31 364 LEU B N 1
ATOM 6754 C CA . LEU B 1 364 ? -12.961 24.656 19.047 1 84.31 364 LEU B CA 1
ATOM 6755 C C . LEU B 1 364 ? -13.297 24.766 17.562 1 84.31 364 LEU B C 1
ATOM 6757 O O . LEU B 1 364 ? -14.453 24.594 17.156 1 84.31 364 LEU B O 1
ATOM 6761 N N . SER B 1 365 ? -12.32 25.219 16.812 1 85 365 SER B N 1
ATOM 6762 C CA . SER B 1 365 ? -12.57 25.469 15.391 1 85 365 SER B CA 1
ATOM 6763 C C . SER B 1 365 ? -11.648 24.625 14.508 1 85 365 SER B C 1
ATOM 6765 O O . SER B 1 365 ? -10.438 24.578 14.742 1 85 365 SER B O 1
ATOM 6767 N N . THR B 1 366 ? -12.25 24.047 13.555 1 85.12 366 THR B N 1
ATOM 6768 C CA . THR B 1 366 ? -11.516 23.219 12.602 1 85.12 366 THR B CA 1
ATOM 6769 C C . THR B 1 366 ? -10.977 24.078 11.453 1 85.12 366 THR B C 1
ATOM 6771 O O . THR B 1 366 ? -10.281 23.578 10.57 1 85.12 366 THR B O 1
ATOM 6774 N N . ASN B 1 367 ? -11.219 25.312 11.445 1 91.38 367 ASN B N 1
ATOM 6775 C CA . ASN B 1 367 ? -10.898 26.188 10.32 1 91.38 367 ASN B CA 1
ATOM 6776 C C . ASN B 1 367 ? -9.391 26.375 10.164 1 91.38 367 ASN B C 1
ATOM 6778 O O . ASN B 1 367 ? -8.883 26.484 9.047 1 91.38 367 ASN B O 1
ATOM 6782 N N . GLY B 1 368 ? -8.727 26.422 11.312 1 93 368 GLY B N 1
ATOM 6783 C CA . GLY B 1 368 ? -7.281 26.578 11.25 1 93 368 GLY B CA 1
ATOM 6784 C C . GLY B 1 368 ? -6.594 25.5 10.438 1 93 368 GLY B C 1
ATOM 6785 O O . GLY B 1 368 ? -5.805 25.812 9.539 1 93 368 GLY B O 1
ATOM 6786 N N . ALA B 1 369 ? -6.941 24.281 10.711 1 93.62 369 ALA B N 1
ATOM 6787 C CA . ALA B 1 369 ? -6.336 23.156 10.016 1 93.62 369 ALA B CA 1
ATOM 6788 C C . ALA B 1 369 ? -6.652 23.188 8.523 1 93.62 369 ALA B C 1
ATOM 6790 O O . ALA B 1 369 ? -5.801 22.859 7.691 1 93.62 369 ALA B O 1
ATOM 6791 N N . LEU B 1 370 ? -7.848 23.531 8.164 1 96 370 LEU B N 1
ATOM 6792 C CA . LEU B 1 370 ? -8.273 23.609 6.77 1 96 370 LEU B CA 1
ATOM 6793 C C . LEU B 1 370 ? -7.457 24.641 6.008 1 96 370 LEU B C 1
ATOM 6795 O O . LEU B 1 370 ? -6.973 24.375 4.906 1 96 370 LEU B O 1
ATOM 6799 N N . HIS B 1 371 ? -7.27 25.797 6.594 1 96.88 371 HIS B N 1
ATOM 6800 C CA . HIS B 1 371 ? -6.531 26.875 5.945 1 96.88 371 HIS B CA 1
ATOM 6801 C C . HIS B 1 371 ? -5.039 26.562 5.895 1 96.88 371 HIS B C 1
ATOM 6803 O O . HIS B 1 371 ? -4.344 26.969 4.957 1 96.88 371 HIS B O 1
ATOM 6809 N N . LEU B 1 372 ? -4.582 25.922 6.914 1 97.31 372 LEU B N 1
ATOM 6810 C CA . LEU B 1 372 ? -3.191 25.484 6.879 1 97.31 372 LEU B CA 1
ATOM 6811 C C . LEU B 1 372 ? -2.951 24.531 5.711 1 97.31 372 LEU B C 1
ATOM 6813 O O . LEU B 1 372 ? -1.936 24.641 5.016 1 97.31 372 LEU B O 1
ATOM 6817 N N . SER B 1 373 ? -3.857 23.609 5.504 1 98 373 SER B N 1
ATOM 6818 C CA . SER B 1 373 ? -3.746 22.688 4.383 1 98 373 SER B CA 1
ATOM 6819 C C . SER B 1 373 ? -3.793 23.422 3.051 1 98 373 SER B C 1
ATOM 6821 O O . SER B 1 373 ? -3.08 23.062 2.111 1 98 373 SER B O 1
ATOM 6823 N N . HIS B 1 374 ? -4.66 24.375 2.969 1 98.25 374 HIS B N 1
ATOM 6824 C CA . HIS B 1 374 ? -4.73 25.203 1.766 1 98.25 374 HIS B CA 1
ATOM 6825 C C . HIS B 1 374 ? -3.404 25.906 1.502 1 98.25 374 HIS B C 1
ATOM 6827 O O . HIS B 1 374 ? -2.918 25.922 0.369 1 98.25 374 HIS B O 1
ATOM 6833 N N . MET B 1 375 ? -2.877 26.516 2.494 1 98 375 MET B N 1
ATOM 6834 C CA . MET B 1 375 ? -1.593 27.203 2.396 1 98 375 MET B CA 1
ATOM 6835 C C . MET B 1 375 ? -0.495 26.25 1.946 1 98 375 MET B C 1
ATOM 6837 O O . MET B 1 375 ? 0.31 26.578 1.075 1 98 375 MET B O 1
ATOM 6841 N N . ALA B 1 376 ? -0.446 25.062 2.555 1 98.31 376 ALA B N 1
ATOM 6842 C CA . ALA B 1 376 ? 0.559 24.062 2.188 1 98.31 376 ALA B CA 1
ATOM 6843 C C . ALA B 1 376 ? 0.439 23.688 0.714 1 98.31 376 ALA B C 1
ATOM 6845 O O . ALA B 1 376 ? 1.447 23.453 0.041 1 98.31 376 ALA B O 1
ATOM 6846 N N . THR B 1 377 ? -0.772 23.547 0.21 1 98.56 377 THR B N 1
ATOM 6847 C CA . THR B 1 377 ? -1.021 23.219 -1.188 1 98.56 377 THR B CA 1
ATOM 6848 C C . THR B 1 377 ? -0.473 24.312 -2.107 1 98.56 377 THR B C 1
ATOM 6850 O O . THR B 1 377 ? 0.172 24.016 -3.115 1 98.56 377 THR B O 1
ATOM 6853 N N . GLU B 1 378 ? -0.674 25.531 -1.728 1 98.06 378 GLU B N 1
ATOM 6854 C CA . GLU B 1 378 ? -0.15 26.656 -2.494 1 98.06 378 GLU B CA 1
ATOM 6855 C C . GLU B 1 378 ? 1.376 26.672 -2.496 1 98.06 378 GLU B C 1
ATOM 6857 O O . GLU B 1 378 ? 1.999 26.875 -3.541 1 98.06 378 GLU B O 1
ATOM 6862 N N . LEU B 1 379 ? 1.896 26.484 -1.364 1 98.19 379 LEU B N 1
ATOM 6863 C CA . LEU B 1 379 ? 3.35 26.516 -1.235 1 98.19 379 LEU B CA 1
ATOM 6864 C C . LEU B 1 379 ? 3.992 25.406 -2.059 1 98.19 379 LEU B C 1
ATOM 6866 O O . LEU B 1 379 ? 5.105 25.562 -2.566 1 98.19 379 LEU B O 1
ATOM 6870 N N . THR B 1 380 ? 3.328 24.297 -2.166 1 98 380 THR B N 1
ATOM 6871 C CA . THR B 1 380 ? 3.859 23.188 -2.943 1 98 380 THR B CA 1
ATOM 6872 C C . THR B 1 380 ? 4.062 23.594 -4.398 1 98 380 THR B C 1
ATOM 6874 O O . THR B 1 380 ? 5.066 23.219 -5.016 1 98 380 THR B O 1
ATOM 6877 N N . ILE B 1 381 ? 3.133 24.375 -4.973 1 97.94 381 ILE B N 1
ATOM 6878 C CA . ILE B 1 381 ? 3.264 24.859 -6.344 1 97.94 381 ILE B CA 1
ATOM 6879 C C . ILE B 1 381 ? 4.484 25.766 -6.453 1 97.94 381 ILE B C 1
ATOM 6881 O O . ILE B 1 381 ? 5.324 25.578 -7.336 1 97.94 381 ILE B O 1
ATOM 6885 N N . HIS B 1 382 ? 4.562 26.688 -5.559 1 97.88 382 HIS B N 1
ATOM 6886 C CA . HIS B 1 382 ? 5.621 27.688 -5.629 1 97.88 382 HIS B CA 1
ATOM 6887 C C . HIS B 1 382 ? 6.984 27.062 -5.348 1 97.88 382 HIS B C 1
ATOM 6889 O O . HIS B 1 382 ? 7.996 27.5 -5.914 1 97.88 382 HIS B O 1
ATOM 6895 N N . ARG B 1 383 ? 7 26.141 -4.48 1 96.75 383 ARG B N 1
ATOM 6896 C CA . ARG B 1 383 ? 8.242 25.422 -4.223 1 96.75 383 ARG B CA 1
ATOM 6897 C C . ARG B 1 383 ? 8.734 24.719 -5.484 1 96.75 383 ARG B C 1
ATOM 6899 O O . ARG B 1 383 ? 9.93 24.75 -5.797 1 96.75 383 ARG B O 1
ATOM 6906 N N . ALA B 1 384 ? 7.82 24.109 -6.168 1 95.94 384 ALA B N 1
ATOM 6907 C CA . ALA B 1 384 ? 8.172 23.406 -7.406 1 95.94 384 ALA B CA 1
ATOM 6908 C C . ALA B 1 384 ? 8.695 24.391 -8.453 1 95.94 384 ALA B C 1
ATOM 6910 O O . ALA B 1 384 ? 9.656 24.094 -9.172 1 95.94 384 ALA B O 1
ATOM 6911 N N . LEU B 1 385 ? 8.062 25.531 -8.555 1 96.94 385 LEU B N 1
ATOM 6912 C CA . LEU B 1 385 ? 8.477 26.547 -9.523 1 96.94 385 LEU B CA 1
ATOM 6913 C C . LEU B 1 385 ? 9.867 27.078 -9.188 1 96.94 385 LEU B C 1
ATOM 6915 O O . LEU B 1 385 ? 10.664 27.344 -10.086 1 96.94 385 LEU B O 1
ATOM 6919 N N . LEU B 1 386 ? 10.18 27.234 -7.918 1 95.56 386 LEU B N 1
ATOM 6920 C CA . LEU B 1 386 ? 11.5 27.672 -7.5 1 95.56 386 LEU B CA 1
ATOM 6921 C C . LEU B 1 386 ? 12.562 26.641 -7.855 1 95.56 386 LEU B C 1
ATOM 6923 O O . LEU B 1 386 ? 13.664 27 -8.273 1 95.56 386 LEU B O 1
ATOM 6927 N N . ARG B 1 387 ? 12.25 25.375 -7.742 1 92.69 387 ARG B N 1
ATOM 6928 C CA . ARG B 1 387 ? 13.195 24.281 -7.957 1 92.69 387 ARG B CA 1
ATOM 6929 C C . ARG B 1 387 ? 13.539 24.141 -9.43 1 92.69 387 ARG B C 1
ATOM 6931 O O . ARG B 1 387 ? 14.625 23.656 -9.781 1 92.69 387 ARG B O 1
ATOM 6938 N N . VAL B 1 388 ? 12.586 24.562 -10.297 1 93.81 388 VAL B N 1
ATOM 6939 C CA . VAL B 1 388 ? 12.773 24.375 -11.734 1 93.81 388 VAL B CA 1
ATOM 6940 C C . VAL B 1 388 ? 13.672 25.469 -12.297 1 93.81 388 VAL B C 1
ATOM 6942 O O . VAL B 1 388 ? 14.227 25.328 -13.391 1 93.81 388 VAL B O 1
ATOM 6945 N N . LEU B 1 389 ? 13.914 26.531 -11.508 1 93.5 389 LEU B N 1
ATOM 6946 C CA . LEU B 1 389 ? 14.734 27.641 -11.969 1 93.5 389 LEU B CA 1
ATOM 6947 C C . LEU B 1 389 ? 16.188 27.234 -12.125 1 93.5 389 LEU B C 1
ATOM 6949 O O . LEU B 1 389 ? 16.703 26.469 -11.312 1 93.5 389 LEU B O 1
ATOM 6953 N N . THR B 1 390 ? 16.75 27.641 -13.195 1 89 390 THR B N 1
ATOM 6954 C CA . THR B 1 390 ? 18.156 27.422 -13.461 1 89 390 THR B CA 1
ATOM 6955 C C . THR B 1 390 ? 18.891 28.766 -13.641 1 89 390 THR B C 1
ATOM 6957 O O . THR B 1 390 ? 18.25 29.797 -13.828 1 89 390 THR B O 1
ATOM 6960 N N . PRO B 1 391 ? 20.203 28.734 -13.469 1 85.94 391 PRO B N 1
ATOM 6961 C CA . PRO B 1 391 ? 20.953 29.984 -13.688 1 85.94 391 PRO B CA 1
ATOM 6962 C C . PRO B 1 391 ? 20.734 30.562 -15.078 1 85.94 391 PRO B C 1
ATOM 6964 O O . PRO B 1 391 ? 20.875 31.781 -15.266 1 85.94 391 PRO B O 1
ATOM 6967 N N . ASP B 1 392 ? 20.328 29.781 -16.016 1 89.25 392 ASP B N 1
ATOM 6968 C CA . ASP B 1 392 ? 20.141 30.219 -17.391 1 89.25 392 ASP B CA 1
ATOM 6969 C C . ASP B 1 392 ? 18.719 30.703 -17.625 1 89.25 392 ASP B C 1
ATOM 6971 O O . ASP B 1 392 ? 18.391 31.172 -18.719 1 89.25 392 ASP B O 1
ATOM 6975 N N . SER B 1 393 ? 17.938 30.688 -16.594 1 91.88 393 SER B N 1
ATOM 6976 C CA . SER B 1 393 ? 16.547 31.141 -16.734 1 91.88 393 SER B CA 1
ATOM 6977 C C . SER B 1 393 ? 16.469 32.656 -16.938 1 91.88 393 SER B C 1
ATOM 6979 O O . SER B 1 393 ? 17.297 33.406 -16.406 1 91.88 393 SER B O 1
ATOM 6981 N N . ALA B 1 394 ? 15.531 33.094 -17.75 1 93.06 394 ALA B N 1
ATOM 6982 C CA . ALA B 1 394 ? 15.352 34.531 -18.016 1 93.06 394 ALA B CA 1
ATOM 6983 C C . ALA B 1 394 ? 15.18 35.312 -16.719 1 93.06 394 ALA B C 1
ATOM 6985 O O . ALA B 1 394 ? 14.406 34.906 -15.836 1 93.06 394 ALA B O 1
ATOM 6986 N N . PRO B 1 395 ? 15.844 36.438 -16.578 1 92.69 395 PRO B N 1
ATOM 6987 C CA . PRO B 1 395 ? 15.773 37.219 -15.352 1 92.69 395 PRO B CA 1
ATOM 6988 C C . PRO B 1 395 ? 14.359 37.688 -15.023 1 92.69 395 PRO B C 1
ATOM 6990 O O . PRO B 1 395 ? 13.984 37.75 -13.844 1 92.69 395 PRO B O 1
ATOM 6993 N N . SER B 1 396 ? 13.664 38 -16.062 1 94.25 396 SER B N 1
ATOM 6994 C CA . SER B 1 396 ? 12.289 38.438 -15.828 1 94.25 396 SER B CA 1
ATOM 6995 C C . SER B 1 396 ? 11.445 37.344 -15.211 1 94.25 396 SER B C 1
ATOM 6997 O O . SER B 1 396 ? 10.648 37.594 -14.305 1 94.25 396 SER B O 1
ATOM 6999 N N . LEU B 1 397 ? 11.672 36.188 -15.719 1 94.38 397 LEU B N 1
ATOM 7000 C CA . LEU B 1 397 ? 10.945 35.031 -15.211 1 94.38 397 LEU B CA 1
ATOM 7001 C C . LEU B 1 397 ? 11.375 34.688 -13.781 1 94.38 397 LEU B C 1
ATOM 7003 O O . LEU B 1 397 ? 10.531 34.406 -12.93 1 94.38 397 LEU B O 1
ATOM 7007 N N . ARG B 1 398 ? 12.578 34.719 -13.539 1 94.69 398 ARG B N 1
ATOM 7008 C CA . ARG B 1 398 ? 13.109 34.469 -12.203 1 94.69 398 ARG B CA 1
ATOM 7009 C C . ARG B 1 398 ? 12.539 35.469 -11.195 1 94.69 398 ARG B C 1
ATOM 7011 O O . ARG B 1 398 ? 12.109 35.094 -10.109 1 94.69 398 ARG B O 1
ATOM 7018 N N . SER B 1 399 ? 12.539 36.688 -11.609 1 94.31 399 SER B N 1
ATOM 7019 C CA . SER B 1 399 ? 12.023 37.75 -10.727 1 94.31 399 SER B CA 1
ATOM 7020 C C . SER B 1 399 ? 10.539 37.531 -10.438 1 94.31 399 SER B C 1
ATOM 7022 O O . SER B 1 399 ? 10.086 37.719 -9.312 1 94.31 399 SER B O 1
ATOM 7024 N N . ALA B 1 400 ? 9.828 37.156 -11.43 1 95.69 400 ALA B N 1
ATOM 7025 C CA . ALA B 1 400 ? 8.398 36.938 -11.266 1 95.69 400 ALA B CA 1
ATOM 7026 C C . ALA B 1 400 ? 8.117 35.781 -10.305 1 95.69 400 ALA B C 1
ATOM 7028 O O . ALA B 1 400 ? 7.27 35.906 -9.414 1 95.69 400 ALA B O 1
ATOM 7029 N N . ILE B 1 401 ? 8.828 34.688 -10.523 1 96.38 401 ILE B N 1
ATOM 7030 C CA . ILE B 1 401 ? 8.633 33.5 -9.703 1 96.38 401 ILE B CA 1
ATOM 7031 C C . ILE B 1 401 ? 9.047 33.781 -8.266 1 96.38 401 ILE B C 1
ATOM 7033 O O . ILE B 1 401 ? 8.336 33.438 -7.32 1 96.38 401 ILE B O 1
ATOM 7037 N N . ARG B 1 402 ? 10.109 34.438 -8.023 1 95.94 402 ARG B N 1
ATOM 7038 C CA . ARG B 1 402 ? 10.609 34.719 -6.68 1 95.94 402 ARG B CA 1
ATOM 7039 C C . ARG B 1 402 ? 9.727 35.719 -5.961 1 95.94 402 ARG B C 1
ATOM 7041 O O . ARG B 1 402 ? 9.508 35.625 -4.754 1 95.94 402 ARG B O 1
ATOM 7048 N N . THR B 1 403 ? 9.234 36.719 -6.711 1 96.25 403 THR B N 1
ATOM 7049 C CA . THR B 1 403 ? 8.328 37.688 -6.113 1 96.25 403 THR B CA 1
ATOM 7050 C C . THR B 1 403 ? 7.043 37.031 -5.637 1 96.25 403 THR B C 1
ATOM 7052 O O . THR B 1 403 ? 6.57 37.312 -4.531 1 96.25 403 THR B O 1
ATOM 7055 N N . ALA B 1 404 ? 6.555 36.188 -6.512 1 96.75 404 ALA B N 1
ATOM 7056 C CA . ALA B 1 404 ? 5.355 35.469 -6.133 1 96.75 404 ALA B CA 1
ATOM 7057 C C . ALA B 1 404 ? 5.621 34.562 -4.934 1 96.75 404 ALA B C 1
ATOM 7059 O O . ALA B 1 404 ? 4.777 34.406 -4.043 1 96.75 404 ALA B O 1
ATOM 7060 N N . ALA B 1 405 ? 6.746 33.875 -4.918 1 97.5 405 ALA B N 1
ATOM 7061 C CA . ALA B 1 405 ? 7.129 33 -3.816 1 97.5 405 ALA B CA 1
ATOM 7062 C C . ALA B 1 405 ? 7.258 33.781 -2.51 1 97.5 405 ALA B C 1
ATOM 7064 O O . ALA B 1 405 ? 6.82 33.312 -1.455 1 97.5 405 ALA B O 1
ATOM 7065 N N . ARG B 1 406 ? 7.848 34.938 -2.553 1 96.81 406 ARG B N 1
ATOM 7066 C CA . ARG B 1 406 ? 7.992 35.781 -1.37 1 96.81 406 ARG B CA 1
ATOM 7067 C C . ARG B 1 406 ? 6.633 36.188 -0.827 1 96.81 406 ARG B C 1
ATOM 7069 O O . ARG B 1 406 ? 6.418 36.219 0.386 1 96.81 406 ARG B O 1
ATOM 7076 N N . ALA B 1 407 ? 5.805 36.562 -1.734 1 97.5 407 ALA B N 1
ATOM 7077 C CA . ALA B 1 407 ? 4.457 36.938 -1.328 1 97.5 407 ALA B CA 1
ATOM 7078 C C . ALA B 1 407 ? 3.732 35.812 -0.628 1 97.5 407 ALA B C 1
ATOM 7080 O O . ALA B 1 407 ? 3.02 36.031 0.354 1 97.5 407 ALA B O 1
ATOM 7081 N N . ARG B 1 408 ? 3.865 34.625 -1.147 1 97.19 408 ARG B N 1
ATOM 7082 C CA . ARG B 1 408 ? 3.203 33.469 -0.555 1 97.19 408 ARG B CA 1
ATOM 7083 C C . ARG B 1 408 ? 3.811 33.125 0.799 1 97.19 408 ARG B C 1
ATOM 7085 O O . ARG B 1 408 ? 3.107 32.656 1.704 1 97.19 408 ARG B O 1
ATOM 7092 N N . LEU B 1 409 ? 5.141 33.219 0.913 1 97.88 409 LEU B N 1
ATOM 7093 C CA . LEU B 1 409 ? 5.777 33 2.207 1 97.88 409 LEU B CA 1
ATOM 7094 C C . LEU B 1 409 ? 5.238 33.969 3.252 1 97.88 409 LEU B C 1
ATOM 7096 O O . LEU B 1 409 ? 4.922 33.562 4.375 1 97.88 409 LEU B O 1
ATOM 7100 N N . THR B 1 410 ? 5.129 35.25 2.863 1 97.62 410 THR B N 1
ATOM 7101 C CA . THR B 1 410 ? 4.594 36.25 3.771 1 97.62 410 THR B CA 1
ATOM 7102 C C . THR B 1 410 ? 3.164 35.906 4.18 1 97.62 410 THR B C 1
ATOM 7104 O O . THR B 1 410 ? 2.801 36.031 5.352 1 97.62 410 THR B O 1
ATOM 7107 N N . SER B 1 411 ? 2.412 35.531 3.203 1 97.25 411 SER B N 1
ATOM 7108 C CA . SER B 1 411 ? 1.037 35.125 3.486 1 97.25 411 SER B CA 1
ATOM 7109 C C . SER B 1 411 ? 0.995 33.938 4.438 1 97.25 411 SER B C 1
ATOM 7111 O O . SER B 1 411 ? 0.116 33.844 5.301 1 97.25 411 SER B O 1
ATOM 7113 N N . ALA B 1 412 ? 1.839 32.969 4.242 1 97.94 412 ALA B N 1
ATOM 7114 C CA . ALA B 1 412 ? 1.9 31.781 5.094 1 97.94 412 ALA B CA 1
ATOM 7115 C C . ALA B 1 412 ? 2.277 32.156 6.523 1 97.94 412 ALA B C 1
ATOM 7117 O O . ALA B 1 412 ? 1.681 31.656 7.48 1 97.94 412 ALA B O 1
ATOM 7118 N N . MET B 1 413 ? 3.229 33.062 6.652 1 97.06 413 MET B N 1
ATOM 7119 C CA . MET B 1 413 ? 3.652 33.531 7.969 1 97.06 413 MET B CA 1
ATOM 7120 C C . MET B 1 413 ? 2.52 34.25 8.68 1 97.06 413 MET B C 1
ATOM 7122 O O . MET B 1 413 ? 2.281 34.062 9.867 1 97.06 413 MET B O 1
ATOM 7126 N N . ASN B 1 414 ? 1.871 35.062 7.93 1 96.5 414 ASN B N 1
ATOM 7127 C CA . ASN B 1 414 ? 0.742 35.812 8.484 1 96.5 414 ASN B CA 1
ATOM 7128 C C . ASN B 1 414 ? -0.369 34.875 8.945 1 96.5 414 ASN B C 1
ATOM 7130 O O . ASN B 1 414 ? -1.01 35.125 9.969 1 96.5 414 ASN B O 1
ATOM 7134 N N . LEU B 1 415 ? -0.611 33.844 8.219 1 96.56 415 LEU B N 1
ATOM 7135 C CA . LEU B 1 415 ? -1.63 32.875 8.586 1 96.56 415 LEU B CA 1
ATOM 7136 C C . LEU B 1 415 ? -1.296 32.219 9.922 1 96.56 415 LEU B C 1
ATOM 7138 O O . LEU B 1 415 ? -2.148 32.125 10.812 1 96.56 415 LEU B O 1
ATOM 7142 N N . ILE B 1 416 ? -0.102 31.734 10.086 1 95.25 416 ILE B N 1
ATOM 7143 C CA . ILE B 1 416 ? 0.321 31.047 11.297 1 95.25 416 ILE B CA 1
ATOM 7144 C C . ILE B 1 416 ? 0.237 32 12.484 1 95.25 416 ILE B C 1
ATOM 7146 O O . ILE B 1 416 ? -0.173 31.594 13.578 1 95.25 416 ILE B O 1
ATOM 7150 N N . GLU B 1 417 ? 0.529 33.219 12.227 1 93.56 417 GLU B N 1
ATOM 7151 C CA . GLU B 1 417 ? 0.48 34.219 13.281 1 93.56 417 GLU B CA 1
ATOM 7152 C C . GLU B 1 417 ? -0.96 34.562 13.664 1 93.56 417 GLU B C 1
ATOM 7154 O O . GLU B 1 417 ? -1.233 34.938 14.797 1 93.56 417 GLU B O 1
ATOM 7159 N N . SER B 1 418 ? -1.803 34.438 12.758 1 93.19 418 SER B N 1
ATOM 7160 C CA . SER B 1 418 ? -3.186 34.844 12.953 1 93.19 418 SER B CA 1
ATOM 7161 C C . SER B 1 418 ? -3.99 33.781 13.688 1 93.19 418 SER B C 1
ATOM 7163 O O . SER B 1 418 ? -5.137 34.031 14.078 1 93.19 418 SER B O 1
ATOM 7165 N N . PHE B 1 419 ? -3.453 32.594 13.883 1 92.38 419 PHE B N 1
ATOM 7166 C CA . PHE B 1 419 ? -4.207 31.547 14.555 1 92.38 419 PHE B CA 1
ATOM 7167 C C . PHE B 1 419 ? -4.574 31.984 15.977 1 92.38 419 PHE B C 1
ATOM 7169 O O . PHE B 1 419 ? -3.711 32.406 16.75 1 92.38 419 PHE B O 1
ATOM 7176 N N . GLN B 1 420 ? -5.781 31.859 16.25 1 90.44 420 GLN B N 1
ATOM 7177 C CA . GLN B 1 420 ? -6.309 32.156 17.578 1 90.44 420 GLN B CA 1
ATOM 7178 C C . GLN B 1 420 ? -6.285 30.938 18.484 1 90.44 420 GLN B C 1
ATOM 7180 O O . GLN B 1 420 ? -6.09 29.812 18 1 90.44 420 GLN B O 1
ATOM 7185 N N . PRO B 1 421 ? -6.516 31.125 19.766 1 85.62 421 PRO B N 1
ATOM 7186 C CA . PRO B 1 421 ? -6.52 29.984 20.672 1 85.62 421 PRO B CA 1
ATOM 7187 C C . PRO B 1 421 ? -7.566 28.938 20.297 1 85.62 421 PRO B C 1
ATOM 7189 O O . PRO B 1 421 ? -7.332 27.734 20.469 1 85.62 421 PRO B O 1
ATOM 7192 N N . GLU B 1 422 ? -8.648 29.438 19.719 1 86.88 422 GLU B N 1
ATOM 7193 C CA . GLU B 1 422 ? -9.703 28.516 19.281 1 86.88 422 GLU B CA 1
ATOM 7194 C C . GLU B 1 422 ? -9.219 27.625 18.156 1 86.88 422 GLU B C 1
ATOM 7196 O O . GLU B 1 422 ? -9.703 26.5 18.016 1 86.88 422 GLU B O 1
ATOM 7201 N N . HIS B 1 423 ? -8.242 28.141 17.422 1 88 423 HIS B N 1
ATOM 7202 C CA . HIS B 1 423 ? -7.645 27.344 16.359 1 88 423 HIS B CA 1
ATOM 7203 C C . HIS B 1 423 ? -6.574 26.406 16.891 1 88 423 HIS B C 1
ATOM 7205 O O . HIS B 1 423 ? -6.555 25.219 16.562 1 88 423 HIS B O 1
ATOM 7211 N N . ILE B 1 424 ? -5.793 26.875 17.703 1 85.88 424 ILE B N 1
ATOM 7212 C CA . ILE B 1 424 ? -4.598 26.172 18.172 1 85.88 424 ILE B CA 1
ATOM 7213 C C . ILE B 1 424 ? -5.004 24.969 19.016 1 85.88 424 ILE B C 1
ATOM 7215 O O . ILE B 1 424 ? -4.359 23.922 18.953 1 85.88 424 ILE B O 1
ATOM 7219 N N . GLN B 1 425 ? -6.062 25.109 19.672 1 82.12 425 GLN B N 1
ATOM 7220 C CA . GLN B 1 425 ? -6.504 24.031 20.562 1 82.12 425 GLN B CA 1
ATOM 7221 C C . GLN B 1 425 ? -7.473 23.094 19.859 1 82.12 425 GLN B C 1
ATOM 7223 O O . GLN B 1 425 ? -8.117 22.25 20.484 1 82.12 425 GLN B O 1
ATOM 7228 N N . SER B 1 426 ? -7.461 23.125 18.609 1 84.75 426 SER B N 1
ATOM 7229 C CA . SER B 1 426 ? -8.375 22.297 17.828 1 84.75 426 SER B CA 1
ATOM 7230 C C . SER B 1 426 ? -7.66 21.062 17.281 1 84.75 426 SER B C 1
ATOM 7232 O O . SER B 1 426 ? -6.48 20.844 17.562 1 84.75 426 SER B O 1
ATOM 7234 N N . PHE B 1 427 ? -8.414 20.312 16.562 1 85.5 427 PHE B N 1
ATOM 7235 C CA . PHE B 1 427 ? -7.871 19.109 15.938 1 85.5 427 PHE B CA 1
ATOM 7236 C C . PHE B 1 427 ? -7.168 19.453 14.625 1 85.5 427 PHE B C 1
ATOM 7238 O O . PHE B 1 427 ? -7.785 20 13.703 1 85.5 427 PHE B O 1
ATOM 7245 N N . TRP B 1 428 ? -5.895 19.203 14.438 1 85.5 428 TRP B N 1
ATOM 7246 C CA . TRP B 1 428 ? -5.105 19.609 13.273 1 85.5 428 TRP B CA 1
ATOM 7247 C C . TRP B 1 428 ? -4.812 18.406 12.375 1 85.5 428 TRP B C 1
ATOM 7249 O O . TRP B 1 428 ? -4.508 18.578 11.195 1 85.5 428 TRP B O 1
ATOM 7259 N N . GLY B 1 429 ? -5.078 17.219 12.781 1 86.12 429 GLY B N 1
ATOM 7260 C CA . GLY B 1 429 ? -4.785 16.062 11.953 1 86.12 429 GLY B CA 1
ATOM 7261 C C . GLY B 1 429 ? -3.32 15.672 11.961 1 86.12 429 GLY B C 1
ATOM 7262 O O . GLY B 1 429 ? -2.494 16.359 12.57 1 86.12 429 GLY B O 1
ATOM 7263 N N . PHE B 1 430 ? -2.908 14.727 11.109 1 91.19 430 PHE B N 1
ATOM 7264 C CA . PHE B 1 430 ? -1.578 14.133 11.156 1 91.19 430 PHE B CA 1
ATOM 7265 C C . PHE B 1 430 ? -0.59 14.945 10.328 1 91.19 430 PHE B C 1
ATOM 7267 O O . PHE B 1 430 ? 0.621 14.875 10.555 1 91.19 430 PHE B O 1
ATOM 7274 N N . ALA B 1 431 ? -1.038 15.711 9.359 1 94.44 431 ALA B N 1
ATOM 7275 C CA . ALA B 1 431 ? -0.154 16.344 8.383 1 94.44 431 ALA B CA 1
ATOM 7276 C C . ALA B 1 431 ? 0.212 17.766 8.828 1 94.44 431 ALA B C 1
ATOM 7278 O O . ALA B 1 431 ? 1.086 18.406 8.234 1 94.44 431 ALA B O 1
ATOM 7279 N N . ALA B 1 432 ? -0.417 18.297 9.844 1 94.44 432 ALA B N 1
ATOM 7280 C CA . ALA B 1 432 ? -0.308 19.703 10.219 1 94.44 432 ALA B CA 1
ATOM 7281 C C . ALA B 1 432 ? 1.138 20.078 10.539 1 94.44 432 ALA B C 1
ATOM 7283 O O . ALA B 1 432 ? 1.63 21.109 10.086 1 94.44 432 ALA B O 1
ATOM 7284 N N . ALA B 1 433 ? 1.789 19.25 11.273 1 94.12 433 ALA B N 1
ATOM 7285 C CA . ALA B 1 433 ? 3.17 19.562 11.641 1 94.12 433 ALA B CA 1
ATOM 7286 C C . ALA B 1 433 ? 4.055 19.672 10.398 1 94.12 433 ALA B C 1
ATOM 7288 O O . ALA B 1 433 ? 4.883 20.578 10.289 1 94.12 433 ALA B O 1
ATOM 7289 N N . ALA B 1 434 ? 3.912 18.719 9.5 1 94.75 434 ALA B N 1
ATOM 7290 C CA . ALA B 1 434 ? 4.699 18.734 8.266 1 94.75 434 ALA B CA 1
ATOM 7291 C C . ALA B 1 434 ? 4.344 19.938 7.406 1 94.75 434 ALA B C 1
ATOM 7293 O O . ALA B 1 434 ? 5.207 20.5 6.723 1 94.75 434 ALA B O 1
ATOM 7294 N N . GLN B 1 435 ? 3.115 20.328 7.434 1 97.12 435 GLN B N 1
ATOM 7295 C CA . GLN B 1 435 ? 2.668 21.484 6.66 1 97.12 435 GLN B CA 1
ATOM 7296 C C . GLN B 1 435 ? 3.303 22.781 7.18 1 97.12 435 GLN B C 1
ATOM 7298 O O . GLN B 1 435 ? 3.674 23.656 6.398 1 97.12 435 GLN B O 1
ATOM 7303 N N . VAL B 1 436 ? 3.422 22.844 8.477 1 96.5 436 VAL B N 1
ATOM 7304 C CA . VAL B 1 436 ? 4.094 24 9.062 1 96.5 436 VAL B CA 1
ATOM 7305 C C . VAL B 1 436 ? 5.59 23.938 8.758 1 96.5 436 VAL B C 1
ATOM 7307 O O . VAL B 1 436 ? 6.203 24.953 8.422 1 96.5 436 VAL B O 1
ATOM 7310 N N . ALA B 1 437 ? 6.117 22.766 8.875 1 94.5 437 ALA B N 1
ATOM 7311 C CA . ALA B 1 437 ? 7.535 22.594 8.562 1 94.5 437 ALA B CA 1
ATOM 7312 C C . ALA B 1 437 ? 7.82 22.953 7.105 1 94.5 437 ALA B C 1
ATOM 7314 O O . ALA B 1 437 ? 8.906 23.438 6.781 1 94.5 437 ALA B O 1
ATOM 7315 N N . LEU B 1 438 ? 6.887 22.719 6.27 1 96.69 438 LEU B N 1
ATOM 7316 C CA . LEU B 1 438 ? 7.012 23.062 4.859 1 96.69 438 LEU B CA 1
ATOM 7317 C C . LEU B 1 438 ? 7.23 24.562 4.688 1 96.69 438 LEU B C 1
ATOM 7319 O O . LEU B 1 438 ? 7.973 25 3.799 1 96.69 438 LEU B O 1
ATOM 7323 N N . VAL B 1 439 ? 6.609 25.375 5.527 1 96.94 439 VAL B N 1
ATOM 7324 C CA . VAL B 1 439 ? 6.805 26.812 5.477 1 96.94 439 VAL B CA 1
ATOM 7325 C C . VAL B 1 439 ? 8.266 27.141 5.766 1 96.94 439 VAL B C 1
ATOM 7327 O O . VAL B 1 439 ? 8.867 27.984 5.078 1 96.94 439 VAL B O 1
ATOM 7330 N N . GLY B 1 440 ? 8.789 26.5 6.758 1 94.12 440 GLY B N 1
ATOM 7331 C CA . GLY B 1 440 ? 10.195 26.703 7.066 1 94.12 440 GLY B CA 1
ATOM 7332 C C . GLY B 1 440 ? 11.117 26.25 5.953 1 94.12 440 GLY B C 1
ATOM 7333 O O . GLY B 1 440 ? 12.078 26.938 5.613 1 94.12 440 GLY B O 1
ATOM 7334 N N . ALA B 1 441 ? 10.836 25.109 5.43 1 93.44 441 ALA B N 1
ATOM 7335 C CA . ALA B 1 441 ? 11.633 24.578 4.324 1 93.44 441 ALA B CA 1
ATOM 7336 C C . ALA B 1 441 ? 11.562 25.516 3.115 1 93.44 441 ALA B C 1
ATOM 7338 O O . ALA B 1 441 ? 12.555 25.703 2.414 1 93.44 441 ALA B O 1
ATOM 7339 N N . PHE B 1 442 ? 10.375 26.031 2.869 1 95.56 442 PHE B N 1
ATOM 7340 C CA . PHE B 1 442 ? 10.164 26.969 1.767 1 95.56 442 PHE B CA 1
ATOM 7341 C C . PHE B 1 442 ? 10.969 28.234 1.97 1 95.56 442 PHE B C 1
ATOM 7343 O O . PHE B 1 442 ? 11.625 28.719 1.041 1 95.56 442 PHE B O 1
ATOM 7350 N N . ALA B 1 443 ? 10.945 28.75 3.18 1 95 443 ALA B N 1
ATOM 7351 C CA . ALA B 1 443 ? 11.766 29.906 3.51 1 95 443 ALA B CA 1
ATOM 7352 C C . ALA B 1 443 ? 13.25 29.594 3.344 1 95 443 ALA B C 1
ATOM 7354 O O . ALA B 1 443 ? 14.023 30.422 2.869 1 95 443 ALA B O 1
ATOM 7355 N N . GLY B 1 444 ? 13.609 28.438 3.775 1 91.69 444 GLY B N 1
ATOM 7356 C CA . GLY B 1 444 ? 14.984 28 3.598 1 91.69 444 GLY B CA 1
ATOM 7357 C C . GLY B 1 444 ? 15.398 27.922 2.143 1 91.69 444 GLY B C 1
ATOM 7358 O O . GLY B 1 444 ? 16.531 28.266 1.791 1 91.69 444 GLY B O 1
ATOM 7359 N N . LEU B 1 445 ? 14.539 27.375 1.327 1 92.25 445 LEU B N 1
ATOM 7360 C CA . LEU B 1 445 ? 14.812 27.281 -0.102 1 92.25 445 LEU B CA 1
ATOM 7361 C C . LEU B 1 445 ? 15.008 28.672 -0.704 1 92.25 445 LEU B C 1
ATOM 7363 O O . LEU B 1 445 ? 15.922 28.875 -1.504 1 92.25 445 LEU B O 1
ATOM 7367 N N . LEU B 1 446 ? 14.117 29.609 -0.34 1 94.31 446 LEU B N 1
ATOM 7368 C CA . LEU B 1 446 ? 14.258 30.984 -0.804 1 94.31 446 LEU B CA 1
ATOM 7369 C C . LEU B 1 446 ? 15.578 31.594 -0.327 1 94.31 446 LEU B C 1
ATOM 7371 O O . LEU B 1 446 ? 16.25 32.312 -1.077 1 94.31 446 LEU B O 1
ATOM 7375 N N . TRP B 1 447 ? 15.938 31.297 0.847 1 91.81 447 TRP B N 1
ATOM 7376 C CA . TRP B 1 447 ? 17.203 31.766 1.409 1 91.81 447 TRP B CA 1
ATOM 7377 C C . TRP B 1 447 ? 18.391 31.203 0.627 1 91.81 447 TRP B C 1
ATOM 7379 O O . TRP B 1 447 ? 19.266 31.953 0.208 1 91.81 447 TRP B O 1
ATOM 7389 N N . ALA B 1 448 ? 18.406 29.859 0.386 1 87.5 448 ALA B N 1
ATOM 7390 C CA . ALA B 1 448 ? 19.516 29.172 -0.253 1 87.5 448 ALA B CA 1
ATOM 7391 C C . ALA B 1 448 ? 19.672 29.625 -1.705 1 87.5 448 ALA B C 1
ATOM 7393 O O . ALA B 1 448 ? 20.781 29.609 -2.25 1 87.5 448 ALA B O 1
ATOM 7394 N N . THR B 1 449 ? 18.594 30.031 -2.32 1 89.25 449 THR B N 1
ATOM 7395 C CA . THR B 1 449 ? 18.641 30.391 -3.734 1 89.25 449 THR B CA 1
ATOM 7396 C C . THR B 1 449 ? 18.656 31.906 -3.91 1 89.25 449 THR B C 1
ATOM 7398 O O . THR B 1 449 ? 18.531 32.406 -5.027 1 89.25 449 THR B O 1
ATOM 7401 N N . SER B 1 450 ? 18.828 32.656 -2.838 1 90.25 450 SER B N 1
ATOM 7402 C CA . SER B 1 450 ? 18.828 34.125 -2.906 1 90.25 450 SER B CA 1
ATOM 7403 C C . SER B 1 450 ? 20.094 34.625 -3.576 1 90.25 450 SER B C 1
ATOM 7405 O O . SER B 1 450 ? 21.203 34.219 -3.221 1 90.25 450 SER B O 1
ATOM 7407 N N . PRO B 1 451 ? 19.891 35.531 -4.531 1 86.12 451 PRO B N 1
ATOM 7408 C CA . PRO B 1 451 ? 21.062 36.094 -5.199 1 86.12 451 PRO B CA 1
ATOM 7409 C C . PRO B 1 451 ? 21.766 37.156 -4.367 1 86.12 451 PRO B C 1
ATOM 7411 O O . PRO B 1 451 ? 22.969 37.375 -4.547 1 86.12 451 PRO B O 1
ATOM 7414 N N . GLN B 1 452 ? 21.078 37.875 -3.494 1 88.31 452 GLN B N 1
ATOM 7415 C CA . GLN B 1 452 ? 21.641 38.969 -2.719 1 88.31 452 GLN B CA 1
ATOM 7416 C C . GLN B 1 452 ? 21.609 38.656 -1.224 1 88.31 452 GLN B C 1
ATOM 7418 O O . GLN B 1 452 ? 20.734 37.938 -0.744 1 88.31 452 GLN B O 1
ATOM 7423 N N . MET B 1 453 ? 22.5 39.25 -0.598 1 88.62 453 MET B N 1
ATOM 7424 C CA . MET B 1 453 ? 22.672 39.031 0.833 1 88.62 453 MET B CA 1
ATOM 7425 C C . MET B 1 453 ? 21.516 39.625 1.626 1 88.62 453 MET B C 1
ATOM 7427 O O . MET B 1 453 ? 21.078 39.062 2.625 1 88.62 453 MET B O 1
ATOM 7431 N N . ASP B 1 454 ? 21.141 40.719 1.163 1 88.31 454 ASP B N 1
ATOM 7432 C CA . ASP B 1 454 ? 20.062 41.406 1.88 1 88.31 454 ASP B CA 1
ATOM 7433 C C . ASP B 1 454 ? 18.781 40.562 1.837 1 88.31 454 ASP B C 1
ATOM 7435 O O . ASP B 1 454 ? 18.062 40.469 2.84 1 88.31 454 ASP B O 1
ATOM 7439 N N . GLU B 1 455 ? 18.578 40.062 0.698 1 90.31 455 GLU B N 1
ATOM 7440 C CA . GLU B 1 455 ? 17.422 39.188 0.561 1 90.31 455 GLU B CA 1
ATOM 7441 C C . GLU B 1 455 ? 17.547 37.938 1.424 1 90.31 455 GLU B C 1
ATOM 7443 O O . GLU B 1 455 ? 16.594 37.531 2.072 1 90.31 455 GLU B O 1
ATOM 7448 N N . ALA B 1 456 ? 18.672 37.375 1.404 1 91.19 456 ALA B N 1
ATOM 7449 C CA . ALA B 1 456 ? 18.938 36.188 2.199 1 91.19 456 ALA B CA 1
ATOM 7450 C C . ALA B 1 456 ? 18.734 36.469 3.688 1 91.19 456 ALA B C 1
ATOM 7452 O O . ALA B 1 456 ? 18.188 35.625 4.41 1 91.19 456 ALA B O 1
ATOM 7453 N N . ALA B 1 457 ? 19.188 37.594 4.117 1 91.19 457 ALA B N 1
ATOM 7454 C CA . ALA B 1 457 ? 19.047 37.969 5.52 1 91.19 457 ALA B CA 1
ATOM 7455 C C . ALA B 1 457 ? 17.578 38.094 5.914 1 91.19 457 ALA B C 1
ATOM 7457 O O . ALA B 1 457 ? 17.219 37.781 7.051 1 91.19 457 ALA B O 1
ATOM 7458 N N . GLY B 1 458 ? 16.781 38.562 4.992 1 92.62 458 GLY B N 1
ATOM 7459 C CA . GLY B 1 458 ? 15.359 38.656 5.242 1 92.62 458 GLY B CA 1
ATOM 7460 C C . GLY B 1 458 ? 14.695 37.312 5.496 1 92.62 458 GLY B C 1
ATOM 7461 O O . GLY B 1 458 ? 13.805 37.219 6.34 1 92.62 458 GLY B O 1
ATOM 7462 N N . TYR B 1 459 ? 15.125 36.344 4.762 1 93.75 459 TYR B N 1
ATOM 7463 C CA . TYR B 1 459 ? 14.531 35.031 4.926 1 93.75 459 TYR B CA 1
ATOM 7464 C C . TYR B 1 459 ? 15.008 34.375 6.215 1 93.75 459 TYR B C 1
ATOM 7466 O O . TYR B 1 459 ? 14.273 33.594 6.828 1 93.75 459 TYR B O 1
ATOM 7474 N N . VAL B 1 460 ? 16.188 34.625 6.668 1 90.56 460 VAL B N 1
ATOM 7475 C CA . VAL B 1 460 ? 16.672 34.125 7.957 1 90.56 460 VAL B CA 1
ATOM 7476 C C . VAL B 1 460 ? 15.805 34.719 9.078 1 90.56 460 VAL B C 1
ATOM 7478 O O . VAL B 1 460 ? 15.477 34 10.039 1 90.56 460 VAL B O 1
ATOM 7481 N N . GLU B 1 461 ? 15.5 35.938 8.93 1 92.94 461 GLU B N 1
ATOM 7482 C CA . GLU B 1 461 ? 14.633 36.594 9.914 1 92.94 461 GLU B CA 1
ATOM 7483 C C . GLU B 1 461 ? 13.258 35.906 9.953 1 92.94 461 GLU B C 1
ATOM 7485 O O . GLU B 1 461 ? 12.672 35.781 11.023 1 92.94 461 GLU B O 1
ATOM 7490 N N . GLN B 1 462 ? 12.789 35.625 8.812 1 94 462 GLN B N 1
ATOM 7491 C CA . GLN B 1 462 ? 11.508 34.938 8.75 1 94 462 GLN B CA 1
ATOM 7492 C C . GLN B 1 462 ? 11.578 33.562 9.422 1 94 462 GLN B C 1
ATOM 7494 O O . GLN B 1 462 ? 10.641 33.156 10.102 1 94 462 GLN B O 1
ATOM 7499 N N . LEU B 1 463 ? 12.672 32.844 9.188 1 92.81 463 LEU B N 1
ATOM 7500 C CA . LEU B 1 463 ? 12.859 31.547 9.812 1 92.81 463 LEU B CA 1
ATOM 7501 C C . LEU B 1 463 ? 12.938 31.672 11.328 1 92.81 463 LEU B C 1
ATOM 7503 O O . LEU B 1 463 ? 12.375 30.844 12.055 1 92.81 463 LEU B O 1
ATOM 7507 N N . GLU B 1 464 ? 13.555 32.688 11.797 1 91.94 464 GLU B N 1
ATOM 7508 C CA . GLU B 1 464 ? 13.641 32.938 13.227 1 91.94 464 GLU B CA 1
ATOM 7509 C C . GLU B 1 464 ? 12.273 33.281 13.812 1 91.94 464 GLU B C 1
ATOM 7511 O O . GLU B 1 464 ? 11.945 32.875 14.922 1 91.94 464 GLU B O 1
ATOM 7516 N N . LYS B 1 465 ? 11.633 34.062 13.062 1 94.31 465 LYS B N 1
ATOM 7517 C CA . LYS B 1 465 ? 10.281 34.438 13.484 1 94.31 465 LYS B CA 1
ATOM 7518 C C . LYS B 1 465 ? 9.391 33.219 13.586 1 94.31 465 LYS B C 1
ATOM 7520 O O . LYS B 1 465 ? 8.641 33.062 14.555 1 94.31 465 LYS B O 1
ATOM 7525 N N . LEU B 1 466 ? 9.43 32.375 12.586 1 94.69 466 LEU B N 1
ATOM 7526 C CA . LEU B 1 466 ? 8.633 31.156 12.602 1 94.69 466 LEU B CA 1
ATOM 7527 C C . LEU B 1 466 ? 9 30.281 13.797 1 94.69 466 LEU B C 1
ATOM 7529 O O . LEU B 1 466 ? 8.125 29.75 14.477 1 94.69 466 LEU B O 1
ATOM 7533 N N . ARG B 1 467 ? 10.258 30.109 14.016 1 92.69 467 ARG B N 1
ATOM 7534 C CA . ARG B 1 467 ? 10.734 29.328 15.156 1 92.69 467 ARG B CA 1
ATOM 7535 C C . ARG B 1 467 ? 10.188 29.891 16.469 1 92.69 467 ARG B C 1
ATOM 7537 O O . ARG B 1 467 ? 9.75 29.141 17.328 1 92.69 467 ARG B O 1
ATOM 7544 N N . TRP B 1 468 ? 10.219 31.203 16.578 1 92.88 468 TRP B N 1
ATOM 7545 C CA . TRP B 1 468 ? 9.734 31.859 17.781 1 92.88 468 TRP B CA 1
ATOM 7546 C C . TRP B 1 468 ? 8.242 31.625 17.984 1 92.88 468 TRP B C 1
ATOM 7548 O O . TRP B 1 468 ? 7.797 31.312 19.094 1 92.88 468 TRP B O 1
ATOM 7558 N N . ILE B 1 469 ? 7.543 31.766 16.922 1 93.06 469 ILE B N 1
ATOM 7559 C CA . ILE B 1 469 ? 6.098 31.562 16.984 1 93.06 469 ILE B CA 1
ATOM 7560 C C . ILE B 1 469 ? 5.793 30.125 17.438 1 93.06 469 ILE B C 1
ATOM 7562 O O . ILE B 1 469 ? 4.914 29.906 18.266 1 93.06 469 ILE B O 1
ATOM 7566 N N . LEU B 1 470 ? 6.457 29.141 16.875 1 93 470 LEU B N 1
ATOM 7567 C CA . LEU B 1 470 ? 6.23 27.75 17.203 1 93 470 LEU B CA 1
ATOM 7568 C C . LEU B 1 470 ? 6.68 27.438 18.625 1 93 470 LEU B C 1
ATOM 7570 O O . LEU B 1 470 ? 6.031 26.656 19.344 1 93 470 LEU B O 1
ATOM 7574 N N . GLN B 1 471 ? 7.754 28.047 19.078 1 92.06 471 GLN B N 1
ATOM 7575 C CA . GLN B 1 471 ? 8.273 27.828 20.422 1 92.06 471 GLN B CA 1
ATOM 7576 C C . GLN B 1 471 ? 7.277 28.281 21.484 1 92.06 471 GLN B C 1
ATOM 7578 O O . GLN B 1 471 ? 7.074 27.609 22.484 1 92.06 471 GLN B O 1
ATOM 7583 N N . VAL B 1 472 ? 6.707 29.391 21.219 1 91.06 472 VAL B N 1
ATOM 7584 C CA . VAL B 1 472 ? 5.75 29.969 22.172 1 91.06 472 VAL B CA 1
ATOM 7585 C C . VAL B 1 472 ? 4.5 29.078 22.234 1 91.06 472 VAL B C 1
ATOM 7587 O O . VAL B 1 472 ? 3.895 28.938 23.297 1 91.06 472 VAL B O 1
ATOM 7590 N N . ARG B 1 473 ? 4.191 28.453 21.203 1 89.44 473 ARG B N 1
ATOM 7591 C CA . ARG B 1 473 ? 2.953 27.688 21.125 1 89.44 473 ARG B CA 1
ATOM 7592 C C . ARG B 1 473 ? 3.209 26.203 21.422 1 89.44 473 ARG B C 1
ATOM 7594 O O . ARG B 1 473 ? 2.268 25.438 21.594 1 89.44 473 ARG B O 1
ATOM 7601 N N . ALA B 1 474 ? 4.391 25.797 21.438 1 87.44 474 ALA B N 1
ATOM 7602 C CA . ALA B 1 474 ? 4.777 24.391 21.516 1 87.44 474 ALA B CA 1
ATOM 7603 C C . ALA B 1 474 ? 4.27 23.75 22.812 1 87.44 474 ALA B C 1
ATOM 7605 O O . ALA B 1 474 ? 3.949 22.562 22.828 1 87.44 474 ALA B O 1
ATOM 7606 N N . SER B 1 475 ? 4.184 24.5 23.828 1 82.81 475 SER B N 1
ATOM 7607 C CA . SER B 1 475 ? 3.758 23.938 25.109 1 82.81 475 SER B CA 1
ATOM 7608 C C . SER B 1 475 ? 2.271 23.609 25.094 1 82.81 475 SER B C 1
ATOM 7610 O O . SER B 1 475 ? 1.845 22.641 25.719 1 82.81 475 SER B O 1
ATOM 7612 N N . ALA B 1 476 ? 1.566 24.359 24.344 1 78.44 476 ALA B N 1
ATOM 7613 C CA . ALA B 1 476 ? 0.115 24.219 24.375 1 78.44 476 ALA B CA 1
ATOM 7614 C C . ALA B 1 476 ? -0.378 23.375 23.203 1 78.44 476 ALA B C 1
ATOM 7616 O O . ALA B 1 476 ? -1.459 22.781 23.266 1 78.44 476 ALA B O 1
ATOM 7617 N N . ALA B 1 477 ? 0.371 23.344 22.203 1 84.69 477 ALA B N 1
ATOM 7618 C CA . ALA B 1 477 ? -0.122 22.719 20.969 1 84.69 477 ALA B CA 1
ATOM 7619 C C . ALA B 1 477 ? 0.833 21.641 20.484 1 84.69 477 ALA B C 1
ATOM 7621 O O . ALA B 1 477 ? 1.923 21.938 20 1 84.69 477 ALA B O 1
ATOM 7622 N N . PRO B 1 478 ? 0.382 20.406 20.5 1 83.12 478 PRO B N 1
ATOM 7623 C CA . PRO B 1 478 ? 1.25 19.297 20.109 1 83.12 478 PRO B CA 1
ATOM 7624 C C . PRO B 1 478 ? 1.739 19.422 18.656 1 83.12 478 PRO B C 1
ATOM 7626 O O . PRO B 1 478 ? 2.885 19.078 18.359 1 83.12 478 PRO B O 1
ATOM 7629 N N . PHE B 1 479 ? 0.892 19.875 17.766 1 86.44 479 PHE B N 1
ATOM 7630 C CA . PHE B 1 479 ? 1.34 19.969 16.391 1 86.44 479 PHE B CA 1
ATOM 7631 C C . PHE B 1 479 ? 2.457 21 16.25 1 86.44 479 PHE B C 1
ATOM 7633 O O . PHE B 1 479 ? 3.367 20.828 15.43 1 86.44 479 PHE B O 1
ATOM 7640 N N . ALA B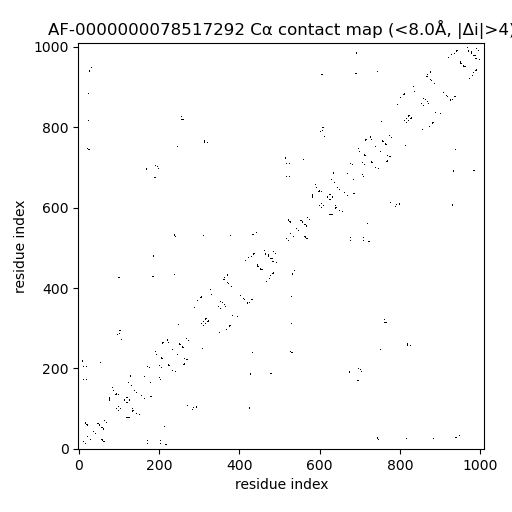 1 480 ? 2.438 22.047 17.078 1 90.38 480 ALA B N 1
ATOM 7641 C CA . ALA B 1 480 ? 3.482 23.062 17.062 1 90.38 480 ALA B CA 1
ATOM 7642 C C . ALA B 1 480 ? 4.805 22.516 17.578 1 90.38 480 ALA B C 1
ATOM 7644 O O . ALA B 1 480 ? 5.875 22.859 17.062 1 90.38 480 ALA B O 1
ATOM 7645 N N . ARG B 1 481 ? 4.672 21.719 18.547 1 89.5 481 ARG B N 1
ATOM 7646 C CA . ARG B 1 481 ? 5.871 21.078 19.078 1 89.5 481 ARG B CA 1
ATOM 7647 C C . ARG B 1 481 ? 6.531 20.172 18.047 1 89.5 481 ARG B C 1
ATOM 7649 O O . ARG B 1 481 ? 7.75 20.203 17.891 1 89.5 481 ARG B O 1
ATOM 7656 N N . GLU B 1 482 ? 5.707 19.422 17.438 1 89.88 482 GLU B N 1
ATOM 7657 C CA . GLU B 1 482 ? 6.23 18.531 16.406 1 89.88 482 GLU B CA 1
ATOM 7658 C C . GLU B 1 482 ? 6.766 19.312 15.219 1 89.88 482 GLU B C 1
ATOM 7660 O O . GLU B 1 482 ? 7.773 18.938 14.617 1 89.88 482 GLU B O 1
ATOM 7665 N N . ALA B 1 483 ? 6.098 20.344 14.867 1 92.69 483 ALA B N 1
ATOM 7666 C CA . ALA B 1 483 ? 6.562 21.203 13.773 1 92.69 483 ALA B CA 1
ATOM 7667 C C . ALA B 1 483 ? 7.926 21.797 14.094 1 92.69 483 ALA B C 1
ATOM 7669 O O . ALA B 1 483 ? 8.781 21.906 13.211 1 92.69 483 ALA B O 1
ATOM 7670 N N . LEU B 1 484 ? 8.086 22.203 15.336 1 91.5 484 LEU B N 1
ATOM 7671 C CA . LEU B 1 484 ? 9.359 22.75 15.766 1 91.5 484 LEU B CA 1
ATOM 7672 C C . LEU B 1 484 ? 10.477 21.719 15.656 1 91.5 484 LEU B C 1
ATOM 7674 O O . LEU B 1 484 ? 11.578 22.047 15.203 1 91.5 484 LEU B O 1
ATOM 7678 N N . ARG B 1 485 ? 10.18 20.547 16.062 1 87.88 485 ARG B N 1
ATOM 7679 C CA . ARG B 1 485 ? 11.148 19.453 15.914 1 87.88 485 ARG B CA 1
ATOM 7680 C C . ARG B 1 485 ? 11.531 19.25 14.453 1 87.88 485 ARG B C 1
ATOM 7682 O O . ARG B 1 485 ? 12.711 19.125 14.125 1 87.88 485 ARG B O 1
ATOM 7689 N N . MET B 1 486 ? 10.555 19.234 13.609 1 88.56 486 MET B N 1
ATOM 7690 C CA . MET B 1 486 ? 10.781 19.031 12.18 1 88.56 486 MET B CA 1
ATOM 7691 C C . MET B 1 486 ? 11.594 20.188 11.594 1 88.56 486 MET B C 1
ATOM 7693 O O . MET B 1 486 ? 12.461 19.969 10.742 1 88.56 486 MET B O 1
ATOM 7697 N N . LEU B 1 487 ? 11.281 21.344 12.047 1 88.69 487 LEU B N 1
ATOM 7698 C CA . LEU B 1 487 ? 12 22.516 11.57 1 88.69 487 LEU B CA 1
ATOM 7699 C C . LEU B 1 487 ? 13.469 22.453 11.969 1 88.69 487 LEU B C 1
ATOM 7701 O O . LEU B 1 487 ? 14.344 22.797 11.18 1 88.69 487 LEU B O 1
ATOM 7705 N N . HIS B 1 488 ? 13.695 22 13.148 1 83.44 488 HIS B N 1
ATOM 7706 C CA . HIS B 1 488 ? 15.07 21.859 13.625 1 83.44 488 HIS B CA 1
ATOM 7707 C C . HIS B 1 488 ? 15.82 20.797 12.828 1 83.44 488 HIS B C 1
ATOM 7709 O O . HIS B 1 488 ? 17.016 20.953 12.562 1 83.44 488 HIS B O 1
ATOM 7715 N N . GLU B 1 489 ? 15.133 19.812 12.516 1 78.88 489 GLU B N 1
ATOM 7716 C CA . GLU B 1 489 ? 15.734 18.766 11.695 1 78.88 489 GLU B CA 1
ATOM 7717 C C . GLU B 1 489 ? 16.062 19.266 10.297 1 78.88 489 GLU B C 1
ATOM 7719 O O . GLU B 1 489 ? 17.047 18.844 9.695 1 78.88 489 GLU B O 1
ATOM 7724 N N . GLU B 1 490 ? 15.305 20.141 9.836 1 80.25 490 GLU B N 1
ATOM 7725 C CA . GLU B 1 490 ? 15.43 20.641 8.469 1 80.25 490 GLU B CA 1
ATOM 7726 C C . GLU B 1 490 ? 16.484 21.734 8.375 1 80.25 490 GLU B C 1
ATOM 7728 O O . GLU B 1 490 ? 17.328 21.719 7.473 1 80.25 490 GLU B O 1
ATOM 7733 N N . VAL B 1 491 ? 16.422 22.766 9.195 1 74.94 491 VAL B N 1
ATOM 7734 C CA . VAL B 1 491 ? 17.266 23.953 9.07 1 74.94 491 VAL B CA 1
ATOM 7735 C C . VAL B 1 491 ? 18.453 23.859 10.016 1 74.94 491 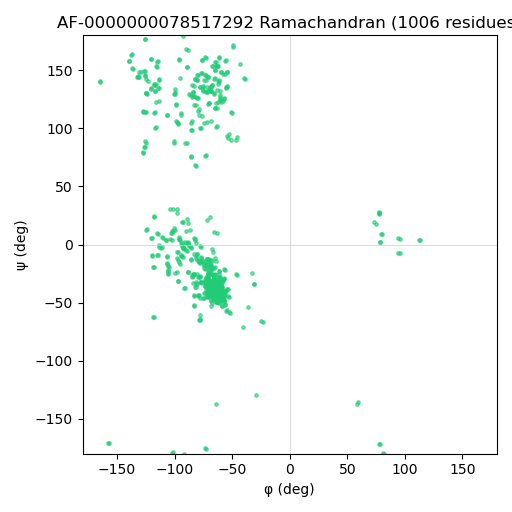VAL B C 1
ATOM 7737 O O . VAL B 1 491 ? 19.5 24.453 9.758 1 74.94 491 VAL B O 1
ATOM 7740 N N . GLY B 1 492 ? 18.422 22.844 10.836 1 66.81 492 GLY B N 1
ATOM 7741 C CA . GLY B 1 492 ? 19.516 22.703 11.789 1 66.81 492 GLY B CA 1
ATOM 7742 C C . GLY B 1 492 ? 19.656 23.906 12.711 1 66.81 492 GLY B C 1
ATOM 7743 O O . GLY B 1 492 ? 18.656 24.422 13.227 1 66.81 492 GLY B O 1
ATOM 7744 N N . ASP B 1 493 ? 21 24.266 12.82 1 63.72 493 ASP B N 1
ATOM 7745 C CA . ASP B 1 493 ? 21.344 25.391 13.68 1 63.72 493 ASP B CA 1
ATOM 7746 C C . ASP B 1 493 ? 21.234 26.719 12.922 1 63.72 493 ASP B C 1
ATOM 7748 O O . ASP B 1 493 ? 22 26.984 12 1 63.72 493 ASP B O 1
ATOM 7752 N N . LEU B 1 494 ? 20.141 27.391 13.102 1 66.12 494 LEU B N 1
ATOM 7753 C CA . LEU B 1 494 ? 19.875 28.688 12.484 1 66.12 494 LEU B CA 1
ATOM 7754 C C . LEU B 1 494 ? 21.094 29.609 12.625 1 66.12 494 LEU B C 1
ATOM 7756 O O . LEU B 1 494 ? 21.312 30.469 11.773 1 66.12 494 LEU B O 1
ATOM 7760 N N . ALA B 1 495 ? 21.75 29.281 13.617 1 63.34 495 ALA B N 1
ATOM 7761 C CA . ALA B 1 495 ? 22.969 30.078 13.789 1 63.34 495 ALA B CA 1
ATOM 7762 C C . ALA B 1 495 ? 23.953 29.828 12.656 1 63.34 495 ALA B C 1
ATOM 7764 O O . ALA B 1 495 ? 24.625 30.75 12.188 1 63.34 495 ALA B O 1
ATOM 7765 N N . ALA B 1 496 ? 23.922 28.641 12.266 1 66.56 496 ALA B N 1
ATOM 7766 C CA . ALA B 1 496 ? 24.812 28.297 11.156 1 66.56 496 ALA B CA 1
ATOM 7767 C C . ALA B 1 496 ? 24.344 28.922 9.852 1 66.56 496 ALA B C 1
ATOM 7769 O O . ALA B 1 496 ? 25.141 29.359 9.031 1 66.56 496 ALA B O 1
ATOM 7770 N N . VAL B 1 497 ? 23.016 29 9.727 1 68.5 497 VAL B N 1
ATOM 7771 C CA . VAL B 1 497 ? 22.438 29.609 8.539 1 68.5 497 VAL B CA 1
ATOM 7772 C C . VAL B 1 497 ? 22.719 31.109 8.539 1 68.5 497 VAL B C 1
ATOM 7774 O O . VAL B 1 497 ? 23.062 31.688 7.496 1 68.5 497 VAL B O 1
ATOM 7777 N N . LYS B 1 498 ? 22.703 31.656 9.703 1 72.62 498 LYS B N 1
ATOM 7778 C CA . LYS B 1 498 ? 23.016 33.062 9.836 1 72.62 498 LYS B CA 1
ATOM 7779 C C . LYS B 1 498 ? 24.484 33.375 9.523 1 72.62 498 LYS B C 1
ATOM 7781 O O . LYS B 1 498 ? 24.797 34.312 8.812 1 72.62 498 LYS B O 1
ATOM 7786 N N . ALA B 1 499 ? 25.266 32.5 10.031 1 70.75 499 ALA B N 1
ATOM 7787 C CA . ALA B 1 499 ? 26.688 32.688 9.812 1 70.75 499 ALA B CA 1
ATOM 7788 C C . ALA B 1 499 ? 27.047 32.531 8.336 1 70.75 499 ALA B C 1
ATOM 7790 O O . ALA B 1 499 ? 27.891 33.281 7.82 1 70.75 499 ALA B O 1
ATOM 7791 N N . ALA B 1 500 ? 26.406 31.609 7.742 1 67.5 500 ALA B N 1
ATOM 7792 C CA . ALA B 1 500 ? 26.656 31.391 6.32 1 67.5 500 ALA B CA 1
ATOM 7793 C C . ALA B 1 500 ? 26.203 32.594 5.484 1 67.5 500 ALA B C 1
ATOM 7795 O O . ALA B 1 500 ? 26.781 32.875 4.434 1 67.5 500 ALA B O 1
ATOM 7796 N N . THR B 1 501 ? 25.219 33.188 5.883 1 72.06 501 THR B N 1
ATOM 7797 C CA . THR B 1 501 ? 24.672 34.344 5.168 1 72.06 501 THR B CA 1
ATOM 7798 C C . THR B 1 501 ? 25.625 35.531 5.242 1 72.06 501 THR B C 1
ATOM 7800 O O . THR B 1 501 ? 25.812 36.25 4.258 1 72.06 501 THR B O 1
ATOM 7803 N N . PHE B 1 502 ? 26.328 35.719 6.445 1 69.44 502 PHE B N 1
ATOM 7804 C CA . PHE B 1 502 ? 27.125 36.906 6.645 1 69.44 502 PHE B CA 1
ATOM 7805 C C . PHE B 1 502 ? 28.594 36.656 6.289 1 69.44 502 PHE B C 1
ATOM 7807 O O . PHE B 1 502 ? 29.391 37.594 6.191 1 69.44 502 PHE B O 1
ATOM 7814 N N . ARG B 1 503 ? 29.062 35.406 6.184 1 59.38 503 ARG B N 1
ATOM 7815 C CA . ARG B 1 503 ? 30.453 35.156 5.793 1 59.38 503 ARG B CA 1
ATOM 7816 C C . ARG B 1 503 ? 30.703 35.562 4.352 1 59.38 503 ARG B C 1
ATOM 7818 O O . ARG B 1 503 ? 31.812 36 4.008 1 59.38 503 ARG B O 1
ATOM 7825 N N . ASP B 1 504 ? 30.016 35.219 3.389 1 48.34 504 ASP B N 1
ATOM 7826 C CA . ASP B 1 504 ? 30.375 35.594 2.025 1 48.34 504 ASP B CA 1
ATOM 7827 C C . ASP B 1 504 ? 30.281 37.125 1.833 1 48.34 504 ASP B C 1
ATOM 7829 O O . ASP B 1 504 ? 30.328 37.594 0.704 1 48.34 504 ASP B O 1
ATOM 7833 N N . SER B 1 505 ? 30.125 37.875 2.818 1 40.44 505 SER B N 1
ATOM 7834 C CA . SER B 1 505 ? 30.438 39.281 2.648 1 40.44 505 SER B CA 1
ATOM 7835 C C . SER B 1 505 ? 31.922 39.562 2.873 1 40.44 505 SER B C 1
ATOM 7837 O O . SER B 1 505 ? 32.562 38.906 3.703 1 40.44 505 SER B O 1
#

Radius of gyration: 29.12 Å; Cα contacts (8 Å, |Δi|>4): 1488; chains: 2; bounding box: 89×79×75 Å

InterPro domains:
  IPR007219 Xylanolytic transcriptional activator, regulatory domain [PF04082] (95-347)
  IPR050797 Carbohydrate Metabolism and Transport Regulator [PTHR31668] (21-489)

pLDDT: mean 87.15, std 13.36, range [20.78, 98.56]

Foldseek 3Di:
DPPPLCPQCPFAAFLDQFKHKFKDDPVHPDDVVVLVVDPAVPPDPDQADWHKDAFDPPIIIIMGTRDDPVLLVVQQVLLVVLCVLAPPCLVVLLVLLCQAVCLQQVLDANVVVVSVVVVPSSSAQNLLSLLSSLLSLVQQCVDPCSVPPPDRGDSVVSVVSNVVSLVVCLVRQGSSSLNSLLSNLQDAVDPPLCSLVSSVVSLNRSVLLAACVRTNGDLLVNLSSLSSSLSSLLCQLLVCLVVVDHGPADLDAPDPPPPHSRDYDQRDCSSHPCSPPPDDNDFAGEDNVQSVLLSNLSSVLSSLLSVLCVQQVDCQQPPVVHDLLVCFLVNLVVVVVVSVVSLVVSVVPRDPCLDQVNDDPSYAHPNLLSVLSSLLSVLSSLLSSLVRDDPPDDPVSNVVSLVVLVVSLVVNLVSLVPHDPSHQQHRNGHSNLSSLLSSLVSLVSSLVPPPDLVSNVVSLVSNVSSLVSLVVSVVPHVSSVSSNVSNCVRCPDSVVSVVVSPVVD/DPPPLCPQCPFDAFLDQFKHKFKDDPVHPDDVVVLVVDPAPPPDPDAADWHKDAFDPPIIIIMGTHDDDVLLVVQQVLLVVLCVLAPPCLVVLLVLLCQAVCLQQVLDAPVVVVSVVVVPSSSAQNLLSLLSNLLSLVVQCVDPCSVPPPDRGDSVVSVVSNVVSLVVCLVRQGSSSLNSLLSNLQDAPDPPLCSLVSSVVSLNRSVLLAACVRTNGDLLVNLSSLSSSLSSLLCQLLVCLVVVDHGPADLDAPDPPPPHSRDYDQRDCSSHPCSPPDDDNDFAGEDNVQSVLLSNLSSVLSSLLSVLCVQQPDCQQPPVVHDLLVCFLVNLVVVVVVSVVSLVVSVVPRDPCLDQVNDDPSYAHPNLLSVLSSLLSVLSSLLSSLVRDDPPDDPVSNVVSLVVLVVSLVVNLVSLVPHDPSHQSHRNGHSNLSSLLSSLLSLVSSLVPPPDLVSNVVSLVSNVSSLVSLVVSVVPHVSSVSSNVSNCVRCPDSVVSVVVSPVVD

Secondary structure (DSSP, 8-state):
---GGGSTTTT-SS--TTEEEEE--TTSS--HHHHTTS--TTT---SS--EEEE-SSS-EEEEEE---HHHHHHHHHHHHHHHHHHTT-HHHHHHHHHHTHHHHS--S-HHHHHHHHHH-GGGS-HHHHHHHHHHHHTTGGGSHHHHT-SS---HHHHHHHHHHHHHHHTTS--HHHHHHHHHHHTSTT---TTHHHHHHHHHHHTTTTB--TT-SS-HHHHHHHHHHHHHHHHHHHHHHHHH-PPPSS-S--S-TTS--S-B-PPP-GGG-GGGGS-----TTS--HHHHHHHHHHHHHHHHHHHHHHHHHSSHHHHSTT-HHHHHHHHHHHHHHHHHHHHHHHHHHT--GGGSGGG--TTS--SHHHHHHHHHHHHHHHHHHHHHH--TTS-HHHHHHHHHHHHHHHHHHHHHHHH--HHHHTS---SSHHHHHHHHHHHHHHHHHT-SSHHHHHHHHHHHHHHHHHHHHHTTT-HHHHHHHHHHHHHH--HHHHHHHHHHT-/---GGGSTTTT-SS--TTEEEEE--TTSS--HHHHTTS--TTT---SS--EEEE-SSS-EEEEEE---HHHHHHHHHHHHHHHHHHTT-HHHHHHHHHHTHHHHS--S-HHHHHHHHHH-GGGS-HHHHHHHHHHHHTTGGGSHHHHT-SS---HHHHHHHHHHHHHHHTTS--HHHHHHHHHHHTSTT---TTHHHHHHHHHHHTTTTB--TT-SS-HHHHHHHHHHHHHHHHHHHHHHHHH-PPPSS-S--S-TTS--S-B-PPP-GGG-GGGGS-----TTS--HHHHHHHHHHHHHHHHHHHHHHHHHSSHHHHSTT-HHHHHHHHHHHHHHHHHHHHHHHHHHT--GGGSGGGPPTTS--SHHHHHHHHHHHHHHHHHHHHHH--TTS-HHHHHHHHHHHHHHHHHHHHHHHH--HHHHTS---SSHHHHHHHHHHHHHHHHHT-SSHHHHHHHHHHHHHHHHHHHHHHTT-HHHHHHHHHHHHHH--HHHHHHHHHHT-

Solvent-accessible surface area (backbone atoms only — not comparable to full-atom values): 54076 Å² total; per-residue (Å²): 126,81,80,70,81,67,53,90,63,53,63,53,86,25,70,48,89,56,39,28,40,35,32,58,25,76,46,17,37,66,43,71,78,47,42,69,71,44,78,52,68,82,71,66,80,78,82,92,64,68,35,53,44,72,35,42,96,85,43,40,28,42,33,35,60,54,76,54,74,61,58,55,52,49,46,47,50,49,31,51,52,53,48,62,57,42,61,89,44,55,68,61,26,54,53,48,22,59,42,42,50,36,25,53,57,59,62,67,57,65,70,62,51,52,55,44,52,70,72,37,70,74,75,53,55,45,23,31,56,35,26,47,43,52,62,20,56,78,48,30,80,80,33,70,70,59,55,63,40,88,71,76,60,59,62,68,62,48,48,50,52,21,52,55,38,39,62,58,40,62,72,54,50,34,58,55,54,48,45,16,51,56,51,47,55,41,42,77,85,65,73,58,81,36,50,66,37,28,46,51,46,46,35,39,35,60,40,34,41,44,57,52,85,74,39,72,50,53,68,70,55,44,20,44,39,39,43,42,35,50,52,51,50,46,52,37,51,50,35,16,35,63,64,14,33,79,56,58,67,72,67,62,50,85,58,85,81,22,52,36,66,46,46,58,63,85,75,55,72,84,38,39,80,59,69,78,44,88,71,81,69,59,90,54,34,34,49,53,71,54,19,50,50,49,42,52,49,49,51,55,50,42,54,52,41,34,48,49,40,42,62,54,30,16,48,24,10,60,38,91,82,13,45,44,64,70,52,30,50,70,43,46,52,60,62,43,49,64,55,53,49,51,52,52,49,53,62,68,66,52,55,68,74,54,37,72,86,48,58,58,84,77,21,36,29,60,30,48,39,54,51,47,53,51,48,39,47,53,47,51,54,45,50,44,56,60,68,50,56,51,95,83,49,55,65,68,56,51,51,52,53,50,52,52,42,51,53,50,50,52,51,49,54,50,50,67,68,63,57,44,71,38,30,57,70,30,72,51,59,56,48,45,21,38,40,52,21,29,52,48,33,48,38,47,50,53,30,75,66,42,91,45,60,70,60,25,52,52,31,52,50,49,48,50,49,50,51,50,55,28,60,71,39,25,84,77,19,68,53,33,38,50,16,45,52,49,35,40,70,49,64,50,56,59,64,56,55,52,49,58,60,61,54,84,102,128,82,80,69,85,66,52,88,63,53,62,50,86,26,71,49,88,57,40,28,40,37,33,59,26,74,47,18,37,66,43,70,78,48,40,70,70,46,81,53,66,82,72,65,81,79,83,95,64,67,33,54,47,73,37,42,98,84,43,41,26,43,33,34,61,53,73,66,69,64,56,54,50,48,47,46,50,48,32,50,53,54,48,61,56,43,61,88,44,55,67,60,26,52,52,48,22,59,39,42,50,37,27,52,56,59,61,69,57,65,71,61,51,52,53,42,51,69,72,38,69,73,75,53,55,45,22,31,55,36,27,46,43,52,60,20,55,77,47,30,79,81,34,72,70,58,55,64,42,91,71,77,59,58,62,67,61,48,48,51,52,20,52,54,39,39,62,59,42,62,73,53,51,35,57,54,54,49,44,16,51,58,52,46,55,41,41,78,84,63,74,57,80,37,51,65,39,28,44,51,46,47,34,39,36,61,40,35,42,43,56,52,87,74,40,72,50,52,68,66,56,44,19,45,40,39,42,43,35,50,51,50,49,46,54,38,52,48,36,16,35,63,62,13,32,79,55,58,67,71,68,63,52,85,56,85,79,22,52,35,67,46,45,58,62,84,75,56,72,84,38,40,81,60,68,79,45,88,72,79,67,58,89,56,34,35,49,53,70,54,19,50,51,48,44,52,48,49,52,56,51,43,54,52,39,34,48,50,39,41,62,55,32,17,49,23,11,60,38,90,84,12,45,45,65,69,51,30,51,71,43,46,51,60,64,42,48,64,56,53,49,51,52,50,49,53,63,69,65,52,56,68,74,55,36,72,85,49,57,58,83,78,23,36,28,60,30,48,40,54,52,48,52,51,48,39,47,53,48,51,54,44,50,43,55,60,68,51,56,50,94,83,49,57,66,68,56,52,50,50,54,51,52,52,42,49,51,50,51,51,51,50,52,50,52,66,67,63,58,44,71,36,31,57,71,30,72,50,59,56,46,44,22,40,41,53,21,28,53,49,33,50,38,45,50,52,31,76,68,41,91,45,60,68,60,24,52,51,32,51,50,50,49,50,49,51,51,50,56,27,59,72,39,24,84,79,20,67,51,32,36,51,16,47,52,49,35,42,70,50,64,50,56,59,64,56,55,51,47,58,59,60,57,85,101

Organism: Penicillium expansum (NCBI:txid27334)

Nearest PDB structures (foldseek):
  5cwq-assembly1_A  TM=4.862E-01  e=6.030E-01  synthetic construct
  6bzd-assembly2_D  TM=4.661E-01  e=4.292E-01  Homo sapiens
  5k7v-assembly1_B  TM=2.073E-01  e=1.352E+00  synthetic construct
  6u1s-assembly1_A  TM=1.999E-01  e=3.751E+00  synthetic construct
  8fbj-assembly1_A  TM=1.701E-01  e=5.050E+00  synthetic construct

Sequence (1010 aa):
MADPTNSRLDGTLGLELHLHSEYIGPASYHEPELLDLRPSAVSLSGHERCYPRRVNQSAAFMTYPDKDSASEMQRIADLDRIEESIRPLGPTLVNLYFRIMHRTFPILDQGVFLEKYARSYREFSPPLLAAVYLVALDWKLFDRTLATAPRTPDAEALEDLAMQAMADDLKRPKLSTLQAGLLLLQRMRSSHGTLPAQLLSLGHTLGIHIDCTGWKIPEWEKGLRRRLAWALYMQDKWGVLVHGRPSLIPAQIDDDEGTSDWHVGPCTLNDFPEATAEEENGDGGVDGAAGRAAFLQSIELTKIFSRIVATFCSIGATKKGGRLERIGPSGAMSLAKPLAMELREWHAALPASLQLESTPSLRLSTNGALHLSHMATELTIHRALLRVLTPDSAPSLRSAIRTAARARLTSAMNLIESFQPEHIQSFWGFAAAAQVALVGAFAGLLWATSPQMDEAAGYVEQLEKLRWILQVRASAAPFAREALRMLHEEVGDLAAVKAATFRDSMADPTNSRLDGTLGLELHLHSEYIGPASYHEPELLDLRPSAVSLSGHERCYPRRVNQSAAFMTYPDKDSASEMQRIADLDRIEESIRPLGPTLVNLYFRIMHRTFPILDQGVFLEKYARSYREFSPPLLAAVYLVALDWKLFDRTLATAPRTPDAEALEDLAMQAMADDLKRPKLSTLQAGLLLLQRMRSSHGTLPAQLLSLGHTLGIHIDCTGWKIPEWEKGLRRRLAWALYMQDKWGVLVHGRPSLIPAQIDDDEGTSDWHVGPCTLNDFPEATAEEENGDGGVDGAAGRAAFLQSIELTKIFSRIVATFCSIGATKKGGRLERIGPSGAMSLAKPLAMELREWHAALPASLQLESTPSLRLSTNGALHLSHMATELTIHRALLRVLTPDSAPSLRSAIRTAARARLTSAMNLIESFQPEHIQSFWGFAAAAQVALVGAFAGLLWATSPQMDEAAGYVEQLEKLRWILQVRASAAPFAREALRMLHEEVGDLAAVKAATFRDS